Protein 6YA4 (pdb70)

InterPro domains:
  IPR003760 ABC transporter substrate-binding protein PnrA-like [PF02608] (41-349)
  IPR028082 Periplasmic binding protein-like I [SSF53822] (53-310)
  IPR050957 BMP Lipoprotein [PTHR34296] (1-349)

Radius of gyration: 41.45 Å; Cα contacts (8 Å, |Δi|>4): 3138; chains: 4; bounding box: 77×116×108 Å

CATH classification: 3.40.50.2300

Secondary structure (DSSP, 8-state):
-----S-----TTT--PPP--EEEEESSS-S-SSSHHHHHHHHHHHHHHHTT-EETBEEEEE--SSTHHHHHHHHHHHTT-SEEEEESGGGHHHHHHHHHH-TTSEEEEESB---S-TTEEEEEE-HHHHHHHHHHHHHTT-SSSEEEEEESS-SHHHHHHHHHHHHHHHHH-TTSEEEEEE-S-SS-HHHHHHHHHHHHHTT-SEEEEESGGGGHHHHHHHHHHHHTS-GGG--EEEE-SS--GGGGEEE-TTS-EEE-EEEEEEE-HHHHHHHHHHHHHTT---TT-EEEE-TTTTSEEEE-TT--HHHHHHHHHHHHHHHHTSS-----/---------------PPP-EEEEESSS-TTSSSHHHHHHHHHHHHHHHTT-EETBEEEEE--SSTHHHHHHHHHHTTT-SEEEEESGGGHHHHHHHHHH-TTSEEEEESB---S-TTEEEEEE-HHHHHHHHHHHHHTT-SSSEEEEEESS-SHHHHHHHHHHHHHHHTT-TTSEEEEEE-S-SS-HHHHHHHHHHHHHTT-SEEEEESGGGGHHHHHHHHHHHHTS-GGG--EEEE-SS--GGGGEEE-TTS-EEE-EEEEEEE-HHHHHHHHHHHHHTT---TT-EEEE-TTTTSEEEE-SS--HHHHHHHHHHHHHHHHTSS-----/-----S-----TTS--PPP--EEEEESSS-S-SSSHHHHHHHHHHHHHHHTT-EETBEEEEE--SSHHHHHHHHHHHTTT-SEEEEESGGGHHHHHHHHHH-TTSEEEEESB---S-TTEEEEEE-HHHHHHHHHHHHHTT-SSSEEEEEESS-SHHHHHHHHHHHHHHHHH-TTSEEEEEE-S-SS-HHHHHHHHHHHHHTT-SEEEEESGGGGHHHHHHHHHHHHTS-GGGPPEEEE-SS--GGGGEEE-TTS-EEE-EEEEEEE-HHHHHHHHHHHHHTT---TT-EEEE-TTTTSEEEE-TT--HHHHHHHHHHHHHHHHTSS-----/----------S--------EEEEESSS-S-SSSHHHHHHHHHHHHHHHTT-EETBEEEEE--SSGGGHHHHHHHHHHH-SEEEEESGGGHHHHHHHHHH-TTSEEEEESS---S-TTEEEEEE-HHHHHHHHHHHHHTT-SSSEEEEEESS-SHHHHHHHHHHHHHHHHH-TTSEEEEEE-S-SS-HHHHHHHHHHHHHTT-SEEEEESGGGHHHHHHHHHHHHHTS-GGGPPEEEE-SS--GGGGEEE-TTS-EEE-EEEEEEE-HHHHHHHHHHHHHTT---TT-EEEE-TTTTSEEEE-TT--HHHHHHHHHHHHHHHHSSS-----

Sequence (1324 aa):
GSSHHHHHHMSGENLYFQGASAAIVTDTGGVDDKSFNQSAWEGLQAWGKEHNLSKDNGFTYFQSTSEADYANNLQQAAGSYNLIFGVGFALNNAVKDAAKEHTDLNYVLIDDVIKDQKNVASVTFADNESGYLAGVAAAKTTKTKQVGFVGGIESEVISRFEAGFKAGVASVDPSIKVQVDYAGSFGDAAKGKTIAAAQYAAGADIVYQVAGGTGAGVFAEAKSLNESRPENEKVWVIGVDRDQEAEGKYTSKDGKESNFVLVSTLKQVGTTVKDISNKAERGEFPGGQVIVYSLKDKGVDLAVTNLSEEGKKAVEDAKAKILDGSVKVPEKGSSHHHHHHMSGENLYFQGASAAIVTDTGGVDDKSFNQSAWEGLQAWGKEHNLSKDNGFTYFQSTSEADYANNLQQAAGSYNLIFGVGFALNNAVKDAAKEHTDLNYVLIDDVIKDQKNVASVTFADNESGYLAGVAAAKTTKTKQVGFVGGIESEVISRFEAGFKAGVASVDPSIKVQVDYAGSFGDAAKGKTIAAAQYAAGADIVYQVAGGTGAGVFAEAKSLNESRPENEKVWVIGVDRDQEAEGKYTSKDGKESNFVLVSTLKQVGTTTVKDISNKAERGEFPGGQVIVYSLKDKGVDLAVTNLSEEGKKAVEDAKAKILDGSVKVPEKSHHHHHHMSGENLYFQGASAAIVTDTGGVDDKSFNQSAWEGLQAWGKEHNLSKDNGFTYFQSTSEADYANNLQQAAGSYNLIFGVGFALNNAVKDAAKEHTDLNYVLIDDVIKDQKNVASVTFADNESGYLAGVAAAKTTKTKQVGFVGGIESEVISRFEAGFKAGVASVDPSIKVQVDYAGSFGDAAKGKTIAAAQYAAGADIVYQVAGGTGAGVFAEAKSLNESRPENEKVWVVIGVDRDQEAEGKYTSKDGKESNFVLVSTLKQVGTTVKDISNKAERRGEFPGGQVIVYSLKDKGVDLAVTNLSEEGKKAVEDAKAKILDGSVKVPEKSHHHHHHMSGENLYFQGASAAIVTDTGGVDDKSFNQSAWEGLQAWGKEHNLSKDNGFTYFQSTSEADYANNLQQAAGSYNLIFGVGFALNNAVKDAAKEHTDLNYVLIDDVIKDQKNVASVTFADNESGYLAGVAAAKTTKTKQVGFVGGIESEVISRFEAGFKAGVASVDPSIKVQVDYAGSFGDAAKGKTIAAAQYAAGADIVYQVAGGTGAGVFAEAKSLNESRPENEKVWVIGVDRDQEAEGKYTSKDGKESNFVLVSTLKQVGTTVKDISNKAERGEFPGGQVIVYSLKDKGVDLAVTNLSEEGKKAVEDAKAKILDGSVKVPEK

Nearest PDB structures (foldseek):
  6yab-assembly3_BBB  TM=9.952E-01  e=3.087E-65  Streptococcus pneumoniae TIGR4
  2fqy-assembly1_A  TM=9.281E-01  e=1.260E-32  Treponema pallidum
  7x0r-assembly1_A  TM=9.463E-01  e=1.341E-30  Acetivibrio thermocellus
  6shu-assembly1_A  TM=9.189E-01  e=4.139E-27  Borreliella burgdorferi JD1
  6pi6-assembly1_A  TM=8.857E-01  e=1.075E-20  Pseudomonas sp. ADP

Structure (mmCIF, N/CA/C/O backbone):
data_6YA4
#
_entry.id   6YA4
#
_cell.length_a   78.612
_cell.length_b   304.386
_cell.length_c   128.383
_cell.angle_alpha   90.000
_cell.angle_beta   90.000
_cell.angle_gamma   90.000
#
_symmetry.space_group_name_H-M   'C 2 2 21'
#
loop_
_entity.id
_entity.type
_entity.pdbx_description
1 polymer Lipoprotein
2 non-polymer 4-AMINO-1-BETA-D-RIBOFURANOSYL-2(1H)-PYRIMIDINONE
3 non-polymer 'NICKEL (II) ION'
4 non-polymer 'ACETATE ION'
5 non-polymer DI(HYDROXYETHYL)ETHER
6 water water
#
loop_
_atom_site.group_PDB
_atom_site.id
_atom_site.type_symbol
_atom_site.label_atom_id
_atom_site.label_alt_id
_atom_site.label_comp_id
_atom_site.label_asym_id
_atom_site.label_entity_id
_atom_site.label_seq_id
_atom_site.pdbx_PDB_ins_code
_atom_site.Cartn_x
_atom_site.Cartn_y
_atom_site.Cartn_z
_atom_site.occupancy
_atom_site.B_iso_or_equiv
_atom_site.auth_seq_id
_atom_site.auth_comp_id
_atom_site.auth_asym_id
_atom_site.auth_atom_id
_atom_site.pdbx_PDB_model_num
ATOM 1 N N . GLY A 1 1 ? -50.790 -74.448 22.002 1.00 25.48 2 GLY C N 1
ATOM 2 C CA . GLY A 1 1 ? -51.913 -75.299 21.564 1.00 24.33 2 GLY C CA 1
ATOM 3 C C . GLY A 1 1 ? -53.170 -74.957 22.351 1.00 24.34 2 GLY C C 1
ATOM 4 O O . GLY A 1 1 ? -53.059 -74.479 23.522 1.00 24.02 2 GLY C O 1
ATOM 5 N N . SER A 1 2 ? -54.306 -75.322 21.788 1.00 24.35 3 SER C N 1
ATOM 6 C CA . SER A 1 2 ? -55.677 -75.117 22.325 1.00 24.47 3 SER C CA 1
ATOM 7 C C . SER A 1 2 ? -55.802 -75.818 23.658 1.00 23.60 3 SER C C 1
ATOM 8 O O . SER A 1 2 ? -56.483 -75.275 24.540 1.00 21.82 3 SER C O 1
ATOM 11 N N . SER A 1 3 ? -55.256 -77.034 23.759 1.00 24.57 4 SER C N 1
ATOM 12 C CA . SER A 1 3 ? -55.211 -77.740 25.066 1.00 28.30 4 SER C CA 1
ATOM 13 C C . SER A 1 3 ? -53.920 -78.544 25.196 1.00 27.04 4 SER C C 1
ATOM 14 O O . SER A 1 3 ? -53.267 -78.798 24.176 1.00 25.48 4 SER C O 1
ATOM 17 N N . HIS A 1 4 ? -53.611 -78.943 26.423 1.00 28.31 5 HIS C N 1
ATOM 18 C CA . HIS A 1 4 ? -52.335 -79.617 26.775 1.00 29.25 5 HIS C CA 1
ATOM 19 C C . HIS A 1 4 ? -52.595 -80.653 27.869 1.00 31.67 5 HIS C C 1
ATOM 20 O O . HIS A 1 4 ? -52.012 -80.524 28.969 1.00 32.09 5 HIS C O 1
ATOM 27 N N . HIS A 1 5 ? -53.430 -81.647 27.567 1.00 32.01 6 HIS C N 1
ATOM 28 C CA . HIS A 1 5 ? -53.937 -82.611 28.576 1.00 37.08 6 HIS C CA 1
ATOM 29 C C . HIS A 1 5 ? -52.782 -83.481 29.106 1.00 28.07 6 HIS C C 1
ATOM 30 O O . HIS A 1 5 ? -52.750 -83.708 30.280 1.00 25.09 6 HIS C O 1
ATOM 37 N N . HIS A 1 6 ? -51.863 -83.932 28.251 1.00 25.80 7 HIS C N 1
ATOM 38 C CA . HIS A 1 6 ? -50.665 -84.726 28.641 1.00 24.17 7 HIS C CA 1
ATOM 39 C C . HIS A 1 6 ? -49.566 -83.764 29.071 1.00 22.57 7 HIS C C 1
ATOM 40 O O . HIS A 1 6 ? -48.836 -83.295 28.205 1.00 22.82 7 HIS C O 1
ATOM 47 N N . HIS A 1 7 ? -49.531 -83.411 30.346 1.00 20.27 8 HIS C N 1
ATOM 48 C CA . HIS A 1 7 ? -48.625 -82.367 30.880 1.00 24.37 8 HIS C CA 1
ATOM 49 C C . HIS A 1 7 ? -47.998 -82.860 32.183 1.00 22.34 8 HIS C C 1
ATOM 50 O O . HIS A 1 7 ? -48.581 -83.701 32.845 1.00 21.04 8 HIS C O 1
ATOM 57 N N . HIS A 1 8 ? -46.844 -82.318 32.529 1.00 22.62 9 HIS C N 1
ATOM 58 C CA . HIS A 1 8 ? -46.170 -82.590 33.822 1.00 22.50 9 HIS C CA 1
ATOM 59 C C . HIS A 1 8 ? -45.645 -81.292 34.406 1.00 22.12 9 HIS C C 1
ATOM 60 O O . HIS A 1 8 ? -45.122 -80.430 33.660 1.00 23.34 9 HIS C O 1
ATOM 67 N N . HIS A 1 9 ? -45.786 -81.164 35.708 1.00 26.62 10 HIS C N 1
ATOM 68 C CA . HIS A 1 9 ? -45.325 -79.992 36.478 1.00 30.99 10 HIS C CA 1
ATOM 69 C C . HIS A 1 9 ? -43.803 -80.041 36.624 1.00 32.71 10 HIS C C 1
ATOM 70 O O . HIS A 1 9 ? -43.235 -81.117 36.919 1.00 34.94 10 HIS C O 1
ATOM 77 N N . MET A 1 10 ? -43.154 -78.914 36.394 1.00 34.16 11 MET C N 1
ATOM 78 C CA . MET A 1 10 ? -41.726 -78.729 36.730 1.00 41.12 11 MET C CA 1
ATOM 79 C C . MET A 1 10 ? -41.591 -77.697 37.842 1.00 38.05 11 MET C C 1
ATOM 80 O O . MET A 1 10 ? -41.902 -76.491 37.612 1.00 40.20 11 MET C O 1
ATOM 85 N N . SER A 1 11 ? -41.104 -78.156 38.980 1.00 39.42 12 SER C N 1
ATOM 86 C CA . SER A 1 11 ? -40.797 -77.312 40.158 1.00 40.62 12 SER C CA 1
ATOM 87 C C . SER A 1 11 ? -39.708 -76.305 39.779 1.00 35.52 12 SER C C 1
ATOM 88 O O . SER A 1 11 ? -38.757 -76.707 39.073 1.00 32.54 12 SER C O 1
ATOM 91 N N . GLY A 1 12 ? -39.868 -75.052 40.202 1.00 30.96 13 GLY C N 1
ATOM 92 C CA . GLY A 1 12 ? -38.893 -73.956 40.053 1.00 33.69 13 GLY C CA 1
ATOM 93 C C . GLY A 1 12 ? -37.524 -74.304 40.604 1.00 31.03 13 GLY C C 1
ATOM 94 O O . GLY A 1 12 ? -36.570 -73.772 40.099 1.00 35.14 13 GLY C O 1
ATOM 95 N N . GLU A 1 13 ? -37.438 -75.167 41.608 1.00 33.86 14 GLU C N 1
ATOM 96 C CA . GLU A 1 13 ? -36.145 -75.559 42.223 1.00 35.82 14 GLU C CA 1
ATOM 97 C C . GLU A 1 13 ? -35.339 -76.428 41.245 1.00 33.76 14 GLU C C 1
ATOM 98 O O . GLU A 1 13 ? -34.146 -76.503 41.414 1.00 30.38 14 GLU C O 1
ATOM 104 N N . ASN A 1 14 ? -35.977 -77.112 40.291 1.00 26.72 15 ASN C N 1
ATOM 105 C CA . ASN A 1 14 ? -35.274 -78.018 39.348 1.00 27.48 15 ASN C CA 1
ATOM 106 C C . ASN A 1 14 ? -34.928 -77.317 38.026 1.00 22.22 15 ASN C C 1
ATOM 107 O O . ASN A 1 14 ? -34.202 -77.885 37.231 1.00 26.15 15 ASN C O 1
ATOM 112 N N . LEU A 1 15 ? -35.448 -76.135 37.782 1.00 22.58 16 LEU C N 1
ATOM 113 C CA . LEU A 1 15 ? -35.370 -75.467 36.468 1.00 25.71 16 LEU C CA 1
ATOM 114 C C . LEU A 1 15 ? -34.127 -74.600 36.442 1.00 23.52 16 LEU C C 1
ATOM 115 O O . LEU A 1 15 ? -33.860 -73.952 37.446 1.00 24.20 16 LEU C O 1
ATOM 120 N N . TYR A 1 16 ? -33.466 -74.526 35.299 1.00 21.51 17 TYR C N 1
ATOM 121 C CA . TYR A 1 16 ? -32.429 -73.489 35.117 1.00 24.41 17 TYR C CA 1
ATOM 122 C C . TYR A 1 16 ? -32.371 -73.069 33.650 1.00 22.45 17 TYR C C 1
ATOM 123 O O . TYR A 1 16 ? -32.660 -73.879 32.757 1.00 26.77 17 TYR C O 1
ATOM 132 N N . PHE A 1 17 ? -31.951 -71.835 33.439 1.00 22.18 18 PHE C N 1
ATOM 133 C CA . PHE A 1 17 ? -31.584 -71.290 32.110 1.00 22.73 18 PHE C CA 1
ATOM 134 C C . PHE A 1 17 ? -30.081 -71.428 31.881 1.00 22.70 18 PHE C C 1
ATOM 135 O O . PHE A 1 17 ? -29.320 -70.893 32.687 1.00 23.17 18 PHE C O 1
ATOM 143 N N . GLN A 1 18 ? -29.674 -72.080 30.792 1.00 22.31 19 GLN C N 1
ATOM 144 C CA . GLN A 1 18 ? -28.246 -72.222 30.405 1.00 22.19 19 GLN C CA 1
ATOM 145 C C . GLN A 1 18 ? -27.769 -70.881 29.844 1.00 20.56 19 GLN C C 1
ATOM 146 O O . GLN A 1 18 ? -28.374 -70.378 28.909 1.00 18.80 19 GLN C O 1
ATOM 152 N N . GLY A 1 19 ? -26.721 -70.317 30.441 1.00 18.01 20 GLY C N 1
ATOM 153 C CA . GLY A 1 19 ? -26.120 -69.068 29.967 1.00 18.19 20 GLY C CA 1
ATOM 154 C C . GLY A 1 19 ? -25.137 -69.334 28.840 1.00 18.58 20 GLY C C 1
ATOM 155 O O . GLY A 1 19 ? -24.751 -70.484 28.657 1.00 19.73 20 GLY C O 1
ATOM 156 N N . ALA A 1 20 ? -24.697 -68.257 28.197 1.00 20.76 21 ALA C N 1
ATOM 157 C CA . ALA A 1 20 ? -23.660 -68.200 27.145 1.00 19.96 21 ALA C CA 1
ATOM 158 C C . ALA A 1 20 ? -22.525 -67.313 27.682 1.00 18.68 21 ALA C C 1
ATOM 159 O O . ALA A 1 20 ? -22.734 -66.611 28.666 1.00 17.50 21 ALA C O 1
ATOM 161 N N . SER A 1 21 ? -21.388 -67.329 27.024 1.00 18.90 22 SER C N 1
ATOM 162 C CA . SER A 1 21 ? -20.243 -66.422 27.276 1.00 20.84 22 SER C CA 1
ATOM 163 C C . SER A 1 21 ? -19.929 -65.695 25.976 1.00 19.62 22 SER C C 1
ATOM 164 O O . SER A 1 21 ? -19.753 -66.387 24.959 1.00 22.48 22 SER C O 1
ATOM 167 N N . ALA A 1 22 ? -19.856 -64.370 26.026 1.00 19.13 23 ALA C N 1
ATOM 168 C CA . ALA A 1 22 ? -19.692 -63.501 24.843 1.00 18.97 23 ALA C CA 1
ATOM 169 C C . ALA A 1 22 ? -18.400 -62.693 24.915 1.00 18.59 23 ALA C C 1
ATOM 170 O O . ALA A 1 22 ? -18.089 -62.139 25.967 1.00 18.04 23 ALA C O 1
ATOM 172 N N . ALA A 1 23 ? -17.725 -62.563 23.779 1.00 17.36 24 ALA C N 1
ATOM 173 C CA . ALA A 1 23 ? -16.480 -61.783 23.654 1.00 20.19 24 ALA C CA 1
ATOM 174 C C . ALA A 1 23 ? -16.574 -60.914 22.413 1.00 21.12 24 ALA C C 1
ATOM 175 O O . ALA A 1 23 ? -17.119 -61.396 21.387 1.00 24.41 24 ALA C O 1
ATOM 177 N N . ILE A 1 24 ? -15.999 -59.723 22.489 1.00 21.01 25 ILE C N 1
ATOM 178 C CA . ILE A 1 24 ? -15.714 -58.890 21.305 1.00 22.47 25 ILE C CA 1
ATOM 179 C C . ILE A 1 24 ? -14.219 -59.014 20.937 1.00 25.39 25 ILE C C 1
ATOM 180 O O . ILE A 1 24 ? -13.344 -59.059 21.824 1.00 23.07 25 ILE C O 1
ATOM 185 N N . VAL A 1 25 ? -13.953 -59.113 19.639 1.00 24.57 26 VAL C N 1
ATOM 186 C CA . VAL A 1 25 ? -12.611 -58.967 19.012 1.00 23.07 26 VAL C CA 1
ATOM 187 C C . VAL A 1 25 ? -12.610 -57.648 18.245 1.00 25.28 26 VAL C C 1
ATOM 188 O O . VAL A 1 25 ? -13.469 -57.407 17.380 1.00 27.06 26 VAL C O 1
ATOM 192 N N . THR A 1 26 ? -11.676 -56.799 18.606 1.00 24.33 27 THR C N 1
ATOM 193 C CA . THR A 1 26 ? -11.468 -55.451 18.051 1.00 26.02 27 THR C CA 1
ATOM 194 C C . THR A 1 26 ? -10.765 -55.579 16.681 1.00 26.13 27 THR C C 1
ATOM 195 O O . THR A 1 26 ? -10.040 -56.554 16.489 1.00 24.47 27 THR C O 1
ATOM 199 N N . ASP A 1 27 ? -10.953 -54.634 15.763 1.00 27.75 28 ASP C N 1
ATOM 200 C CA . ASP A 1 27 ? -10.217 -54.586 14.470 1.00 31.59 28 ASP C CA 1
ATOM 201 C C . ASP A 1 27 ? -8.903 -53.806 14.646 1.00 33.41 28 ASP C C 1
ATOM 202 O O . ASP A 1 27 ? -7.998 -53.974 13.811 1.00 33.58 28 ASP C O 1
ATOM 207 N N . THR A 1 28 ? -8.837 -52.970 15.672 1.00 34.16 29 THR C N 1
ATOM 208 C CA . THR A 1 28 ? -7.671 -52.129 16.039 1.00 41.99 29 THR C CA 1
ATOM 209 C C . THR A 1 28 ? -8.004 -51.328 17.286 1.00 36.50 29 THR C C 1
ATOM 210 O O . THR A 1 28 ? -9.148 -50.884 17.413 1.00 44.25 29 THR C O 1
ATOM 214 N N . GLY A 1 29 ? -7.014 -51.155 18.146 1.00 41.36 30 GLY C N 1
ATOM 215 C CA . GLY A 1 29 ? -7.113 -50.302 19.337 1.00 43.07 30 GLY C CA 1
ATOM 216 C C . GLY A 1 29 ? -7.926 -50.947 20.442 1.00 48.54 30 GLY C C 1
ATOM 217 O O . GLY A 1 29 ? -8.324 -52.143 20.339 1.00 42.96 30 GLY C O 1
ATOM 218 N N . GLY A 1 30 ? -8.125 -50.193 21.514 1.00 42.59 31 GLY C N 1
ATOM 219 C CA . GLY A 1 30 ? -8.805 -50.712 22.696 1.00 38.29 31 GLY C CA 1
ATOM 220 C C . GLY A 1 30 ? -10.257 -50.311 22.701 1.00 34.84 31 GLY C C 1
ATOM 221 O O . GLY A 1 30 ? -10.804 -49.850 21.692 1.00 38.53 31 GLY C O 1
ATOM 222 N N . VAL A 1 31 ? -10.778 -50.336 23.897 1.00 32.45 32 VAL C N 1
ATOM 223 C CA . VAL A 1 31 ? -12.197 -50.204 24.240 1.00 36.72 32 VAL C CA 1
ATOM 224 C C . VAL A 1 31 ? -12.425 -48.809 24.850 1.00 34.72 32 VAL C C 1
ATOM 225 O O . VAL A 1 31 ? -13.537 -48.553 25.367 1.00 36.07 32 VAL C O 1
ATOM 229 N N . ASP A 1 32 ? -11.457 -47.904 24.649 1.00 37.64 33 ASP C N 1
ATOM 230 C CA . ASP A 1 32 ? -11.467 -46.483 25.113 1.00 41.87 33 ASP C CA 1
ATOM 231 C C . ASP A 1 32 ? -11.361 -45.482 23.938 1.00 40.00 33 ASP C C 1
ATOM 232 O O . ASP A 1 32 ? -10.896 -44.368 24.174 1.00 48.76 33 ASP C O 1
ATOM 237 N N . ASP A 1 33 ? -11.831 -45.820 22.729 1.00 37.67 34 ASP C N 1
ATOM 238 C CA . ASP A 1 33 ? -11.768 -44.970 21.508 1.00 31.38 34 ASP C CA 1
ATOM 239 C C . ASP A 1 33 ? -12.856 -43.885 21.531 1.00 34.03 34 ASP C C 1
ATOM 240 O O . ASP A 1 33 ? -12.965 -43.165 20.522 1.00 31.04 34 ASP C O 1
ATOM 245 N N . LYS A 1 34 ? -13.668 -43.832 22.589 1.00 35.79 35 LYS C N 1
ATOM 246 C CA . LYS A 1 34 ? -14.795 -42.872 22.751 1.00 37.64 35 LYS C CA 1
ATOM 247 C C . LYS A 1 34 ? -15.820 -43.001 21.618 1.00 31.99 35 LYS C C 1
ATOM 248 O O . LYS A 1 34 ? -16.632 -42.109 21.462 1.00 29.38 35 LYS C O 1
ATOM 254 N N . SER A 1 35 ? -15.759 -44.079 20.852 1.00 29.53 36 SER C N 1
ATOM 255 C CA . SER A 1 35 ? -16.693 -44.236 19.714 1.00 30.43 36 SER C CA 1
ATOM 256 C C . SER A 1 35 ? -17.128 -45.691 19.502 1.00 29.10 36 SER C C 1
ATOM 257 O O . SER A 1 35 ? -17.783 -46.231 20.335 1.00 27.27 36 SER C O 1
ATOM 260 N N . PHE A 1 36 ? -16.728 -46.255 18.375 1.00 27.61 37 PHE C N 1
ATOM 261 C CA . PHE A 1 36 ? -17.130 -47.593 17.889 1.00 27.55 37 PHE C CA 1
ATOM 262 C C . PHE A 1 36 ? -16.856 -48.716 18.894 1.00 25.85 37 PHE C C 1
ATOM 263 O O . PHE A 1 36 ? -17.789 -49.364 19.302 1.00 20.45 37 PHE C O 1
ATOM 271 N N . ASN A 1 37 ? -15.588 -48.941 19.201 1.00 23.46 38 ASN C N 1
ATOM 272 C CA . ASN A 1 37 ? -15.145 -50.004 20.123 1.00 26.36 38 ASN C CA 1
ATOM 273 C C . ASN A 1 37 ? -15.751 -49.800 21.511 1.00 25.51 38 ASN C C 1
ATOM 274 O O . ASN A 1 37 ? -16.170 -50.773 22.076 1.00 22.84 38 ASN C O 1
ATOM 279 N N . GLN A 1 38 ? -15.799 -48.561 21.991 1.00 24.69 39 GLN C N 1
ATOM 280 C CA . GLN A 1 38 ? -16.297 -48.255 23.353 1.00 26.14 39 GLN C CA 1
ATOM 281 C C . GLN A 1 38 ? -17.791 -48.582 23.395 1.00 25.23 39 GLN C C 1
ATOM 282 O O . GLN A 1 38 ? -18.208 -49.166 24.391 1.00 24.45 39 GLN C O 1
ATOM 288 N N . SER A 1 39 ? -18.552 -48.221 22.357 1.00 21.65 40 SER C N 1
ATOM 289 C CA . SER A 1 39 ? -20.019 -48.461 22.309 1.00 23.25 40 SER C CA 1
ATOM 290 C C . SER A 1 39 ? -20.257 -49.975 22.422 1.00 23.96 40 SER C C 1
ATOM 291 O O . SER A 1 39 ? -21.073 -50.369 23.274 1.00 22.35 40 SER C O 1
ATOM 294 N N . ALA A 1 40 ? -19.496 -50.774 21.660 1.00 23.62 41 ALA C N 1
ATOM 295 C CA . ALA A 1 40 ? -19.576 -52.253 21.630 1.00 24.69 41 ALA C CA 1
ATOM 296 C C . ALA A 1 40 ? -19.324 -52.797 23.039 1.00 24.79 41 ALA C C 1
ATOM 297 O O . ALA A 1 40 ? -20.088 -53.655 23.526 1.00 22.37 41 ALA C O 1
ATOM 299 N N . TRP A 1 41 ? -18.249 -52.333 23.649 1.00 24.14 42 TRP C N 1
ATOM 300 C CA . TRP A 1 41 ? -17.786 -52.783 24.979 1.00 24.92 42 TRP C CA 1
ATOM 301 C C . TRP A 1 41 ? -18.790 -52.399 26.074 1.00 24.67 42 TRP C C 1
ATOM 302 O O . TRP A 1 41 ? -19.078 -53.251 26.905 1.00 25.08 42 TRP C O 1
ATOM 313 N N . GLU A 1 42 ? -19.328 -51.184 26.080 1.00 23.18 43 GLU C N 1
ATOM 314 C CA . GLU A 1 42 ? -20.297 -50.775 27.122 1.00 26.21 43 GLU C CA 1
ATOM 315 C C . GLU A 1 42 ? -21.535 -51.657 26.989 1.00 25.05 43 GLU C C 1
ATOM 316 O O . GLU A 1 42 ? -22.135 -51.997 27.997 1.00 25.01 43 GLU C O 1
ATOM 322 N N . GLY A 1 43 ? -21.862 -52.030 25.759 1.00 22.98 44 GLY C N 1
ATOM 323 C CA . GLY A 1 43 ? -22.937 -52.983 25.465 1.00 22.39 44 GLY C CA 1
ATOM 324 C C . GLY A 1 43 ? -22.689 -54.305 26.136 1.00 19.46 44 GLY C C 1
ATOM 325 O O . GLY A 1 43 ? -23.632 -54.861 26.715 1.00 21.89 44 GLY C O 1
ATOM 326 N N . LEU A 1 44 ? -21.489 -54.826 25.952 1.00 18.12 45 LEU C N 1
ATOM 327 C CA . LEU A 1 44 ? -21.138 -56.168 26.422 1.00 18.94 45 LEU C CA 1
ATOM 328 C C . LEU A 1 44 ? -21.096 -56.151 27.950 1.00 20.30 45 LEU C C 1
ATOM 329 O O . LEU A 1 44 ? -21.514 -57.176 28.552 1.00 19.94 45 LEU C O 1
ATOM 334 N N . GLN A 1 45 ? -20.620 -55.044 28.535 1.00 21.50 46 GLN C N 1
ATOM 335 C CA . GLN A 1 45 ? -20.558 -54.843 30.006 1.00 23.93 46 GLN C CA 1
ATOM 336 C C . GLN A 1 45 ? -21.972 -54.805 30.576 1.00 23.05 46 GLN C C 1
ATOM 337 O O . GLN A 1 45 ? -22.184 -55.387 31.652 1.00 22.06 46 GLN C O 1
ATOM 343 N N . ALA A 1 46 ? -22.901 -54.133 29.889 1.00 22.62 47 ALA C N 1
ATOM 344 C CA . ALA A 1 46 ? -24.300 -54.027 30.342 1.00 22.84 47 ALA C CA 1
ATOM 345 C C . ALA A 1 46 ? -24.914 -55.424 30.317 1.00 20.53 47 ALA C C 1
ATOM 346 O O . ALA A 1 46 ? -25.705 -55.763 31.240 1.00 21.12 47 ALA C O 1
ATOM 348 N N . TRP A 1 47 ? -24.623 -56.181 29.264 1.00 17.41 48 TRP C N 1
ATOM 349 C CA . TRP A 1 47 ? -25.111 -57.566 29.138 1.00 18.85 48 TRP C CA 1
ATOM 350 C C . TRP A 1 47 ? -24.575 -58.388 30.321 1.00 20.05 48 TRP C C 1
ATOM 351 O O . TRP A 1 47 ? -25.369 -59.094 30.968 1.00 22.39 48 TRP C O 1
ATOM 362 N N . GLY A 1 48 ? -23.275 -58.303 30.580 1.00 22.15 49 GLY C N 1
ATOM 363 C CA . GLY A 1 48 ? -22.620 -58.994 31.700 1.00 23.35 49 GLY C CA 1
ATOM 364 C C . GLY A 1 48 ? -23.296 -58.662 33.031 1.00 23.55 49 GLY C C 1
ATOM 365 O O . GLY A 1 48 ? -23.515 -59.595 33.830 1.00 20.74 49 GLY C O 1
ATOM 366 N N . LYS A 1 49 ? -23.589 -57.385 33.289 1.00 23.87 50 LYS C N 1
ATOM 367 C CA . LYS A 1 49 ? -24.256 -56.950 34.550 1.00 27.20 50 LYS C CA 1
ATOM 368 C C . LYS A 1 49 ? -25.637 -57.593 34.659 1.00 26.55 50 LYS C C 1
ATOM 369 O O . LYS A 1 49 ? -25.989 -58.084 35.735 1.00 26.97 50 LYS C O 1
ATOM 375 N N . GLU A 1 50 ? -26.392 -57.601 33.568 1.00 25.64 51 GLU C N 1
ATOM 376 C CA . GLU A 1 50 ? -27.739 -58.220 33.557 1.00 25.88 51 GLU C CA 1
ATOM 377 C C . GLU A 1 50 ? -27.609 -59.714 33.901 1.00 21.56 51 GLU C C 1
ATOM 378 O O . GLU A 1 50 ? -28.567 -60.281 34.442 1.00 21.23 51 GLU C O 1
ATOM 384 N N . HIS A 1 51 ? -26.509 -60.368 33.540 1.00 17.93 52 HIS C N 1
ATOM 385 C CA . HIS A 1 51 ? -26.372 -61.846 33.672 1.00 18.72 52 HIS C CA 1
ATOM 386 C C . HIS A 1 51 ? -25.508 -62.217 34.888 1.00 18.15 52 HIS C C 1
ATOM 387 O O . HIS A 1 51 ? -25.140 -63.400 34.981 1.00 21.31 52 HIS C O 1
ATOM 394 N N . ASN A 1 52 ? -25.170 -61.255 35.738 1.00 19.76 53 ASN C N 1
ATOM 395 C CA . ASN A 1 52 ? -24.394 -61.459 36.992 1.00 20.85 53 ASN C CA 1
ATOM 396 C C . ASN A 1 52 ? -22.963 -61.909 36.693 1.00 18.90 53 ASN C C 1
ATOM 397 O O . ASN A 1 52 ? -22.431 -62.686 37.480 1.00 21.93 53 ASN C O 1
ATOM 402 N N . LEU A 1 53 ? -22.362 -61.437 35.603 1.00 19.84 54 LEU C N 1
ATOM 403 C CA . LEU A 1 53 ? -21.028 -61.877 35.116 1.00 19.98 54 LEU C CA 1
ATOM 404 C C . LEU A 1 53 ? -19.982 -60.803 35.440 1.00 22.79 54 LEU C C 1
ATOM 405 O O . LEU A 1 53 ? -20.368 -59.700 35.813 1.00 24.07 54 LEU C O 1
ATOM 410 N N . SER A 1 54 ? -18.707 -61.080 35.168 1.00 23.17 55 SER C N 1
ATOM 411 C CA . SER A 1 54 ? -17.635 -60.058 35.259 1.00 25.27 55 SER C CA 1
ATOM 412 C C . SER A 1 54 ? -16.585 -60.321 34.187 1.00 24.78 55 SER C C 1
ATOM 413 O O . SER A 1 54 ? -16.585 -61.443 33.574 1.00 22.88 55 SER C O 1
ATOM 416 N N . LYS A 1 55 ? -15.724 -59.330 33.960 1.00 24.48 56 LYS C N 1
ATOM 417 C CA . LYS A 1 55 ? -14.674 -59.404 32.919 1.00 25.23 56 LYS C CA 1
ATOM 418 C C . LYS A 1 55 ? -13.860 -60.674 33.151 1.00 24.41 56 LYS C C 1
ATOM 419 O O . LYS A 1 55 ? -13.468 -60.948 34.278 1.00 24.91 56 LYS C O 1
ATOM 425 N N . ASP A 1 56 ? -13.670 -61.454 32.096 1.00 25.98 57 ASP C N 1
ATOM 426 C CA . ASP A 1 56 ? -12.939 -62.741 32.078 1.00 27.00 57 ASP C CA 1
ATOM 427 C C . ASP A 1 56 ? -13.683 -63.811 32.872 1.00 26.83 57 ASP C C 1
ATOM 428 O O . ASP A 1 56 ? -13.136 -64.923 32.955 1.00 22.45 57 ASP C O 1
ATOM 433 N N . ASN A 1 57 ? -14.905 -63.522 33.365 1.00 29.02 58 ASN C N 1
ATOM 434 C CA . ASN A 1 57 ? -15.842 -64.529 33.944 1.00 26.44 58 ASN C CA 1
ATOM 435 C C . ASN A 1 57 ? -17.234 -64.381 33.293 1.00 25.19 58 ASN C C 1
ATOM 436 O O . ASN A 1 57 ? -18.222 -64.128 34.021 1.00 19.50 58 ASN C O 1
ATOM 441 N N . GLY A 1 58 ? -17.293 -64.539 31.969 1.00 23.28 59 GLY C N 1
ATOM 442 C CA . GLY A 1 58 ? -18.549 -64.559 31.202 1.00 23.03 59 GLY C CA 1
ATOM 443 C C . GLY A 1 58 ? -18.512 -63.634 29.999 1.00 22.06 59 GLY C C 1
ATOM 444 O O . GLY A 1 58 ? -19.256 -63.905 29.061 1.00 18.35 59 GLY C O 1
ATOM 445 N N . PHE A 1 59 ? -17.699 -62.575 30.035 1.00 19.38 60 PHE C N 1
ATOM 446 C CA . PHE A 1 59 ? -17.468 -61.681 28.875 1.00 19.49 60 PHE C CA 1
ATOM 447 C C . PHE A 1 59 ? -16.053 -61.066 28.929 1.00 20.26 60 PHE C C 1
ATOM 448 O O . PHE A 1 59 ? -15.473 -60.908 30.013 1.00 19.06 60 PHE C O 1
ATOM 456 N N . THR A 1 60 ? -15.528 -60.690 27.771 1.00 30.00 61 THR C N 1
ATOM 457 C CA . THR A 1 60 ? -14.207 -60.029 27.650 1.00 30.00 61 THR C CA 1
ATOM 458 C C . THR A 1 60 ? -14.033 -59.419 26.261 1.00 30.00 61 THR C C 1
ATOM 459 O O . THR A 1 60 ? -14.884 -59.610 25.446 1.00 30.00 61 THR C O 1
ATOM 463 N N . TYR A 1 61 ? -12.958 -58.660 26.078 1.00 24.61 62 TYR C N 1
ATOM 464 C CA . TYR A 1 61 ? -12.554 -58.143 24.756 1.00 25.07 62 TYR C CA 1
ATOM 465 C C . TYR A 1 61 ? -11.139 -58.646 24.471 1.00 26.16 62 TYR C C 1
ATOM 466 O O . TYR A 1 61 ? -10.407 -58.869 25.430 1.00 29.74 62 TYR C O 1
ATOM 475 N N . PHE A 1 62 ? -10.840 -58.925 23.199 1.00 26.21 63 PHE C N 1
ATOM 476 C CA . PHE A 1 62 ? -9.487 -59.244 22.678 1.00 27.19 63 PHE C CA 1
ATOM 477 C C . PHE A 1 62 ? -9.092 -58.091 21.761 1.00 27.62 63 PHE C C 1
ATOM 478 O O . PHE A 1 62 ? -9.755 -57.837 20.733 1.00 27.45 63 PHE C O 1
ATOM 486 N N . GLN A 1 63 ? -8.107 -57.327 22.183 1.00 28.01 64 GLN C N 1
ATOM 487 C CA . GLN A 1 63 ? -7.574 -56.222 21.357 1.00 29.33 64 GLN C CA 1
ATOM 488 C C . GLN A 1 63 ? -6.690 -56.857 20.280 1.00 30.11 64 GLN C C 1
ATOM 489 O O . GLN A 1 63 ? -5.826 -57.672 20.631 1.00 26.74 64 GLN C O 1
ATOM 495 N N . SER A 1 64 ? -6.960 -56.564 19.010 1.00 32.87 65 SER C N 1
ATOM 496 C CA . SER A 1 64 ? -6.130 -56.972 17.851 1.00 30.94 65 SER C CA 1
ATOM 497 C C . SER A 1 64 ? -4.983 -55.956 17.649 1.00 30.46 65 SER C C 1
ATOM 498 O O . SER A 1 64 ? -5.272 -54.745 17.596 1.00 32.19 65 SER C O 1
ATOM 501 N N . THR A 1 65 ? -3.748 -56.454 17.497 1.00 31.75 66 THR C N 1
ATOM 502 C CA . THR A 1 65 ? -2.497 -55.660 17.287 1.00 38.23 66 THR C CA 1
ATOM 503 C C . THR A 1 65 ? -2.341 -55.295 15.807 1.00 36.29 66 THR C C 1
ATOM 504 O O . THR A 1 65 ? -1.837 -54.217 15.535 1.00 39.17 66 THR C O 1
ATOM 508 N N . SER A 1 66 ? -2.840 -56.136 14.901 1.00 32.94 67 SER C N 1
ATOM 509 C CA . SER A 1 66 ? -2.803 -55.947 13.423 1.00 31.90 67 SER C CA 1
ATOM 510 C C . SER A 1 66 ? -3.797 -56.911 12.779 1.00 26.82 67 SER C C 1
ATOM 511 O O . SER A 1 66 ? -4.318 -57.756 13.495 1.00 29.69 67 SER C O 1
ATOM 514 N N . GLU A 1 67 ? -3.939 -56.882 11.463 1.00 33.00 68 GLU C N 1
ATOM 515 C CA . GLU A 1 67 ? -4.811 -57.811 10.688 1.00 34.90 68 GLU C CA 1
ATOM 516 C C . GLU A 1 67 ? -4.361 -59.251 10.950 1.00 37.45 68 GLU C C 1
ATOM 517 O O . GLU A 1 67 ? -5.239 -60.143 11.133 1.00 28.31 68 GLU C O 1
ATOM 523 N N . ALA A 1 68 ? -3.045 -59.465 11.060 1.00 30.76 69 ALA C N 1
ATOM 524 C CA . ALA A 1 68 ? -2.449 -60.792 11.298 1.00 29.31 69 ALA C CA 1
ATOM 525 C C . ALA A 1 68 ? -2.927 -61.337 12.636 1.00 23.84 69 ALA C C 1
ATOM 526 O O . ALA A 1 68 ? -2.983 -62.542 12.741 1.00 31.95 69 ALA C O 1
ATOM 528 N N . ASP A 1 69 ? -3.268 -60.500 13.606 1.00 23.13 70 ASP C N 1
ATOM 529 C CA . ASP A 1 69 ? -3.695 -60.960 14.972 1.00 27.95 70 ASP C CA 1
ATOM 530 C C . ASP A 1 69 ? -5.197 -61.402 15.008 1.00 25.34 70 ASP C C 1
ATOM 531 O O . ASP A 1 69 ? -5.604 -62.063 15.967 1.00 24.56 70 ASP C O 1
ATOM 536 N N . TYR A 1 70 ? -6.009 -61.061 14.015 1.00 27.34 71 TYR C N 1
ATOM 537 C CA . TYR A 1 70 ? -7.474 -61.355 13.990 1.00 24.59 71 TYR C CA 1
ATOM 538 C C . TYR A 1 70 ? -7.694 -62.853 14.199 1.00 23.24 71 TYR C C 1
ATOM 539 O O . TYR A 1 70 ? -8.391 -63.257 15.147 1.00 25.17 71 TYR C O 1
ATOM 548 N N . ALA A 1 71 ? -7.081 -63.680 13.369 1.00 25.01 72 ALA C N 1
ATOM 549 C CA . ALA A 1 71 ? -7.245 -65.149 13.421 1.00 27.73 72 ALA C CA 1
ATOM 550 C C . ALA A 1 71 ? -6.885 -65.671 14.808 1.00 30.85 72 ALA C C 1
ATOM 551 O O . ALA A 1 71 ? -7.583 -66.607 15.309 1.00 32.51 72 ALA C O 1
ATOM 553 N N . ASN A 1 72 ? -5.807 -65.151 15.388 1.00 33.28 73 ASN C N 1
ATOM 554 C CA . ASN A 1 72 ? -5.273 -65.661 16.669 1.00 32.97 73 ASN C CA 1
ATOM 555 C C . ASN A 1 72 ? -6.243 -65.246 17.777 1.00 29.30 73 ASN C C 1
ATOM 556 O O . ASN A 1 72 ? -6.509 -66.065 18.644 1.00 29.07 73 ASN C O 1
ATOM 561 N N . ASN A 1 73 ? -6.720 -63.998 17.764 1.00 27.29 74 ASN C N 1
ATOM 562 C CA . ASN A 1 73 ? -7.721 -63.518 18.745 1.00 26.31 74 ASN C CA 1
ATOM 563 C C . ASN A 1 73 ? -8.990 -64.375 18.634 1.00 24.82 74 ASN C C 1
ATOM 564 O O . ASN A 1 73 ? -9.471 -64.782 19.671 1.00 25.35 74 ASN C O 1
ATOM 569 N N . LEU A 1 74 ? -9.493 -64.665 17.431 1.00 21.98 75 LEU C N 1
ATOM 570 C CA . LEU A 1 74 ? -10.753 -65.452 17.276 1.00 24.15 75 LEU C CA 1
ATOM 571 C C . LEU A 1 74 ? -10.544 -66.884 17.816 1.00 24.99 75 LEU C C 1
ATOM 572 O O . LEU A 1 74 ? -11.389 -67.349 18.571 1.00 22.71 75 LEU C O 1
ATOM 577 N N . GLN A 1 75 ? -9.406 -67.514 17.523 1.00 23.73 76 GLN C N 1
ATOM 578 C CA . GLN A 1 75 ? -9.072 -68.875 17.996 1.00 25.44 76 GLN C CA 1
ATOM 579 C C . GLN A 1 75 ? -8.962 -68.869 19.522 1.00 27.62 76 GLN C C 1
ATOM 580 O O . GLN A 1 75 ? -9.496 -69.803 20.145 1.00 28.46 76 GLN C O 1
ATOM 586 N N . GLN A 1 76 ? -8.331 -67.857 20.113 1.00 26.31 77 GLN C N 1
ATOM 587 C CA . GLN A 1 76 ? -8.253 -67.724 21.594 1.00 30.06 77 GLN C CA 1
ATOM 588 C C . GLN A 1 76 ? -9.671 -67.613 22.177 1.00 26.70 77 GLN C C 1
ATOM 589 O O . GLN A 1 76 ? -9.965 -68.294 23.158 1.00 25.41 77 GLN C O 1
ATOM 595 N N . ALA A 1 77 ? -10.519 -66.786 21.577 1.00 23.07 78 ALA C N 1
ATOM 596 C CA . ALA A 1 77 ? -11.897 -66.536 22.044 1.00 24.23 78 ALA C CA 1
ATOM 597 C C . ALA A 1 77 ? -12.668 -67.855 22.081 1.00 24.15 78 ALA C C 1
ATOM 598 O O . ALA A 1 77 ? -13.385 -68.028 23.045 1.00 22.79 78 ALA C O 1
ATOM 600 N N . ALA A 1 78 ? -12.441 -68.758 21.116 1.00 22.83 79 ALA C N 1
ATOM 601 C CA . ALA A 1 78 ? -13.139 -70.048 20.929 1.00 24.40 79 ALA C CA 1
ATOM 602 C C . ALA A 1 78 ? -12.796 -71.021 22.059 1.00 29.58 79 ALA C C 1
ATOM 603 O O . ALA A 1 78 ? -13.554 -71.982 22.220 1.00 29.81 79 ALA C O 1
ATOM 605 N N . GLY A 1 79 ? -11.770 -70.725 22.860 1.00 29.72 80 GLY C N 1
ATOM 606 C CA . GLY A 1 79 ? -11.440 -71.500 24.064 1.00 30.66 80 GLY C CA 1
ATOM 607 C C . GLY A 1 79 ? -12.515 -71.398 25.139 1.00 31.56 80 GLY C C 1
ATOM 608 O O . GLY A 1 79 ? -12.729 -72.404 25.806 1.00 33.32 80 GLY C O 1
ATOM 609 N N . SER A 1 80 ? -13.123 -70.224 25.357 1.00 28.91 81 SER C N 1
ATOM 610 C CA . SER A 1 80 ? -14.007 -69.967 26.529 1.00 29.46 81 SER C CA 1
ATOM 611 C C . SER A 1 80 ? -15.358 -69.352 26.121 1.00 28.23 81 SER C C 1
ATOM 612 O O . SER A 1 80 ? -16.241 -69.322 26.980 1.00 30.94 81 SER C O 1
ATOM 615 N N . TYR A 1 81 ? -15.494 -68.785 24.916 1.00 24.03 82 TYR C N 1
ATOM 616 C CA . TYR A 1 81 ? -16.663 -67.973 24.509 1.00 22.35 82 TYR C CA 1
ATOM 617 C C . TYR A 1 81 ? -17.403 -68.731 23.407 1.00 24.63 82 TYR C C 1
ATOM 618 O O . TYR A 1 81 ? -16.740 -69.377 22.570 1.00 25.59 82 TYR C O 1
ATOM 627 N N . ASN A 1 82 ? -18.735 -68.748 23.467 1.00 22.87 83 ASN C N 1
ATOM 628 C CA . ASN A 1 82 ? -19.556 -69.441 22.448 1.00 21.16 83 ASN C CA 1
ATOM 629 C C . ASN A 1 82 ? -20.365 -68.412 21.671 1.00 19.05 83 ASN C C 1
ATOM 630 O O . ASN A 1 82 ? -21.037 -68.807 20.751 1.00 18.96 83 ASN C O 1
ATOM 635 N N . LEU A 1 83 ? -20.191 -67.123 21.961 1.00 18.15 84 LEU C N 1
ATOM 636 C CA . LEU A 1 83 ? -20.665 -66.049 21.077 1.00 18.10 84 LEU C CA 1
ATOM 637 C C . LEU A 1 83 ? -19.498 -65.079 20.871 1.00 18.70 84 LEU C C 1
ATOM 638 O O . LEU A 1 83 ? -18.983 -64.550 21.843 1.00 17.10 84 LEU C O 1
ATOM 643 N N . ILE A 1 84 ? -19.072 -64.872 19.644 1.00 19.01 85 ILE C N 1
ATOM 644 C CA . ILE A 1 84 ? -17.861 -64.052 19.369 1.00 20.33 85 ILE C CA 1
ATOM 645 C C . ILE A 1 84 ? -18.223 -63.004 18.332 1.00 18.06 85 ILE C C 1
ATOM 646 O O . ILE A 1 84 ? -18.674 -63.401 17.250 1.00 18.83 85 ILE C O 1
ATOM 651 N N . PHE A 1 85 ? -18.064 -61.734 18.693 1.00 18.35 86 PHE C N 1
ATOM 652 C CA . PHE A 1 85 ? -18.315 -60.549 17.850 1.00 19.20 86 PHE C CA 1
ATOM 653 C C . PHE A 1 85 ? -16.987 -60.076 17.236 1.00 23.82 86 PHE C C 1
ATOM 654 O O . PHE A 1 85 ? -16.043 -59.730 17.982 1.00 24.34 86 PHE C O 1
ATOM 662 N N . GLY A 1 86 ? -16.932 -60.038 15.912 1.00 22.30 87 GLY C N 1
ATOM 663 C CA . GLY A 1 86 ? -15.917 -59.292 15.167 1.00 22.00 87 GLY C CA 1
ATOM 664 C C . GLY A 1 86 ? -16.422 -57.891 14.932 1.00 20.92 87 GLY C C 1
ATOM 665 O O . GLY A 1 86 ? -17.308 -57.697 14.097 1.00 21.53 87 GLY C O 1
ATOM 666 N N . VAL A 1 87 ? -15.859 -56.925 15.623 1.00 19.48 88 VAL C N 1
ATOM 667 C CA . VAL A 1 87 ? -16.346 -55.536 15.611 1.00 21.03 88 VAL C CA 1
ATOM 668 C C . VAL A 1 87 ? -15.534 -54.769 14.568 1.00 20.36 88 VAL C C 1
ATOM 669 O O . VAL A 1 87 ? -14.432 -54.283 14.888 1.00 24.14 88 VAL C O 1
ATOM 673 N N . GLY A 1 88 ? -16.082 -54.663 13.360 1.00 19.21 89 GLY C N 1
ATOM 674 C CA . GLY A 1 88 ? -15.503 -53.861 12.273 1.00 21.49 89 GLY C CA 1
ATOM 675 C C . GLY A 1 88 ? -15.438 -54.666 11.016 1.00 19.88 89 GLY C C 1
ATOM 676 O O . GLY A 1 88 ? -15.224 -55.878 11.124 1.00 20.19 89 GLY C O 1
ATOM 677 N N . PHE A 1 89 ? -15.638 -54.018 9.875 1.00 21.26 90 PHE C N 1
ATOM 678 C CA . PHE A 1 89 ? -15.693 -54.700 8.562 1.00 23.47 90 PHE C CA 1
ATOM 679 C C . PHE A 1 89 ? -14.373 -55.451 8.311 1.00 25.77 90 PHE C C 1
ATOM 680 O O . PHE A 1 89 ? -14.413 -56.500 7.641 1.00 28.29 90 PHE C O 1
ATOM 688 N N . ALA A 1 90 ? -13.238 -54.943 8.815 1.00 24.20 91 ALA C N 1
ATOM 689 C CA . ALA A 1 90 ? -11.902 -55.528 8.535 1.00 26.40 91 ALA C CA 1
ATOM 690 C C . ALA A 1 90 ? -11.846 -56.990 9.005 1.00 23.57 91 ALA C C 1
ATOM 691 O O . ALA A 1 90 ? -11.071 -57.759 8.416 1.00 27.29 91 ALA C O 1
ATOM 693 N N . LEU A 1 91 ? -12.678 -57.392 9.968 1.00 23.82 92 LEU C N 1
ATOM 694 C CA . LEU A 1 91 ? -12.685 -58.789 10.509 1.00 24.45 92 LEU C CA 1
ATOM 695 C C . LEU A 1 91 ? -13.440 -59.777 9.611 1.00 22.87 92 LEU C C 1
ATOM 696 O O . LEU A 1 91 ? -13.432 -60.984 9.911 1.00 24.38 92 LEU C O 1
ATOM 701 N N . ASN A 1 92 ? -13.995 -59.332 8.492 1.00 25.70 93 ASN C N 1
ATOM 702 C CA . ASN A 1 92 ? -14.834 -60.181 7.609 1.00 27.55 93 ASN C CA 1
ATOM 703 C C . ASN A 1 92 ? -14.189 -61.567 7.358 1.00 27.24 93 ASN C C 1
ATOM 704 O O . ASN A 1 92 ? -14.819 -62.620 7.678 1.00 26.25 93 ASN C O 1
ATOM 709 N N . ASN A 1 93 ? -13.051 -61.605 6.684 1.00 28.19 94 ASN C N 1
ATOM 710 C CA . ASN A 1 93 ? -12.425 -62.874 6.216 1.00 30.67 94 ASN C CA 1
ATOM 711 C C . ASN A 1 93 ? -12.065 -63.740 7.417 1.00 24.63 94 ASN C C 1
ATOM 712 O O . ASN A 1 93 ? -12.338 -64.947 7.374 1.00 23.96 94 ASN C O 1
ATOM 717 N N . ALA A 1 94 ? -11.478 -63.157 8.453 1.00 23.31 95 ALA C N 1
ATOM 718 C CA . ALA A 1 94 ? -11.066 -63.932 9.640 1.00 24.56 95 ALA C CA 1
ATOM 719 C C . ALA A 1 94 ? -12.317 -64.520 10.327 1.00 22.26 95 ALA C C 1
ATOM 720 O O . ALA A 1 94 ? -12.273 -65.670 10.779 1.00 21.96 95 ALA C O 1
ATOM 722 N N . VAL A 1 95 ? -13.422 -63.785 10.411 1.00 24.20 96 VAL C N 1
ATOM 723 C CA . VAL A 1 95 ? -14.653 -64.325 11.086 1.00 22.68 96 VAL C CA 1
ATOM 724 C C . VAL A 1 95 ? -15.199 -65.493 10.258 1.00 24.02 96 VAL C C 1
ATOM 725 O O . VAL A 1 95 ? -15.612 -66.513 10.838 1.00 22.38 96 VAL C O 1
ATOM 729 N N . LYS A 1 96 ? -15.175 -65.360 8.937 1.00 26.79 97 LYS C N 1
ATOM 730 C CA . LYS A 1 96 ? -15.644 -66.396 7.977 1.00 28.84 97 LYS C CA 1
ATOM 731 C C . LYS A 1 96 ? -14.859 -67.686 8.220 1.00 30.14 97 LYS C C 1
ATOM 732 O O . LYS A 1 96 ? -15.490 -68.750 8.336 1.00 27.86 97 LYS C O 1
ATOM 738 N N . ASP A 1 97 ? -13.519 -67.600 8.290 1.00 29.12 98 ASP C N 1
ATOM 739 C CA . ASP A 1 97 ? -12.661 -68.802 8.502 1.00 31.62 98 ASP C CA 1
ATOM 740 C C . ASP A 1 97 ? -12.904 -69.388 9.903 1.00 27.41 98 ASP C C 1
ATOM 741 O O . ASP A 1 97 ? -12.951 -70.604 10.026 1.00 31.95 98 ASP C O 1
ATOM 746 N N . ALA A 1 98 ? -13.020 -68.557 10.932 1.00 23.95 99 ALA C N 1
ATOM 747 C CA . ALA A 1 98 ? -13.271 -69.012 12.313 1.00 25.99 99 ALA C CA 1
ATOM 748 C C . ALA A 1 98 ? -14.627 -69.745 12.381 1.00 24.86 99 ALA C C 1
ATOM 749 O O . ALA A 1 98 ? -14.671 -70.865 12.918 1.00 23.28 99 ALA C O 1
ATOM 751 N N . ALA A 1 99 ? -15.690 -69.180 11.802 1.00 23.33 100 ALA C N 1
ATOM 752 C CA . ALA A 1 99 ? -17.037 -69.814 11.833 1.00 24.58 100 ALA C CA 1
ATOM 753 C C . ALA A 1 99 ? -16.977 -71.207 11.185 1.00 26.97 100 ALA C C 1
ATOM 754 O O . ALA A 1 99 ? -17.653 -72.106 11.702 1.00 29.98 100 ALA C O 1
ATOM 756 N N . LYS A 1 100 ? -16.200 -71.381 10.105 1.00 29.47 101 LYS C N 1
ATOM 757 C CA . LYS A 1 100 ? -16.040 -72.694 9.391 1.00 30.94 101 LYS C CA 1
ATOM 758 C C . LYS A 1 100 ? -15.275 -73.711 10.240 1.00 30.29 101 LYS C C 1
ATOM 759 O O . LYS A 1 100 ? -15.677 -74.882 10.211 1.00 31.39 101 LYS C O 1
ATOM 765 N N . GLU A 1 101 ? -14.246 -73.287 10.980 1.00 35.56 102 GLU C N 1
ATOM 766 C CA . GLU A 1 101 ? -13.488 -74.145 11.942 1.00 38.93 102 GLU C CA 1
ATOM 767 C C . GLU A 1 101 ? -14.405 -74.564 13.103 1.00 34.06 102 GLU C C 1
ATOM 768 O O . GLU A 1 101 ? -14.298 -75.733 13.549 1.00 36.76 102 GLU C O 1
ATOM 774 N N . HIS A 1 102 ? -15.230 -73.648 13.633 1.00 28.32 103 HIS C N 1
ATOM 775 C CA . HIS A 1 102 ? -16.022 -73.865 14.879 1.00 27.86 103 HIS C CA 1
ATOM 776 C C . HIS A 1 102 ? -17.531 -73.727 14.632 1.00 27.29 103 HIS C C 1
ATOM 777 O O . HIS A 1 102 ? -18.130 -72.708 15.086 1.00 25.80 103 HIS C O 1
ATOM 784 N N . THR A 1 103 ? -18.148 -74.749 14.037 1.00 27.72 104 THR C N 1
ATOM 785 C CA . THR A 1 103 ? -19.575 -74.739 13.573 1.00 29.11 104 THR C CA 1
ATOM 786 C C . THR A 1 103 ? -20.500 -74.821 14.793 1.00 28.26 104 THR C C 1
ATOM 787 O O . THR A 1 103 ? -21.668 -74.517 14.670 1.00 34.51 104 THR C O 1
ATOM 791 N N . ASP A 1 104 ? -19.961 -75.186 15.949 1.00 28.55 105 ASP C N 1
ATOM 792 C CA . ASP A 1 104 ? -20.717 -75.287 17.218 1.00 28.66 105 ASP C CA 1
ATOM 793 C C . ASP A 1 104 ? -20.729 -73.927 17.947 1.00 27.94 105 ASP C C 1
ATOM 794 O O . ASP A 1 104 ? -21.452 -73.806 18.944 1.00 26.96 105 ASP C O 1
ATOM 799 N N . LEU A 1 105 ? -20.010 -72.911 17.470 1.00 26.13 106 LEU C N 1
ATOM 800 C CA . LEU A 1 105 ? -20.001 -71.579 18.130 1.00 21.94 106 LEU C CA 1
ATOM 801 C C . LEU A 1 105 ? -20.736 -70.603 17.230 1.00 20.62 106 LEU C C 1
ATOM 802 O O . LEU A 1 105 ? -20.827 -70.882 16.052 1.00 21.27 106 LEU C O 1
ATOM 807 N N . ASN A 1 106 ? -21.198 -69.484 17.780 1.00 21.02 107 ASN C N 1
ATOM 808 C CA . ASN A 1 106 ? -21.893 -68.419 17.017 1.00 20.30 107 ASN C CA 1
ATOM 809 C C . ASN A 1 106 ? -20.989 -67.192 16.887 1.00 18.19 107 ASN C C 1
ATOM 810 O O . ASN A 1 106 ? -20.384 -66.801 17.862 1.00 16.61 107 ASN C O 1
ATOM 815 N N . TYR A 1 107 ? -20.956 -66.612 15.693 1.00 16.76 108 TYR C N 1
ATOM 816 C CA . TYR A 1 107 ? -20.182 -65.407 15.362 1.00 16.23 108 TYR C CA 1
ATOM 817 C C . TYR A 1 107 ? -21.083 -64.292 14.860 1.00 15.98 108 TYR C C 1
ATOM 818 O O . TYR A 1 107 ? -22.054 -64.559 14.162 1.00 15.36 108 TYR C O 1
ATOM 827 N N . VAL A 1 108 ? -20.716 -63.056 15.175 1.00 15.89 109 VAL C N 1
ATOM 828 C CA . VAL A 1 108 ? -21.397 -61.858 14.651 1.00 18.16 109 VAL C CA 1
ATOM 829 C C . VAL A 1 108 ? -20.352 -60.977 13.999 1.00 20.45 109 VAL C C 1
ATOM 830 O O . VAL A 1 108 ? -19.301 -60.752 14.632 1.00 22.16 109 VAL C O 1
ATOM 834 N N . LEU A 1 109 ? -20.614 -60.534 12.774 1.00 19.55 110 LEU C N 1
ATOM 835 C CA . LEU A 1 109 ? -19.777 -59.508 12.104 1.00 21.62 110 LEU C CA 1
ATOM 836 C C . LEU A 1 109 ? -20.548 -58.193 12.171 1.00 21.83 110 LEU C C 1
ATOM 837 O O . LEU A 1 109 ? -21.692 -58.124 11.647 1.00 19.07 110 LEU C O 1
ATOM 842 N N . ILE A 1 110 ? -19.940 -57.208 12.806 1.00 22.91 111 ILE C N 1
ATOM 843 C CA . ILE A 1 110 ? -20.503 -55.842 12.890 1.00 26.42 111 ILE C CA 1
ATOM 844 C C . ILE A 1 110 ? -19.921 -55.033 11.737 1.00 29.16 111 ILE C C 1
ATOM 845 O O . ILE A 1 110 ? -18.700 -55.090 11.558 1.00 29.66 111 ILE C O 1
ATOM 850 N N . ASP A 1 111 ? -20.809 -54.364 10.998 1.00 31.57 112 ASP C N 1
ATOM 851 C CA . ASP A 1 111 ? -20.577 -53.453 9.840 1.00 29.78 112 ASP C CA 1
ATOM 852 C C . ASP A 1 111 ? -20.296 -54.183 8.525 1.00 30.56 112 ASP C C 1
ATOM 853 O O . ASP A 1 111 ? -19.852 -53.514 7.634 1.00 36.90 112 ASP C O 1
ATOM 858 N N . ASP A 1 112 ? -20.531 -55.481 8.408 1.00 29.49 113 ASP C N 1
ATOM 859 C CA . ASP A 1 112 ? -20.278 -56.147 7.107 1.00 31.99 113 ASP C CA 1
ATOM 860 C C . ASP A 1 112 ? -21.154 -57.392 6.979 1.00 30.13 113 ASP C C 1
ATOM 861 O O . ASP A 1 112 ? -21.698 -57.807 7.974 1.00 27.81 113 ASP C O 1
ATOM 866 N N . VAL A 1 113 ? -21.221 -57.968 5.783 1.00 26.80 114 VAL C N 1
ATOM 867 C CA . VAL A 1 113 ? -22.070 -59.155 5.511 1.00 26.84 114 VAL C CA 1
ATOM 868 C C . VAL A 1 113 ? -21.213 -60.381 5.185 1.00 28.15 114 VAL C C 1
ATOM 869 O O . VAL A 1 113 ? -20.333 -60.305 4.319 1.00 33.45 114 VAL C O 1
ATOM 873 N N . ILE A 1 114 ? -21.493 -61.490 5.858 1.00 28.90 115 ILE C N 1
ATOM 874 C CA . ILE A 1 114 ? -21.040 -62.848 5.462 1.00 31.41 115 ILE C CA 1
ATOM 875 C C . ILE A 1 114 ? -22.291 -63.613 5.035 1.00 34.74 115 ILE C C 1
ATOM 876 O O . ILE A 1 114 ? -23.223 -63.698 5.840 1.00 37.88 115 ILE C O 1
ATOM 881 N N . LYS A 1 115 ? -22.286 -64.184 3.835 1.00 42.94 116 LYS C N 1
ATOM 882 C CA . LYS A 1 115 ? -23.421 -64.979 3.296 1.00 51.10 116 LYS C CA 1
ATOM 883 C C . LYS A 1 115 ? -23.190 -66.484 3.476 1.00 47.79 116 LYS C C 1
ATOM 884 O O . LYS A 1 115 ? -22.025 -66.926 3.438 1.00 47.65 116 LYS C O 1
ATOM 890 N N . ASP A 1 116 ? -24.279 -67.232 3.666 1.00 55.05 117 ASP C N 1
ATOM 891 C CA . ASP A 1 116 ? -24.349 -68.716 3.514 1.00 60.18 117 ASP C CA 1
ATOM 892 C C . ASP A 1 116 ? -23.581 -69.389 4.653 1.00 51.23 117 ASP C C 1
ATOM 893 O O . ASP A 1 116 ? -22.972 -70.433 4.403 1.00 49.87 117 ASP C O 1
ATOM 898 N N . GLN A 1 117 ? -23.540 -68.782 5.837 1.00 45.17 118 GLN C N 1
ATOM 899 C CA . GLN A 1 117 ? -22.866 -69.380 7.019 1.00 41.86 118 GLN C CA 1
ATOM 900 C C . GLN A 1 117 ? -23.857 -69.355 8.171 1.00 35.59 118 GLN C C 1
ATOM 901 O O . GLN A 1 117 ? -24.126 -68.264 8.677 1.00 36.15 118 GLN C O 1
ATOM 907 N N . LYS A 1 118 ? -24.354 -70.530 8.550 1.00 36.51 119 LYS C N 1
ATOM 908 C CA . LYS A 1 118 ? -25.501 -70.706 9.474 1.00 39.99 119 LYS C CA 1
ATOM 909 C C . LYS A 1 118 ? -25.158 -70.186 10.872 1.00 32.66 119 LYS C C 1
ATOM 910 O O . LYS A 1 118 ? -26.098 -69.842 11.561 1.00 30.64 119 LYS C O 1
ATOM 916 N N . ASN A 1 119 ? -23.878 -70.179 11.263 1.00 25.80 120 ASN C N 1
ATOM 917 C CA . ASN A 1 119 ? -23.427 -69.792 12.626 1.00 22.53 120 ASN C CA 1
ATOM 918 C C . ASN A 1 119 ? -22.863 -68.363 12.580 1.00 21.26 120 ASN C C 1
ATOM 919 O O . ASN A 1 119 ? -22.172 -67.942 13.509 1.00 20.88 120 ASN C O 1
ATOM 924 N N . VAL A 1 120 ? -23.151 -67.605 11.532 1.00 20.80 121 VAL C N 1
ATOM 925 C CA . VAL A 1 120 ? -22.719 -66.184 11.438 1.00 19.56 121 VAL C CA 1
ATOM 926 C C . VAL A 1 120 ? -23.908 -65.267 11.215 1.00 18.06 121 VAL C C 1
ATOM 927 O O . VAL A 1 120 ? -24.657 -65.469 10.256 1.00 21.28 121 VAL C O 1
ATOM 931 N N . ALA A 1 121 ? -24.019 -64.229 12.023 1.00 18.39 122 ALA C N 1
ATOM 932 C CA . ALA A 1 121 ? -25.037 -63.161 11.823 1.00 20.44 122 ALA C CA 1
ATOM 933 C C . ALA A 1 121 ? -24.260 -61.921 11.451 1.00 21.11 122 ALA C C 1
ATOM 934 O O . ALA A 1 121 ? -23.179 -61.759 12.000 1.00 23.01 122 ALA C O 1
ATOM 936 N N . SER A 1 122 ? -24.821 -61.104 10.588 1.00 22.27 123 SER C N 1
ATOM 937 C CA . SER A 1 122 ? -24.202 -59.880 10.056 1.00 24.56 123 SER C CA 1
ATOM 938 C C . SER A 1 122 ? -25.067 -58.717 10.502 1.00 24.69 123 SER C C 1
ATOM 939 O O . SER A 1 122 ? -26.327 -58.843 10.484 1.00 24.89 123 SER C O 1
ATOM 942 N N . VAL A 1 123 ? -24.431 -57.622 10.856 1.00 23.89 124 VAL C N 1
ATOM 943 C CA . VAL A 1 123 ? -25.149 -56.413 11.327 1.00 23.85 124 VAL C CA 1
ATOM 944 C C . VAL A 1 123 ? -24.617 -55.231 10.538 1.00 23.17 124 VAL C C 1
ATOM 945 O O . VAL A 1 123 ? -23.386 -55.027 10.533 1.00 23.80 124 VAL C O 1
ATOM 949 N N . THR A 1 124 ? -25.505 -54.486 9.906 1.00 21.04 125 THR C N 1
ATOM 950 C CA . THR A 1 124 ? -25.169 -53.248 9.186 1.00 24.57 125 THR C CA 1
ATOM 951 C C . THR A 1 124 ? -25.996 -52.123 9.766 1.00 24.48 125 THR C C 1
ATOM 952 O O . THR A 1 124 ? -27.100 -52.381 10.349 1.00 25.15 125 THR C O 1
ATOM 956 N N . PHE A 1 125 ? -25.467 -50.917 9.617 1.00 24.14 126 PHE C N 1
ATOM 957 C CA . PHE A 1 125 ? -26.132 -49.665 10.028 1.00 24.37 126 PHE C CA 1
ATOM 958 C C . PHE A 1 125 ? -26.243 -48.748 8.812 1.00 25.81 126 PHE C C 1
ATOM 959 O O . PHE A 1 125 ? -25.265 -48.639 8.047 1.00 26.32 126 PHE C O 1
ATOM 967 N N . ALA A 1 126 ? -27.398 -48.105 8.642 1.00 28.24 127 ALA C N 1
ATOM 968 C CA . ALA A 1 126 ? -27.617 -47.043 7.630 1.00 29.88 127 ALA C CA 1
ATOM 969 C C . ALA A 1 126 ? -26.957 -45.734 8.109 1.00 29.33 127 ALA C C 1
ATOM 970 O O . ALA A 1 126 ? -27.662 -44.752 8.377 1.00 32.44 127 ALA C O 1
ATOM 972 N N . ASP A 1 127 ? -25.627 -45.720 8.187 1.00 28.83 128 ASP C N 1
ATOM 973 C CA . ASP A 1 127 ? -24.823 -44.539 8.588 1.00 29.00 128 ASP C CA 1
ATOM 974 C C . ASP A 1 127 ? -24.969 -43.420 7.549 1.00 28.73 128 ASP C C 1
ATOM 975 O O . ASP A 1 127 ? -24.625 -42.276 7.885 1.00 27.77 128 ASP C O 1
ATOM 980 N N . ASN A 1 128 ? -25.408 -43.729 6.321 1.00 27.23 129 ASN C N 1
ATOM 981 C CA . ASN A 1 128 ? -25.764 -42.689 5.312 1.00 29.22 129 ASN C CA 1
ATOM 982 C C . ASN A 1 128 ? -26.911 -41.815 5.829 1.00 29.19 129 ASN C C 1
ATOM 983 O O . ASN A 1 128 ? -26.843 -40.567 5.618 1.00 29.89 129 ASN C O 1
ATOM 988 N N . GLU A 1 129 ? -27.880 -42.409 6.539 1.00 28.41 130 GLU C N 1
ATOM 989 C CA . GLU A 1 129 ? -29.092 -41.709 7.043 1.00 30.76 130 GLU C CA 1
ATOM 990 C C . GLU A 1 129 ? -28.696 -40.785 8.193 1.00 31.76 130 GLU C C 1
ATOM 991 O O . GLU A 1 129 ? -29.122 -39.628 8.193 1.00 29.57 130 GLU C O 1
ATOM 997 N N . SER A 1 130 ? -27.890 -41.275 9.126 1.00 31.06 131 SER C N 1
ATOM 998 C CA . SER A 1 130 ? -27.383 -40.466 10.252 1.00 29.29 131 SER C CA 1
ATOM 999 C C . SER A 1 130 ? -26.424 -39.407 9.703 1.00 29.65 131 SER C C 1
ATOM 1000 O O . SER A 1 130 ? -26.498 -38.261 10.214 1.00 30.90 131 SER C O 1
ATOM 1003 N N . GLY A 1 131 ? -25.587 -39.765 8.720 1.00 27.46 132 GLY C N 1
ATOM 1004 C CA . GLY A 1 131 ? -24.660 -38.823 8.056 1.00 28.94 132 GLY C CA 1
ATOM 1005 C C . GLY A 1 131 ? -25.423 -37.668 7.424 1.00 29.00 132 GLY C C 1
ATOM 1006 O O . GLY A 1 131 ? -24.997 -36.526 7.550 1.00 30.22 132 GLY C O 1
ATOM 1007 N N . TYR A 1 132 ? -26.529 -37.968 6.748 1.00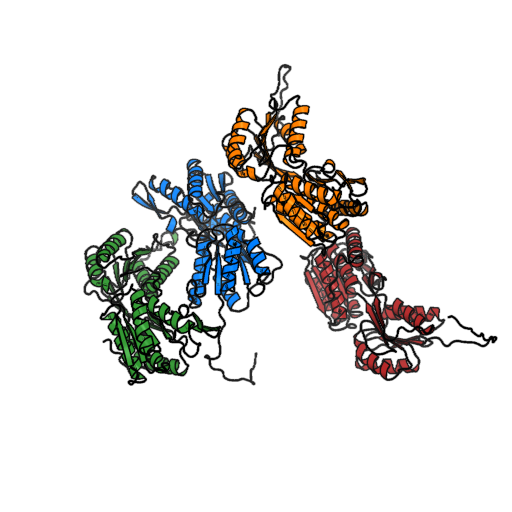 32.53 133 TYR C N 1
ATOM 1008 C CA . TYR A 1 132 ? -27.399 -36.974 6.080 1.00 33.54 133 TYR C CA 1
ATOM 1009 C C . TYR A 1 132 ? -27.850 -35.961 7.124 1.00 32.19 133 TYR C C 1
ATOM 1010 O O . TYR A 1 132 ? -27.682 -34.766 6.919 1.00 33.46 133 TYR C O 1
ATOM 1019 N N . LEU A 1 133 ? -28.361 -36.434 8.250 1.00 31.20 134 LEU C N 1
ATOM 1020 C CA . LEU A 1 133 ? -28.837 -35.521 9.312 1.00 32.35 134 LEU C CA 1
ATOM 1021 C C . LEU A 1 133 ? -27.663 -34.664 9.814 1.00 33.13 134 LEU C C 1
ATOM 1022 O O . LEU A 1 133 ? -27.866 -33.430 10.002 1.00 36.01 134 LEU C O 1
ATOM 1027 N N . ALA A 1 134 ? -26.466 -35.244 10.000 1.00 30.80 135 ALA C N 1
ATOM 1028 C CA . ALA A 1 134 ? -25.260 -34.483 10.401 1.00 27.90 135 ALA C CA 1
ATOM 1029 C C . ALA A 1 134 ? -24.923 -33.412 9.347 1.00 28.32 135 ALA C C 1
ATOM 1030 O O . ALA A 1 134 ? -24.555 -32.294 9.735 1.00 28.89 135 ALA C O 1
ATOM 1032 N N . GLY A 1 135 ? -25.085 -33.724 8.065 1.00 29.87 136 GLY C N 1
ATOM 1033 C CA . GLY A 1 135 ? -24.902 -32.757 6.971 1.00 32.89 136 GLY C CA 1
ATOM 1034 C C . GLY A 1 135 ? -25.904 -31.607 7.026 1.00 35.40 136 GLY C C 1
ATOM 1035 O O . GLY A 1 135 ? -25.502 -30.465 6.758 1.00 36.14 136 GLY C O 1
ATOM 1036 N N . VAL A 1 136 ? -27.185 -31.892 7.280 1.00 37.50 137 VAL C N 1
ATOM 1037 C CA . VAL A 1 136 ? -28.253 -30.848 7.397 1.00 35.72 137 VAL C CA 1
ATOM 1038 C C . VAL A 1 136 ? -27.871 -29.909 8.548 1.00 33.33 137 VAL C C 1
ATOM 1039 O O . VAL A 1 136 ? -27.904 -28.688 8.387 1.00 34.32 137 VAL C O 1
ATOM 1043 N N . ALA A 1 137 ? -27.457 -30.478 9.662 1.00 34.06 138 ALA C N 1
ATOM 1044 C CA . ALA A 1 137 ? -27.013 -29.718 10.848 1.00 33.51 138 ALA C CA 1
ATOM 1045 C C . ALA A 1 137 ? -25.817 -28.854 10.458 1.00 37.29 138 ALA C C 1
ATOM 1046 O O . ALA A 1 137 ? -25.851 -27.673 10.784 1.00 35.27 138 ALA C O 1
ATOM 1048 N N . ALA A 1 138 ? -24.805 -29.425 9.794 1.00 36.69 139 ALA C N 1
ATOM 1049 C CA . ALA A 1 138 ? -23.549 -28.711 9.469 1.00 37.04 139 ALA C CA 1
ATOM 1050 C C . ALA A 1 138 ? -23.881 -27.511 8.570 1.00 35.45 139 ALA C C 1
ATOM 1051 O O . ALA A 1 138 ? -23.344 -26.414 8.809 1.00 33.01 139 ALA C O 1
ATOM 1053 N N . ALA A 1 139 ? -24.725 -27.735 7.555 1.00 38.91 140 ALA C N 1
ATOM 1054 C CA . ALA A 1 139 ? -25.113 -26.741 6.523 1.00 41.87 140 ALA C CA 1
ATOM 1055 C C . ALA A 1 139 ? -25.874 -25.585 7.180 1.00 42.27 140 ALA C C 1
ATOM 1056 O O . ALA A 1 139 ? -25.702 -24.460 6.719 1.00 41.96 140 ALA C O 1
ATOM 1058 N N . LYS A 1 140 ? -26.637 -25.852 8.242 1.00 43.42 141 LYS C N 1
ATOM 1059 C CA . LYS A 1 140 ? -27.459 -24.831 8.948 1.00 46.31 141 LYS C CA 1
ATOM 1060 C C . LYS A 1 140 ? -26.610 -24.082 9.983 1.00 49.13 141 LYS C C 1
ATOM 1061 O O . LYS A 1 140 ? -27.145 -23.141 10.598 1.00 50.77 141 LYS C O 1
ATOM 1067 N N . THR A 1 141 ? -25.350 -24.454 10.223 1.00 47.95 142 THR C N 1
ATOM 1068 C CA . THR A 1 141 ? -24.550 -23.706 11.231 1.00 44.75 142 THR C CA 1
ATOM 1069 C C . THR A 1 141 ? -23.290 -23.077 10.619 1.00 44.77 142 THR C C 1
ATOM 1070 O O . THR A 1 141 ? -22.844 -22.085 11.206 1.00 46.67 142 THR C O 1
ATOM 1074 N N . THR A 1 142 ? -22.749 -23.566 9.498 1.00 41.80 143 THR C N 1
ATOM 1075 C CA . THR A 1 142 ? -21.446 -23.072 8.964 1.00 41.01 143 THR C CA 1
ATOM 1076 C C . THR A 1 142 ? -21.552 -21.581 8.580 1.00 42.53 143 THR C C 1
ATOM 1077 O O . THR A 1 142 ? -22.497 -21.219 7.863 1.00 41.34 143 THR C O 1
ATOM 1081 N N . LYS A 1 143 ? -20.612 -20.745 9.037 1.00 46.40 144 LYS C N 1
ATOM 1082 C CA . LYS A 1 143 ? -20.524 -19.309 8.635 1.00 46.50 144 LYS C CA 1
ATOM 1083 C C . LYS A 1 143 ? -19.534 -19.166 7.473 1.00 44.13 144 LYS C C 1
ATOM 1084 O O . LYS A 1 143 ? -19.785 -18.330 6.616 1.00 48.37 144 LYS C O 1
ATOM 1090 N N . THR A 1 144 ? -18.472 -19.980 7.418 1.00 39.91 145 THR C N 1
ATOM 1091 C CA . THR A 1 144 ? -17.463 -19.959 6.327 1.00 40.13 145 THR C CA 1
ATOM 1092 C C . THR A 1 144 ? -17.998 -20.636 5.060 1.00 41.78 145 THR C C 1
ATOM 1093 O O . THR A 1 144 ? -17.320 -20.533 4.041 1.00 46.27 145 THR C O 1
ATOM 1097 N N . LYS A 1 145 ? -19.135 -21.334 5.131 1.00 44.14 146 LYS C N 1
ATOM 1098 C CA . LYS A 1 145 ? -19.713 -22.149 4.024 1.00 46.94 146 LYS C CA 1
ATOM 1099 C C . LYS A 1 145 ? -18.691 -23.216 3.594 1.00 43.75 146 LYS C C 1
ATOM 1100 O O . LYS A 1 145 ? -18.704 -23.652 2.418 1.00 41.43 146 LYS C O 1
ATOM 1106 N N . GLN A 1 146 ? -17.849 -23.652 4.528 1.00 41.25 147 GLN C N 1
ATOM 1107 C CA . GLN A 1 146 ? -16.842 -24.715 4.282 1.00 42.62 147 GLN C CA 1
ATOM 1108 C C . GLN A 1 146 ? -16.820 -25.668 5.472 1.00 34.89 147 GLN C C 1
ATOM 1109 O O . GLN A 1 146 ? -16.681 -25.188 6.595 1.00 32.43 147 GLN C O 1
ATOM 1115 N N . VAL A 1 147 ? -16.974 -26.967 5.216 1.00 33.54 148 VAL C N 1
ATOM 1116 C CA . VAL A 1 147 ? -16.993 -28.014 6.270 1.00 33.99 148 VAL C CA 1
ATOM 1117 C C . VAL A 1 147 ? -15.999 -29.105 5.868 1.00 34.98 148 VAL C C 1
ATOM 1118 O O . VAL A 1 147 ? -15.661 -29.188 4.668 1.00 34.41 148 VAL C O 1
ATOM 1122 N N . GLY A 1 148 ? -15.537 -29.876 6.855 1.00 30.57 149 GLY C N 1
ATOM 1123 C CA . GLY A 1 148 ? -14.599 -30.997 6.677 1.00 30.81 149 GLY C CA 1
ATOM 1124 C C . GLY A 1 148 ? -15.228 -32.335 7.041 1.00 30.18 149 GLY C C 1
ATOM 1125 O O . GLY A 1 148 ? -16.130 -32.379 7.886 1.00 27.12 149 GLY C O 1
ATOM 1126 N N . PHE A 1 149 ? -14.736 -33.394 6.405 1.00 29.27 150 PHE C N 1
ATOM 1127 C CA . PHE A 1 149 ? -15.001 -34.813 6.702 1.00 25.09 150 PHE C CA 1
ATOM 1128 C C . PHE A 1 149 ? -13.654 -35.526 6.764 1.00 29.15 150 PHE C C 1
ATOM 1129 O O . PHE A 1 149 ? -12.907 -35.425 5.776 1.00 28.64 150 PHE C O 1
ATOM 1137 N N . VAL A 1 150 ? -13.339 -36.137 7.911 1.00 24.58 151 VAL C N 1
ATOM 1138 C CA . VAL A 1 150 ? -12.100 -36.903 8.176 1.00 24.21 151 VAL C CA 1
ATOM 1139 C C . VAL A 1 150 ? -12.484 -38.374 8.316 1.00 27.09 151 VAL C C 1
ATOM 1140 O O . VAL A 1 150 ? -13.065 -38.723 9.353 1.00 28.64 151 VAL C O 1
ATOM 1144 N N . GLY A 1 151 ? -12.222 -39.172 7.281 1.00 24.37 152 GLY C N 1
ATOM 1145 C CA . GLY A 1 151 ? -12.560 -40.601 7.252 1.00 23.80 152 GLY C CA 1
ATOM 1146 C C . GLY A 1 151 ? -11.432 -41.394 7.847 1.00 25.01 152 GLY C C 1
ATOM 1147 O O . GLY A 1 151 ? -10.278 -40.903 7.847 1.00 24.21 152 GLY C O 1
ATOM 1148 N N . GLY A 1 152 ? -11.717 -42.576 8.366 1.00 24.96 153 GLY C N 1
ATOM 1149 C CA . GLY A 1 152 ? -10.644 -43.472 8.808 1.00 28.12 153 GLY C CA 1
ATOM 1150 C C . GLY A 1 152 ? -10.044 -44.171 7.602 1.00 29.56 153 GLY C C 1
ATOM 1151 O O . GLY A 1 152 ? -9.045 -43.715 7.058 1.00 29.87 153 GLY C O 1
ATOM 1152 N N . ILE A 1 153 ? -10.673 -45.250 7.178 1.00 32.52 154 ILE C N 1
ATOM 1153 C CA . ILE A 1 153 ? -10.199 -46.110 6.063 1.00 32.17 154 ILE C CA 1
ATOM 1154 C C . ILE A 1 153 ? -11.224 -46.068 4.946 1.00 31.92 154 ILE C C 1
ATOM 1155 O O . ILE A 1 153 ? -12.413 -46.301 5.220 1.00 28.15 154 ILE C O 1
ATOM 1160 N N . GLU A 1 154 ? -10.756 -45.757 3.742 1.00 33.69 155 GLU C N 1
ATOM 1161 C CA . GLU A 1 154 ? -11.574 -45.784 2.512 1.00 35.83 155 GLU C CA 1
ATOM 1162 C C . GLU A 1 154 ? -12.237 -47.153 2.449 1.00 30.17 155 GLU C C 1
ATOM 1163 O O . GLU A 1 154 ? -11.500 -48.127 2.530 1.00 31.69 155 GLU C O 1
ATOM 1169 N N . SER A 1 155 ? -13.566 -47.202 2.293 1.00 26.91 156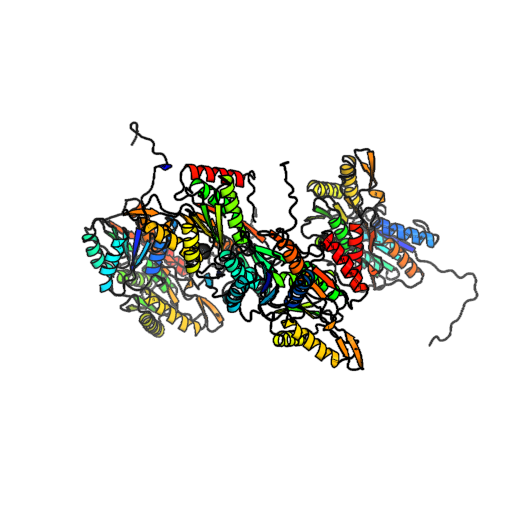 SER C N 1
ATOM 1170 C CA . SER A 1 155 ? -14.372 -48.434 2.432 1.00 27.50 156 SER C CA 1
ATOM 1171 C C . SER A 1 155 ? -15.834 -48.141 2.131 1.00 26.74 156 SER C C 1
ATOM 1172 O O . SER A 1 155 ? -16.228 -46.962 2.190 1.00 26.65 156 SER C O 1
ATOM 1175 N N . GLU A 1 156 ? -16.595 -49.204 1.872 1.00 26.24 157 GLU C N 1
ATOM 1176 C CA . GLU A 1 156 ? -18.055 -49.173 1.651 1.00 31.26 157 GLU C CA 1
ATOM 1177 C C . GLU A 1 156 ? -18.690 -48.482 2.872 1.00 29.99 157 GLU C C 1
ATOM 1178 O O . GLU A 1 156 ? -19.577 -47.610 2.697 1.00 26.38 157 GLU C O 1
ATOM 1184 N N . VAL A 1 157 ? -18.213 -48.827 4.073 1.00 29.08 158 VAL C N 1
ATOM 1185 C CA . VAL A 1 157 ? -18.793 -48.376 5.373 1.00 29.68 158 VAL C CA 1
ATOM 1186 C C . VAL A 1 157 ? -18.602 -46.866 5.512 1.00 25.66 158 VAL C C 1
ATOM 1187 O O . VAL A 1 157 ? -19.602 -46.151 5.736 1.00 25.63 158 VAL C O 1
ATOM 1191 N N . ILE A 1 158 ? -17.389 -46.369 5.356 1.00 22.19 159 ILE C N 1
ATOM 1192 C CA . ILE A 1 158 ? -17.119 -44.916 5.554 1.00 23.04 159 ILE C CA 1
ATOM 1193 C C . ILE A 1 158 ? -17.694 -44.120 4.379 1.00 25.21 159 ILE C C 1
ATOM 1194 O O . ILE A 1 158 ? -18.086 -42.968 4.598 1.00 28.41 159 ILE C O 1
ATOM 1199 N N . SER A 1 159 ? -17.801 -44.723 3.195 1.00 27.19 160 SER C N 1
ATOM 1200 C CA . SER A 1 159 ? -18.441 -44.121 1.999 1.00 25.34 160 SER C CA 1
ATOM 1201 C C . SER A 1 159 ? -19.926 -43.884 2.254 1.00 27.51 160 SER C C 1
ATOM 1202 O O . SER A 1 159 ? -20.459 -42.879 1.742 1.00 26.58 160 SER C O 1
ATOM 1205 N N . ARG A 1 160 ? -20.597 -44.771 2.989 1.00 28.27 161 ARG C N 1
ATOM 1206 C CA . ARG A 1 160 ? -21.998 -44.513 3.401 1.00 26.25 161 ARG C CA 1
ATOM 1207 C C . ARG A 1 160 ? -22.059 -43.207 4.193 1.00 26.79 161 ARG C C 1
ATOM 1208 O O . ARG A 1 160 ? -22.871 -42.351 3.850 1.00 26.66 161 ARG C O 1
ATOM 1216 N N . PHE A 1 161 ? -21.239 -43.055 5.230 1.00 26.26 162 PHE C N 1
ATOM 1217 C CA . PHE A 1 161 ? -21.233 -41.834 6.057 1.00 23.68 162 PHE C CA 1
ATOM 1218 C C . PHE A 1 161 ? -20.984 -40.631 5.152 1.00 27.51 162 PHE C C 1
ATOM 1219 O O . PHE A 1 161 ? -21.646 -39.593 5.315 1.00 25.95 162 PHE C O 1
ATOM 1227 N N . GLU A 1 162 ? -19.968 -40.733 4.281 1.00 31.09 163 GLU C N 1
ATOM 1228 C CA . GLU A 1 162 ? -19.477 -39.604 3.432 1.00 31.11 163 GLU C CA 1
ATOM 1229 C C . GLU A 1 162 ? -20.567 -39.209 2.419 1.00 28.72 163 GLU C C 1
ATOM 1230 O O . GLU A 1 162 ? -20.845 -38.006 2.263 1.00 28.30 163 GLU C O 1
ATOM 1236 N N . ALA A 1 163 ? -21.162 -40.186 1.744 1.00 28.83 164 ALA C N 1
ATOM 1237 C CA . ALA A 1 163 ? -22.225 -39.959 0.733 1.00 31.95 164 ALA C CA 1
ATOM 1238 C C . ALA A 1 163 ? -23.441 -39.329 1.417 1.00 29.40 164 ALA C C 1
ATOM 1239 O O . ALA A 1 163 ? -23.951 -38.317 0.911 1.00 35.60 164 ALA C O 1
ATOM 1241 N N . GLY A 1 164 ? -23.894 -39.912 2.527 1.00 29.32 165 GLY C N 1
ATOM 1242 C CA . GLY A 1 164 ? -24.954 -39.329 3.380 1.00 29.66 165 GLY C CA 1
ATOM 1243 C C . GLY A 1 164 ? -24.633 -37.895 3.803 1.00 30.17 165 GLY C C 1
ATOM 1244 O O . GLY A 1 164 ? -25.461 -37.024 3.604 1.00 30.09 165 GLY C O 1
ATOM 1245 N N . PHE A 1 165 ? -23.438 -37.638 4.340 1.00 28.42 166 PHE C N 1
ATOM 1246 C CA . PHE A 1 165 ? -23.020 -36.298 4.801 1.00 28.52 166 PHE C CA 1
ATOM 1247 C C . PHE A 1 165 ? -23.079 -35.273 3.649 1.00 31.48 166 PHE C C 1
ATOM 1248 O O . PHE A 1 165 ? -23.577 -34.164 3.854 1.00 32.40 166 PHE C O 1
ATOM 1256 N N . LYS A 1 166 ? -22.527 -35.600 2.485 1.00 30.04 167 LYS C N 1
ATOM 1257 C CA . LYS A 1 166 ? -22.513 -34.677 1.321 1.00 36.31 167 LYS C CA 1
ATOM 1258 C C . LYS A 1 166 ? -23.955 -34.381 0.889 1.00 34.53 167 LYS C C 1
ATOM 1259 O O . LYS A 1 166 ? -24.258 -33.201 0.688 1.00 37.57 167 LYS C O 1
ATOM 1265 N N . ALA A 1 167 ? -24.813 -35.399 0.808 1.00 33.44 168 ALA C N 1
ATOM 1266 C CA . ALA A 1 167 ? -26.206 -35.273 0.333 1.00 35.86 168 ALA C CA 1
ATOM 1267 C C . ALA A 1 167 ? -26.974 -34.373 1.294 1.00 37.70 168 ALA C C 1
ATOM 1268 O O . ALA A 1 167 ? -27.747 -33.546 0.823 1.00 43.56 168 ALA C O 1
ATOM 1270 N N . GLY A 1 168 ? -26.761 -34.540 2.593 1.00 38.53 169 GLY C N 1
ATOM 1271 C CA . GLY A 1 168 ? -27.384 -33.710 3.642 1.00 35.48 169 GLY C CA 1
ATOM 1272 C C . GLY A 1 168 ? -26.949 -32.263 3.551 1.00 34.73 169 GLY C C 1
ATOM 1273 O O . GLY A 1 168 ? -27.818 -31.367 3.682 1.00 37.97 169 GLY C O 1
ATOM 1274 N N . VAL A 1 169 ? -25.661 -32.014 3.327 1.00 37.30 170 VAL C N 1
ATOM 1275 C CA . VAL A 1 169 ? -25.135 -30.625 3.183 1.00 36.52 170 VAL C CA 1
ATOM 1276 C C . VAL A 1 169 ? -25.784 -29.992 1.943 1.00 37.34 170 VAL C C 1
ATOM 1277 O O . VAL A 1 169 ? -26.265 -28.877 2.064 1.00 40.47 170 VAL C O 1
ATOM 1281 N N . ALA A 1 170 ? -25.826 -30.698 0.811 1.00 43.63 171 ALA C N 1
ATOM 1282 C CA . ALA A 1 170 ? -26.342 -30.209 -0.489 1.00 44.53 171 ALA C CA 1
ATOM 1283 C C . ALA A 1 170 ? -27.866 -30.011 -0.429 1.00 48.65 171 ALA C C 1
ATOM 1284 O O . ALA A 1 170 ? -28.378 -29.127 -1.145 1.00 53.75 171 ALA C O 1
ATOM 1286 N N . SER A 1 171 ? -28.577 -30.792 0.385 1.00 48.01 172 SER C N 1
ATOM 1287 C CA . SER A 1 171 ? -30.052 -30.682 0.577 1.00 50.14 172 SER C CA 1
ATOM 1288 C C . SER A 1 171 ? -30.409 -29.286 1.118 1.00 50.07 172 SER C C 1
ATOM 1289 O O . SER A 1 171 ? -31.515 -28.808 0.828 1.00 52.10 172 SER C O 1
ATOM 1292 N N . VAL A 1 172 ? -29.496 -28.653 1.861 1.00 49.14 173 VAL C N 1
ATOM 1293 C CA . VAL A 1 172 ? -29.698 -27.318 2.496 1.00 50.89 173 VAL C CA 1
ATOM 1294 C C . VAL A 1 172 ? -29.103 -26.207 1.622 1.00 57.05 173 VAL C C 1
ATOM 1295 O O . VAL A 1 172 ? -29.750 -25.150 1.529 1.00 60.46 173 VAL C O 1
ATOM 1299 N N . ASP A 1 173 ? -27.912 -26.425 1.048 1.00 55.78 174 ASP C N 1
ATOM 1300 C CA . ASP A 1 173 ? -27.106 -25.396 0.338 1.00 55.44 174 ASP C CA 1
ATOM 1301 C C . ASP A 1 173 ? -25.984 -26.070 -0.438 1.00 52.32 174 ASP C C 1
ATOM 1302 O O . ASP A 1 173 ? -24.925 -26.346 0.125 1.00 50.38 174 ASP C O 1
ATOM 1307 N N . PRO A 1 174 ? -26.165 -26.331 -1.754 1.00 50.92 175 PRO C N 1
ATOM 1308 C CA . PRO A 1 174 ? -25.126 -26.981 -2.556 1.00 48.26 175 PRO C CA 1
ATOM 1309 C C . PRO A 1 174 ? -23.834 -26.179 -2.733 1.00 50.56 175 PRO C C 1
ATOM 1310 O O . PRO A 1 174 ? -22.872 -26.781 -3.178 1.00 53.66 175 PRO C O 1
ATOM 1314 N N . SER A 1 175 ? -23.853 -24.879 -2.404 1.00 51.13 176 SER C N 1
ATOM 1315 C CA . SER A 1 175 ? -22.696 -23.948 -2.510 1.00 56.87 176 SER C CA 1
ATOM 1316 C C . SER A 1 175 ? -21.612 -24.363 -1.520 1.00 47.60 176 SER C C 1
ATOM 1317 O O . SER A 1 175 ? -20.433 -24.119 -1.804 1.00 48.98 176 SER C O 1
ATOM 1320 N N . ILE A 1 176 ? -22.020 -24.959 -0.398 1.00 51.15 177 ILE C N 1
ATOM 1321 C CA . ILE A 1 176 ? -21.110 -25.331 0.732 1.00 46.53 177 ILE C CA 1
ATOM 1322 C C . ILE A 1 176 ? -20.093 -26.365 0.244 1.00 43.73 177 ILE C C 1
ATOM 1323 O O . ILE A 1 176 ? -20.501 -27.373 -0.373 1.00 40.73 177 ILE C O 1
ATOM 1328 N N . LYS A 1 177 ? -18.814 -26.076 0.455 1.00 44.39 178 LYS C N 1
ATOM 1329 C CA . LYS A 1 177 ? -17.712 -26.983 0.066 1.00 52.93 178 LYS C CA 1
ATOM 1330 C C . LYS A 1 177 ? -17.494 -27.954 1.226 1.00 48.90 178 LYS C C 1
ATOM 1331 O O . LYS A 1 177 ? -17.335 -27.512 2.376 1.00 42.52 178 LYS C O 1
ATOM 1337 N N . VAL A 1 178 ? -17.476 -29.237 0.906 1.00 50.29 179 VAL C N 1
ATOM 1338 C CA . VAL A 1 178 ? -17.064 -30.321 1.830 1.00 43.75 179 VAL C CA 1
ATOM 1339 C C . VAL A 1 178 ? -15.643 -30.743 1.451 1.00 36.59 179 VAL C C 1
ATOM 1340 O O . VAL A 1 178 ? -15.470 -31.323 0.399 1.00 38.05 179 VAL C O 1
ATOM 1344 N N . GLN A 1 179 ? -14.667 -30.474 2.305 1.00 38.90 180 GLN C N 1
ATOM 1345 C CA . GLN A 1 179 ? -13.296 -31.011 2.149 1.00 41.59 180 GLN C CA 1
ATOM 1346 C C . GLN A 1 179 ? -13.253 -32.424 2.754 1.00 40.17 180 GLN C C 1
ATOM 1347 O O . GLN A 1 179 ? -13.524 -32.559 3.953 1.00 38.89 180 GLN C O 1
ATOM 1353 N N . VAL A 1 180 ? -12.918 -33.430 1.944 1.00 35.63 181 VAL C N 1
ATOM 1354 C CA . VAL A 1 180 ? -12.826 -34.856 2.359 1.00 35.05 181 VAL C CA 1
ATOM 1355 C C . VAL A 1 180 ? -11.357 -35.267 2.393 1.00 37.71 181 VAL C C 1
ATOM 1356 O O . VAL A 1 180 ? -10.686 -35.095 1.362 1.00 35.39 181 VAL C O 1
ATOM 1360 N N . ASP A 1 181 ? -10.915 -35.807 3.539 1.00 36.10 182 ASP C N 1
ATOM 1361 C CA . ASP A 1 181 ? -9.579 -36.421 3.751 1.00 35.73 182 ASP C CA 1
ATOM 1362 C C . ASP A 1 181 ? -9.743 -37.689 4.587 1.00 34.28 182 ASP C C 1
ATOM 1363 O O . ASP A 1 181 ? -10.534 -37.687 5.519 1.00 30.56 182 ASP C O 1
ATOM 1368 N N . TYR A 1 182 ? -8.986 -38.722 4.244 1.00 32.41 183 TYR C N 1
ATOM 1369 C CA . TYR A 1 182 ? -8.922 -40.025 4.931 1.00 32.52 183 TYR C CA 1
ATOM 1370 C C . TYR A 1 182 ? -7.553 -40.163 5.603 1.00 33.43 183 TYR C C 1
ATOM 1371 O O . TYR A 1 182 ? -6.542 -39.802 5.020 1.00 32.93 183 TYR C O 1
ATOM 1380 N N . ALA A 1 183 ? -7.542 -40.719 6.812 1.00 31.79 184 ALA C N 1
ATOM 1381 C CA . ALA A 1 183 ? -6.334 -40.942 7.621 1.00 32.47 184 ALA C CA 1
ATOM 1382 C C . ALA A 1 183 ? -5.661 -42.248 7.175 1.00 33.45 184 ALA C C 1
ATOM 1383 O O . ALA A 1 183 ? -4.457 -42.399 7.376 1.00 33.67 184 ALA C O 1
ATOM 1385 N N . GLY A 1 184 ? -6.403 -43.161 6.557 1.00 33.84 185 GLY C N 1
ATOM 1386 C CA . GLY A 1 184 ? -5.881 -44.504 6.248 1.00 34.41 185 GLY C CA 1
ATOM 1387 C C . GLY A 1 184 ? -5.760 -45.371 7.492 1.00 35.03 185 GLY C C 1
ATOM 1388 O O . GLY A 1 184 ? -5.136 -46.425 7.377 1.00 36.57 185 GLY C O 1
ATOM 1389 N N . SER A 1 185 ? -6.423 -45.006 8.603 1.00 35.36 186 SER C N 1
ATOM 1390 C CA . SER A 1 185 ? -6.427 -45.788 9.871 1.00 32.01 186 SER C CA 1
ATOM 1391 C C . SER A 1 185 ? -7.527 -45.288 10.836 1.00 29.78 186 SER C C 1
ATOM 1392 O O . SER A 1 185 ? -7.823 -44.063 10.833 1.00 26.35 186 SER C O 1
ATOM 1395 N N . PHE A 1 186 ? -8.030 -46.203 11.669 1.00 26.43 187 PHE C N 1
ATOM 1396 C CA . PHE A 1 186 ? -8.959 -45.975 12.801 1.00 27.42 187 PHE C CA 1
ATOM 1397 C C . PHE A 1 186 ? -8.174 -45.833 14.108 1.00 30.14 187 PHE C C 1
ATOM 1398 O O . PHE A 1 186 ? -8.807 -45.558 15.149 1.00 31.96 187 PHE C O 1
ATOM 1406 N N . GLY A 1 187 ? -6.846 -46.011 14.109 1.00 36.76 188 GLY C N 1
ATOM 1407 C CA . GLY A 1 187 ? -6.047 -45.846 15.349 1.00 40.82 188 GLY C CA 1
ATOM 1408 C C . GLY A 1 187 ? -4.806 -44.992 15.134 1.00 49.44 188 GLY C C 1
ATOM 1409 O O . GLY A 1 187 ? -3.695 -45.457 15.505 1.00 58.80 188 GLY C O 1
ATOM 1410 N N . ASP A 1 188 ? -4.965 -43.794 14.548 1.00 45.36 189 ASP C N 1
ATOM 1411 C CA . ASP A 1 188 ? -3.847 -42.857 14.212 1.00 37.33 189 ASP C CA 1
ATOM 1412 C C . ASP A 1 188 ? -4.226 -41.411 14.574 1.00 32.76 189 ASP C C 1
ATOM 1413 O O . ASP A 1 188 ? -4.506 -40.610 13.655 1.00 33.72 189 ASP C O 1
ATOM 1418 N N . ALA A 1 189 ? -4.298 -41.085 15.863 1.00 33.27 190 ALA C N 1
ATOM 1419 C CA . ALA A 1 189 ? -4.732 -39.754 16.359 1.00 36.53 190 ALA C CA 1
ATOM 1420 C C . ALA A 1 189 ? -3.846 -38.644 15.768 1.00 38.73 190 ALA C C 1
ATOM 1421 O O . ALA A 1 189 ? -4.367 -37.544 15.508 1.00 39.73 190 ALA C O 1
ATOM 1423 N N . ALA A 1 190 ? -2.553 -38.908 15.596 1.00 37.33 191 ALA C N 1
ATOM 1424 C CA . ALA A 1 190 ? -1.559 -37.917 15.126 1.00 37.23 191 ALA C CA 1
ATOM 1425 C C . ALA A 1 190 ? -1.978 -37.467 13.728 1.00 34.56 191 ALA C C 1
ATOM 1426 O O . ALA A 1 190 ? -2.012 -36.273 13.467 1.00 38.66 191 ALA C O 1
ATOM 1428 N N . LYS A 1 191 ? -2.391 -38.407 12.895 1.00 34.07 192 LYS C N 1
ATOM 1429 C CA . LYS A 1 191 ? -2.874 -38.129 11.515 1.00 32.10 192 LYS C CA 1
ATOM 1430 C C . LYS A 1 191 ? -4.217 -37.386 11.544 1.00 33.84 192 LYS C C 1
ATOM 1431 O O . LYS A 1 191 ? -4.416 -36.479 10.698 1.00 34.24 192 LYS C O 1
ATOM 1437 N N . GLY A 1 192 ? -5.112 -37.738 12.473 1.00 35.99 193 GLY C N 1
ATOM 1438 C CA . GLY A 1 192 ? -6.383 -37.003 12.683 1.00 36.91 193 GLY C CA 1
ATOM 1439 C C . GLY A 1 192 ? -6.122 -35.534 12.987 1.00 37.46 193 GLY C C 1
ATOM 1440 O O . GLY A 1 192 ? -6.844 -34.667 12.457 1.00 33.18 193 GLY C O 1
ATOM 1441 N N . LYS A 1 193 ? -5.118 -35.262 13.818 1.00 37.80 194 LYS C N 1
ATOM 1442 C CA . LYS A 1 193 ? -4.725 -33.892 14.232 1.00 43.73 194 LYS C CA 1
ATOM 1443 C C . LYS A 1 193 ? -4.205 -33.117 13.005 1.00 40.22 194 LYS C C 1
ATOM 1444 O O . LYS A 1 193 ? -4.677 -31.976 12.774 1.00 38.29 194 LYS C O 1
ATOM 1450 N N . THR A 1 194 ? -3.285 -33.683 12.217 1.00 37.32 195 THR C N 1
ATOM 1451 C CA . THR A 1 194 ? -2.693 -32.948 11.064 1.00 39.38 195 THR C CA 1
ATOM 1452 C C . THR A 1 194 ? -3.785 -32.716 10.012 1.00 37.50 195 THR C C 1
ATOM 1453 O O . THR A 1 194 ? -3.842 -31.588 9.499 1.00 36.33 195 THR C O 1
ATOM 1457 N N . ILE A 1 195 ? -4.672 -33.688 9.753 1.00 33.54 196 ILE C N 1
ATOM 1458 C CA . ILE A 1 195 ? -5.749 -33.499 8.734 1.00 31.10 196 ILE C CA 1
ATOM 1459 C C . ILE A 1 195 ? -6.666 -32.369 9.189 1.00 32.48 196 ILE C C 1
ATOM 1460 O O . ILE A 1 195 ? -7.033 -31.532 8.359 1.00 32.90 196 ILE C O 1
ATOM 1465 N N . ALA A 1 196 ? -7.052 -32.368 10.458 1.00 36.11 197 ALA C N 1
ATOM 1466 C CA . ALA A 1 196 ? -8.007 -31.398 11.040 1.00 37.56 197 ALA C CA 1
ATOM 1467 C C . ALA A 1 196 ? -7.370 -30.005 11.018 1.00 35.77 197 ALA C C 1
ATOM 1468 O O . ALA A 1 196 ? -8.091 -29.032 10.731 1.00 34.44 197 ALA C O 1
ATOM 1470 N N . ALA A 1 197 ? -6.078 -29.923 11.348 1.00 35.71 198 ALA C N 1
ATOM 1471 C CA . ALA A 1 197 ? -5.294 -28.666 11.347 1.00 39.73 198 ALA C CA 1
ATOM 1472 C C . ALA A 1 197 ? -5.368 -28.038 9.953 1.00 35.87 198 ALA C C 1
ATOM 1473 O O . ALA A 1 197 ? -5.634 -26.844 9.855 1.00 43.86 198 ALA C O 1
ATOM 1475 N N . ALA A 1 198 ? -5.201 -28.845 8.913 1.00 38.98 199 ALA C N 1
ATOM 1476 C CA . ALA A 1 198 ? -5.196 -28.400 7.497 1.00 37.55 199 ALA C CA 1
ATOM 1477 C C . ALA A 1 198 ? -6.620 -28.053 7.056 1.00 36.77 199 ALA C C 1
ATOM 1478 O O . ALA A 1 198 ? -6.771 -27.060 6.338 1.00 36.74 199 ALA C O 1
ATOM 1480 N N . GLN A 1 199 ? -7.627 -28.848 7.458 1.00 32.36 200 GLN C N 1
ATOM 1481 C CA . GLN A 1 199 ? -9.031 -28.601 7.074 1.00 30.68 200 GLN C CA 1
ATOM 1482 C C . GLN A 1 199 ? -9.461 -27.257 7.665 1.00 31.65 200 GLN C C 1
ATOM 1483 O O . GLN A 1 199 ? -10.130 -26.465 6.931 1.00 31.83 200 GLN C O 1
ATOM 1489 N N . TYR A 1 200 ? -9.114 -27.005 8.930 1.00 33.40 201 TYR C N 1
ATOM 1490 C CA . TYR A 1 200 ? -9.504 -25.766 9.655 1.00 39.16 201 TYR C CA 1
ATOM 1491 C C . TYR A 1 200 ? -8.719 -24.592 9.039 1.00 39.57 201 TYR C C 1
ATOM 1492 O O . TYR A 1 200 ? -9.354 -23.574 8.756 1.00 35.80 201 TYR C O 1
ATOM 1501 N N . ALA A 1 201 ? -7.398 -24.734 8.837 1.00 41.89 202 ALA C N 1
ATOM 1502 C CA . ALA A 1 201 ? -6.521 -23.710 8.200 1.00 41.26 202 ALA C CA 1
ATOM 1503 C C . ALA A 1 201 ? -7.074 -23.337 6.809 1.00 38.88 202 ALA C C 1
ATOM 1504 O O . ALA A 1 201 ? -7.140 -22.152 6.482 1.00 39.28 202 ALA C O 1
ATOM 1506 N N . ALA A 1 202 ? -7.603 -24.300 6.061 1.00 38.86 203 ALA C N 1
ATOM 1507 C CA . ALA A 1 202 ? -8.193 -24.051 4.726 1.00 41.69 203 ALA C CA 1
ATOM 1508 C C . ALA A 1 202 ? -9.607 -23.449 4.841 1.00 42.60 203 ALA C C 1
ATOM 1509 O O . ALA A 1 202 ? -10.255 -23.269 3.788 1.00 49.10 203 ALA C O 1
ATOM 1511 N N . GLY A 1 203 ? -10.099 -23.202 6.059 1.00 44.52 204 GLY C N 1
ATOM 1512 C CA . GLY A 1 203 ? -11.309 -22.396 6.332 1.00 45.73 204 GLY C CA 1
ATOM 1513 C C . GLY A 1 203 ? -12.568 -23.208 6.656 1.00 47.54 204 GLY C C 1
ATOM 1514 O O . GLY A 1 203 ? -13.688 -22.610 6.630 1.00 41.95 204 GLY C O 1
ATOM 1515 N N . ALA A 1 204 ? -12.458 -24.511 6.958 1.00 41.10 205 ALA C N 1
ATOM 1516 C CA . ALA A 1 204 ? -13.605 -25.279 7.494 1.00 37.85 205 ALA C CA 1
ATOM 1517 C C . ALA A 1 204 ? -13.931 -24.706 8.880 1.00 33.91 205 ALA C C 1
ATOM 1518 O O . ALA A 1 204 ? -12.990 -24.426 9.637 1.00 32.57 205 ALA C O 1
ATOM 1520 N N . ASP A 1 205 ? -15.198 -24.477 9.206 1.00 31.74 206 ASP C N 1
ATOM 1521 C CA . ASP A 1 205 ? -15.552 -24.139 10.616 1.00 38.67 206 ASP C CA 1
ATOM 1522 C C . ASP A 1 205 ? -16.151 -25.374 11.322 1.00 35.86 206 ASP C C 1
ATOM 1523 O O . ASP A 1 205 ? -16.302 -25.320 12.518 1.00 34.92 206 ASP C O 1
ATOM 1528 N N . ILE A 1 206 ? -16.411 -26.477 10.617 1.00 34.89 207 ILE C N 1
ATOM 1529 C CA . ILE A 1 206 ? -16.968 -27.722 11.214 1.00 34.13 207 ILE C CA 1
ATOM 1530 C C . ILE A 1 206 ? -16.231 -28.906 10.597 1.00 30.93 207 ILE C C 1
ATOM 1531 O O . ILE A 1 206 ? -16.184 -28.976 9.348 1.00 31.96 207 ILE C O 1
ATOM 1536 N N . VAL A 1 207 ? -15.741 -29.827 11.427 1.00 27.30 208 VAL C N 1
ATOM 1537 C CA . VAL A 1 207 ? -15.237 -31.140 10.941 1.00 28.31 208 VAL C CA 1
ATOM 1538 C C . VAL A 1 207 ? -16.029 -32.295 11.560 1.00 28.83 208 VAL C C 1
ATOM 1539 O O . VAL A 1 207 ? -16.045 -32.415 12.789 1.00 29.41 208 VAL C O 1
ATOM 1543 N N . TYR A 1 208 ? -16.608 -33.138 10.706 1.00 27.11 209 TYR C N 1
ATOM 1544 C CA . TYR A 1 208 ? -17.189 -34.459 11.048 1.00 24.16 209 TYR C CA 1
ATOM 1545 C C . TYR A 1 208 ? -16.072 -35.504 10.978 1.00 27.01 209 TYR C C 1
ATOM 1546 O O . TYR A 1 208 ? -15.514 -35.708 9.878 1.00 27.76 209 TYR C O 1
ATOM 1555 N N . GLN A 1 209 ? -15.731 -36.068 12.131 1.00 24.79 210 GLN C N 1
ATOM 1556 C CA . GLN A 1 209 ? -14.672 -37.098 12.226 1.00 26.10 210 GLN C CA 1
ATOM 1557 C C . GLN A 1 209 ? -15.335 -38.469 12.255 1.00 25.26 210 GLN C C 1
ATOM 1558 O O . GLN A 1 209 ? -16.052 -38.747 13.169 1.00 25.83 210 GLN C O 1
ATOM 1564 N N . VAL A 1 210 ? -15.078 -39.266 11.235 1.00 22.05 211 VAL C N 1
ATOM 1565 C CA . VAL A 1 210 ? -15.636 -40.634 11.115 1.00 22.00 211 VAL C CA 1
ATOM 1566 C C . VAL A 1 210 ? -14.432 -41.549 10.930 1.00 21.51 211 VAL C C 1
ATOM 1567 O O . VAL A 1 210 ? -14.261 -42.073 9.862 1.00 21.07 211 VAL C O 1
ATOM 1571 N N . ALA A 1 211 ? -13.667 -41.726 12.000 1.00 23.73 212 ALA C N 1
ATOM 1572 C CA . ALA A 1 211 ? -12.385 -42.452 11.949 1.00 25.18 212 ALA C CA 1
ATOM 1573 C C . ALA A 1 211 ? -12.049 -43.115 13.284 1.00 27.00 212 ALA C C 1
ATOM 1574 O O . ALA A 1 211 ? -10.891 -43.323 13.542 1.00 24.87 212 ALA C O 1
ATOM 1576 N N . GLY A 1 212 ? -13.052 -43.427 14.090 1.00 28.68 213 GLY C N 1
ATOM 1577 C CA . GLY A 1 212 ? -12.837 -44.111 15.373 1.00 30.31 213 GLY C CA 1
ATOM 1578 C C . GLY A 1 212 ? -11.873 -43.323 16.225 1.00 31.48 213 GLY C C 1
ATOM 1579 O O . GLY A 1 212 ? -12.128 -42.127 16.426 1.00 28.67 213 GLY C O 1
ATOM 1580 N N . GLY A 1 213 ? -10.835 -43.993 16.731 1.00 31.99 214 GLY C N 1
ATOM 1581 C CA . GLY A 1 213 ? -9.850 -43.419 17.667 1.00 34.54 214 GLY C CA 1
ATOM 1582 C C . GLY A 1 213 ? -8.961 -42.373 17.005 1.00 37.19 214 GLY C C 1
ATOM 1583 O O . GLY A 1 213 ? -8.428 -41.509 17.730 1.00 37.50 214 GLY C O 1
ATOM 1584 N N . THR A 1 214 ? -8.796 -42.434 15.676 1.00 33.62 215 THR C N 1
ATOM 1585 C CA . THR A 1 214 ? -8.127 -41.371 14.882 1.00 33.15 215 THR C CA 1
ATOM 1586 C C . THR A 1 214 ? -8.782 -40.027 15.204 1.00 30.10 215 THR C C 1
ATOM 1587 O O . THR A 1 214 ? -8.059 -39.027 15.218 1.00 31.90 215 THR C O 1
ATOM 1591 N N . GLY A 1 215 ? -10.086 -40.030 15.478 1.00 29.29 216 GLY C N 1
ATOM 1592 C CA . GLY A 1 215 ? -10.879 -38.833 15.807 1.00 30.73 216 GLY C CA 1
ATOM 1593 C C . GLY A 1 215 ? -10.411 -38.113 17.060 1.00 31.03 216 GLY C C 1
ATOM 1594 O O . GLY A 1 215 ? -10.739 -36.932 17.193 1.00 33.62 216 GLY C O 1
ATOM 1595 N N . ALA A 1 216 ? -9.750 -38.789 18.000 1.00 33.54 217 ALA C N 1
ATOM 1596 C CA . ALA A 1 216 ? -9.178 -38.137 19.208 1.00 34.33 217 ALA C CA 1
ATOM 1597 C C . ALA A 1 216 ? -8.292 -36.951 18.769 1.00 37.12 217 ALA C C 1
ATOM 1598 O O . ALA A 1 216 ? -8.387 -35.892 19.406 1.00 35.86 217 ALA C O 1
ATOM 1600 N N . GLY A 1 217 ? -7.539 -37.100 17.665 1.00 35.41 218 GLY C N 1
ATOM 1601 C CA . GLY A 1 217 ? -6.699 -36.033 17.080 1.00 36.04 218 GLY C CA 1
ATOM 1602 C C . GLY A 1 217 ? -7.523 -34.840 16.632 1.00 36.24 218 GLY C C 1
ATOM 1603 O O . GLY A 1 217 ? -7.086 -33.702 16.856 1.00 40.17 218 GLY C O 1
ATOM 1604 N N . VAL A 1 218 ? -8.690 -35.069 16.026 1.00 33.88 219 VAL C N 1
ATOM 1605 C CA . VAL A 1 218 ? -9.570 -33.968 15.548 1.00 30.65 219 VAL C CA 1
ATOM 1606 C C . VAL A 1 218 ? -10.070 -33.180 16.769 1.00 35.03 219 VAL C C 1
ATOM 1607 O O . VAL A 1 218 ? -10.101 -31.934 16.722 1.00 35.92 219 VAL C O 1
ATOM 1611 N N . PHE A 1 219 ? -10.449 -33.860 17.852 1.00 37.60 220 PHE C N 1
ATOM 1612 C CA . PHE A 1 219 ? -10.888 -33.201 19.115 1.00 38.19 220 PHE C CA 1
ATOM 1613 C C . PHE A 1 219 ? -9.718 -32.385 19.684 1.00 38.50 220 PHE C C 1
ATOM 1614 O O . PHE A 1 219 ? -9.939 -31.239 20.062 1.00 40.31 220 PHE C O 1
ATOM 1622 N N . ALA A 1 220 ? -8.522 -32.961 19.721 1.00 35.37 221 ALA C N 1
ATOM 1623 C CA . ALA A 1 220 ? -7.294 -32.296 20.199 1.00 41.16 221 ALA C CA 1
ATOM 1624 C C . ALA A 1 220 ? -7.054 -30.987 19.423 1.00 47.30 221 ALA C C 1
ATOM 1625 O O . ALA A 1 220 ? -6.844 -29.953 20.085 1.00 49.00 221 ALA C O 1
ATOM 1627 N N . GLU A 1 221 ? -7.089 -31.026 18.082 1.00 47.02 222 GLU C N 1
ATOM 1628 C CA . GLU A 1 221 ? -6.838 -29.841 17.222 1.00 45.34 222 GLU C CA 1
ATOM 1629 C C . GLU A 1 221 ? -7.905 -28.764 17.469 1.00 42.34 222 GLU C C 1
ATOM 1630 O O . GLU A 1 221 ? -7.519 -27.626 17.724 1.00 42.67 222 GLU C O 1
ATOM 1636 N N . ALA A 1 222 ? -9.194 -29.106 17.430 1.00 38.60 223 ALA C N 1
ATOM 1637 C CA . ALA A 1 222 ? -10.307 -28.148 17.634 1.00 41.73 223 ALA C CA 1
ATOM 1638 C C . ALA A 1 222 ? -10.222 -27.507 19.026 1.00 44.25 223 ALA C C 1
ATOM 1639 O O . ALA A 1 222 ? -10.586 -26.313 19.143 1.00 42.75 223 ALA C O 1
ATOM 1641 N N . LYS A 1 223 ? -9.815 -28.275 20.040 1.00 45.12 224 LYS C N 1
ATOM 1642 C CA . LYS A 1 223 ? -9.672 -27.780 21.433 1.00 52.83 224 LYS C CA 1
ATOM 1643 C C . LYS A 1 223 ? -8.573 -26.705 21.450 1.00 52.44 224 LYS C C 1
ATOM 1644 O O . LYS A 1 223 ? -8.877 -25.586 21.909 1.00 48.15 224 LYS C O 1
ATOM 1650 N N . SER A 1 224 ? -7.370 -27.032 20.969 1.00 50.13 225 SER C N 1
ATOM 1651 C CA . SER A 1 224 ? -6.197 -26.109 20.858 1.00 53.71 225 SER C CA 1
ATOM 1652 C C . SER A 1 224 ? -6.555 -24.804 20.126 1.00 52.59 225 SER C C 1
ATOM 1653 O O . SER A 1 224 ? -6.237 -23.726 20.661 1.00 55.67 225 SER C O 1
ATOM 1656 N N . LEU A 1 225 ? -7.170 -24.877 18.940 1.00 51.07 226 LEU C N 1
ATOM 1657 C CA . LEU A 1 225 ? -7.618 -23.671 18.185 1.00 53.85 226 LEU C CA 1
ATOM 1658 C C . LEU A 1 225 ? -8.613 -22.859 19.027 1.00 54.11 226 LEU C C 1
ATOM 1659 O O . LEU A 1 225 ? -8.523 -21.601 19.027 1.00 46.75 226 LEU C O 1
ATOM 1664 N N . ASN A 1 226 ? -9.574 -23.530 19.667 1.00 49.39 227 ASN C N 1
ATOM 1665 C CA . ASN A 1 226 ? -10.735 -22.852 20.291 1.00 46.02 227 ASN C CA 1
ATOM 1666 C C . ASN A 1 226 ? -10.306 -22.147 21.589 1.00 45.43 227 ASN C C 1
ATOM 1667 O O . ASN A 1 226 ? -10.969 -21.115 21.935 1.00 39.59 227 ASN C O 1
ATOM 1672 N N . GLU A 1 227 ? -9.293 -22.696 22.273 1.00 45.62 228 GLU C N 1
ATOM 1673 C CA . GLU A 1 227 ? -8.729 -22.210 23.567 1.00 51.38 228 GLU C CA 1
ATOM 1674 C C . GLU A 1 227 ? -7.932 -20.923 23.343 1.00 54.90 228 GLU C C 1
ATOM 1675 O O . GLU A 1 227 ? -7.770 -20.165 24.322 1.00 63.58 228 GLU C O 1
ATOM 1681 N N . SER A 1 228 ? -7.467 -20.706 22.109 1.00 58.01 229 SER C N 1
ATOM 1682 C CA . SER A 1 228 ? -6.611 -19.569 21.686 1.00 61.17 229 SER C CA 1
ATOM 1683 C C . SER A 1 228 ? -7.422 -18.568 20.866 1.00 58.18 229 SER C C 1
ATOM 1684 O O . SER A 1 228 ? -6.795 -17.793 20.125 1.00 60.58 229 SER C O 1
ATOM 1687 N N . ARG A 1 229 ? -8.751 -18.594 21.005 1.00 54.06 230 ARG C N 1
ATOM 1688 C CA . ARG A 1 229 ? -9.697 -17.682 20.321 1.00 58.64 230 ARG C CA 1
ATOM 1689 C C . ARG A 1 229 ? -10.857 -17.322 21.245 1.00 60.34 230 ARG C C 1
ATOM 1690 O O . ARG A 1 229 ? -11.115 -18.013 22.233 1.00 53.67 230 ARG C O 1
ATOM 1698 N N . PRO A 1 230 ? -11.595 -16.233 20.928 1.00 65.41 231 PRO C N 1
ATOM 1699 C CA . PRO A 1 230 ? -12.891 -15.967 21.556 1.00 70.39 231 PRO C CA 1
ATOM 1700 C C . PRO A 1 230 ? -13.983 -16.998 21.202 1.00 68.31 231 PRO C C 1
ATOM 1701 O O . PRO A 1 230 ? -13.975 -17.549 20.088 1.00 58.00 231 PRO C O 1
ATOM 1705 N N . GLU A 1 231 ? -14.917 -17.186 22.145 1.00 60.99 232 GLU C N 1
ATOM 1706 C CA . GLU A 1 231 ? -15.999 -18.200 22.106 1.00 65.73 232 GLU C CA 1
ATOM 1707 C C . GLU A 1 231 ? -16.728 -18.083 20.761 1.00 70.68 232 GLU C C 1
ATOM 1708 O O . GLU A 1 231 ? -16.991 -19.137 20.144 1.00 65.55 232 GLU C O 1
ATOM 1714 N N . ASN A 1 232 ? -17.006 -16.859 20.299 1.00 60.63 233 ASN C N 1
ATOM 1715 C CA . ASN A 1 232 ? -17.874 -16.612 19.111 1.00 64.09 233 ASN C CA 1
ATOM 1716 C C . ASN A 1 232 ? -17.125 -16.941 17.808 1.00 53.41 233 ASN C C 1
ATOM 1717 O O . ASN A 1 232 ? -17.778 -16.919 16.756 1.00 55.61 233 ASN C O 1
ATOM 1722 N N . GLU A 1 233 ? -15.820 -17.216 17.861 1.00 47.28 234 GLU C N 1
ATOM 1723 C CA . GLU A 1 233 ? -15.016 -17.647 16.683 1.00 53.71 234 GLU C CA 1
ATOM 1724 C C . GLU A 1 233 ? -14.612 -19.132 16.813 1.00 58.82 234 GLU C C 1
ATOM 1725 O O . GLU A 1 233 ? -13.645 -19.554 16.121 1.00 57.27 234 GLU C O 1
ATOM 1731 N N . LYS A 1 234 ? -15.301 -19.927 17.644 1.00 49.73 235 LYS C N 1
ATOM 1732 C CA . LYS A 1 234 ? -14.913 -21.347 17.843 1.00 45.10 235 LYS C CA 1
ATOM 1733 C C . LYS A 1 234 ? -15.145 -22.073 16.519 1.00 39.09 235 LYS C C 1
ATOM 1734 O O . LYS A 1 234 ? -16.008 -21.641 15.741 1.00 37.09 235 LYS C O 1
ATOM 1740 N N . VAL A 1 235 ? -14.381 -23.131 16.281 1.00 36.05 236 VAL C N 1
ATOM 1741 C CA . VAL A 1 235 ? -14.686 -24.131 15.226 1.00 38.25 236 VAL C CA 1
ATOM 1742 C C . VAL A 1 235 ? -15.317 -25.357 15.898 1.00 37.37 236 VAL C C 1
ATOM 1743 O O . VAL A 1 235 ? -14.972 -25.641 17.057 1.00 35.39 236 VAL C O 1
ATOM 1747 N N . TRP A 1 236 ? -16.160 -26.078 15.156 1.00 37.56 237 TRP C N 1
ATOM 1748 C CA . TRP A 1 236 ? -16.996 -27.202 15.645 1.00 33.50 237 TRP C CA 1
ATOM 1749 C C . TRP A 1 236 ? -16.408 -28.543 15.210 1.00 35.66 237 TRP C C 1
ATOM 1750 O O . TRP A 1 236 ? -15.672 -28.613 14.165 1.00 34.08 237 TRP C O 1
ATOM 1761 N N . VAL A 1 237 ? -16.708 -29.563 16.003 1.00 30.73 238 VAL C N 1
ATOM 1762 C CA . VAL A 1 237 ? -16.571 -31.000 15.645 1.00 30.76 238 VAL C CA 1
ATOM 1763 C C . VAL A 1 237 ? -17.969 -31.624 15.686 1.00 29.61 238 VAL C C 1
ATOM 1764 O O . VAL A 1 237 ? -18.786 -31.214 16.543 1.00 35.53 238 VAL C O 1
ATOM 1768 N N . ILE A 1 238 ? -18.256 -32.553 14.780 1.00 26.77 239 ILE C N 1
ATOM 1769 C CA . ILE A 1 238 ? -19.445 -33.446 14.872 1.00 25.40 239 ILE C CA 1
ATOM 1770 C C . ILE A 1 238 ? -18.963 -34.796 15.412 1.00 28.87 239 ILE C C 1
ATOM 1771 O O . ILE A 1 238 ? -17.935 -35.375 14.911 1.00 28.68 239 ILE C O 1
ATOM 1776 N N . GLY A 1 239 ? -19.646 -35.255 16.458 1.00 28.51 240 GLY C N 1
ATOM 1777 C CA . GLY A 1 239 ? -19.363 -36.529 17.124 1.00 26.07 240 GLY C CA 1
ATOM 1778 C C . GLY A 1 239 ? -19.805 -37.714 16.301 1.00 22.72 240 GLY C C 1
ATOM 1779 O O . GLY A 1 239 ? -20.613 -37.551 15.418 1.00 25.42 240 GLY C O 1
ATOM 1780 N N . VAL A 1 240 ? -19.283 -38.883 16.621 1.00 23.35 241 VAL C N 1
ATOM 1781 C CA . VAL A 1 240 ? -19.619 -40.100 15.841 1.00 25.40 241 VAL C CA 1
ATOM 1782 C C . VAL A 1 240 ? -19.760 -41.288 16.785 1.00 23.80 241 VAL C C 1
ATOM 1783 O O . VAL A 1 240 ? -19.042 -41.334 17.774 1.00 24.33 241 VAL C O 1
ATOM 1787 N N . ASP A 1 241 ? -20.676 -42.194 16.454 1.00 25.32 242 ASP C N 1
ATOM 1788 C CA . ASP A 1 241 ? -20.962 -43.487 17.139 1.00 27.09 242 ASP C CA 1
ATOM 1789 C C . ASP A 1 241 ? -21.675 -43.277 18.486 1.00 28.55 242 ASP C C 1
ATOM 1790 O O . ASP A 1 241 ? -22.787 -43.739 18.614 1.00 27.97 242 ASP C O 1
ATOM 1795 N N . ARG A 1 242 ? -21.031 -42.597 19.426 1.00 29.59 243 ARG C N 1
ATOM 1796 C CA . ARG A 1 242 ? -21.565 -42.242 20.754 1.00 34.11 243 ARG C CA 1
ATOM 1797 C C . ARG A 1 242 ? -21.877 -40.741 20.763 1.00 35.71 243 ARG C C 1
ATOM 1798 O O . ARG A 1 242 ? -21.359 -40.032 19.912 1.00 35.09 243 ARG C O 1
ATOM 1806 N N . ASP A 1 243 ? -22.802 -40.312 21.614 1.00 35.63 244 ASP C N 1
ATOM 1807 C CA . ASP A 1 243 ? -23.038 -38.866 21.870 1.00 35.23 244 ASP C CA 1
ATOM 1808 C C . ASP A 1 243 ? -21.770 -38.367 22.556 1.00 31.61 244 ASP C C 1
ATOM 1809 O O . ASP A 1 243 ? -21.534 -38.792 23.678 1.00 32.44 244 ASP C O 1
ATOM 1814 N N . GLN A 1 244 ? -20.934 -37.589 21.855 1.00 34.85 245 GLN C N 1
ATOM 1815 C CA . GLN A 1 244 ? -19.606 -37.139 22.371 1.00 34.17 245 GLN C CA 1
ATOM 1816 C C . GLN A 1 244 ? -19.736 -35.694 22.912 1.00 33.90 245 GLN C C 1
ATOM 1817 O O . GLN A 1 244 ? -18.696 -35.053 23.108 1.00 31.36 245 GLN C O 1
ATOM 1823 N N . GLU A 1 245 ? -20.945 -35.184 23.191 1.00 31.39 246 GLU C N 1
ATOM 1824 C CA . GLU A 1 245 ? -21.127 -33.806 23.767 1.00 36.24 246 GLU C CA 1
ATOM 1825 C C . GLU A 1 245 ? -20.102 -33.521 24.877 1.00 35.10 246 GLU C C 1
ATOM 1826 O O . GLU A 1 245 ? -19.534 -32.425 24.858 1.00 38.24 246 GLU C O 1
ATOM 1832 N N . ALA A 1 246 ? -19.866 -34.446 25.801 1.00 33.79 247 ALA C N 1
ATOM 1833 C CA . ALA A 1 246 ? -18.992 -34.216 26.979 1.00 38.30 247 ALA C CA 1
ATOM 1834 C C . ALA A 1 246 ? -17.513 -34.100 26.547 1.00 37.65 247 ALA C C 1
ATOM 1835 O O . ALA A 1 246 ? -16.730 -33.606 27.335 1.00 44.35 247 ALA C O 1
ATOM 1837 N N . GLU A 1 247 ? -17.144 -34.489 25.333 1.00 37.08 248 GLU C N 1
ATOM 1838 C CA . GLU A 1 247 ? -15.736 -34.421 24.860 1.00 45.80 248 GLU C CA 1
ATOM 1839 C C . GLU A 1 247 ? -15.433 -33.016 24.315 1.00 41.10 248 GLU C C 1
ATOM 1840 O O . GLU A 1 247 ? -14.276 -32.757 24.048 1.00 36.21 248 GLU C O 1
ATOM 1846 N N . GLY A 1 248 ? -16.433 -32.147 24.153 1.00 40.22 249 GLY C N 1
ATOM 1847 C CA . GLY A 1 248 ? -16.251 -30.838 23.491 1.00 41.87 249 GLY C CA 1
ATOM 1848 C C . GLY A 1 248 ? -16.193 -29.670 24.457 1.00 44.80 249 GLY C C 1
ATOM 1849 O O . GLY A 1 248 ? -16.235 -28.512 23.982 1.00 44.32 249 GLY C O 1
ATOM 1850 N N . LYS A 1 249 ? -16.095 -29.941 25.759 1.00 49.78 250 LYS C N 1
ATOM 1851 C CA . LYS A 1 249 ? -15.974 -28.893 26.804 1.00 51.50 250 LYS C CA 1
ATOM 1852 C C . LYS A 1 249 ? -14.590 -28.229 26.720 1.00 46.89 250 LYS C C 1
ATOM 1853 O O . LYS A 1 249 ? -13.560 -28.967 26.623 1.00 45.77 250 LYS C O 1
ATOM 1859 N N . TYR A 1 250 ? -14.567 -26.892 26.782 1.00 40.41 251 TYR C N 1
ATOM 1860 C CA . TYR A 1 250 ? -13.316 -26.083 26.791 1.00 44.62 251 TYR C CA 1
ATOM 1861 C C . TYR A 1 250 ? -13.616 -24.706 27.375 1.00 42.81 251 TYR C C 1
ATOM 1862 O O . TYR A 1 250 ? -14.825 -24.339 27.527 1.00 45.48 251 TYR C O 1
ATOM 1871 N N . THR A 1 251 ? -12.543 -23.955 27.633 1.00 53.84 252 THR C N 1
ATOM 1872 C CA . THR A 1 251 ? -12.569 -22.523 28.054 1.00 53.59 252 THR C CA 1
ATOM 1873 C C . THR A 1 251 ? -11.904 -21.696 26.943 1.00 47.44 252 THR C C 1
ATOM 1874 O O . THR A 1 251 ? -10.729 -21.975 26.629 1.00 44.79 252 THR C O 1
ATOM 1878 N N . SER A 1 252 ? -12.642 -20.741 26.369 1.00 45.46 253 SER C N 1
ATOM 1879 C CA . SER A 1 252 ? -12.192 -19.810 25.304 1.00 53.85 253 SER C CA 1
ATOM 1880 C C . SER A 1 252 ? -11.079 -18.897 25.835 1.00 59.51 253 SER C C 1
ATOM 1881 O O . SER A 1 252 ? -10.760 -18.997 27.034 1.00 53.05 253 SER C O 1
ATOM 1884 N N . LYS A 1 253 ? -10.485 -18.073 24.959 1.00 71.17 254 LYS C N 1
ATOM 1885 C CA . LYS A 1 253 ? -9.404 -17.108 25.308 1.00 66.69 254 LYS C CA 1
ATOM 1886 C C . LYS A 1 253 ? -9.943 -16.071 26.303 1.00 62.95 254 LYS C C 1
ATOM 1887 O O . LYS A 1 253 ? -9.227 -15.788 27.283 1.00 61.92 254 LYS C O 1
ATOM 1893 N N . ASP A 1 254 ? -11.164 -15.579 26.061 1.00 62.21 255 ASP C N 1
ATOM 1894 C CA . ASP A 1 254 ? -11.893 -14.569 26.875 1.00 68.69 255 ASP C CA 1
ATOM 1895 C C . ASP A 1 254 ? -12.692 -15.249 28.009 1.00 80.27 255 ASP C C 1
ATOM 1896 O O . ASP A 1 254 ? -13.817 -14.772 28.309 1.00 82.55 255 ASP C O 1
ATOM 1901 N N . GLY A 1 255 ? -12.159 -16.335 28.592 1.00 83.36 256 GLY C N 1
ATOM 1902 C CA . GLY A 1 255 ? -12.577 -16.917 29.888 1.00 85.06 256 GLY C CA 1
ATOM 1903 C C . GLY A 1 255 ? -13.996 -17.491 29.923 1.00 83.82 256 GLY C C 1
ATOM 1904 O O . GLY A 1 255 ? -14.467 -17.763 31.040 1.00 87.13 256 GLY C O 1
ATOM 1905 N N . LYS A 1 256 ? -14.664 -17.698 28.781 1.00 75.90 257 LYS C N 1
ATOM 1906 C CA . LYS A 1 256 ? -16.043 -18.263 28.726 1.00 74.28 257 LYS C CA 1
ATOM 1907 C C . LYS A 1 256 ? -15.978 -19.791 28.563 1.00 75.06 257 LYS C C 1
ATOM 1908 O O . LYS A 1 256 ? -15.328 -20.259 27.618 1.00 72.89 257 LYS C O 1
ATOM 1914 N N . GLU A 1 257 ? -16.624 -20.545 29.460 1.00 77.01 258 GLU C N 1
ATOM 1915 C CA . GLU A 1 257 ? -16.729 -22.025 29.362 1.00 71.14 258 GLU C CA 1
ATOM 1916 C C . GLU A 1 257 ? -17.814 -22.342 28.329 1.00 65.99 258 GLU C C 1
ATOM 1917 O O . GLU A 1 257 ? -18.922 -21.729 28.379 1.00 57.03 258 GLU C O 1
ATOM 1923 N N . SER A 1 258 ? -17.468 -23.205 27.370 1.00 56.90 259 SER C N 1
ATOM 1924 C CA . SER A 1 258 ? -18.308 -23.505 26.184 1.00 51.64 259 SER C CA 1
ATOM 1925 C C . SER A 1 258 ? -18.099 -24.955 25.725 1.00 46.50 259 SER C C 1
ATOM 1926 O O . SER A 1 258 ? -17.406 -25.750 26.425 1.00 38.21 259 SER C O 1
ATOM 1929 N N . ASN A 1 259 ? -18.646 -25.271 24.556 1.00 40.17 260 ASN C N 1
ATOM 1930 C CA . ASN A 1 259 ? -18.651 -26.650 24.014 1.00 41.00 260 ASN C CA 1
ATOM 1931 C C . ASN A 1 259 ? -18.582 -26.583 22.494 1.00 32.99 260 ASN C C 1
ATOM 1932 O O . ASN A 1 259 ? -19.444 -25.894 21.884 1.00 41.00 260 ASN C O 1
ATOM 1937 N N . PHE A 1 260 ? -17.652 -27.311 21.894 1.00 33.04 261 PHE C N 1
ATOM 1938 C CA . PHE A 1 260 ? -17.414 -27.249 20.428 1.00 35.54 261 PHE C CA 1
ATOM 1939 C C . PHE A 1 260 ? -17.970 -28.498 19.731 1.00 34.09 261 PHE C C 1
ATOM 1940 O O . PHE A 1 260 ? -17.769 -28.626 18.519 1.00 35.74 261 PHE C O 1
ATOM 1948 N N . VAL A 1 261 ? -18.720 -29.357 20.421 1.00 31.66 262 VAL C N 1
ATOM 1949 C CA . VAL A 1 261 ? -19.490 -30.420 19.724 1.00 29.45 262 VAL C CA 1
ATOM 1950 C C . VAL A 1 261 ? -20.823 -29.829 19.249 1.00 32.98 262 VAL C C 1
ATOM 1951 O O . VAL A 1 261 ? -21.626 -29.382 20.080 1.00 34.25 262 VAL C O 1
ATOM 1955 N N . LEU A 1 262 ? -21.062 -29.843 17.940 1.00 32.27 263 LEU C N 1
ATOM 1956 C CA . LEU A 1 262 ? -22.316 -29.312 17.366 1.00 35.16 263 LEU C CA 1
ATOM 1957 C C . LEU A 1 262 ? -23.446 -30.339 17.553 1.00 34.90 263 LEU C C 1
ATOM 1958 O O . LEU A 1 262 ? -24.591 -29.971 17.948 1.00 33.23 263 LEU C O 1
ATOM 1963 N N . VAL A 1 263 ? -23.140 -31.600 17.300 1.00 33.05 264 VAL C N 1
ATOM 1964 C CA . VAL A 1 263 ? -24.157 -32.653 17.020 1.00 30.58 264 VAL C CA 1
ATOM 1965 C C . VAL A 1 263 ? -23.350 -33.955 17.006 1.00 31.16 264 VAL C C 1
ATOM 1966 O O . VAL A 1 263 ? -22.125 -33.845 16.938 1.00 32.43 264 VAL C O 1
ATOM 1970 N N . SER A 1 264 ? -23.966 -35.128 17.161 1.00 32.39 265 SER C N 1
ATOM 1971 C CA . SER A 1 264 ? -23.261 -36.441 17.131 1.00 30.97 265 SER C CA 1
ATOM 1972 C C . SER A 1 264 ? -24.133 -37.431 16.387 1.00 29.01 265 SER C C 1
ATOM 1973 O O . SER A 1 264 ? -25.333 -37.484 16.672 1.00 26.11 265 SER C O 1
ATOM 1976 N N . THR A 1 265 ? -23.562 -38.167 15.442 1.00 29.18 266 THR C N 1
ATOM 1977 C CA . THR A 1 265 ? -24.265 -39.321 14.834 1.00 26.92 266 THR C CA 1
ATOM 1978 C C . THR A 1 265 ? -24.178 -40.450 15.870 1.00 27.62 266 THR C C 1
ATOM 1979 O O . THR A 1 265 ? -23.145 -40.525 16.599 1.00 23.96 266 THR C O 1
ATOM 1983 N N . LEU A 1 266 ? -25.267 -41.198 16.045 1.00 28.15 267 LEU C N 1
ATOM 1984 C CA . LEU A 1 266 ? -25.306 -42.326 17.005 1.00 30.36 267 LEU C CA 1
ATOM 1985 C C . LEU A 1 266 ? -25.352 -43.606 16.192 1.00 26.12 267 LEU C C 1
ATOM 1986 O O . LEU A 1 266 ? -25.994 -43.616 15.124 1.00 26.79 267 LEU C O 1
ATOM 1991 N N . LYS A 1 267 ? -24.655 -44.610 16.684 1.00 23.87 268 LYS C N 1
ATOM 1992 C CA . LYS A 1 267 ? -24.612 -45.960 16.092 1.00 26.88 268 LYS C CA 1
ATOM 1993 C C . LYS A 1 267 ? -24.708 -46.924 17.263 1.00 24.15 268 LYS C C 1
ATOM 1994 O O . LYS A 1 267 ? -23.755 -46.975 18.004 1.00 20.71 268 LYS C O 1
ATOM 2000 N N . GLN A 1 268 ? -25.852 -47.573 17.466 1.00 27.32 269 GLN C N 1
ATOM 2001 C CA . GLN A 1 268 ? -26.146 -48.272 18.752 1.00 27.69 269 GLN C CA 1
ATOM 2002 C C . GLN A 1 268 ? -25.477 -49.646 18.707 1.00 24.92 269 GLN C C 1
ATOM 2003 O O . GLN A 1 268 ? -26.160 -50.669 18.736 1.00 25.93 269 GLN C O 1
ATOM 2009 N N . VAL A 1 269 ? -24.157 -49.666 18.651 1.00 25.04 270 VAL C N 1
ATOM 2010 C CA . VAL A 1 269 ? -23.387 -50.933 18.579 1.00 24.87 270 VAL C CA 1
ATOM 2011 C C . VAL A 1 269 ? -23.576 -51.693 19.896 1.00 23.97 270 VAL C C 1
ATOM 2012 O O . VAL A 1 269 ? -23.843 -52.885 19.835 1.00 26.59 270 VAL C O 1
ATOM 2016 N N . GLY A 1 270 ? -23.399 -51.030 21.038 1.00 24.55 271 GLY C N 1
ATOM 2017 C CA . GLY A 1 270 ? -23.640 -51.605 22.373 1.00 25.34 271 GLY C CA 1
ATOM 2018 C C . GLY A 1 270 ? -24.985 -52.302 22.469 1.00 25.21 271 GLY C C 1
ATOM 2019 O O . GLY A 1 270 ? -25.041 -53.469 22.928 1.00 23.90 271 GLY C O 1
ATOM 2020 N N . THR A 1 271 ? -26.045 -51.597 22.108 1.00 24.95 272 THR C N 1
ATOM 2021 C CA . THR A 1 271 ? -27.420 -52.143 22.152 1.00 27.85 272 THR C CA 1
ATOM 2022 C C . THR A 1 271 ? -27.536 -53.425 21.318 1.00 27.50 272 THR C C 1
ATOM 2023 O O . THR A 1 271 ? -28.201 -54.346 21.792 1.00 24.00 272 THR C O 1
ATOM 2027 N N . THR A 1 272 ? -26.916 -53.476 20.131 1.00 25.24 273 THR C N 1
ATOM 2028 C CA . THR A 1 272 ? -26.927 -54.658 19.241 1.00 27.47 273 THR C CA 1
ATOM 2029 C C . THR A 1 272 ? -26.175 -55.807 19.904 1.00 21.69 273 THR C C 1
ATOM 2030 O O . THR A 1 272 ? -26.574 -56.973 19.741 1.00 23.33 273 THR C O 1
ATOM 2034 N N . VAL A 1 273 ? -25.053 -55.507 20.538 1.00 20.46 274 VAL C N 1
ATOM 2035 C CA . VAL A 1 273 ? -24.233 -56.546 21.203 1.00 20.56 274 VAL C CA 1
ATOM 2036 C C . VAL A 1 273 ? -25.072 -57.186 22.314 1.00 20.11 274 VAL C C 1
ATOM 2037 O O . VAL A 1 273 ? -25.063 -58.420 22.411 1.00 19.85 274 VAL C O 1
ATOM 2041 N N . LYS A 1 274 ? -25.733 -56.371 23.120 1.00 22.36 275 LYS C N 1
ATOM 2042 C CA . LYS A 1 274 ? -26.562 -56.825 24.271 1.00 25.45 275 LYS C CA 1
ATOM 2043 C C . LYS A 1 274 ? -27.744 -57.629 23.720 1.00 23.58 275 LYS C C 1
ATOM 2044 O O . LYS A 1 274 ? -27.917 -58.768 24.165 1.00 20.35 275 LYS C O 1
ATOM 2050 N N . ASP A 1 275 ? -28.440 -57.107 22.710 1.00 24.10 276 ASP C N 1
ATOM 2051 C CA . ASP A 1 275 ? -29.655 -57.763 22.139 1.00 27.54 276 ASP C CA 1
ATOM 2052 C C . ASP A 1 275 ? -29.284 -59.114 21.518 1.00 23.74 276 ASP C C 1
ATOM 2053 O O . ASP A 1 275 ? -29.958 -60.086 21.808 1.00 21.97 276 ASP C O 1
ATOM 2058 N N . ILE A 1 276 ? -28.210 -59.200 20.734 1.00 21.56 277 ILE C N 1
ATOM 2059 C CA . ILE A 1 276 ? -27.831 -60.483 20.075 1.00 21.77 277 ILE C CA 1
ATOM 2060 C C . ILE A 1 276 ? -27.305 -61.472 21.123 1.00 19.70 277 ILE C C 1
ATOM 2061 O O . ILE A 1 276 ? -27.562 -62.694 20.987 1.00 17.42 277 ILE C O 1
ATOM 2066 N N . SER A 1 277 ? -26.573 -60.990 22.128 1.00 18.59 278 SER C N 1
ATOM 2067 C CA . SER A 1 277 ? -26.102 -61.849 23.242 1.00 18.65 278 SER C CA 1
ATOM 2068 C C . SER A 1 277 ? -27.304 -62.476 23.955 1.00 18.04 278 SER C C 1
ATOM 2069 O O . SER A 1 277 ? -27.258 -63.642 24.250 1.00 18.84 278 SER C O 1
ATOM 2072 N N . ASN A 1 278 ? -28.335 -61.705 24.249 1.00 18.55 279 ASN C N 1
ATOM 2073 C CA . ASN A 1 278 ? -29.588 -62.230 24.859 1.00 19.70 279 ASN C CA 1
ATOM 2074 C C . ASN A 1 278 ? -30.220 -63.271 23.931 1.00 20.09 279 ASN C C 1
ATOM 2075 O O . ASN A 1 278 ? -30.590 -64.324 24.442 1.00 21.65 279 ASN C O 1
ATOM 2080 N N . LYS A 1 279 ? -30.238 -63.041 22.616 1.00 21.69 280 LYS C N 1
ATOM 2081 C CA . LYS A 1 279 ? -30.836 -63.994 21.650 1.00 23.75 280 LYS C CA 1
ATOM 2082 C C . LYS A 1 279 ? -29.993 -65.267 21.595 1.00 23.24 280 LYS C C 1
ATOM 2083 O O . LYS A 1 279 ? -30.574 -66.352 21.605 1.00 21.29 280 LYS C O 1
ATOM 2089 N N . ALA A 1 280 ? -28.662 -65.153 21.577 1.00 20.40 281 ALA C N 1
ATOM 2090 C CA . ALA A 1 280 ? -27.750 -66.316 21.604 1.00 20.32 281 ALA C CA 1
ATOM 2091 C C . ALA A 1 280 ? -28.003 -67.113 22.867 1.00 18.40 281 ALA C C 1
ATOM 2092 O O . ALA A 1 280 ? -28.131 -68.366 22.794 1.00 19.21 281 ALA C O 1
ATOM 2094 N N . GLU A 1 281 ? -28.108 -66.452 24.009 1.00 18.28 282 GLU C N 1
ATOM 2095 C CA . GLU A 1 281 ? -28.259 -67.210 25.276 1.00 18.48 282 GLU C CA 1
ATOM 2096 C C . GLU A 1 281 ? -29.613 -67.957 25.272 1.00 19.80 282 GLU C C 1
ATOM 2097 O O . GLU A 1 281 ? -29.637 -69.121 25.732 1.00 20.27 282 GLU C O 1
ATOM 2103 N N . ARG A 1 282 ? -30.679 -67.360 24.714 1.00 21.79 283 ARG C N 1
ATOM 2104 C CA . ARG A 1 282 ? -32.027 -68.004 24.655 1.00 24.42 283 ARG C CA 1
ATOM 2105 C C . ARG A 1 282 ? -32.105 -69.054 23.533 1.00 23.88 283 ARG C C 1
ATOM 2106 O O . ARG A 1 282 ? -33.163 -69.642 23.404 1.00 23.14 283 ARG C O 1
ATOM 2114 N N . GLY A 1 283 ? -31.041 -69.302 22.747 1.00 23.37 284 GLY C N 1
ATOM 2115 C CA . GLY A 1 283 ? -31.041 -70.369 21.726 1.00 23.02 284 GLY C CA 1
ATOM 2116 C C . GLY A 1 283 ? -31.807 -69.913 20.499 1.00 24.06 284 GLY C C 1
ATOM 2117 O O . GLY A 1 283 ? -32.312 -70.753 19.782 1.00 27.93 284 GLY C O 1
ATOM 2118 N N . GLU A 1 284 ? -31.822 -68.609 20.247 1.00 24.73 285 GLU C N 1
ATOM 2119 C CA . GLU A 1 284 ? -32.541 -67.942 19.140 1.00 28.69 285 GLU C CA 1
ATOM 2120 C C . GLU A 1 284 ? -31.544 -67.072 18.369 1.00 27.94 285 GLU C C 1
ATOM 2121 O O . GLU A 1 284 ? -31.908 -65.952 17.931 1.00 26.85 285 GLU C O 1
ATOM 2127 N N . PHE A 1 285 ? -30.310 -67.540 18.246 1.00 27.25 286 PHE C N 1
ATOM 2128 C CA . PHE A 1 285 ? -29.253 -66.790 17.524 1.00 28.24 286 PHE C CA 1
ATOM 2129 C C . PHE A 1 285 ? -29.701 -66.645 16.072 1.00 26.53 286 PHE C C 1
ATOM 2130 O O . PHE A 1 285 ? -29.988 -67.648 15.432 1.00 23.20 286 PHE C O 1
ATOM 2138 N N . PRO A 1 286 ? -29.765 -65.414 15.521 1.00 25.05 287 PRO C N 1
ATOM 2139 C CA . PRO A 1 286 ? -30.153 -65.207 14.118 1.00 27.47 287 PRO C CA 1
ATOM 2140 C C . PRO A 1 286 ? -29.062 -65.556 13.076 1.00 27.89 287 PRO C C 1
ATOM 2141 O O . PRO A 1 286 ? -28.666 -64.732 12.263 1.00 27.76 287 PRO C O 1
ATOM 2145 N N . GLY A 1 287 ? -28.637 -66.818 13.073 1.00 30.50 288 GLY C N 1
ATOM 2146 C CA . GLY A 1 287 ? -27.630 -67.358 12.140 1.00 31.48 288 GLY C CA 1
ATOM 2147 C C . GLY A 1 287 ? -28.049 -67.194 10.700 1.00 31.37 288 GLY C C 1
ATOM 2148 O O . GLY A 1 287 ? -29.216 -67.431 10.396 1.00 30.75 288 GLY C O 1
ATOM 2149 N N . GLY A 1 288 ? -27.133 -66.752 9.844 1.00 29.60 289 GLY C N 1
ATOM 2150 C CA . GLY A 1 288 ? -27.375 -66.615 8.401 1.00 29.43 289 GLY C CA 1
ATOM 2151 C C . GLY A 1 288 ? -28.162 -65.358 8.050 1.00 32.32 289 GLY C C 1
ATOM 2152 O O . GLY A 1 288 ? -28.381 -65.151 6.864 1.00 35.13 289 GLY C O 1
ATOM 2153 N N . GLN A 1 289 ? -28.566 -64.529 9.019 1.00 31.98 290 GLN C N 1
ATOM 2154 C CA . GLN A 1 289 ? -29.388 -63.330 8.726 1.00 33.50 290 GLN C CA 1
ATOM 2155 C C . GLN A 1 289 ? -28.495 -62.090 8.633 1.00 33.34 290 GLN C C 1
ATOM 2156 O O . GLN A 1 289 ? -27.395 -62.069 9.232 1.00 28.65 290 GLN C O 1
ATOM 2162 N N . VAL A 1 290 ? -28.991 -61.083 7.924 1.00 30.91 291 VAL C N 1
ATOM 2163 C CA . VAL A 1 290 ? -28.443 -59.705 7.904 1.00 32.47 291 VAL C CA 1
ATOM 2164 C C . VAL A 1 290 ? -29.423 -58.809 8.647 1.00 33.89 291 VAL C C 1
ATOM 2165 O O . VAL A 1 290 ? -30.539 -58.661 8.206 1.00 35.43 291 VAL C O 1
ATOM 2169 N N . ILE A 1 291 ? -28.990 -58.238 9.756 1.00 36.71 292 ILE C N 1
ATOM 2170 C CA . ILE A 1 291 ? -29.789 -57.307 10.579 1.00 36.98 292 ILE C CA 1
ATOM 2171 C C . ILE A 1 291 ? -29.382 -55.899 10.153 1.00 36.94 292 ILE C C 1
ATOM 2172 O O . ILE A 1 291 ? -28.197 -55.534 10.280 1.00 34.69 292 ILE C O 1
ATOM 2177 N N . VAL A 1 292 ? -30.350 -55.142 9.657 1.00 36.00 293 VAL C N 1
ATOM 2178 C CA . VAL A 1 292 ? -30.173 -53.753 9.171 1.00 38.54 293 VAL C CA 1
ATOM 2179 C C . VAL A 1 292 ? -30.822 -52.811 10.183 1.00 36.93 293 VAL C C 1
ATOM 2180 O O . VAL A 1 292 ? -32.018 -52.900 10.409 1.00 42.41 293 VAL C O 1
ATOM 2184 N N . TYR A 1 293 ? -30.011 -51.998 10.834 1.00 33.84 294 TYR C N 1
ATOM 2185 C CA . TYR A 1 293 ? -30.448 -50.893 11.698 1.00 34.54 294 TYR C CA 1
ATOM 2186 C C . TYR A 1 293 ? -30.449 -49.615 10.860 1.00 35.79 294 TYR C C 1
ATOM 2187 O O . TYR A 1 293 ? -29.540 -49.393 10.041 1.00 37.90 294 TYR C O 1
ATOM 2196 N N . SER A 1 294 ? -31.455 -48.784 11.071 1.00 34.49 295 SER C N 1
ATOM 2197 C CA . SER A 1 294 ? -31.671 -47.536 10.307 1.00 36.67 295 SER C CA 1
ATOM 2198 C C . SER A 1 294 ? -32.273 -46.490 11.237 1.00 34.86 295 SER C C 1
ATOM 2199 O O . SER A 1 294 ? -32.375 -46.748 12.450 1.00 34.78 295 SER C O 1
ATOM 2202 N N . LEU A 1 295 ? -32.528 -45.313 10.693 1.00 34.58 296 LEU C N 1
ATOM 2203 C CA . LEU A 1 295 ? -33.224 -44.221 11.410 1.00 40.65 296 LEU C CA 1
ATOM 2204 C C . LEU A 1 295 ? -34.567 -44.737 11.956 1.00 38.07 296 LEU C C 1
ATOM 2205 O O . LEU A 1 295 ? -34.831 -44.461 13.129 1.00 40.88 296 LEU C O 1
ATOM 2210 N N . LYS A 1 296 ? -35.324 -45.526 11.176 1.00 48.25 297 LYS C N 1
ATOM 2211 C CA . LYS A 1 296 ? -36.703 -46.010 11.522 1.00 55.61 297 LYS C CA 1
ATOM 2212 C C . LYS A 1 296 ? -36.696 -46.699 12.888 1.00 52.24 297 LYS C C 1
ATOM 2213 O O . LYS A 1 296 ? -37.569 -46.376 13.704 1.00 56.05 297 LYS C O 1
ATOM 2219 N N . ASP A 1 297 ? -35.739 -47.600 13.138 1.00 48.84 298 ASP C N 1
ATOM 2220 C CA . ASP A 1 297 ? -35.710 -48.436 14.377 1.00 45.68 298 ASP C CA 1
ATOM 2221 C C . ASP A 1 297 ? -34.751 -47.805 15.397 1.00 41.38 298 ASP C C 1
ATOM 2222 O O . ASP A 1 297 ? -34.537 -48.429 16.450 1.00 46.44 298 ASP C O 1
ATOM 2227 N N . LYS A 1 298 ? -34.205 -46.616 15.106 1.00 38.62 299 LYS C N 1
ATOM 2228 C CA . LYS A 1 298 ? -33.287 -45.850 16.006 1.00 44.17 299 LYS C CA 1
ATOM 2229 C C . LYS A 1 298 ? -31.975 -46.622 16.259 1.00 33.97 299 LYS C C 1
ATOM 2230 O O . LYS A 1 298 ? -31.301 -46.361 17.276 1.00 30.23 299 LYS C O 1
ATOM 2236 N N . GLY A 1 299 ? -31.571 -47.500 15.338 1.00 31.95 300 GLY C N 1
ATOM 2237 C CA . GLY A 1 299 ? -30.218 -48.100 15.356 1.00 32.12 300 GLY C CA 1
ATOM 2238 C C . GLY A 1 299 ? -29.153 -47.050 15.047 1.00 26.37 300 GLY C C 1
ATOM 2239 O O . GLY A 1 299 ? -28.046 -47.141 15.575 1.00 31.56 300 GLY C O 1
ATOM 2240 N N . VAL A 1 300 ? -29.496 -46.058 14.234 1.00 28.24 301 VAL C N 1
ATOM 2241 C CA . VAL A 1 300 ? -28.700 -44.811 14.054 1.00 29.23 301 VAL C CA 1
ATOM 2242 C C . VAL A 1 300 ? -29.609 -43.626 14.371 1.00 32.11 301 VAL C C 1
ATOM 2243 O O . VAL A 1 300 ? -30.846 -43.782 14.296 1.00 29.71 301 VAL C O 1
ATOM 2247 N N . ASP A 1 301 ? -29.015 -42.503 14.763 1.00 34.50 302 ASP C N 1
ATOM 2248 C CA . ASP A 1 301 ? -29.766 -41.258 15.065 1.00 39.74 302 ASP C CA 1
ATOM 2249 C C . ASP A 1 301 ? -28.819 -40.063 14.971 1.00 33.10 302 ASP C C 1
ATOM 2250 O O . ASP A 1 301 ? -27.650 -40.271 14.678 1.00 35.24 302 ASP C O 1
ATOM 2255 N N . LEU A 1 302 ? -29.345 -38.861 15.143 1.00 34.74 303 LEU C N 1
ATOM 2256 C CA . LEU A 1 302 ? -28.551 -37.652 15.460 1.00 37.72 303 LEU C CA 1
ATOM 2257 C C . LEU A 1 302 ? -28.935 -37.088 16.837 1.00 38.15 303 LEU C C 1
ATOM 2258 O O . LEU A 1 302 ? -30.104 -36.738 17.024 1.00 39.53 303 LEU C O 1
ATOM 2263 N N . ALA A 1 303 ? -27.932 -36.919 17.687 1.00 35.75 304 ALA C N 1
ATOM 2264 C CA . ALA A 1 303 ? -28.054 -36.216 18.975 1.00 40.25 304 ALA C CA 1
ATOM 2265 C C . ALA A 1 303 ? -27.925 -34.728 18.633 1.00 43.75 304 ALA C C 1
ATOM 2266 O O . ALA A 1 303 ? -26.835 -34.346 18.247 1.00 41.91 304 ALA C O 1
ATOM 2268 N N . VAL A 1 304 ? -29.010 -33.952 18.740 1.00 43.96 305 VAL C N 1
ATOM 2269 C CA . VAL A 1 304 ? -29.073 -32.517 18.318 1.00 47.44 305 VAL C CA 1
ATOM 2270 C C . VAL A 1 304 ? -28.194 -31.572 19.140 1.00 47.24 305 VAL C C 1
ATOM 2271 O O . VAL A 1 304 ? -27.914 -30.523 18.646 1.00 62.41 305 VAL C O 1
ATOM 2275 N N . THR A 1 305 ? -27.984 -31.841 20.411 1.00 44.33 306 THR C N 1
ATOM 2276 C CA . THR A 1 305 ? -27.036 -31.091 21.273 1.00 44.37 306 THR C CA 1
ATOM 2277 C C . THR A 1 305 ? -27.046 -29.553 21.170 1.00 43.29 306 THR C C 1
ATOM 2278 O O . THR A 1 305 ? -27.886 -28.943 21.821 1.00 44.24 306 THR C O 1
ATOM 2282 N N . ASN A 1 306 ? -26.125 -28.969 20.394 1.00 36.95 307 ASN C N 1
ATOM 2283 C CA . ASN A 1 306 ? -25.856 -27.500 20.424 1.00 36.24 307 ASN C CA 1
ATOM 2284 C C . ASN A 1 306 ? -26.391 -26.848 19.151 1.00 37.12 307 ASN C C 1
ATOM 2285 O O . ASN A 1 306 ? -26.214 -25.659 18.988 1.00 43.47 307 ASN C O 1
ATOM 2290 N N . LEU A 1 307 ? -27.076 -27.612 18.313 1.00 34.31 308 LEU C N 1
ATOM 2291 C CA . LEU A 1 307 ? -27.710 -27.099 17.079 1.00 39.26 308 LEU C CA 1
ATOM 2292 C C . LEU A 1 307 ? -28.720 -25.964 17.382 1.00 46.22 308 LEU C C 1
ATOM 2293 O O . LEU A 1 307 ? -29.483 -26.056 18.378 1.00 47.42 308 LEU C O 1
ATOM 2298 N N . SER A 1 308 ? -28.736 -24.931 16.532 1.00 47.66 309 SER C N 1
ATOM 2299 C CA . SER A 1 308 ? -29.734 -23.829 16.517 1.00 49.39 309 SER C CA 1
ATOM 2300 C C . SER A 1 308 ? -31.148 -24.389 16.270 1.00 55.67 309 SER C C 1
ATOM 2301 O O . SER A 1 308 ? -31.270 -25.468 15.600 1.00 52.54 309 SER C O 1
ATOM 2304 N N . GLU A 1 309 ? -32.175 -23.677 16.749 1.00 52.09 310 GLU C N 1
ATOM 2305 C CA . GLU A 1 309 ? -33.596 -24.094 16.615 1.00 61.00 310 GLU C CA 1
ATOM 2306 C C . GLU A 1 309 ? -33.896 -24.320 15.131 1.00 55.36 310 GLU C C 1
ATOM 2307 O O . GLU A 1 309 ? -34.483 -25.364 14.828 1.00 60.42 310 GLU C O 1
ATOM 2313 N N . GLU A 1 310 ? -33.456 -23.423 14.241 1.00 61.67 311 GLU C N 1
ATOM 2314 C CA . GLU A 1 310 ? -33.701 -23.554 12.775 1.00 64.86 311 GLU C CA 1
ATOM 2315 C C . GLU A 1 310 ? -33.019 -24.852 12.296 1.00 62.23 311 GLU C C 1
ATOM 2316 O O . GLU A 1 310 ? -33.653 -25.580 11.511 1.00 54.83 311 GLU C O 1
ATOM 2322 N N . GLY A 1 311 ? -31.808 -25.149 12.792 1.00 56.11 312 GLY C N 1
ATOM 2323 C CA . GLY A 1 311 ? -31.085 -26.418 12.561 1.00 55.64 312 GLY C CA 1
ATOM 2324 C C . GLY A 1 311 ? -31.928 -27.628 12.932 1.00 51.64 312 GLY C C 1
ATOM 2325 O O . GLY A 1 311 ? -32.186 -28.461 12.032 1.00 45.97 312 GLY C O 1
ATOM 2326 N N . LYS A 1 312 ? -32.407 -27.685 14.179 1.00 53.21 313 LYS C N 1
ATOM 2327 C CA . LYS A 1 312 ? -33.236 -28.805 14.705 1.00 56.39 313 LYS C CA 1
ATOM 2328 C C . LYS A 1 312 ? -34.477 -28.999 13.829 1.00 58.69 313 LYS C C 1
ATOM 2329 O O . LYS A 1 312 ? -34.833 -30.162 13.594 1.00 60.78 313 LYS C O 1
ATOM 2335 N N . LYS A 1 313 ? -35.089 -27.921 13.336 1.00 57.01 314 LYS C N 1
ATOM 2336 C CA . LYS A 1 313 ? -36.321 -28.010 12.501 1.00 62.45 314 LYS C CA 1
ATOM 2337 C C . LYS A 1 313 ? -35.975 -28.640 11.147 1.00 52.17 314 LYS C C 1
ATOM 2338 O O . LYS A 1 313 ? -36.743 -29.531 10.723 1.00 50.62 314 LYS C O 1
ATOM 2344 N N . ALA A 1 314 ? -34.874 -28.222 10.507 1.00 46.07 315 ALA C N 1
ATOM 2345 C CA . ALA A 1 314 ? -34.369 -28.826 9.247 1.00 47.15 315 ALA C CA 1
ATOM 2346 C C . ALA A 1 314 ? -34.001 -30.305 9.473 1.00 44.58 315 ALA C C 1
ATOM 2347 O O . ALA A 1 314 ? -34.183 -31.101 8.528 1.00 41.21 315 ALA C O 1
ATOM 2349 N N . VAL A 1 315 ? -33.532 -30.675 10.672 1.00 40.35 316 VAL C N 1
ATOM 2350 C CA . VAL A 1 315 ? -33.147 -32.084 10.975 1.00 43.39 316 VAL C CA 1
ATOM 2351 C C . VAL A 1 315 ? -34.425 -32.932 11.081 1.00 43.52 316 VAL C C 1
ATOM 2352 O O . VAL A 1 315 ? -34.514 -33.956 10.336 1.00 37.78 316 VAL C O 1
ATOM 2356 N N . GLU A 1 316 ? -35.381 -32.501 11.922 1.00 49.79 317 GLU C N 1
ATOM 2357 C CA . GLU A 1 316 ? -36.724 -33.119 12.095 1.00 46.95 317 GLU C CA 1
ATOM 2358 C C . GLU A 1 316 ? -37.370 -33.317 10.721 1.00 52.32 317 GLU C C 1
ATOM 2359 O O . GLU A 1 316 ? -37.895 -34.421 10.493 1.00 59.21 317 GLU C O 1
ATOM 2365 N N . ASP A 1 317 ? -37.318 -32.302 9.843 1.00 48.58 318 ASP C N 1
ATOM 2366 C CA . ASP A 1 317 ? -37.949 -32.326 8.494 1.00 56.26 318 ASP C CA 1
ATOM 2367 C C . ASP A 1 317 ? -37.252 -33.371 7.611 1.00 53.99 318 ASP C C 1
ATOM 2368 O O . ASP A 1 317 ? -37.964 -34.132 6.911 1.00 49.38 318 ASP C O 1
ATOM 2373 N N . ALA A 1 318 ? -35.912 -33.368 7.590 1.00 50.44 319 ALA C N 1
ATOM 2374 C CA . ALA A 1 318 ? -35.090 -34.331 6.817 1.00 47.57 319 ALA C CA 1
ATOM 2375 C C . ALA A 1 318 ? -35.356 -35.753 7.340 1.00 42.72 319 ALA C C 1
ATOM 2376 O O . ALA A 1 318 ? -35.604 -36.663 6.523 1.00 41.50 319 ALA C O 1
ATOM 2378 N N . LYS A 1 319 ? -35.381 -35.941 8.657 1.00 40.88 320 LYS C N 1
ATOM 2379 C CA . LYS A 1 319 ? -35.666 -37.271 9.243 1.00 40.77 320 LYS C CA 1
ATOM 2380 C C . LYS A 1 319 ? -37.013 -37.791 8.699 1.00 46.98 320 LYS C C 1
ATOM 2381 O O . LYS A 1 319 ? -37.038 -38.932 8.123 1.00 47.19 320 LYS C O 1
ATOM 2387 N N . ALA A 1 320 ? -38.084 -36.986 8.807 1.00 45.02 321 ALA C N 1
ATOM 2388 C CA . ALA A 1 320 ? -39.458 -37.328 8.369 1.00 45.17 321 ALA C CA 1
ATOM 2389 C C . ALA A 1 320 ? -39.434 -37.761 6.897 1.00 48.98 321 ALA C C 1
ATOM 2390 O O . ALA A 1 320 ? -40.048 -38.806 6.554 1.00 50.11 321 ALA C O 1
ATOM 2392 N N . LYS A 1 321 ? -38.696 -37.031 6.058 1.00 50.13 322 LYS C N 1
ATOM 2393 C CA . LYS A 1 321 ? -38.616 -37.310 4.602 1.00 51.50 322 LYS C CA 1
ATOM 2394 C C . LYS A 1 321 ? -37.827 -38.599 4.340 1.00 54.76 322 LYS C C 1
ATOM 2395 O O . LYS A 1 321 ? -38.046 -39.191 3.269 1.00 55.27 322 LYS C O 1
ATOM 2401 N N . ILE A 1 322 ? -36.910 -38.991 5.237 1.00 57.29 323 ILE C N 1
ATOM 2402 C CA . ILE A 1 322 ? -36.105 -40.249 5.109 1.00 53.05 323 ILE C CA 1
ATOM 2403 C C . ILE A 1 322 ? -37.015 -41.419 5.486 1.00 46.75 323 ILE C C 1
ATOM 2404 O O . ILE A 1 322 ? -37.071 -42.378 4.699 1.00 43.09 323 ILE C O 1
ATOM 2409 N N . LEU A 1 323 ? -37.715 -41.308 6.618 1.00 49.96 324 LEU C N 1
ATOM 2410 C CA . LEU A 1 323 ? -38.672 -42.341 7.118 1.00 57.89 324 LEU C CA 1
ATOM 2411 C C . LEU A 1 323 ? -39.808 -42.617 6.110 1.00 60.28 324 LEU C C 1
ATOM 2412 O O . LEU A 1 323 ? -40.173 -43.797 5.974 1.00 66.91 324 LEU C O 1
ATOM 2417 N N . ASP A 1 324 ? -40.355 -41.602 5.430 1.00 61.71 325 ASP C N 1
ATOM 2418 C CA . ASP A 1 324 ? -41.584 -41.761 4.602 1.00 64.60 325 ASP C CA 1
ATOM 2419 C C . ASP A 1 324 ? -41.189 -42.200 3.187 1.00 70.98 325 ASP C C 1
ATOM 2420 O O . ASP A 1 324 ? -42.094 -42.631 2.442 1.00 77.11 325 ASP C O 1
ATOM 2425 N N . GLY A 1 325 ? -39.903 -42.089 2.824 1.00 67.67 326 GLY C N 1
ATOM 2426 C CA . GLY A 1 325 ? -39.386 -42.503 1.505 1.00 63.61 326 GLY C CA 1
ATOM 2427 C C . GLY A 1 325 ? -39.356 -41.355 0.507 1.00 63.38 326 GLY C C 1
ATOM 2428 O O . GLY A 1 325 ? -38.981 -41.594 -0.668 1.00 65.19 326 GLY C O 1
ATOM 2429 N N . SER A 1 326 ? -39.704 -40.146 0.953 1.00 60.00 327 SER C N 1
ATOM 2430 C CA . SER A 1 326 ? -39.694 -38.901 0.138 1.00 67.28 327 SER C CA 1
ATOM 2431 C C . SER A 1 326 ? -38.258 -38.601 -0.313 1.00 63.44 327 SER C C 1
ATOM 2432 O O . SER A 1 326 ? -38.080 -38.292 -1.499 1.00 65.16 327 SER C O 1
ATOM 2435 N N . VAL A 1 327 ? -37.285 -38.698 0.606 1.00 65.80 328 VAL C N 1
ATOM 2436 C CA . VAL A 1 327 ? -35.819 -38.561 0.330 1.00 64.10 328 VAL C CA 1
ATOM 2437 C C . VAL A 1 327 ? -35.165 -39.951 0.402 1.00 58.48 328 VAL C C 1
ATOM 2438 O O . VAL A 1 327 ? -35.334 -40.653 1.411 1.00 50.34 328 VAL C O 1
ATOM 2442 N N . LYS A 1 328 ? -34.454 -40.334 -0.655 1.00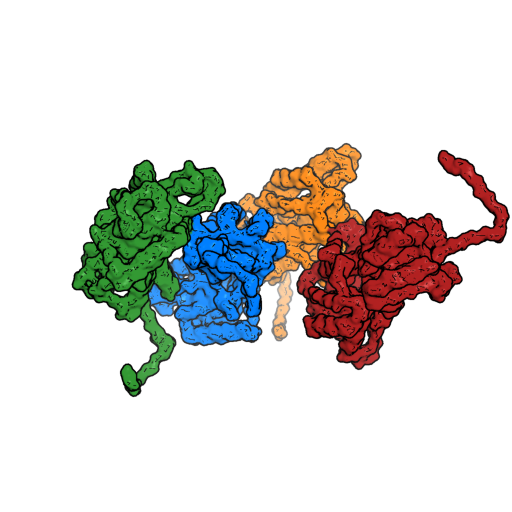 58.92 329 LYS C N 1
ATOM 2443 C CA . LYS A 1 328 ? -33.593 -41.541 -0.682 1.00 66.46 329 LYS C CA 1
ATOM 2444 C C . LYS A 1 328 ? -32.141 -41.065 -0.548 1.00 64.23 329 LYS C C 1
ATOM 2445 O O . LYS A 1 328 ? -31.629 -40.358 -1.451 1.00 61.60 329 LYS C O 1
ATOM 2451 N N . VAL A 1 329 ? -31.512 -41.409 0.574 1.00 54.78 330 VAL C N 1
ATOM 2452 C CA . VAL A 1 329 ? -30.103 -41.024 0.864 1.00 46.73 330 VAL C CA 1
ATOM 2453 C C . VAL A 1 329 ? -29.212 -41.987 0.098 1.00 47.30 330 VAL C C 1
ATOM 2454 O O . VAL A 1 329 ? -29.384 -43.196 0.206 1.00 48.97 330 VAL C O 1
ATOM 2458 N N . PRO A 1 330 ? -28.254 -41.482 -0.709 1.00 46.67 331 PRO C N 1
ATOM 2459 C CA . PRO A 1 330 ? -27.297 -42.353 -1.388 1.00 47.19 331 PRO C CA 1
ATOM 2460 C C . PRO A 1 330 ? -26.361 -43.046 -0.379 1.00 44.06 331 PRO C C 1
ATOM 2461 O O . PRO A 1 330 ? -26.031 -42.435 0.620 1.00 42.80 331 PRO C O 1
ATOM 2465 N N . GLU A 1 331 ? -25.991 -44.280 -0.683 1.00 46.83 332 GLU C N 1
ATOM 2466 C CA . GLU A 1 331 ? -25.060 -45.121 0.108 1.00 53.16 332 GLU C CA 1
ATOM 2467 C C . GLU A 1 331 ? -23.648 -44.948 -0.446 1.00 47.04 332 GLU C C 1
ATOM 2468 O O . GLU A 1 331 ? -22.732 -45.429 0.158 1.00 50.37 332 GLU C O 1
ATOM 2474 N N . LYS A 1 332 ? -23.525 -44.262 -1.588 1.00 30.00 333 LYS C N 1
ATOM 2475 C CA . LYS A 1 332 ? -22.204 -44.026 -2.229 1.00 30.00 333 LYS C CA 1
ATOM 2476 C C . LYS A 1 332 ? -22.282 -42.768 -3.101 1.00 30.00 333 LYS C C 1
ATOM 2477 O O . LYS A 1 332 ? -21.210 -42.323 -3.555 1.00 30.00 333 LYS C O 1
ATOM 2483 N N . GLY B 1 1 ? -50.429 -24.848 40.601 1.00 39.05 2 GLY A N 1
ATOM 2484 C CA . GLY B 1 1 ? -51.663 -24.147 41.031 1.00 36.25 2 GLY A CA 1
ATOM 2485 C C . GLY B 1 1 ? -52.874 -24.504 40.187 1.00 35.90 2 GLY A C 1
ATOM 2486 O O . GLY B 1 1 ? -52.727 -24.963 38.953 1.00 29.67 2 GLY A O 1
ATOM 2487 N N . SER B 1 2 ? -54.035 -24.252 40.788 1.00 32.78 3 SER A N 1
ATOM 2488 C CA . SER B 1 2 ? -55.363 -24.611 40.231 1.00 42.55 3 SER A CA 1
ATOM 2489 C C . SER B 1 2 ? -55.641 -23.806 38.956 1.00 46.09 3 SER A C 1
ATOM 2490 O O . SER B 1 2 ? -56.429 -24.314 38.118 1.00 47.76 3 SER A O 1
ATOM 2493 N N . SER B 1 3 ? -55.043 -22.614 38.820 1.00 46.97 4 SER A N 1
ATOM 2494 C CA . SER B 1 3 ? -55.086 -21.788 37.578 1.00 54.35 4 SER A CA 1
ATOM 2495 C C . SER B 1 3 ? -53.829 -20.915 37.437 1.00 48.92 4 SER A C 1
ATOM 2496 O O . SER B 1 3 ? -53.136 -20.680 38.434 1.00 43.63 4 SER A O 1
ATOM 2499 N N . HIS B 1 4 ? -53.564 -20.463 36.212 1.00 54.93 5 HIS A N 1
ATOM 2500 C CA . HIS B 1 4 ? -52.348 -19.705 35.796 1.00 55.88 5 HIS A CA 1
ATOM 2501 C C . HIS B 1 4 ? -52.705 -18.742 34.647 1.00 65.60 5 HIS A C 1
ATOM 2502 O O . HIS B 1 4 ? -52.205 -18.962 33.492 1.00 57.41 5 HIS A O 1
ATOM 2509 N N . HIS B 1 5 ? -53.549 -17.730 34.919 1.00 71.73 6 HIS A N 1
ATOM 2510 C CA . HIS B 1 5 ? -54.175 -16.872 33.868 1.00 77.85 6 HIS A CA 1
ATOM 2511 C C . HIS B 1 5 ? -53.140 -15.876 33.325 1.00 67.34 6 HIS A C 1
ATOM 2512 O O . HIS B 1 5 ? -53.181 -15.618 32.098 1.00 67.66 6 HIS A O 1
ATOM 2519 N N . HIS B 1 6 ? -52.243 -15.360 34.177 1.00 57.23 7 HIS A N 1
ATOM 2520 C CA . HIS B 1 6 ? -51.071 -14.565 33.735 1.00 49.85 7 HIS A CA 1
ATOM 2521 C C . HIS B 1 6 ? -49.973 -15.556 33.358 1.00 43.10 7 HIS A C 1
ATOM 2522 O O . HIS B 1 6 ? -49.363 -16.161 34.244 1.00 41.99 7 HIS A O 1
ATOM 2529 N N . HIS B 1 7 ? -49.779 -15.770 32.070 1.00 36.21 8 HIS A N 1
ATOM 2530 C CA . HIS B 1 7 ? -48.774 -16.736 31.571 1.00 39.61 8 HIS A CA 1
ATOM 2531 C C . HIS B 1 7 ? -48.119 -16.174 30.320 1.00 34.37 8 HIS A C 1
ATOM 2532 O O . HIS B 1 7 ? -48.765 -15.394 29.622 1.00 35.11 8 HIS A O 1
ATOM 2539 N N . HIS B 1 8 ? -46.904 -16.628 30.046 1.00 36.12 9 HIS A N 1
ATOM 2540 C CA . HIS B 1 8 ? -46.141 -16.379 28.798 1.00 36.87 9 HIS A CA 1
ATOM 2541 C C . HIS B 1 8 ? -45.674 -17.723 28.231 1.00 42.39 9 HIS A C 1
ATOM 2542 O O . HIS B 1 8 ? -45.213 -18.557 29.003 1.00 38.29 9 HIS A O 1
ATOM 2549 N N . HIS B 1 9 ? -45.798 -17.901 26.918 1.00 49.86 10 HIS A N 1
ATOM 2550 C CA . HIS B 1 9 ? -45.219 -19.029 26.151 1.00 51.19 10 HIS A CA 1
ATOM 2551 C C . HIS B 1 9 ? -43.698 -18.899 26.116 1.00 50.72 10 HIS A C 1
ATOM 2552 O O . HIS B 1 9 ? -43.216 -17.785 25.911 1.00 52.31 10 HIS A O 1
ATOM 2559 N N . MET B 1 10 ? -42.972 -19.991 26.365 1.00 51.56 11 MET A N 1
ATOM 2560 C CA . MET B 1 10 ? -41.491 -20.015 26.266 1.00 57.59 11 MET A CA 1
ATOM 2561 C C . MET B 1 10 ? -41.066 -21.143 25.329 1.00 60.20 11 MET A C 1
ATOM 2562 O O . MET B 1 10 ? -41.766 -22.180 25.289 1.00 60.89 11 MET A O 1
ATOM 2567 N N . SER B 1 11 ? -39.952 -20.945 24.623 1.00 54.91 12 SER A N 1
ATOM 2568 C CA . SER B 1 11 ? -39.268 -21.997 23.842 1.00 51.05 12 SER A CA 1
ATOM 2569 C C . SER B 1 11 ? -38.610 -22.987 24.808 1.00 53.05 12 SER A C 1
ATOM 2570 O O . SER B 1 11 ? -37.948 -22.553 25.764 1.00 48.94 12 SER A O 1
ATOM 2573 N N . GLY B 1 12 ? -38.776 -24.283 24.551 1.00 52.92 13 GLY A N 1
ATOM 2574 C CA . GLY B 1 12 ? -37.952 -25.343 25.150 1.00 50.36 13 GLY A CA 1
ATOM 2575 C C . GLY B 1 12 ? -36.471 -25.071 24.975 1.00 52.10 13 GLY A C 1
ATOM 2576 O O . GLY B 1 12 ? -35.678 -25.578 25.795 1.00 61.84 13 GLY A O 1
ATOM 2577 N N . GLU B 1 13 ? -36.074 -24.278 23.985 1.00 53.23 14 GLU A N 1
ATOM 2578 C CA . GLU B 1 13 ? -34.629 -23.998 23.768 1.00 61.07 14 GLU A CA 1
ATOM 2579 C C . GLU B 1 13 ? -34.108 -22.945 24.764 1.00 58.46 14 GLU A C 1
ATOM 2580 O O . GLU B 1 13 ? -32.862 -22.734 24.826 1.00 50.39 14 GLU A O 1
ATOM 2586 N N . ASN B 1 14 ? -34.994 -22.299 25.527 1.00 53.49 15 ASN A N 1
ATOM 2587 C CA . ASN B 1 14 ? -34.573 -21.271 26.518 1.00 54.49 15 ASN A CA 1
ATOM 2588 C C . ASN B 1 14 ? -34.604 -21.888 27.919 1.00 49.60 15 ASN A C 1
ATOM 2589 O O . ASN B 1 14 ? -33.857 -21.408 28.763 1.00 54.41 15 ASN A O 1
ATOM 2594 N N . LEU B 1 15 ? -35.413 -22.922 28.152 1.00 48.44 16 LEU A N 1
ATOM 2595 C CA . LEU B 1 15 ? -35.381 -23.683 29.424 1.00 49.02 16 LEU A CA 1
ATOM 2596 C C . LEU B 1 15 ? -34.162 -24.625 29.442 1.00 44.91 16 LEU A C 1
ATOM 2597 O O . LEU B 1 15 ? -33.947 -25.331 28.448 1.00 41.95 16 LEU A O 1
ATOM 2602 N N . TYR B 1 16 ? -33.375 -24.637 30.522 1.00 39.22 17 TYR A N 1
ATOM 2603 C CA . TYR B 1 16 ? -32.363 -25.694 30.734 1.00 36.05 17 TYR A CA 1
ATOM 2604 C C . TYR B 1 16 ? -32.254 -26.078 32.213 1.00 40.22 17 TYR A C 1
ATOM 2605 O O . TYR B 1 16 ? -32.483 -25.217 33.103 1.00 43.61 17 TYR A O 1
ATOM 2614 N N . PHE B 1 17 ? -31.888 -27.351 32.441 1.00 35.84 18 PHE A N 1
ATOM 2615 C CA . PHE B 1 17 ? -31.549 -27.969 33.746 1.00 33.26 18 PHE A CA 1
ATOM 2616 C C . PHE B 1 17 ? -30.029 -27.922 33.874 1.00 38.35 18 PHE A C 1
ATOM 2617 O O . PHE B 1 17 ? -29.324 -28.473 32.968 1.00 35.19 18 PHE A O 1
ATOM 2625 N N . GLN B 1 18 ? -29.545 -27.242 34.925 1.00 36.78 19 GLN A N 1
ATOM 2626 C CA . GLN B 1 18 ? -28.106 -27.159 35.264 1.00 34.55 19 GLN A CA 1
ATOM 2627 C C . GLN B 1 18 ? -27.719 -28.542 35.803 1.00 32.86 19 GLN A C 1
ATOM 2628 O O . GLN B 1 18 ? -28.414 -29.079 36.708 1.00 32.10 19 GLN A O 1
ATOM 2634 N N . GLY B 1 19 ? -26.739 -29.157 35.161 1.00 32.88 20 GLY A N 1
ATOM 2635 C CA . GLY B 1 19 ? -26.169 -30.438 35.621 1.00 37.46 20 GLY A CA 1
ATOM 2636 C C . GLY B 1 19 ? -25.146 -30.237 36.725 1.00 35.30 20 GLY A C 1
ATOM 2637 O O . GLY B 1 19 ? -24.649 -29.075 36.896 1.00 35.16 20 GLY A O 1
ATOM 2638 N N . ALA B 1 20 ? -24.839 -31.329 37.434 1.00 36.54 21 ALA A N 1
ATOM 2639 C CA . ALA B 1 20 ? -23.786 -31.430 38.466 1.00 36.78 21 ALA A CA 1
ATOM 2640 C C . ALA B 1 20 ? -22.638 -32.283 37.911 1.00 34.32 21 ALA A C 1
ATOM 2641 O O . ALA B 1 20 ? -22.800 -32.896 36.864 1.00 35.81 21 ALA A O 1
ATOM 2643 N N . SER B 1 21 ? -21.480 -32.226 38.543 1.00 29.18 22 SER A N 1
ATOM 2644 C CA . SER B 1 21 ? -20.351 -33.140 38.311 1.00 31.24 22 SER A CA 1
ATOM 2645 C C . SER B 1 21 ? -20.071 -33.903 39.613 1.00 32.67 22 SER A C 1
ATOM 2646 O O . SER B 1 21 ? -19.816 -33.243 40.639 1.00 34.45 22 SER A O 1
ATOM 2649 N N . ALA B 1 22 ? -20.122 -35.243 39.574 1.00 32.58 23 ALA A N 1
ATOM 2650 C CA . ALA B 1 22 ? -19.949 -36.140 40.749 1.00 28.67 23 ALA A CA 1
ATOM 2651 C C . ALA B 1 22 ? -18.670 -36.967 40.625 1.00 30.87 23 ALA A C 1
ATOM 2652 O O . ALA B 1 22 ? -18.360 -37.478 39.518 1.00 29.78 23 ALA A O 1
ATOM 2654 N N . ALA B 1 23 ? -17.918 -37.041 41.715 1.00 28.27 24 ALA A N 1
ATOM 2655 C CA . ALA B 1 23 ? -16.673 -37.813 41.836 1.00 29.80 24 ALA A CA 1
ATOM 2656 C C . ALA B 1 23 ? -16.758 -38.698 43.073 1.00 32.46 24 ALA A C 1
ATOM 2657 O O . ALA B 1 23 ? -17.426 -38.311 44.059 1.00 35.24 24 ALA A O 1
ATOM 2659 N N . ILE B 1 24 ? -16.106 -39.853 43.008 1.00 32.39 25 ILE A N 1
ATOM 2660 C CA . ILE B 1 24 ? -15.885 -40.706 44.194 1.00 32.84 25 ILE A CA 1
ATOM 2661 C C . ILE B 1 24 ? -14.397 -40.635 44.505 1.00 32.82 25 ILE A C 1
ATOM 2662 O O . ILE B 1 24 ? -13.546 -40.652 43.573 1.00 34.39 25 ILE A O 1
ATOM 2667 N N . VAL B 1 25 ? -14.105 -40.535 45.788 1.00 31.92 26 VAL A N 1
ATOM 2668 C CA . VAL B 1 25 ? -12.748 -40.730 46.348 1.00 28.62 26 VAL A CA 1
ATOM 2669 C C . VAL B 1 25 ? -12.742 -42.045 47.114 1.00 29.63 26 VAL A C 1
ATOM 2670 O O . VAL B 1 25 ? -13.550 -42.274 48.013 1.00 29.84 26 VAL A O 1
ATOM 2674 N N . THR B 1 26 ? -11.812 -42.885 46.727 1.00 27.45 27 THR A N 1
ATOM 2675 C CA . THR B 1 26 ? -11.596 -44.232 47.258 1.00 30.18 27 THR A CA 1
ATOM 2676 C C . THR B 1 26 ? -10.794 -44.097 48.563 1.00 32.48 27 THR A C 1
ATOM 2677 O O . THR B 1 26 ? -10.031 -43.111 48.673 1.00 33.68 27 THR A O 1
ATOM 2681 N N . ASP B 1 27 ? -10.970 -45.005 49.526 1.00 29.33 28 ASP A N 1
ATOM 2682 C CA . ASP B 1 27 ? -10.145 -45.035 50.759 1.00 35.21 28 ASP A CA 1
ATOM 2683 C C . ASP B 1 27 ? -8.870 -45.846 50.474 1.00 37.69 28 ASP A C 1
ATOM 2684 O O . ASP B 1 27 ? -7.903 -45.750 51.235 1.00 39.73 28 ASP A O 1
ATOM 2689 N N . THR B 1 28 ? -8.905 -46.680 49.443 1.00 37.51 29 THR A N 1
ATOM 2690 C CA . THR B 1 28 ? -7.760 -47.498 48.972 1.00 45.53 29 THR A CA 1
ATOM 2691 C C . THR B 1 28 ? -8.211 -48.264 47.735 1.00 46.92 29 THR A C 1
ATOM 2692 O O . THR B 1 28 ? -9.404 -48.620 47.649 1.00 49.29 29 THR A O 1
ATOM 2696 N N . GLY B 1 29 ? -7.284 -48.499 46.816 1.00 47.62 30 GLY A N 1
ATOM 2697 C CA . GLY B 1 29 ? -7.518 -49.424 45.701 1.00 46.76 30 GLY A CA 1
ATOM 2698 C C . GLY B 1 29 ? -8.342 -48.744 44.643 1.00 43.85 30 GLY A C 1
ATOM 2699 O O . GLY B 1 29 ? -8.732 -47.591 44.832 1.00 41.96 30 GLY A O 1
ATOM 2700 N N . GLY B 1 30 ? -8.563 -49.420 43.532 1.00 43.18 31 GLY A N 1
ATOM 2701 C CA . GLY B 1 30 ? -9.288 -48.820 42.409 1.00 43.21 31 GLY A CA 1
ATOM 2702 C C . GLY B 1 30 ? -10.737 -49.224 42.456 1.00 40.80 31 GLY A C 1
ATOM 2703 O O . GLY B 1 30 ? -11.227 -49.651 43.523 1.00 44.96 31 GLY A O 1
ATOM 2704 N N . VAL B 1 31 ? -11.353 -49.205 41.288 1.00 38.93 32 VAL A N 1
ATOM 2705 C CA . VAL B 1 31 ? -12.797 -49.477 41.116 1.00 37.81 32 VAL A CA 1
ATOM 2706 C C . VAL B 1 31 ? -12.995 -50.891 40.530 1.00 37.41 32 VAL A C 1
ATOM 2707 O O . VAL B 1 31 ? -14.053 -51.147 39.933 1.00 37.24 32 VAL A O 1
ATOM 2711 N N . ASP B 1 32 ? -12.039 -51.791 40.772 1.00 43.18 33 ASP A N 1
ATOM 2712 C CA . ASP B 1 32 ? -11.992 -53.185 40.246 1.00 45.94 33 ASP A CA 1
ATOM 2713 C C . ASP B 1 32 ? -11.799 -54.169 41.414 1.00 39.20 33 ASP A C 1
ATOM 2714 O O . ASP B 1 32 ? -11.264 -55.244 41.182 1.00 44.91 33 ASP A O 1
ATOM 2719 N N . ASP B 1 33 ? -12.185 -53.788 42.640 1.00 36.01 34 ASP A N 1
ATOM 2720 C CA . ASP B 1 33 ? -12.118 -54.629 43.869 1.00 30.66 34 ASP A CA 1
ATOM 2721 C C . ASP B 1 33 ? -13.235 -55.698 43.883 1.00 28.78 34 ASP A C 1
ATOM 2722 O O . ASP B 1 33 ? -13.311 -56.435 44.864 1.00 29.24 34 ASP A O 1
ATOM 2727 N N . LYS B 1 34 ? -14.124 -55.737 42.887 1.00 27.57 35 LYS A N 1
ATOM 2728 C CA . LYS B 1 34 ? -15.219 -56.749 42.731 1.00 28.28 35 LYS A CA 1
ATOM 2729 C C . LYS B 1 34 ? -16.254 -56.614 43.858 1.00 25.65 35 LYS A C 1
ATOM 2730 O O . LYS B 1 34 ? -17.069 -57.533 44.020 1.00 24.15 35 LYS A O 1
ATOM 2736 N N . SER B 1 35 ? -16.203 -55.537 44.645 1.00 22.54 36 SER A N 1
ATOM 2737 C CA . SER B 1 35 ? -16.983 -55.419 45.896 1.00 23.27 36 SER A CA 1
ATOM 2738 C C . SER B 1 35 ? -17.357 -53.953 46.095 1.00 23.09 36 SER A C 1
ATOM 2739 O O . SER B 1 35 ? -18.059 -53.429 45.243 1.00 23.17 36 SER A O 1
ATOM 2742 N N . PHE B 1 36 ? -16.839 -53.316 47.125 1.00 23.93 37 PHE A N 1
ATOM 2743 C CA . PHE B 1 36 ? -17.321 -52.021 47.669 1.00 26.22 37 PHE A CA 1
ATOM 2744 C C . PHE B 1 36 ? -17.100 -50.879 46.673 1.00 25.34 37 PHE A C 1
ATOM 2745 O O . PHE B 1 36 ? -18.073 -50.207 46.301 1.00 26.15 37 PHE A O 1
ATOM 2753 N N . ASN B 1 37 ? -15.856 -50.643 46.286 1.00 26.09 38 ASN A N 1
ATOM 2754 C CA . ASN B 1 37 ? -15.507 -49.558 45.335 1.00 25.29 38 ASN A CA 1
ATOM 2755 C C . ASN B 1 37 ? -16.146 -49.815 43.974 1.00 25.11 38 ASN A C 1
ATOM 2756 O O . ASN B 1 37 ? -16.607 -48.874 43.394 1.00 25.16 38 ASN A O 1
ATOM 2761 N N . GLN B 1 38 ? -16.145 -51.065 43.515 1.00 24.77 39 GLN A N 1
ATOM 2762 C CA . GLN B 1 38 ? -16.714 -51.419 42.201 1.00 24.50 39 GLN A CA 1
ATOM 2763 C C . GLN B 1 38 ? -18.202 -51.071 42.220 1.00 22.54 39 GLN A C 1
ATOM 2764 O O . GLN B 1 38 ? -18.625 -50.425 41.268 1.00 22.55 39 GLN A O 1
ATOM 2770 N N . SER B 1 39 ? -18.937 -51.439 43.273 1.00 21.73 40 SER A N 1
ATOM 2771 C CA . SER B 1 39 ? -20.382 -51.131 43.431 1.00 22.59 40 SER A CA 1
ATOM 2772 C C . SER B 1 39 ? -20.607 -49.614 43.314 1.00 24.42 40 SER A C 1
ATOM 2773 O O . SER B 1 39 ? -21.486 -49.208 42.557 1.00 25.70 40 SER A O 1
ATOM 2776 N N . ALA B 1 40 ? -19.854 -48.820 44.076 1.00 22.92 41 ALA A N 1
ATOM 2777 C CA . ALA B 1 40 ? -19.908 -47.340 44.057 1.00 22.89 41 ALA A CA 1
ATOM 2778 C C . ALA B 1 40 ? -19.665 -46.848 42.613 1.00 24.27 41 ALA A C 1
ATOM 2779 O O . ALA B 1 40 ? -20.488 -46.065 42.091 1.00 24.61 41 ALA A O 1
ATOM 2781 N N . TRP B 1 41 ? -18.552 -47.271 42.014 1.00 27.64 42 TRP A N 1
ATOM 2782 C CA . TRP B 1 41 ? -18.098 -46.855 40.662 1.00 30.45 42 TRP A CA 1
ATOM 2783 C C . TRP B 1 41 ? -19.103 -47.235 39.562 1.00 31.17 42 TRP A C 1
ATOM 2784 O O . TRP B 1 41 ? -19.340 -46.365 38.729 1.00 32.28 42 TRP A O 1
ATOM 2795 N N . GLU B 1 42 ? -19.722 -48.421 39.602 1.00 29.09 43 GLU A N 1
ATOM 2796 C CA . GLU B 1 42 ? -20.774 -48.839 38.640 1.00 31.31 43 GLU A CA 1
ATOM 2797 C C . GLU B 1 42 ? -22.000 -47.933 38.776 1.00 31.72 43 GLU A C 1
ATOM 2798 O O . GLU B 1 42 ? -22.661 -47.666 37.743 1.00 33.01 43 GLU A O 1
ATOM 2804 N N . GLY B 1 43 ? -22.342 -47.544 39.997 1.00 30.02 44 GLY A N 1
ATOM 2805 C CA . GLY B 1 43 ? -23.437 -46.599 40.286 1.00 29.45 44 GLY A CA 1
ATOM 2806 C C . GLY B 1 43 ? -23.145 -45.218 39.712 1.00 26.45 44 GLY A C 1
ATOM 2807 O O . GLY B 1 43 ? -24.045 -44.620 39.156 1.00 26.10 44 GLY A O 1
ATOM 2808 N N . LEU B 1 44 ? -21.924 -44.719 39.871 1.00 27.89 45 LEU A N 1
ATOM 2809 C CA . LEU B 1 44 ? -21.511 -43.398 39.335 1.00 27.08 45 LEU A CA 1
ATOM 2810 C C . LEU B 1 44 ? -21.496 -43.464 37.806 1.00 29.96 45 LEU A C 1
ATOM 2811 O O . LEU B 1 44 ? -21.982 -42.524 37.211 1.00 33.96 45 LEU A O 1
ATOM 2816 N N . GLN B 1 45 ? -20.930 -44.525 37.217 1.00 29.27 46 GLN A N 1
ATOM 2817 C CA . GLN B 1 45 ? -20.940 -44.774 35.758 1.00 31.34 46 GLN A CA 1
ATOM 2818 C C . GLN B 1 45 ? -22.379 -44.754 35.231 1.00 29.75 46 GLN A C 1
ATOM 2819 O O . GLN B 1 45 ? -22.581 -44.159 34.133 1.00 26.99 46 GLN A O 1
ATOM 2825 N N . ALA B 1 46 ? -23.311 -45.414 35.926 1.00 25.43 47 ALA A N 1
ATOM 2826 C CA . ALA B 1 46 ? -24.730 -45.483 35.493 1.00 25.37 47 ALA A CA 1
ATOM 2827 C C . ALA B 1 46 ? -25.305 -44.070 35.514 1.00 29.09 47 ALA A C 1
ATOM 2828 O O . ALA B 1 46 ? -26.002 -43.660 34.566 1.00 38.21 47 ALA A O 1
ATOM 2830 N N . TRP B 1 47 ? -25.049 -43.331 36.590 1.00 30.87 48 TRP A N 1
ATOM 2831 C CA . TRP B 1 47 ? -25.497 -41.919 36.690 1.00 27.97 48 TRP A CA 1
ATOM 2832 C C . TRP B 1 47 ? -24.898 -41.103 35.542 1.00 25.09 48 TRP A C 1
ATOM 2833 O O . TRP B 1 47 ? -25.638 -40.357 34.929 1.00 29.45 48 TRP A O 1
ATOM 2844 N N . GLY B 1 48 ? -23.598 -41.263 35.264 1.00 28.09 49 GLY A N 1
ATOM 2845 C CA . GLY B 1 48 ? -22.877 -40.594 34.158 1.00 32.76 49 GLY A CA 1
ATOM 2846 C C . GLY B 1 48 ? -23.563 -40.833 32.815 1.00 34.76 49 GLY A C 1
ATOM 2847 O O . GLY B 1 48 ? -23.753 -39.844 32.036 1.00 33.62 49 GLY A O 1
ATOM 2848 N N . LYS B 1 49 ? -23.926 -42.095 32.554 1.00 36.23 50 LYS A N 1
ATOM 2849 C CA . LYS B 1 49 ? -24.602 -42.570 31.315 1.00 43.32 50 LYS A CA 1
ATOM 2850 C C . LYS B 1 49 ? -25.974 -41.885 31.221 1.00 37.59 50 LYS A C 1
ATOM 2851 O O . LYS B 1 49 ? -26.285 -41.337 30.178 1.00 36.05 50 LYS A O 1
ATOM 2857 N N . GLU B 1 50 ? -26.760 -41.906 32.285 1.00 33.03 51 GLU A N 1
ATOM 2858 C CA . GLU B 1 50 ? -28.102 -41.276 32.309 1.00 38.91 51 GLU A CA 1
ATOM 2859 C C . GLU B 1 50 ? -27.938 -39.772 31.991 1.00 36.73 51 GLU A C 1
ATOM 2860 O O . GLU B 1 50 ? -28.818 -39.206 31.383 1.00 28.84 51 GLU A O 1
ATOM 2866 N N . HIS B 1 51 ? -26.810 -39.143 32.321 1.00 30.62 52 HIS A N 1
ATOM 2867 C CA . HIS B 1 51 ? -26.645 -37.666 32.160 1.00 33.36 52 HIS A CA 1
ATOM 2868 C C . HIS B 1 51 ? -25.793 -37.323 30.936 1.00 32.48 52 HIS A C 1
ATOM 2869 O O . HIS B 1 51 ? -25.429 -36.141 30.814 1.00 35.56 52 HIS A O 1
ATOM 2876 N N . ASN B 1 52 ? -25.537 -38.295 30.060 1.00 27.38 53 ASN A N 1
ATOM 2877 C CA . ASN B 1 52 ? -24.767 -38.095 28.806 1.00 31.14 53 ASN A CA 1
ATOM 2878 C C . ASN B 1 52 ? -23.312 -37.658 29.110 1.00 31.63 53 ASN A C 1
ATOM 2879 O O . ASN B 1 52 ? -22.728 -36.931 28.300 1.00 27.45 53 ASN A O 1
ATOM 2884 N N . LEU B 1 53 ? -22.711 -38.145 30.203 1.00 29.75 54 LEU A N 1
ATOM 2885 C CA . LEU B 1 53 ? -21.339 -37.780 30.631 1.00 31.85 54 LEU A CA 1
ATOM 2886 C C . LEU B 1 53 ? -20.372 -38.931 30.360 1.00 31.23 54 LEU A C 1
ATOM 2887 O O . LEU B 1 53 ? -20.829 -40.022 30.082 1.00 31.00 54 LEU A O 1
ATOM 2892 N N . SER B 1 54 ? -19.077 -38.694 30.555 1.00 34.08 55 SER A N 1
ATOM 2893 C CA . SER B 1 54 ? -18.014 -39.726 30.460 1.00 35.21 55 SER A CA 1
ATOM 2894 C C . SER B 1 54 ? -16.925 -39.441 31.499 1.00 32.27 55 SER A C 1
ATOM 2895 O O . SER B 1 54 ? -16.907 -38.349 32.076 1.00 28.68 55 SER A O 1
ATOM 2898 N N . LYS B 1 55 ? -16.077 -40.433 31.745 1.00 35.52 56 LYS A N 1
ATOM 2899 C CA . LYS B 1 55 ? -14.998 -40.378 32.749 1.00 38.17 56 LYS A CA 1
ATOM 2900 C C . LYS B 1 55 ? -14.115 -39.148 32.446 1.00 33.96 56 LYS A C 1
ATOM 2901 O O . LYS B 1 55 ? -13.780 -38.903 31.284 1.00 35.16 56 LYS A O 1
ATOM 2907 N N . ASP B 1 56 ? -13.867 -38.350 33.477 1.00 32.62 57 ASP A N 1
ATOM 2908 C CA . ASP B 1 56 ? -13.131 -37.067 33.474 1.00 38.67 57 ASP A CA 1
ATOM 2909 C C . ASP B 1 56 ? -13.892 -36.007 32.676 1.00 38.02 57 ASP A C 1
ATOM 2910 O O . ASP B 1 56 ? -13.303 -34.916 32.510 1.00 37.35 57 ASP A O 1
ATOM 2915 N N . ASN B 1 57 ? -15.154 -36.269 32.292 1.00 36.31 58 ASN A N 1
ATOM 2916 C CA . ASN B 1 57 ? -16.035 -35.257 31.654 1.00 34.98 58 ASN A CA 1
ATOM 2917 C C . ASN B 1 57 ? -17.433 -35.339 32.273 1.00 34.99 58 ASN A C 1
ATOM 2918 O O . ASN B 1 57 ? -18.437 -35.580 31.515 1.00 31.37 58 ASN A O 1
ATOM 2923 N N . GLY B 1 58 ? -17.516 -35.132 33.593 1.00 36.42 59 GLY A N 1
ATOM 2924 C CA . GLY B 1 58 ? -18.794 -35.131 34.345 1.00 36.43 59 GLY A CA 1
ATOM 2925 C C . GLY B 1 58 ? -18.792 -36.065 35.552 1.00 34.39 59 GLY A C 1
ATOM 2926 O O . GLY B 1 58 ? -19.588 -35.862 36.523 1.00 35.76 59 GLY A O 1
ATOM 2927 N N . PHE B 1 59 ? -17.947 -37.082 35.523 1.00 35.10 60 PHE A N 1
ATOM 2928 C CA . PHE B 1 59 ? -17.730 -37.996 36.667 1.00 30.65 60 PHE A CA 1
ATOM 2929 C C . PHE B 1 59 ? -16.326 -38.574 36.570 1.00 32.09 60 PHE A C 1
ATOM 2930 O O . PHE B 1 59 ? -15.767 -38.697 35.465 1.00 28.18 60 PHE A O 1
ATOM 2938 N N . THR B 1 60 ? -15.807 -38.998 37.705 1.00 30.00 61 THR A N 1
ATOM 2939 C CA . THR B 1 60 ? -14.506 -39.688 37.779 1.00 30.00 61 THR A CA 1
ATOM 2940 C C . THR B 1 60 ? -14.365 -40.337 39.152 1.00 30.00 61 THR A C 1
ATOM 2941 O O . THR B 1 60 ? -15.261 -40.237 39.950 1.00 30.00 61 THR A O 1
ATOM 2945 N N . TYR B 1 61 ? -13.257 -41.022 39.339 1.00 27.45 62 TYR A N 1
ATOM 2946 C CA . TYR B 1 61 ? -12.850 -41.586 40.628 1.00 30.37 62 TYR A CA 1
ATOM 2947 C C . TYR B 1 61 ? -11.419 -41.121 40.829 1.00 33.24 62 TYR A C 1
ATOM 2948 O O . TYR B 1 61 ? -10.661 -40.973 39.842 1.00 37.67 62 TYR A O 1
ATOM 2957 N N . PHE B 1 62 ? -11.082 -40.893 42.086 1.00 35.91 63 PHE A N 1
ATOM 2958 C CA . PHE B 1 62 ? -9.717 -40.577 42.557 1.00 38.93 63 PHE A CA 1
ATOM 2959 C C . PHE B 1 62 ? -9.311 -41.744 43.435 1.00 37.89 63 PHE A C 1
ATOM 2960 O O . PHE B 1 62 ? -9.911 -41.949 44.517 1.00 40.77 63 PHE A O 1
ATOM 2968 N N . GLN B 1 63 ? -8.380 -42.534 42.937 1.00 33.94 64 GLN A N 1
ATOM 2969 C CA . GLN B 1 63 ? -7.771 -43.615 43.717 1.00 37.57 64 GLN A CA 1
ATOM 2970 C C . GLN B 1 63 ? -6.854 -42.981 44.774 1.00 40.73 64 GLN A C 1
ATOM 2971 O O . GLN B 1 63 ? -5.982 -42.186 44.400 1.00 39.25 64 GLN A O 1
ATOM 2977 N N . SER B 1 64 ? -7.072 -43.297 46.048 1.00 38.47 65 SER A N 1
ATOM 2978 C CA . SER B 1 64 ? -6.217 -42.871 47.182 1.00 39.65 65 SER A CA 1
ATOM 2979 C C . SER B 1 64 ? -5.105 -43.902 47.390 1.00 40.91 65 SER A C 1
ATOM 2980 O O . SER B 1 64 ? -5.409 -45.083 47.445 1.00 41.07 65 SER A O 1
ATOM 2983 N N . THR B 1 65 ? -3.852 -43.438 47.407 1.00 47.16 66 THR A N 1
ATOM 2984 C CA . THR B 1 65 ? -2.613 -44.262 47.518 1.00 51.46 66 THR A CA 1
ATOM 2985 C C . THR B 1 65 ? -2.295 -44.528 48.999 1.00 46.72 66 THR A C 1
ATOM 2986 O O . THR B 1 65 ? -1.650 -45.555 49.294 1.00 54.63 66 THR A O 1
ATOM 2990 N N . SER B 1 66 ? -2.730 -43.626 49.889 1.00 41.89 67 SER A N 1
ATOM 2991 C CA . SER B 1 66 ? -2.589 -43.706 51.366 1.00 40.62 67 SER A CA 1
ATOM 2992 C C . SER B 1 66 ? -3.587 -42.729 51.990 1.00 38.09 67 SER A C 1
ATOM 2993 O O . SER B 1 66 ? -4.192 -41.989 51.236 1.00 37.27 67 SER A O 1
ATOM 2996 N N . GLU B 1 67 ? -3.713 -42.731 53.312 1.00 40.81 68 GLU A N 1
ATOM 2997 C CA . GLU B 1 67 ? -4.506 -41.758 54.097 1.00 45.74 68 GLU A CA 1
ATOM 2998 C C . GLU B 1 67 ? -4.060 -40.339 53.714 1.00 42.96 68 GLU A C 1
ATOM 2999 O O . GLU B 1 67 ? -4.920 -39.493 53.553 1.00 43.04 68 GLU A O 1
ATOM 3005 N N . ALA B 1 68 ? -2.764 -40.090 53.543 1.00 35.86 69 ALA A N 1
ATOM 3006 C CA . ALA B 1 68 ? -2.229 -38.752 53.222 1.00 40.44 69 ALA A CA 1
ATOM 3007 C C . ALA B 1 68 ? -2.779 -38.285 51.865 1.00 41.14 69 ALA A C 1
ATOM 3008 O O . ALA B 1 68 ? -2.806 -37.074 51.640 1.00 41.14 69 ALA A O 1
ATOM 3010 N N . ASP B 1 69 ? -3.171 -39.209 50.976 1.00 39.34 70 ASP A N 1
ATOM 3011 C CA . ASP B 1 69 ? -3.720 -38.862 49.639 1.00 37.27 70 ASP A CA 1
ATOM 3012 C C . ASP B 1 69 ? -5.206 -38.425 49.726 1.00 36.03 70 ASP A C 1
ATOM 3013 O O . ASP B 1 69 ? -5.688 -37.778 48.764 1.00 29.53 70 ASP A O 1
ATOM 3018 N N . TYR B 1 70 ? -5.923 -38.698 50.822 1.00 34.73 71 TYR A N 1
ATOM 3019 C CA . TYR B 1 70 ? -7.374 -38.368 50.940 1.00 33.78 71 TYR A CA 1
ATOM 3020 C C . TYR B 1 70 ? -7.587 -36.870 50.688 1.00 36.40 71 TYR A C 1
ATOM 3021 O O . TYR B 1 70 ? -8.314 -36.503 49.735 1.00 36.52 71 TYR A O 1
ATOM 3030 N N . ALA B 1 71 ? -6.929 -36.017 51.483 1.00 40.44 72 ALA A N 1
ATOM 3031 C CA . ALA B 1 71 ? -7.125 -34.545 51.480 1.00 37.81 72 ALA A CA 1
ATOM 3032 C C . ALA B 1 71 ? -6.690 -34.006 50.126 1.00 36.20 72 ALA A C 1
ATOM 3033 O O . ALA B 1 71 ? -7.316 -33.084 49.626 1.00 37.55 72 ALA A O 1
ATOM 3035 N N . ASN B 1 72 ? -5.637 -34.579 49.550 1.00 39.86 73 ASN A N 1
ATOM 3036 C CA . ASN B 1 72 ? -5.126 -34.149 48.229 1.00 41.65 73 ASN A CA 1
ATOM 3037 C C . ASN B 1 72 ? -6.186 -34.482 47.160 1.00 38.86 73 ASN A C 1
ATOM 3038 O O . ASN B 1 72 ? -6.490 -33.603 46.346 1.00 36.79 73 ASN A O 1
ATOM 3043 N N . ASN B 1 73 ? -6.738 -35.707 47.169 1.00 40.96 74 ASN A N 1
ATOM 3044 C CA . ASN B 1 73 ? -7.778 -36.168 46.199 1.00 37.81 74 ASN A CA 1
ATOM 3045 C C . ASN B 1 73 ? -9.046 -35.330 46.360 1.00 33.76 74 ASN A C 1
ATOM 3046 O O . ASN B 1 73 ? -9.619 -34.924 45.346 1.00 33.61 74 ASN A O 1
ATOM 3051 N N . LEU B 1 74 ? -9.472 -35.054 47.587 1.00 34.95 75 LEU A N 1
ATOM 3052 C CA . LEU B 1 74 ? -10.695 -34.247 47.817 1.00 33.49 75 LEU A CA 1
ATOM 3053 C C . LEU B 1 74 ? -10.462 -32.831 47.286 1.00 35.62 75 LEU A C 1
ATOM 3054 O O . LEU B 1 74 ? -11.366 -32.301 46.621 1.00 33.59 75 LEU A O 1
ATOM 3059 N N . GLN B 1 75 ? -9.296 -32.240 47.550 1.00 41.84 76 GLN A N 1
ATOM 3060 C CA . GLN B 1 75 ? -8.990 -30.860 47.080 1.00 45.62 76 GLN A CA 1
ATOM 3061 C C . GLN B 1 75 ? -8.998 -30.857 45.548 1.00 49.10 76 GLN A C 1
ATOM 3062 O O . GLN B 1 75 ? -9.667 -29.985 44.982 1.00 49.26 76 GLN A O 1
ATOM 3068 N N . GLN B 1 76 ? -8.349 -31.843 44.914 1.00 51.30 77 GLN A N 1
ATOM 3069 C CA . GLN B 1 76 ? -8.326 -31.987 43.433 1.00 50.40 77 GLN A CA 1
ATOM 3070 C C . GLN B 1 76 ? -9.756 -32.062 42.902 1.00 42.47 77 GLN A C 1
ATOM 3071 O O . GLN B 1 76 ? -10.064 -31.363 41.917 1.00 43.64 77 GLN A O 1
ATOM 3077 N N . ALA B 1 77 ? -10.586 -32.901 43.520 1.00 37.22 78 ALA A N 1
ATOM 3078 C CA . ALA B 1 77 ? -11.992 -33.137 43.113 1.00 37.10 78 ALA A CA 1
ATOM 3079 C C . ALA B 1 77 ? -12.780 -31.824 43.182 1.00 35.36 78 ALA A C 1
ATOM 3080 O O . ALA B 1 77 ? -13.603 -31.610 42.310 1.00 34.83 78 ALA A O 1
ATOM 3082 N N . ALA B 1 78 ? -12.526 -30.963 44.174 1.00 40.80 79 ALA A N 1
ATOM 3083 C CA . ALA B 1 78 ? -13.237 -29.661 44.349 1.00 47.44 79 ALA A CA 1
ATOM 3084 C C . ALA B 1 78 ? -12.952 -28.697 43.184 1.00 46.58 79 ALA A C 1
ATOM 3085 O O . ALA B 1 78 ? -13.731 -27.756 42.997 1.00 47.63 79 ALA A O 1
ATOM 3087 N N . GLY B 1 79 ? -11.880 -28.920 42.422 1.00 53.73 80 GLY A N 1
ATOM 3088 C CA . GLY B 1 79 ? -11.576 -28.126 41.218 1.00 52.48 80 GLY A CA 1
ATOM 3089 C C . GLY B 1 79 ? -12.713 -28.198 40.216 1.00 49.24 80 GLY A C 1
ATOM 3090 O O . GLY B 1 79 ? -13.089 -27.150 39.695 1.00 51.57 80 GLY A O 1
ATOM 3091 N N . SER B 1 80 ? -13.255 -29.395 39.970 1.00 49.02 81 SER A N 1
ATOM 3092 C CA . SER B 1 80 ? -14.166 -29.690 38.830 1.00 44.12 81 SER A CA 1
ATOM 3093 C C . SER B 1 80 ? -15.510 -30.266 39.292 1.00 37.20 81 SER A C 1
ATOM 3094 O O . SER B 1 80 ? -16.446 -30.183 38.503 1.00 35.43 81 SER A O 1
ATOM 3097 N N . TYR B 1 81 ? -15.613 -30.835 40.501 1.00 34.27 82 TYR A N 1
ATOM 3098 C CA . TYR B 1 81 ? -16.806 -31.624 40.950 1.00 36.60 82 TYR A CA 1
ATOM 3099 C C . TYR B 1 81 ? -17.527 -30.871 42.076 1.00 34.46 82 TYR A C 1
ATOM 3100 O O . TYR B 1 81 ? -16.841 -30.304 42.936 1.00 41.45 82 TYR A O 1
ATOM 3109 N N . ASN B 1 82 ? -18.859 -30.853 42.074 1.00 32.65 83 ASN A N 1
ATOM 3110 C CA . ASN B 1 82 ? -19.628 -30.158 43.134 1.00 31.80 83 ASN A CA 1
ATOM 3111 C C . ASN B 1 82 ? -20.442 -31.159 43.949 1.00 31.52 83 ASN A C 1
ATOM 3112 O O . ASN B 1 82 ? -21.202 -30.715 44.855 1.00 33.68 83 ASN A O 1
ATOM 3117 N N . LEU B 1 83 ? -20.255 -32.456 43.691 1.00 30.30 84 LEU A N 1
ATOM 3118 C CA . LEU B 1 83 ? -20.722 -33.543 44.586 1.00 28.21 84 LEU A CA 1
ATOM 3119 C C . LEU B 1 83 ? -19.567 -34.528 44.758 1.00 29.84 84 LEU A C 1
ATOM 3120 O O . LEU B 1 83 ? -19.102 -35.092 43.763 1.00 31.28 84 LEU A O 1
ATOM 3125 N N . ILE B 1 84 ? -19.082 -34.690 45.980 1.00 27.29 85 ILE A N 1
ATOM 3126 C CA . ILE B 1 84 ? -17.877 -35.514 46.254 1.00 27.80 85 ILE A CA 1
ATOM 3127 C C . ILE B 1 84 ? -18.219 -36.578 47.300 1.00 27.54 85 ILE A C 1
ATOM 3128 O O . ILE B 1 84 ? -18.656 -36.232 48.410 1.00 25.82 85 ILE A O 1
ATOM 3133 N N . PHE B 1 85 ? -18.093 -37.842 46.902 1.00 29.47 86 PHE A N 1
ATOM 3134 C CA . PHE B 1 85 ? -18.347 -39.030 47.748 1.00 28.06 86 PHE A CA 1
ATOM 3135 C C . PHE B 1 85 ? -17.013 -39.506 48.287 1.00 30.04 86 PHE A C 1
ATOM 3136 O O . PHE B 1 85 ? -16.119 -39.804 47.479 1.00 30.94 86 PHE A O 1
ATOM 3144 N N . GLY B 1 86 ? -16.897 -39.537 49.613 1.00 30.43 87 GLY A N 1
ATOM 3145 C CA . GLY B 1 86 ? -15.867 -40.301 50.330 1.00 29.20 87 GLY A CA 1
ATOM 3146 C C . GLY B 1 86 ? -16.369 -41.698 50.562 1.00 29.71 87 GLY A C 1
ATOM 3147 O O . GLY B 1 86 ? -17.316 -41.863 51.353 1.00 30.13 87 GLY A O 1
ATOM 3148 N N . VAL B 1 87 ? -15.806 -42.670 49.859 1.00 27.43 88 VAL A N 1
ATOM 3149 C CA . VAL B 1 87 ? -16.323 -44.067 49.879 1.00 26.79 88 VAL A CA 1
ATOM 3150 C C . VAL B 1 87 ? -15.497 -44.870 50.890 1.00 26.03 88 VAL A C 1
ATOM 3151 O O . VAL B 1 87 ? -14.451 -45.403 50.541 1.00 29.58 88 VAL A O 1
ATOM 3155 N N . GLY B 1 88 ? -15.972 -44.942 52.121 1.00 23.89 89 GLY A N 1
ATOM 3156 C CA . GLY B 1 88 ? -15.337 -45.703 53.205 1.00 23.69 89 GLY A CA 1
ATOM 3157 C C . GLY B 1 88 ? -15.214 -44.857 54.445 1.00 23.47 89 GLY A C 1
ATOM 3158 O O . GLY B 1 88 ? -15.002 -43.619 54.312 1.00 23.16 89 GLY A O 1
ATOM 3159 N N . PHE B 1 89 ? -15.379 -45.483 55.607 1.00 25.42 90 PHE A N 1
ATOM 3160 C CA . PHE B 1 89 ? -15.349 -44.807 56.924 1.00 27.18 90 PHE A CA 1
ATOM 3161 C C . PHE B 1 89 ? -14.029 -44.023 57.091 1.00 29.07 90 PHE A C 1
ATOM 3162 O O . PHE B 1 89 ? -14.087 -42.914 57.687 1.00 27.17 90 PHE A O 1
ATOM 3170 N N . ALA B 1 90 ? -12.925 -44.509 56.507 1.00 26.27 91 ALA A N 1
ATOM 3171 C CA . ALA B 1 90 ? -11.568 -43.961 56.687 1.00 28.69 91 ALA A CA 1
ATOM 3172 C C . ALA B 1 90 ? -11.525 -42.509 56.192 1.00 31.19 91 ALA A C 1
ATOM 3173 O O . ALA B 1 90 ? -10.684 -41.730 56.676 1.00 32.08 91 ALA A O 1
ATOM 3175 N N . LEU B 1 91 ? -12.429 -42.120 55.295 1.00 29.66 92 LEU A N 1
ATOM 3176 C CA . LEU B 1 91 ? -12.447 -40.749 54.728 1.00 28.44 92 LEU A CA 1
ATOM 3177 C C . LEU B 1 91 ? -13.133 -39.730 55.662 1.00 26.55 92 LEU A C 1
ATOM 3178 O O . LEU B 1 91 ? -13.098 -38.541 55.339 1.00 25.60 92 LEU A O 1
ATOM 3183 N N . ASN B 1 92 ? -13.652 -40.146 56.810 1.00 26.70 93 ASN A N 1
ATOM 3184 C CA . ASN B 1 92 ? -14.418 -39.273 57.739 1.00 29.86 93 ASN A CA 1
ATOM 3185 C C . ASN B 1 92 ? -13.712 -37.921 58.001 1.00 31.93 93 ASN A C 1
ATOM 3186 O O . ASN B 1 92 ? -14.313 -36.861 57.681 1.00 30.06 93 ASN A O 1
ATOM 3191 N N . ASN B 1 93 ? -12.495 -37.924 58.553 1.00 35.92 94 ASN A N 1
ATOM 3192 C CA . ASN B 1 93 ? -11.774 -36.679 58.952 1.00 40.55 94 ASN A CA 1
ATOM 3193 C C . ASN B 1 93 ? -11.522 -35.794 57.729 1.00 36.80 94 ASN A C 1
ATOM 3194 O O . ASN B 1 93 ? -11.757 -34.567 57.797 1.00 34.27 94 ASN A O 1
ATOM 3199 N N . ALA B 1 94 ? -11.047 -36.377 56.642 1.00 34.34 95 ALA A N 1
ATOM 3200 C CA . ALA B 1 94 ? -10.671 -35.611 55.440 1.00 31.09 95 ALA A CA 1
ATOM 3201 C C . ALA B 1 94 ? -11.935 -35.003 54.817 1.00 31.71 95 ALA A C 1
ATOM 3202 O O . ALA B 1 94 ? -11.893 -33.814 54.394 1.00 29.68 95 ALA A O 1
ATOM 3204 N N . VAL B 1 95 ? -13.052 -35.729 54.807 1.00 27.95 96 VAL A N 1
ATOM 3205 C CA . VAL B 1 95 ? -14.317 -35.174 54.246 1.00 28.51 96 VAL A CA 1
ATOM 3206 C C . VAL B 1 95 ? -14.772 -34.009 55.137 1.00 30.82 96 VAL A C 1
ATOM 3207 O O . VAL B 1 95 ? -15.242 -33.016 54.603 1.00 27.88 96 VAL A O 1
ATOM 3211 N N . LYS B 1 96 ? -14.658 -34.144 56.454 1.00 37.23 97 LYS A N 1
ATOM 3212 C CA . LYS B 1 96 ? -15.090 -33.107 57.439 1.00 42.65 97 LYS A CA 1
ATOM 3213 C C . LYS B 1 96 ? -14.333 -31.804 57.145 1.00 42.99 97 LYS A C 1
ATOM 3214 O O . LYS B 1 96 ? -14.974 -30.738 57.070 1.00 44.55 97 LYS A O 1
ATOM 3220 N N . ASP B 1 97 ? -13.017 -31.887 56.955 1.00 39.46 98 ASP A N 1
ATOM 3221 C CA . ASP B 1 97 ? -12.153 -30.704 56.710 1.00 40.64 98 ASP A CA 1
ATOM 3222 C C . ASP B 1 97 ? -12.484 -30.102 55.342 1.00 38.46 98 ASP A C 1
ATOM 3223 O O . ASP B 1 97 ? -12.506 -28.865 55.238 1.00 39.01 98 ASP A O 1
ATOM 3228 N N . ALA B 1 98 ? -12.727 -30.935 54.326 1.00 32.99 99 ALA A N 1
ATOM 3229 C CA . ALA B 1 98 ? -12.990 -30.480 52.940 1.00 33.67 99 ALA A CA 1
ATOM 3230 C C . ALA B 1 98 ? -14.339 -29.761 52.923 1.00 30.61 99 ALA A C 1
ATOM 3231 O O . ALA B 1 98 ? -14.430 -28.669 52.351 1.00 30.65 99 ALA A O 1
ATOM 3233 N N . ALA B 1 99 ? -15.342 -30.312 53.598 1.00 32.10 100 ALA A N 1
ATOM 3234 C CA . ALA B 1 99 ? -16.702 -29.730 53.634 1.00 33.36 100 ALA A CA 1
ATOM 3235 C C . ALA B 1 99 ? -16.666 -28.321 54.265 1.00 39.69 100 ALA A C 1
ATOM 3236 O O . ALA B 1 99 ? -17.422 -27.435 53.807 1.00 38.78 100 ALA A O 1
ATOM 3238 N N . LYS B 1 100 ? -15.795 -28.094 55.248 1.00 44.75 101 LYS A N 1
ATOM 3239 C CA . LYS B 1 100 ? -15.657 -26.778 55.929 1.00 48.52 101 LYS A CA 1
ATOM 3240 C C . LYS B 1 100 ? -14.950 -25.791 54.993 1.00 45.48 101 LYS A C 1
ATOM 3241 O O . LYS B 1 100 ? -15.368 -24.627 54.969 1.00 45.30 101 LYS A O 1
ATOM 3247 N N . GLU B 1 101 ? -13.925 -26.234 54.253 1.00 49.46 102 GLU A N 1
ATOM 3248 C CA . GLU B 1 101 ? -13.167 -25.399 53.276 1.00 49.81 102 GLU A CA 1
ATOM 3249 C C . GLU B 1 101 ? -14.097 -24.980 52.128 1.00 48.05 102 GLU A C 1
ATOM 3250 O O . GLU B 1 101 ? -13.926 -23.869 51.623 1.00 51.70 102 GLU A O 1
ATOM 3256 N N . HIS B 1 102 ? -15.018 -25.849 51.697 1.00 44.30 103 HIS A N 1
ATOM 3257 C CA . HIS B 1 102 ? -15.843 -25.666 50.468 1.00 40.37 103 HIS A CA 1
ATOM 3258 C C . HIS B 1 102 ? -17.330 -25.824 50.794 1.00 40.81 103 HIS A C 1
ATOM 3259 O O . HIS B 1 102 ? -17.929 -26.852 50.381 1.00 37.48 103 HIS A O 1
ATOM 3266 N N . THR B 1 103 ? -17.920 -24.825 51.460 1.00 38.73 104 THR A N 1
ATOM 3267 C CA . THR B 1 103 ? -19.321 -24.838 51.966 1.00 39.72 104 THR A CA 1
ATOM 3268 C C . THR B 1 103 ? -20.294 -24.737 50.786 1.00 35.43 104 THR A C 1
ATOM 3269 O O . THR B 1 103 ? -21.478 -24.997 50.979 1.00 38.29 104 THR A O 1
ATOM 3273 N N . ASP B 1 104 ? -19.800 -24.367 49.611 1.00 39.95 105 ASP A N 1
ATOM 3274 C CA . ASP B 1 104 ? -20.576 -24.279 48.347 1.00 45.40 105 ASP A CA 1
ATOM 3275 C C . ASP B 1 104 ? -20.651 -25.650 47.637 1.00 43.74 105 ASP A C 1
ATOM 3276 O O . ASP B 1 104 ? -21.467 -25.773 46.694 1.00 45.07 105 ASP A O 1
ATOM 3281 N N . LEU B 1 105 ? -19.856 -26.648 48.043 1.00 38.19 106 LEU A N 1
ATOM 3282 C CA . LEU B 1 105 ? -19.910 -28.004 47.430 1.00 35.26 106 LEU A CA 1
ATOM 3283 C C . LEU B 1 105 ? -20.600 -28.963 48.397 1.00 34.69 106 LEU A C 1
ATOM 3284 O O . LEU B 1 105 ? -20.686 -28.668 49.599 1.00 36.12 106 LEU A O 1
ATOM 3289 N N . ASN B 1 106 ? -21.097 -30.076 47.878 1.00 33.40 107 ASN A N 1
ATOM 3290 C CA . ASN B 1 106 ? -21.810 -31.103 48.677 1.00 32.18 107 ASN A CA 1
ATOM 3291 C C . ASN B 1 106 ? -20.945 -32.360 48.762 1.00 30.06 107 ASN A C 1
ATOM 3292 O O . ASN B 1 106 ? -20.294 -32.741 47.754 1.00 29.22 107 ASN A O 1
ATOM 3297 N N . TYR B 1 107 ? -20.931 -32.980 49.930 1.00 24.93 108 TYR A N 1
ATOM 3298 C CA . TYR B 1 107 ? -20.079 -34.151 50.226 1.00 24.74 108 TYR A CA 1
ATOM 3299 C C . TYR B 1 107 ? -20.949 -35.250 50.820 1.00 23.03 108 TYR A C 1
ATOM 3300 O O . TYR B 1 107 ? -21.929 -34.973 51.543 1.00 22.90 108 TYR A O 1
ATOM 3309 N N . VAL B 1 108 ? -20.578 -36.485 50.538 1.00 22.19 109 VAL A N 1
ATOM 3310 C CA . VAL B 1 108 ? -21.288 -37.669 51.083 1.00 22.31 109 VAL A CA 1
ATOM 3311 C C . VAL B 1 108 ? -20.240 -38.576 51.676 1.00 23.33 109 VAL A C 1
ATOM 3312 O O . VAL B 1 108 ? -19.237 -38.803 51.008 1.00 23.02 109 VAL A O 1
ATOM 3316 N N . LEU B 1 109 ? -20.468 -39.032 52.897 1.00 24.53 110 LEU A N 1
ATOM 3317 C CA . LEU B 1 109 ? -19.593 -40.051 53.524 1.00 26.13 110 LEU A CA 1
ATOM 3318 C C . LEU B 1 109 ? -20.348 -41.382 53.527 1.00 25.86 110 LEU A C 1
ATOM 3319 O O . LEU B 1 109 ? -21.414 -41.488 54.170 1.00 24.74 110 LEU A O 1
ATOM 3324 N N . ILE B 1 110 ? -19.797 -42.373 52.851 1.00 26.69 111 ILE A N 1
ATOM 3325 C CA . ILE B 1 110 ? -20.417 -43.719 52.889 1.00 25.56 111 ILE A CA 1
ATOM 3326 C C . ILE B 1 110 ? -19.750 -44.519 53.997 1.00 26.86 111 ILE A C 1
ATOM 3327 O O . ILE B 1 110 ? -18.526 -44.479 54.064 1.00 29.57 111 ILE A O 1
ATOM 3332 N N . ASP B 1 111 ? -20.583 -45.151 54.819 1.00 27.27 112 ASP A N 1
ATOM 3333 C CA . ASP B 1 111 ? -20.278 -46.067 55.953 1.00 32.70 112 ASP A CA 1
ATOM 3334 C C . ASP B 1 111 ? -19.951 -45.350 57.268 1.00 34.93 112 ASP A C 1
ATOM 3335 O O . ASP B 1 111 ? -19.525 -46.027 58.173 1.00 37.82 112 ASP A O 1
ATOM 3340 N N . ASP B 1 112 ? -20.161 -44.045 57.370 1.00 35.07 113 ASP A N 1
ATOM 3341 C CA . ASP B 1 112 ? -19.889 -43.352 58.652 1.00 35.81 113 ASP A CA 1
ATOM 3342 C C . ASP B 1 112 ? -20.724 -42.074 58.747 1.00 32.71 113 ASP A C 1
ATOM 3343 O O . ASP B 1 112 ? -21.205 -41.612 57.733 1.00 30.99 113 ASP A O 1
ATOM 3348 N N . VAL B 1 113 ? -20.859 -41.543 59.956 1.00 31.14 114 VAL A N 1
ATOM 3349 C CA . VAL B 1 113 ? -21.635 -40.291 60.206 1.00 34.50 114 VAL A CA 1
ATOM 3350 C C . VAL B 1 113 ? -20.707 -39.101 60.488 1.00 33.19 114 VAL A C 1
ATOM 3351 O O . VAL B 1 113 ? -19.806 -39.210 61.330 1.00 37.89 114 VAL A O 1
ATOM 3355 N N . ILE B 1 114 ? -20.890 -38.017 59.743 1.00 33.90 115 ILE A N 1
ATOM 3356 C CA . ILE B 1 114 ? -20.414 -36.659 60.111 1.00 33.26 115 ILE A CA 1
ATOM 3357 C C . ILE B 1 114 ? -21.624 -35.859 60.588 1.00 38.83 115 ILE A C 1
ATOM 3358 O O . ILE B 1 114 ? -22.605 -35.810 59.844 1.00 38.74 115 ILE A O 1
ATOM 3363 N N . LYS B 1 115 ? -21.543 -35.248 61.775 1.00 50.67 116 LYS A N 1
ATOM 3364 C CA . LYS B 1 115 ? -22.661 -34.479 62.384 1.00 56.56 116 LYS A CA 1
ATOM 3365 C C . LYS B 1 115 ? -22.425 -32.980 62.197 1.00 53.79 116 LYS A C 1
ATOM 3366 O O . LYS B 1 115 ? -21.249 -32.564 62.158 1.00 53.04 116 LYS A O 1
ATOM 3372 N N . ASP B 1 116 ? -23.512 -32.212 62.082 1.00 63.26 117 ASP A N 1
ATOM 3373 C CA . ASP B 1 116 ? -23.524 -30.730 62.249 1.00 68.98 117 ASP A CA 1
ATOM 3374 C C . ASP B 1 116 ? -22.776 -30.066 61.082 1.00 64.85 117 ASP A C 1
ATOM 3375 O O . ASP B 1 116 ? -22.088 -29.051 61.319 1.00 66.73 117 ASP A O 1
ATOM 3380 N N . GLN B 1 117 ? -22.871 -30.637 59.876 1.00 59.82 118 GLN A N 1
ATOM 3381 C CA . GLN B 1 117 ? -22.343 -30.023 58.633 1.00 53.04 118 GLN A CA 1
ATOM 3382 C C . GLN B 1 117 ? -23.418 -30.152 57.553 1.00 50.22 118 GLN A C 1
ATOM 3383 O O . GLN B 1 117 ? -23.686 -31.272 57.101 1.00 54.71 118 GLN A O 1
ATOM 3389 N N . LYS B 1 118 ? -24.030 -29.026 57.187 1.00 45.76 119 LYS A N 1
ATOM 3390 C CA . LYS B 1 118 ? -25.244 -28.982 56.338 1.00 46.05 119 LYS A CA 1
ATOM 3391 C C . LYS B 1 118 ? -24.883 -29.322 54.891 1.00 36.65 119 LYS A C 1
ATOM 3392 O O . LYS B 1 118 ? -25.812 -29.597 54.142 1.00 36.22 119 LYS A O 1
ATOM 3398 N N . ASN B 1 119 ? -23.604 -29.289 54.500 1.00 31.40 120 ASN A N 1
ATOM 3399 C CA . ASN B 1 119 ? -23.187 -29.691 53.133 1.00 28.82 120 ASN A CA 1
ATOM 3400 C C . ASN B 1 119 ? -22.645 -31.135 53.132 1.00 29.30 120 ASN A C 1
ATOM 3401 O O . ASN B 1 119 ? -21.959 -31.511 52.162 1.00 26.10 120 ASN A O 1
ATOM 3406 N N . VAL B 1 120 ? -22.965 -31.933 54.156 1.00 27.19 121 VAL A N 1
ATOM 3407 C CA . VAL B 1 120 ? -22.490 -33.334 54.271 1.00 24.88 121 VAL A CA 1
ATOM 3408 C C . VAL B 1 120 ? -23.680 -34.222 54.605 1.00 24.36 121 VAL A C 1
ATOM 3409 O O . VAL B 1 120 ? -24.382 -33.977 55.606 1.00 24.00 121 VAL A O 1
ATOM 3413 N N . ALA B 1 121 ? -23.845 -35.272 53.820 1.00 21.99 122 ALA A N 1
ATOM 3414 C CA . ALA B 1 121 ? -24.821 -36.345 54.064 1.00 21.49 122 ALA A CA 1
ATOM 3415 C C . ALA B 1 121 ? -24.003 -37.573 54.424 1.00 21.99 122 ALA A C 1
ATOM 3416 O O . ALA B 1 121 ? -22.933 -37.742 53.873 1.00 26.34 122 ALA A O 1
ATOM 3418 N N . SER B 1 122 ? -24.533 -38.413 55.283 1.00 22.05 123 SER A N 1
ATOM 3419 C CA . SER B 1 122 ? -23.904 -39.651 55.761 1.00 24.41 123 SER A CA 1
ATOM 3420 C C . SER B 1 122 ? -24.808 -40.804 55.361 1.00 24.58 123 SER A C 1
ATOM 3421 O O . SER B 1 122 ? -26.029 -40.636 55.400 1.00 26.56 123 SER A O 1
ATOM 3424 N N . VAL B 1 123 ? -24.219 -41.943 55.040 1.00 25.73 124 VAL A N 1
ATOM 3425 C CA . VAL B 1 123 ? -24.952 -43.158 54.591 1.00 25.43 124 VAL A CA 1
ATOM 3426 C C . VAL B 1 123 ? -24.415 -44.344 55.373 1.00 25.61 124 VAL A C 1
ATOM 3427 O O . VAL B 1 123 ? -23.164 -44.526 55.424 1.00 25.23 124 VAL A O 1
ATOM 3431 N N . THR B 1 124 ? -25.309 -45.114 55.970 1.00 26.19 125 THR A N 1
ATOM 3432 C CA . THR B 1 124 ? -24.948 -46.330 56.730 1.00 28.61 125 THR A CA 1
ATOM 3433 C C . THR B 1 124 ? -25.783 -47.475 56.178 1.00 27.31 125 THR A C 1
ATOM 3434 O O . THR B 1 124 ? -26.871 -47.214 55.652 1.00 24.82 125 THR A O 1
ATOM 3438 N N . PHE B 1 125 ? -25.252 -48.683 56.320 1.00 23.62 126 PHE A N 1
ATOM 3439 C CA . PHE B 1 125 ? -25.879 -49.952 55.915 1.00 24.30 126 PHE A CA 1
ATOM 3440 C C . PHE B 1 125 ? -25.902 -50.862 57.134 1.00 24.99 126 PHE A C 1
ATOM 3441 O O . PHE B 1 125 ? -24.856 -50.941 57.815 1.00 23.64 126 PHE A O 1
ATOM 3449 N N . ALA B 1 126 ? -27.038 -51.524 57.365 1.00 24.59 127 ALA A N 1
ATOM 3450 C CA . ALA B 1 126 ? -27.199 -52.560 58.407 1.00 25.72 127 ALA A CA 1
ATOM 3451 C C . ALA B 1 126 ? -26.539 -53.862 57.939 1.00 25.42 127 ALA A C 1
ATOM 3452 O O . ALA B 1 126 ? -27.238 -54.845 57.711 1.00 23.89 127 ALA A O 1
ATOM 3454 N N . ASP B 1 127 ? -25.204 -53.866 57.853 1.00 26.51 128 ASP A N 1
ATOM 3455 C CA . ASP B 1 127 ? -24.407 -55.027 57.381 1.00 28.47 128 ASP A CA 1
ATOM 3456 C C . ASP B 1 127 ? -24.498 -56.181 58.386 1.00 25.62 128 ASP A C 1
ATOM 3457 O O . ASP B 1 127 ? -24.264 -57.349 58.000 1.00 25.13 128 ASP A O 1
ATOM 3462 N N . ASN B 1 128 ? -24.844 -55.881 59.630 1.00 24.43 129 ASN A N 1
ATOM 3463 C CA . ASN B 1 128 ? -25.128 -56.918 60.652 1.00 25.89 129 ASN A CA 1
ATOM 3464 C C . ASN B 1 128 ? -26.286 -57.805 60.164 1.00 25.86 129 ASN A C 1
ATOM 3465 O O . ASN B 1 128 ? -26.180 -59.041 60.332 1.00 30.59 129 ASN A O 1
ATOM 3470 N N . GLU B 1 129 ? -27.313 -57.225 59.531 1.00 24.46 130 GLU A N 1
ATOM 3471 C CA . GLU B 1 129 ? -28.568 -57.944 59.135 1.00 25.12 130 GLU A CA 1
ATOM 3472 C C . GLU B 1 129 ? -28.231 -58.882 57.981 1.00 24.70 130 GLU A C 1
ATOM 3473 O O . GLU B 1 129 ? -28.681 -60.049 57.991 1.00 26.06 130 GLU A O 1
ATOM 3479 N N . SER B 1 130 ? -27.456 -58.405 57.013 1.00 24.00 131 SER A N 1
ATOM 3480 C CA . SER B 1 130 ? -27.025 -59.248 55.870 1.00 23.81 131 SER A CA 1
ATOM 3481 C C . SER B 1 130 ? -26.011 -60.289 56.379 1.00 22.25 131 SER A C 1
ATOM 3482 O O . SER B 1 130 ? -26.100 -61.448 55.973 1.00 21.19 131 SER A O 1
ATOM 3485 N N . GLY B 1 131 ? -25.114 -59.903 57.278 1.00 20.45 132 GLY A N 1
ATOM 3486 C CA . GLY B 1 131 ? -24.173 -60.843 57.902 1.00 21.25 132 GLY A CA 1
ATOM 3487 C C . GLY B 1 131 ? -24.881 -61.981 58.605 1.00 20.84 132 GLY A C 1
ATOM 3488 O O . GLY B 1 131 ? -24.428 -63.156 58.476 1.00 18.75 132 GLY A O 1
ATOM 3489 N N . TYR B 1 132 ? -25.976 -61.664 59.308 1.00 22.42 133 TYR A N 1
ATOM 3490 C CA . TYR B 1 132 ? -26.812 -62.660 60.026 1.00 24.13 133 TYR A CA 1
ATOM 3491 C C . TYR B 1 132 ? -27.315 -63.698 59.033 1.00 21.78 133 TYR A C 1
ATOM 3492 O O . TYR B 1 132 ? -27.185 -64.907 59.265 1.00 25.00 133 TYR A O 1
ATOM 3501 N N . LEU B 1 133 ? -27.860 -63.232 57.915 1.00 20.42 134 LEU A N 1
ATOM 3502 C CA . LEU B 1 133 ? -28.401 -64.118 56.866 1.00 21.88 134 LEU A CA 1
ATOM 3503 C C . LEU B 1 133 ? -27.276 -64.980 56.311 1.00 23.78 134 LEU A C 1
ATOM 3504 O O . LEU B 1 133 ? -27.544 -66.217 56.108 1.00 22.05 134 LEU A O 1
ATOM 3509 N N . ALA B 1 134 ? -26.084 -64.395 56.085 1.00 21.32 135 ALA A N 1
ATOM 3510 C CA . ALA B 1 134 ? -24.909 -65.180 55.630 1.00 22.44 135 ALA A CA 1
ATOM 3511 C C . ALA B 1 134 ? -24.548 -66.248 56.682 1.00 21.14 135 ALA A C 1
ATOM 3512 O O . ALA B 1 134 ? -24.159 -67.358 56.281 1.00 20.74 135 ALA A O 1
ATOM 3514 N N . GLY B 1 135 ? -24.663 -65.926 57.969 1.00 22.85 136 GLY A N 1
ATOM 3515 C CA . GLY B 1 135 ? -24.403 -66.872 59.084 1.00 23.18 136 GLY A CA 1
ATOM 3516 C C . GLY B 1 135 ? -25.362 -68.043 59.084 1.00 22.86 136 GLY A C 1
ATOM 3517 O O . GLY B 1 135 ? -24.913 -69.176 59.260 1.00 25.33 136 GLY A O 1
ATOM 3518 N N . VAL B 1 136 ? -26.651 -67.778 58.926 1.00 24.90 137 VAL A N 1
ATOM 3519 C CA . VAL B 1 136 ? -27.706 -68.826 58.813 1.00 24.96 137 VAL A CA 1
ATOM 3520 C C . VAL B 1 136 ? -27.349 -69.730 57.651 1.00 26.86 137 VAL A C 1
ATOM 3521 O O . VAL B 1 136 ? -27.422 -70.952 57.788 1.00 30.93 137 VAL A O 1
ATOM 3525 N N . ALA B 1 137 ? -26.968 -69.144 56.517 1.00 27.43 138 ALA A N 1
ATOM 3526 C CA . ALA B 1 137 ? -26.632 -69.918 55.303 1.00 26.11 138 ALA A CA 1
ATOM 3527 C C . ALA B 1 137 ? -25.394 -70.784 55.576 1.00 26.13 138 ALA A C 1
ATOM 3528 O O . ALA B 1 137 ? -25.422 -71.970 55.185 1.00 25.75 138 ALA A O 1
ATOM 3530 N N . ALA B 1 138 ? -24.355 -70.208 56.184 1.00 24.44 139 ALA A N 1
ATOM 3531 C CA . ALA B 1 138 ? -23.097 -70.912 56.521 1.00 27.66 139 ALA A CA 1
ATOM 3532 C C . ALA B 1 138 ? -23.386 -72.113 57.446 1.00 28.11 139 ALA A C 1
ATOM 3533 O O . ALA B 1 138 ? -22.856 -73.199 57.196 1.00 23.86 139 ALA A O 1
ATOM 3535 N N . ALA B 1 139 ? -24.219 -71.893 58.466 1.00 30.38 140 ALA A N 1
ATOM 3536 C CA . ALA B 1 139 ? -24.563 -72.870 59.524 1.00 35.39 140 ALA A CA 1
ATOM 3537 C C . ALA B 1 139 ? -25.366 -74.028 58.925 1.00 35.02 140 ALA A C 1
ATOM 3538 O O . ALA B 1 139 ? -25.236 -75.142 59.405 1.00 40.05 140 ALA A O 1
ATOM 3540 N N . LYS B 1 140 ? -26.129 -73.772 57.868 1.00 37.53 141 LYS A N 1
ATOM 3541 C CA . LYS B 1 140 ? -26.955 -74.799 57.188 1.00 35.95 141 LYS A CA 1
ATOM 3542 C C . LYS B 1 140 ? -26.124 -75.551 56.148 1.00 36.43 141 LYS A C 1
ATOM 3543 O O . LYS B 1 140 ? -26.661 -76.505 55.553 1.00 30.98 141 LYS A O 1
ATOM 3549 N N . THR B 1 141 ? -24.873 -75.166 55.879 1.00 34.68 142 THR A N 1
ATOM 3550 C CA . THR B 1 141 ? -24.100 -75.903 54.845 1.00 34.05 142 THR A CA 1
ATOM 3551 C C . THR B 1 141 ? -22.817 -76.513 55.432 1.00 33.57 142 THR A C 1
ATOM 3552 O O . THR B 1 141 ? -22.442 -77.582 54.921 1.00 34.15 142 THR A O 1
ATOM 3556 N N . THR B 1 142 ? -22.193 -75.937 56.466 1.00 32.00 143 THR A N 1
ATOM 3557 C CA . THR B 1 142 ? -20.898 -76.461 56.989 1.00 32.21 143 THR A CA 1
ATOM 3558 C C . THR B 1 142 ? -21.057 -77.950 57.391 1.00 34.06 143 THR A C 1
ATOM 3559 O O . THR B 1 142 ? -22.043 -78.292 58.075 1.00 34.17 143 THR A O 1
ATOM 3563 N N . LYS B 1 143 ? -20.135 -78.798 56.941 1.00 37.05 144 LYS A N 1
ATOM 3564 C CA . LYS B 1 143 ? -20.024 -80.226 57.347 1.00 47.02 144 LYS A CA 1
ATOM 3565 C C . LYS B 1 143 ? -18.968 -80.384 58.455 1.00 44.00 144 LYS A C 1
ATOM 3566 O O . LYS B 1 143 ? -19.192 -81.222 59.314 1.00 44.02 144 LYS A O 1
ATOM 3572 N N . THR B 1 144 ? -17.897 -79.579 58.459 1.00 42.05 145 THR A N 1
ATOM 3573 C CA . THR B 1 144 ? -16.836 -79.571 59.500 1.00 40.30 145 THR A CA 1
ATOM 3574 C C . THR B 1 144 ? -17.313 -78.872 60.776 1.00 41.41 145 THR A C 1
ATOM 3575 O O . THR B 1 144 ? -16.602 -78.941 61.796 1.00 38.37 145 THR A O 1
ATOM 3579 N N . LYS B 1 145 ? -18.448 -78.183 60.723 1.00 42.29 146 LYS A N 1
ATOM 3580 C CA . LYS B 1 145 ? -18.992 -77.418 61.867 1.00 41.10 146 LYS A CA 1
ATOM 3581 C C . LYS B 1 145 ? -17.985 -76.332 62.242 1.00 39.18 146 LYS A C 1
ATOM 3582 O O . LYS B 1 145 ? -18.017 -75.895 63.380 1.00 43.57 146 LYS A O 1
ATOM 3588 N N . GLN B 1 146 ? -17.169 -75.870 61.297 1.00 42.07 147 GLN A N 1
ATOM 3589 C CA . GLN B 1 146 ? -16.191 -74.767 61.506 1.00 40.18 147 GLN A CA 1
ATOM 3590 C C . GLN B 1 146 ? -16.238 -73.828 60.289 1.00 36.45 147 GLN A C 1
ATOM 3591 O O . GLN B 1 146 ? -16.180 -74.326 59.129 1.00 36.10 147 GLN A O 1
ATOM 3597 N N . VAL B 1 147 ? -16.294 -72.522 60.524 1.00 32.63 148 VAL A N 1
ATOM 3598 C CA . VAL B 1 147 ? -16.379 -71.487 59.451 1.00 31.93 148 VAL A CA 1
ATOM 3599 C C . VAL B 1 147 ? -15.433 -70.353 59.792 1.00 28.95 148 VAL A C 1
ATOM 3600 O O . VAL B 1 147 ? -15.149 -70.156 60.977 1.00 31.95 148 VAL A O 1
ATOM 3604 N N . GLY B 1 148 ? -14.973 -69.644 58.770 1.00 26.88 149 GLY A N 1
ATOM 3605 C CA . GLY B 1 148 ? -14.011 -68.533 58.894 1.00 26.38 149 GLY A CA 1
ATOM 3606 C C . GLY B 1 148 ? -14.639 -67.185 58.569 1.00 25.82 149 GLY A C 1
ATOM 3607 O O . GLY B 1 148 ? -15.569 -67.117 57.737 1.00 23.53 149 GLY A O 1
ATOM 3608 N N . PHE B 1 149 ? -14.130 -66.145 59.209 1.00 24.19 150 PHE A N 1
ATOM 3609 C CA . PHE B 1 149 ? -14.401 -64.734 58.901 1.00 23.98 150 PHE A CA 1
ATOM 3610 C C . PHE B 1 149 ? -13.040 -64.069 58.706 1.00 28.59 150 PHE A C 1
ATOM 3611 O O . PHE B 1 149 ? -12.218 -64.200 59.643 1.00 27.53 150 PHE A O 1
ATOM 3619 N N . VAL B 1 150 ? -12.835 -63.393 57.564 1.00 25.83 151 VAL A N 1
ATOM 3620 C CA . VAL B 1 150 ? -11.640 -62.567 57.241 1.00 22.41 151 VAL A CA 1
ATOM 3621 C C . VAL B 1 150 ? -12.066 -61.107 57.091 1.00 23.67 151 VAL A C 1
ATOM 3622 O O . VAL B 1 150 ? -12.667 -60.750 56.072 1.00 25.33 151 VAL A O 1
ATOM 3626 N N . GLY B 1 151 ? -11.778 -60.308 58.104 1.00 23.43 152 GLY A N 1
ATOM 3627 C CA . GLY B 1 151 ? -12.079 -58.873 58.102 1.00 23.02 152 GLY A CA 1
ATOM 3628 C C . GLY B 1 151 ? -10.953 -58.076 57.481 1.00 25.15 152 GLY A C 1
ATOM 3629 O O . GLY B 1 151 ? -9.841 -58.542 57.497 1.00 21.23 152 GLY A O 1
ATOM 3630 N N . GLY B 1 152 ? -11.251 -56.908 56.938 1.00 23.72 153 GLY A N 1
ATOM 3631 C CA . GLY B 1 152 ? -10.151 -56.104 56.396 1.00 27.52 153 GLY A CA 1
ATOM 3632 C C . GLY B 1 152 ? -9.509 -55.295 57.503 1.00 31.26 153 GLY A C 1
ATOM 3633 O O . GLY B 1 152 ? -8.476 -55.694 57.976 1.00 34.22 153 GLY A O 1
ATOM 3634 N N . ILE B 1 153 ? -10.208 -54.295 58.007 1.00 29.21 154 ILE A N 1
ATOM 3635 C CA . ILE B 1 153 ? -9.653 -53.435 59.081 1.00 30.43 154 ILE A CA 1
ATOM 3636 C C . ILE B 1 153 ? -10.626 -53.426 60.255 1.00 30.04 154 ILE A C 1
ATOM 3637 O O . ILE B 1 153 ? -11.803 -53.229 60.038 1.00 24.94 154 ILE A O 1
ATOM 3642 N N . GLU B 1 154 ? -10.093 -53.651 61.446 1.00 29.79 155 GLU A N 1
ATOM 3643 C CA . GLU B 1 154 ? -10.842 -53.634 62.726 1.00 33.12 155 GLU A CA 1
ATOM 3644 C C . GLU B 1 154 ? -11.532 -52.284 62.872 1.00 30.83 155 GLU A C 1
ATOM 3645 O O . GLU B 1 154 ? -10.874 -51.275 62.710 1.00 31.01 155 GLU A O 1
ATOM 3651 N N . SER B 1 155 ? -12.835 -52.284 63.140 1.00 31.90 156 SER A N 1
ATOM 3652 C CA . SER B 1 155 ? -13.667 -51.057 63.013 1.00 28.05 156 SER A CA 1
ATOM 3653 C C . SER B 1 155 ? -15.094 -51.349 63.450 1.00 26.73 156 SER A C 1
ATOM 3654 O O . SER B 1 155 ? -15.504 -52.501 63.415 1.00 26.55 156 SER A O 1
ATOM 3657 N N . GLU B 1 156 ? -15.832 -50.308 63.794 1.00 25.82 157 GLU A N 1
ATOM 3658 C CA . GLU B 1 156 ? -17.294 -50.366 64.019 1.00 31.12 157 GLU A CA 1
ATOM 3659 C C . GLU B 1 156 ? -17.976 -51.012 62.790 1.00 27.58 157 GLU A C 1
ATOM 3660 O O . GLU B 1 156 ? -18.848 -51.870 62.972 1.00 24.40 157 GLU A O 1
ATOM 3666 N N . VAL B 1 157 ? -17.536 -50.688 61.578 1.00 28.03 158 VAL A N 1
ATOM 3667 C CA . VAL B 1 157 ? -18.178 -51.141 60.308 1.00 29.12 158 VAL A CA 1
ATOM 3668 C C . VAL B 1 157 ? -17.993 -52.653 60.137 1.00 25.90 158 VAL A C 1
ATOM 3669 O O . VAL B 1 157 ? -18.990 -53.377 59.933 1.00 25.89 158 VAL A O 1
ATOM 3673 N N . ILE B 1 158 ? -16.778 -53.145 60.275 1.00 21.99 159 ILE A N 1
ATOM 3674 C CA . ILE B 1 158 ? -16.535 -54.583 60.018 1.00 20.46 159 ILE A CA 1
ATOM 3675 C C . ILE B 1 158 ? -17.061 -55.370 61.212 1.00 20.10 159 ILE A C 1
ATOM 3676 O O . ILE B 1 158 ? -17.479 -56.499 61.012 1.00 20.63 159 ILE A O 1
ATOM 3681 N N . SER B 1 159 ? -17.084 -54.775 62.403 1.00 22.17 160 SER A N 1
ATOM 3682 C CA . SER B 1 159 ? -17.630 -55.411 63.630 1.00 23.40 160 SER A CA 1
ATOM 3683 C C . SER B 1 159 ? -19.128 -55.668 63.458 1.00 24.44 160 SER A C 1
ATOM 3684 O O . SER B 1 159 ? -19.616 -56.666 64.004 1.00 26.03 160 SER A O 1
ATOM 3687 N N . ARG B 1 160 ? -19.836 -54.787 62.751 1.00 25.70 161 ARG A N 1
ATOM 3688 C CA . ARG B 1 160 ? -21.258 -55.040 62.429 1.00 26.94 161 ARG A CA 1
ATOM 3689 C C . ARG B 1 160 ? -21.355 -56.356 61.684 1.00 22.92 161 ARG A C 1
ATOM 3690 O O . ARG B 1 160 ? -22.184 -57.172 62.078 1.00 21.99 161 ARG A O 1
ATOM 3698 N N . PHE B 1 161 ? -20.615 -56.497 60.578 1.00 21.16 162 PHE A N 1
ATOM 3699 C CA . PHE B 1 161 ? -20.655 -57.734 59.759 1.00 21.60 162 PHE A CA 1
ATOM 3700 C C . PHE B 1 161 ? -20.351 -58.927 60.653 1.00 20.63 162 PHE A C 1
ATOM 3701 O O . PHE B 1 161 ? -21.011 -59.942 60.535 1.00 21.60 162 PHE A O 1
ATOM 3709 N N . GLU B 1 162 ? -19.302 -58.812 61.473 1.00 23.29 163 GLU A N 1
ATOM 3710 C CA . GLU B 1 162 ? -18.755 -59.931 62.299 1.00 27.44 163 GLU A CA 1
ATOM 3711 C C . GLU B 1 162 ? -19.790 -60.345 63.354 1.00 25.55 163 GLU A C 1
ATOM 3712 O O . GLU B 1 162 ? -20.058 -61.571 63.496 1.00 26.06 163 GLU A O 1
ATOM 3718 N N . ALA B 1 163 ? -20.355 -59.372 64.060 1.00 23.73 164 ALA A N 1
ATOM 3719 C CA . ALA B 1 163 ? -21.350 -59.625 65.123 1.00 27.65 164 ALA A CA 1
ATOM 3720 C C . ALA B 1 163 ? -22.563 -60.306 64.487 1.00 30.70 164 ALA A C 1
ATOM 3721 O O . ALA B 1 163 ? -23.009 -61.326 65.032 1.00 32.06 164 ALA A O 1
ATOM 3723 N N . GLY B 1 164 ? -23.071 -59.738 63.380 1.00 29.61 165 GLY A N 1
ATOM 3724 C CA . GLY B 1 164 ? -24.221 -60.274 62.627 1.00 26.57 165 GLY A CA 1
ATOM 3725 C C . GLY B 1 164 ? -23.954 -61.711 62.217 1.00 26.76 165 GLY A C 1
ATOM 3726 O O . GLY B 1 164 ? -24.833 -62.604 62.402 1.00 23.33 165 GLY A O 1
ATOM 3727 N N . PHE B 1 165 ? -22.775 -61.948 61.656 1.00 23.60 166 PHE A N 1
ATOM 3728 C CA . PHE B 1 165 ? -22.395 -63.276 61.123 1.00 23.86 166 PHE A CA 1
ATOM 3729 C C . PHE B 1 165 ? -22.438 -64.313 62.251 1.00 26.69 166 PHE A C 1
ATOM 3730 O O . PHE B 1 165 ? -23.024 -65.410 62.038 1.00 28.10 166 PHE A O 1
ATOM 3738 N N . LYS B 1 166 ? -21.827 -63.992 63.390 1.00 27.18 167 LYS A N 1
ATOM 3739 C CA . LYS B 1 166 ? -21.706 -64.900 64.564 1.00 30.15 167 LYS A CA 1
ATOM 3740 C C . LYS B 1 166 ? -23.100 -65.188 65.110 1.00 27.21 167 LYS A C 1
ATOM 3741 O O . LYS B 1 166 ? -23.387 -66.364 65.388 1.00 27.78 167 LYS A O 1
ATOM 3747 N N . ALA B 1 167 ? -23.964 -64.182 65.179 1.00 27.63 168 ALA A N 1
ATOM 3748 C CA . ALA B 1 167 ? -25.329 -64.354 65.735 1.00 30.26 168 ALA A CA 1
ATOM 3749 C C . ALA B 1 167 ? -26.130 -65.289 64.813 1.00 35.13 168 ALA A C 1
ATOM 3750 O O . ALA B 1 167 ? -26.894 -66.154 65.301 1.00 35.19 168 ALA A O 1
ATOM 3752 N N . GLY B 1 168 ? -25.951 -65.142 63.503 1.00 34.31 169 GLY A N 1
ATOM 3753 C CA . GLY B 1 168 ? -26.687 -65.948 62.527 1.00 28.34 169 GLY A CA 1
ATOM 3754 C C . GLY B 1 168 ? -26.232 -67.375 62.611 1.00 29.70 169 GLY A C 1
ATOM 3755 O O . GLY B 1 168 ? -27.093 -68.286 62.529 1.00 27.90 169 GLY A O 1
ATOM 3756 N N . VAL B 1 169 ? -24.923 -67.589 62.740 1.00 27.31 170 VAL A N 1
ATOM 3757 C CA . VAL B 1 169 ? -24.392 -68.973 62.859 1.00 30.00 170 VAL A CA 1
ATOM 3758 C C . VAL B 1 169 ? -24.986 -69.619 64.124 1.00 32.58 170 VAL A C 1
ATOM 3759 O O . VAL B 1 169 ? -25.461 -70.754 64.019 1.00 34.88 170 VAL A O 1
ATOM 3763 N N . ALA B 1 170 ? -24.989 -68.898 65.247 1.00 34.03 171 ALA A N 1
ATOM 3764 C CA . ALA B 1 170 ? -25.447 -69.374 66.575 1.00 38.58 171 ALA A CA 1
ATOM 3765 C C . ALA B 1 170 ? -26.950 -69.664 66.541 1.00 38.93 171 ALA A C 1
ATOM 3766 O O . ALA B 1 170 ? -27.369 -70.586 67.239 1.00 39.11 171 ALA A O 1
ATOM 3768 N N . SER B 1 171 ? -27.719 -68.913 65.754 1.00 36.83 172 SER A N 1
ATOM 3769 C CA . SER B 1 171 ? -29.200 -69.026 65.676 1.00 36.56 172 SER A CA 1
ATOM 3770 C C . SER B 1 171 ? -29.587 -70.417 65.160 1.00 36.66 172 SER A C 1
ATOM 3771 O O . SER B 1 171 ? -30.693 -70.878 65.428 1.00 41.86 172 SER A O 1
ATOM 3774 N N . VAL B 1 172 ? -28.685 -71.065 64.442 1.00 39.51 173 VAL A N 1
ATOM 3775 C CA . VAL B 1 172 ? -28.911 -72.391 63.812 1.00 40.54 173 VAL A CA 1
ATOM 3776 C C . VAL B 1 172 ? -28.267 -73.478 64.678 1.00 43.81 173 VAL A C 1
ATOM 3777 O O . VAL B 1 172 ? -28.898 -74.541 64.806 1.00 42.51 173 VAL A O 1
ATOM 3781 N N . ASP B 1 173 ? -27.053 -73.234 65.185 1.00 42.17 174 ASP A N 1
ATOM 3782 C CA . ASP B 1 173 ? -26.210 -74.216 65.920 1.00 47.96 174 ASP A CA 1
ATOM 3783 C C . ASP B 1 173 ? -25.053 -73.505 66.624 1.00 45.66 174 ASP A C 1
ATOM 3784 O O . ASP B 1 173 ? -24.070 -73.150 65.980 1.00 43.73 174 ASP A O 1
ATOM 3789 N N . PRO B 1 174 ? -25.121 -73.302 67.964 1.00 47.10 175 PRO A N 1
ATOM 3790 C CA . PRO B 1 174 ? -24.026 -72.679 68.715 1.00 45.95 175 PRO A CA 1
ATOM 3791 C C . PRO B 1 174 ? -22.739 -73.508 68.866 1.00 46.57 175 PRO A C 1
ATOM 3792 O O . PRO B 1 174 ? -21.731 -72.940 69.258 1.00 48.01 175 PRO A O 1
ATOM 3796 N N . SER B 1 175 ? -22.784 -74.810 68.550 1.00 47.22 176 SER A N 1
ATOM 3797 C CA . SER B 1 175 ? -21.607 -75.731 68.521 1.00 45.04 176 SER A CA 1
ATOM 3798 C C . SER B 1 175 ? -20.617 -75.335 67.424 1.00 46.22 176 SER A C 1
ATOM 3799 O O . SER B 1 175 ? -19.465 -75.774 67.523 1.00 51.54 176 SER A O 1
ATOM 3802 N N . ILE B 1 176 ? -21.070 -74.636 66.371 1.00 43.88 177 ILE A N 1
ATOM 3803 C CA . ILE B 1 176 ? -20.222 -74.271 65.191 1.00 39.19 177 ILE A CA 1
ATOM 3804 C C . ILE B 1 176 ? -19.190 -73.230 65.638 1.00 36.32 177 ILE A C 1
ATOM 3805 O O . ILE B 1 176 ? -19.596 -72.208 66.220 1.00 32.78 177 ILE A O 1
ATOM 3810 N N . LYS B 1 177 ? -17.908 -73.480 65.376 1.00 36.14 178 LYS A N 1
ATOM 3811 C CA . LYS B 1 177 ? -16.821 -72.537 65.733 1.00 38.93 178 LYS A CA 1
ATOM 3812 C C . LYS B 1 177 ? -16.628 -71.533 64.592 1.00 39.50 178 LYS A C 1
ATOM 3813 O O . LYS B 1 177 ? -16.544 -71.967 63.436 1.00 37.60 178 LYS A O 1
ATOM 3819 N N . VAL B 1 178 ? -16.521 -70.245 64.920 1.00 36.98 179 VAL A N 1
ATOM 3820 C CA . VAL B 1 178 ? -16.239 -69.159 63.954 1.00 35.85 179 VAL A CA 1
ATOM 3821 C C . VAL B 1 178 ? -14.837 -68.635 64.245 1.00 36.77 179 VAL A C 1
ATOM 3822 O O . VAL B 1 178 ? -14.659 -67.963 65.261 1.00 36.78 179 VAL A O 1
ATOM 3826 N N . GLN B 1 179 ? -13.894 -68.894 63.338 1.00 35.74 180 GLN A N 1
ATOM 3827 C CA . GLN B 1 179 ? -12.502 -68.403 63.429 1.00 35.50 180 GLN A CA 1
ATOM 3828 C C . GLN B 1 179 ? -12.479 -67.015 62.777 1.00 33.86 180 GLN A C 1
ATOM 3829 O O . GLN B 1 179 ? -12.881 -66.877 61.623 1.00 31.52 180 GLN A O 1
ATOM 3835 N N . VAL B 1 180 ? -12.049 -66.000 63.518 1.00 34.50 181 VAL A N 1
ATOM 3836 C CA . VAL B 1 180 ? -12.014 -64.588 63.056 1.00 32.03 181 VAL A CA 1
ATOM 3837 C C . VAL B 1 180 ? -10.551 -64.168 62.947 1.00 34.15 181 VAL A C 1
ATOM 3838 O O . VAL B 1 180 ? -9.859 -64.261 63.955 1.00 38.80 181 VAL A O 1
ATOM 3842 N N . ASP B 1 181 ? -10.154 -63.620 61.801 1.00 30.51 182 ASP A N 1
ATOM 3843 C CA . ASP B 1 181 ? -8.846 -62.973 61.576 1.00 31.83 182 ASP A CA 1
ATOM 3844 C C . ASP B 1 181 ? -9.059 -61.696 60.773 1.00 33.73 182 ASP A C 1
ATOM 3845 O O . ASP B 1 181 ? -9.889 -61.729 59.839 1.00 31.84 182 ASP A O 1
ATOM 3850 N N . TYR B 1 182 ? -8.285 -60.657 61.074 1.00 28.15 183 TYR A N 1
ATOM 3851 C CA . TYR B 1 182 ? -8.245 -59.362 60.347 1.00 26.70 183 TYR A CA 1
ATOM 3852 C C . TYR B 1 182 ? -6.924 -59.239 59.580 1.00 28.96 183 TYR A C 1
ATOM 3853 O O . TYR B 1 182 ? -5.869 -59.555 60.113 1.00 32.95 183 TYR A O 1
ATOM 3862 N N . ALA B 1 183 ? -6.998 -58.756 58.344 1.00 27.83 184 ALA A N 1
ATOM 3863 C CA . ALA B 1 183 ? -5.871 -58.586 57.426 1.00 27.48 184 ALA A CA 1
ATOM 3864 C C . ALA B 1 183 ? -5.126 -57.308 57.766 1.00 28.87 184 ALA A C 1
ATOM 3865 O O . ALA B 1 183 ? -3.989 -57.208 57.339 1.00 30.75 184 ALA A O 1
ATOM 3867 N N . GLY B 1 184 ? -5.791 -56.334 58.391 1.00 29.54 185 GLY A N 1
ATOM 3868 C CA . GLY B 1 184 ? -5.259 -54.966 58.576 1.00 28.28 185 GLY A CA 1
ATOM 3869 C C . GLY B 1 184 ? -5.290 -54.119 57.310 1.00 28.57 185 GLY A C 1
ATOM 3870 O O . GLY B 1 184 ? -4.664 -53.037 57.326 1.00 30.71 185 GLY A O 1
ATOM 3871 N N . SER B 1 185 ? -6.004 -54.532 56.255 1.00 27.07 186 SER A N 1
ATOM 3872 C CA . SER B 1 185 ? -6.097 -53.774 54.979 1.00 27.48 186 SER A CA 1
ATOM 3873 C C . SER B 1 185 ? -7.292 -54.229 54.111 1.00 24.78 186 SER A C 1
ATOM 3874 O O . SER B 1 185 ? -7.700 -55.420 54.195 1.00 27.67 186 SER A O 1
ATOM 3877 N N . PHE B 1 186 ? -7.811 -53.304 53.308 1.00 23.93 187 PHE A N 1
ATOM 3878 C CA . PHE B 1 186 ? -8.838 -53.539 52.259 1.00 27.02 187 PHE A CA 1
ATOM 3879 C C . PHE B 1 186 ? -8.175 -53.710 50.885 1.00 28.53 187 PHE A C 1
ATOM 3880 O O . PHE B 1 186 ? -8.920 -53.986 49.938 1.00 30.38 187 PHE A O 1
ATOM 3888 N N . GLY B 1 187 ? -6.856 -53.522 50.735 1.00 30.58 188 GLY A N 1
ATOM 3889 C CA . GLY B 1 187 ? -6.187 -53.750 49.431 1.00 32.05 188 GLY A CA 1
ATOM 3890 C C . GLY B 1 187 ? -4.907 -54.580 49.535 1.00 38.79 188 GLY A C 1
ATOM 3891 O O . GLY B 1 187 ? -3.855 -54.114 49.006 1.00 42.88 188 GLY A O 1
ATOM 3892 N N . ASP B 1 188 ? -4.973 -55.749 50.180 1.00 36.93 189 ASP A N 1
ATOM 3893 C CA . ASP B 1 188 ? -3.805 -56.640 50.444 1.00 32.83 189 ASP A CA 1
ATOM 3894 C C . ASP B 1 188 ? -4.225 -58.088 50.167 1.00 26.73 189 ASP A C 1
ATOM 3895 O O . ASP B 1 188 ? -4.424 -58.852 51.145 1.00 27.06 189 ASP A O 1
ATOM 3900 N N . ALA B 1 189 ? -4.329 -58.467 48.888 1.00 28.10 190 ALA A N 1
ATOM 3901 C CA . ALA B 1 189 ? -4.775 -59.820 48.443 1.00 29.87 190 ALA A CA 1
ATOM 3902 C C . ALA B 1 189 ? -3.883 -60.924 49.005 1.00 29.88 190 ALA A C 1
ATOM 3903 O O . ALA B 1 189 ? -4.415 -62.005 49.354 1.00 34.49 190 ALA A O 1
ATOM 3905 N N . ALA B 1 190 ? -2.568 -60.685 49.072 1.00 28.96 191 ALA A N 1
ATOM 3906 C CA . ALA B 1 190 ? -1.563 -61.686 49.506 1.00 27.88 191 ALA A CA 1
ATOM 3907 C C . ALA B 1 190 ? -1.874 -62.101 50.942 1.00 25.31 191 ALA A C 1
ATOM 3908 O O . ALA B 1 190 ? -1.848 -63.298 51.258 1.00 28.59 191 ALA A O 1
ATOM 3910 N N . LYS B 1 191 ? -2.241 -61.133 51.783 1.00 25.05 192 LYS A N 1
ATOM 3911 C CA . LYS B 1 191 ? -2.607 -61.391 53.197 1.00 25.06 192 LYS A CA 1
ATOM 3912 C C . LYS B 1 191 ? -3.929 -62.161 53.271 1.00 26.01 192 LYS A C 1
ATOM 3913 O O . LYS B 1 191 ? -4.060 -63.066 54.156 1.00 31.11 192 LYS A O 1
ATOM 3919 N N . GLY B 1 192 ? -4.908 -61.803 52.436 1.00 30.37 193 GLY A N 1
ATOM 3920 C CA . GLY B 1 192 ? -6.184 -62.554 52.349 1.00 27.91 193 GLY A CA 1
ATOM 3921 C C . GLY B 1 192 ? -5.942 -64.020 52.043 1.00 25.52 193 GLY A C 1
ATOM 3922 O O . GLY B 1 192 ? -6.550 -64.867 52.686 1.00 26.60 193 GLY A O 1
ATOM 3923 N N . LYS B 1 193 ? -5.045 -64.314 51.099 1.00 29.22 194 LYS A N 1
ATOM 3924 C CA . LYS B 1 193 ? -4.666 -65.706 50.708 1.00 29.18 194 LYS A CA 1
ATOM 3925 C C . LYS B 1 193 ? -4.061 -66.425 51.922 1.00 31.95 194 LYS A C 1
ATOM 3926 O O . LYS B 1 193 ? -4.536 -67.553 52.237 1.00 31.53 194 LYS A O 1
ATOM 3932 N N . THR B 1 194 ? -3.118 -65.799 52.655 1.00 31.58 195 THR A N 1
ATOM 3933 C CA . THR B 1 194 ? -2.413 -66.512 53.769 1.00 33.80 195 THR A CA 1
ATOM 3934 C C . THR B 1 194 ? -3.400 -66.764 54.902 1.00 29.20 195 THR A C 1
ATOM 3935 O O . THR B 1 194 ? -3.454 -67.914 55.410 1.00 29.84 195 THR A O 1
ATOM 3939 N N . ILE B 1 195 ? -4.244 -65.796 55.239 1.00 29.70 196 ILE A N 1
ATOM 3940 C CA . ILE B 1 195 ? -5.252 -66.021 56.326 1.00 25.05 196 ILE A CA 1
ATOM 3941 C C . ILE B 1 195 ? -6.198 -67.149 55.910 1.00 23.95 196 ILE A C 1
ATOM 3942 O O . ILE B 1 195 ? -6.545 -67.983 56.739 1.00 26.14 196 ILE A O 1
ATOM 3947 N N . ALA B 1 196 ? -6.688 -67.127 54.681 1.00 26.53 197 ALA A N 1
ATOM 3948 C CA . ALA B 1 196 ? -7.666 -68.120 54.181 1.00 25.98 197 ALA A CA 1
ATOM 3949 C C . ALA B 1 196 ? -7.018 -69.509 54.171 1.00 23.00 197 ALA A C 1
ATOM 3950 O O . ALA B 1 196 ? -7.671 -70.483 54.545 1.00 25.77 197 ALA A O 1
ATOM 3952 N N . ALA B 1 197 ? -5.771 -69.604 53.727 1.00 28.77 198 ALA A N 1
ATOM 3953 C CA . ALA B 1 197 ? -5.005 -70.878 53.713 1.00 30.03 198 ALA A CA 1
ATOM 3954 C C . ALA B 1 197 ? -5.057 -71.471 55.118 1.00 29.82 198 ALA A C 1
ATOM 3955 O O . ALA B 1 197 ? -5.519 -72.645 55.256 1.00 33.52 198 ALA A O 1
ATOM 3957 N N . ALA B 1 198 ? -4.739 -70.649 56.137 1.00 30.02 199 ALA A N 1
ATOM 3958 C CA . ALA B 1 198 ? -4.686 -71.080 57.558 1.00 31.14 199 ALA A CA 1
ATOM 3959 C C . ALA B 1 198 ? -6.083 -71.441 58.065 1.00 34.37 199 ALA A C 1
ATOM 3960 O O . ALA B 1 198 ? -6.222 -72.461 58.799 1.00 33.74 199 ALA A O 1
ATOM 3962 N N . GLN B 1 199 ? -7.098 -70.616 57.758 1.00 33.50 200 GLN A N 1
ATOM 3963 C CA . GLN B 1 199 ? -8.480 -70.889 58.243 1.00 30.01 200 GLN A CA 1
ATOM 3964 C C . GLN B 1 199 ? -8.950 -72.233 57.678 1.00 27.18 200 GLN A C 1
ATOM 3965 O O . GLN B 1 199 ? -9.574 -72.989 58.440 1.00 30.32 200 GLN A O 1
ATOM 3971 N N . TYR B 1 200 ? -8.721 -72.498 56.381 1.00 29.09 201 TYR A N 1
ATOM 3972 C CA . TYR B 1 200 ? -9.132 -73.757 55.689 1.00 30.46 201 TYR A CA 1
ATOM 3973 C C . TYR B 1 200 ? -8.311 -74.947 56.262 1.00 32.41 201 TYR A C 1
ATOM 3974 O O . TYR B 1 200 ? -8.911 -75.989 56.611 1.00 34.25 201 TYR A O 1
ATOM 3983 N N . ALA B 1 201 ? -6.986 -74.804 56.397 1.00 34.08 202 ALA A N 1
ATOM 3984 C CA . ALA B 1 201 ? -6.078 -75.833 56.981 1.00 35.84 202 ALA A CA 1
ATOM 3985 C C . ALA B 1 201 ? -6.536 -76.199 58.394 1.00 37.88 202 ALA A C 1
ATOM 3986 O O . ALA B 1 201 ? -6.530 -77.401 58.735 1.00 39.13 202 ALA A O 1
ATOM 3988 N N . ALA B 1 202 ? -7.020 -75.227 59.178 1.00 40.38 203 ALA A N 1
ATOM 3989 C CA . ALA B 1 202 ? -7.515 -75.479 60.554 1.00 36.01 203 ALA A CA 1
ATOM 3990 C C . ALA B 1 202 ? -8.897 -76.134 60.512 1.00 39.73 203 ALA A C 1
ATOM 3991 O O . ALA B 1 202 ? -9.412 -76.503 61.591 1.00 39.92 203 ALA A O 1
ATOM 3993 N N . GLY B 1 203 ? -9.502 -76.261 59.325 1.00 40.62 204 GLY A N 1
ATOM 3994 C CA . GLY B 1 203 ? -10.715 -77.080 59.115 1.00 38.48 204 GLY A CA 1
ATOM 3995 C C . GLY B 1 203 ? -11.997 -76.280 58.905 1.00 36.92 204 GLY A C 1
ATOM 3996 O O . GLY B 1 203 ? -13.109 -76.873 58.984 1.00 35.93 204 GLY A O 1
ATOM 3997 N N . ALA B 1 204 ? -11.904 -74.986 58.620 1.00 35.05 205 ALA A N 1
ATOM 3998 C CA . ALA B 1 204 ? -13.078 -74.216 58.146 1.00 33.25 205 ALA A CA 1
ATOM 3999 C C . ALA B 1 204 ? -13.469 -74.773 56.769 1.00 29.78 205 ALA A C 1
ATOM 4000 O O . ALA B 1 204 ? -12.551 -74.977 55.937 1.00 27.38 205 ALA A O 1
ATOM 4002 N N . ASP B 1 205 ? -14.750 -75.031 56.508 1.00 27.17 206 ASP A N 1
ATOM 4003 C CA . ASP B 1 205 ? -15.152 -75.414 55.131 1.00 30.54 206 ASP A CA 1
ATOM 4004 C C . ASP B 1 205 ? -15.843 -74.234 54.420 1.00 28.00 206 ASP A C 1
ATOM 4005 O O . ASP B 1 205 ? -16.192 -74.412 53.254 1.00 29.35 206 ASP A O 1
ATOM 4010 N N . ILE B 1 206 ? -15.988 -73.086 55.081 1.00 26.71 207 ILE A N 1
ATOM 4011 C CA . ILE B 1 206 ? -16.619 -71.852 54.519 1.00 24.69 207 ILE A CA 1
ATOM 4012 C C . ILE B 1 206 ? -15.865 -70.641 55.063 1.00 23.96 207 ILE A C 1
ATOM 4013 O O . ILE B 1 206 ? -15.705 -70.533 56.287 1.00 26.48 207 ILE A O 1
ATOM 4018 N N . VAL B 1 207 ? -15.454 -69.730 54.193 1.00 23.17 208 VAL A N 1
ATOM 4019 C CA . VAL B 1 207 ? -14.898 -68.428 54.647 1.00 23.43 208 VAL A CA 1
ATOM 4020 C C . VAL B 1 207 ? -15.742 -67.291 54.076 1.00 22.39 208 VAL A C 1
ATOM 4021 O O . VAL B 1 207 ? -15.826 -67.189 52.867 1.00 21.68 208 VAL A O 1
ATOM 4025 N N . TYR B 1 208 ? -16.241 -66.427 54.957 1.00 22.65 209 TYR A N 1
ATOM 4026 C CA . TYR B 1 208 ? -16.837 -65.112 54.645 1.00 21.17 209 TYR A CA 1
ATOM 4027 C C . TYR B 1 208 ? -15.724 -64.075 54.646 1.00 23.71 209 TYR A C 1
ATOM 4028 O O . TYR B 1 208 ? -15.107 -63.816 55.714 1.00 25.51 209 TYR A O 1
ATOM 4037 N N . GLN B 1 209 ? -15.504 -63.481 53.481 1.00 21.37 210 GLN A N 1
ATOM 4038 C CA . GLN B 1 209 ? -14.477 -62.432 53.319 1.00 22.30 210 GLN A CA 1
ATOM 4039 C C . GLN B 1 209 ? -15.150 -61.056 53.313 1.00 21.13 210 GLN A C 1
ATOM 4040 O O . GLN B 1 209 ? -15.952 -60.816 52.445 1.00 23.93 210 GLN A O 1
ATOM 4046 N N . VAL B 1 210 ? -14.807 -60.221 54.283 1.00 20.00 211 VAL A N 1
ATOM 4047 C CA . VAL B 1 210 ? -15.358 -58.850 54.466 1.00 20.66 211 VAL A CA 1
ATOM 4048 C C . VAL B 1 210 ? -14.141 -57.932 54.541 1.00 19.15 211 VAL A C 1
ATOM 4049 O O . VAL B 1 210 ? -13.867 -57.370 55.573 1.00 18.95 211 VAL A O 1
ATOM 4053 N N . ALA B 1 211 ? -13.472 -57.791 53.414 1.00 20.22 212 ALA A N 1
ATOM 4054 C CA . ALA B 1 211 ? -12.178 -57.089 53.378 1.00 21.51 212 ALA A CA 1
ATOM 4055 C C . ALA B 1 211 ? -11.923 -56.446 52.017 1.00 23.49 212 ALA A C 1
ATOM 4056 O O . ALA B 1 211 ? -10.780 -56.252 51.704 1.00 22.28 212 ALA A O 1
ATOM 4058 N N . GLY B 1 212 ? -12.978 -56.127 51.267 1.00 23.69 213 GLY A N 1
ATOM 4059 C CA . GLY B 1 212 ? -12.859 -55.484 49.947 1.00 22.17 213 GLY A CA 1
ATOM 4060 C C . GLY B 1 212 ? -11.932 -56.256 49.025 1.00 23.16 213 GLY A C 1
ATOM 4061 O O . GLY B 1 212 ? -12.129 -57.481 48.866 1.00 26.80 213 GLY A O 1
ATOM 4062 N N . GLY B 1 213 ? -10.952 -55.570 48.441 1.00 22.84 214 GLY A N 1
ATOM 4063 C CA . GLY B 1 213 ? -9.976 -56.121 47.482 1.00 22.92 214 GLY A CA 1
ATOM 4064 C C . GLY B 1 213 ? -9.080 -57.181 48.099 1.00 24.71 214 GLY A C 1
ATOM 4065 O O . GLY B 1 213 ? -8.610 -58.046 47.344 1.00 28.88 214 GLY A O 1
ATOM 4066 N N . THR B 1 214 ? -8.848 -57.138 49.416 1.00 24.31 215 THR A N 1
ATOM 4067 C CA . THR B 1 214 ? -8.111 -58.193 50.153 1.00 25.49 215 THR A CA 1
ATOM 4068 C C . THR B 1 214 ? -8.775 -59.544 49.871 1.00 26.19 215 THR A C 1
ATOM 4069 O O . THR B 1 214 ? -8.089 -60.588 49.886 1.00 23.65 215 THR A O 1
ATOM 4073 N N . GLY B 1 215 ? -10.096 -59.546 49.698 1.00 27.27 216 GLY A N 1
ATOM 4074 C CA . GLY B 1 215 ? -10.861 -60.783 49.469 1.00 21.59 216 GLY A CA 1
ATOM 4075 C C . GLY B 1 215 ? -10.446 -61.513 48.209 1.00 20.66 216 GLY A C 1
ATOM 4076 O O . GLY B 1 215 ? -10.708 -62.724 48.148 1.00 22.03 216 GLY A O 1
ATOM 4077 N N . ALA B 1 216 ? -9.880 -60.837 47.210 1.00 20.84 217 ALA A N 1
ATOM 4078 C CA . ALA B 1 216 ? -9.373 -61.493 45.982 1.00 26.89 217 ALA A CA 1
ATOM 4079 C C . ALA B 1 216 ? -8.426 -62.659 46.359 1.00 27.47 217 ALA A C 1
ATOM 4080 O O . ALA B 1 216 ? -8.503 -63.736 45.722 1.00 28.91 217 ALA A O 1
ATOM 4082 N N . GLY B 1 217 ? -7.656 -62.519 47.445 1.00 27.78 218 GLY A N 1
ATOM 4083 C CA . GLY B 1 217 ? -6.776 -63.582 47.965 1.00 24.98 218 GLY A CA 1
ATOM 4084 C C . GLY B 1 217 ? -7.557 -64.739 48.535 1.00 25.98 218 GLY A C 1
ATOM 4085 O O . GLY B 1 217 ? -7.075 -65.885 48.482 1.00 23.45 218 GLY A O 1
ATOM 4086 N N . VAL B 1 218 ? -8.712 -64.478 49.133 1.00 24.92 219 VAL A N 1
ATOM 4087 C CA . VAL B 1 218 ? -9.509 -65.583 49.724 1.00 26.30 219 VAL A CA 1
ATOM 4088 C C . VAL B 1 218 ? -10.054 -66.426 48.575 1.00 24.92 219 VAL A C 1
ATOM 4089 O O . VAL B 1 218 ? -10.043 -67.666 48.693 1.00 26.43 219 VAL A O 1
ATOM 4093 N N . PHE B 1 219 ? -10.475 -65.791 47.486 1.00 26.66 220 PHE A N 1
ATOM 4094 C CA . PHE B 1 219 ? -10.981 -66.513 46.285 1.00 27.24 220 PHE A CA 1
ATOM 4095 C C . PHE B 1 219 ? -9.839 -67.338 45.690 1.00 28.11 220 PHE A C 1
ATOM 4096 O O . PHE B 1 219 ? -10.074 -68.530 45.364 1.00 22.51 220 PHE A O 1
ATOM 4104 N N . ALA B 1 220 ? -8.647 -66.737 45.584 1.00 29.85 221 ALA A N 1
ATOM 4105 C CA . ALA B 1 220 ? -7.436 -67.386 45.014 1.00 31.84 221 ALA A CA 1
ATOM 4106 C C . ALA B 1 220 ? -7.123 -68.659 45.798 1.00 30.55 221 ALA A C 1
ATOM 4107 O O . ALA B 1 220 ? -6.923 -69.702 45.173 1.00 32.13 221 ALA A O 1
ATOM 4109 N N . GLU B 1 221 ? -7.160 -68.599 47.122 1.00 31.78 222 GLU A N 1
ATOM 4110 C CA . GLU B 1 221 ? -6.842 -69.768 47.981 1.00 33.26 222 GLU A CA 1
ATOM 4111 C C . GLU B 1 221 ? -7.905 -70.855 47.821 1.00 35.67 222 GLU A C 1
ATOM 4112 O O . GLU B 1 221 ? -7.535 -72.007 47.649 1.00 39.16 222 GLU A O 1
ATOM 4118 N N . ALA B 1 222 ? -9.188 -70.516 47.927 1.00 31.85 223 ALA A N 1
ATOM 4119 C CA . ALA B 1 222 ? -10.285 -71.488 47.744 1.00 29.06 223 ALA A CA 1
ATOM 4120 C C . ALA B 1 222 ? -10.178 -72.142 46.360 1.00 26.89 223 ALA A C 1
ATOM 4121 O O . ALA B 1 222 ? -10.395 -73.342 46.270 1.00 25.89 223 ALA A O 1
ATOM 4123 N N . LYS B 1 223 ? -9.901 -71.359 45.323 1.00 27.36 224 LYS A N 1
ATOM 4124 C CA . LYS B 1 223 ? -9.816 -71.876 43.938 1.00 31.48 224 LYS A CA 1
ATOM 4125 C C . LYS B 1 223 ? -8.714 -72.946 43.857 1.00 37.35 224 LYS A C 1
ATOM 4126 O O . LYS B 1 223 ? -9.027 -74.065 43.392 1.00 36.08 224 LYS A O 1
ATOM 4132 N N . SER B 1 224 ? -7.495 -72.621 44.332 1.00 44.70 225 SER A N 1
ATOM 4133 C CA . SER B 1 224 ? -6.313 -73.534 44.427 1.00 45.54 225 SER A CA 1
ATOM 4134 C C . SER B 1 224 ? -6.640 -74.829 45.199 1.00 42.75 225 SER A C 1
ATOM 4135 O O . SER B 1 224 ? -6.391 -75.924 44.656 1.00 48.03 225 SER A O 1
ATOM 4138 N N . LEU B 1 225 ? -7.219 -74.744 46.397 1.00 36.49 226 LEU A N 1
ATOM 4139 C CA . LEU B 1 225 ? -7.642 -75.938 47.171 1.00 40.66 226 LEU A CA 1
ATOM 4140 C C . LEU B 1 225 ? -8.668 -76.763 46.386 1.00 41.97 226 LEU A C 1
ATOM 4141 O O . LEU B 1 225 ? -8.636 -78.005 46.477 1.00 40.43 226 LEU A O 1
ATOM 4146 N N . ASN B 1 226 ? -9.600 -76.102 45.699 1.00 42.00 227 ASN A N 1
ATOM 4147 C CA . ASN B 1 226 ? -10.796 -76.778 45.135 1.00 41.80 227 ASN A CA 1
ATOM 4148 C C . ASN B 1 226 ? -10.400 -77.477 43.827 1.00 38.18 227 ASN A C 1
ATOM 4149 O O . ASN B 1 226 ? -10.962 -78.520 43.554 1.00 30.81 227 ASN A O 1
ATOM 4154 N N . GLU B 1 227 ? -9.446 -76.910 43.096 1.00 37.81 228 GLU A N 1
ATOM 4155 C CA . GLU B 1 227 ? -8.892 -77.470 41.844 1.00 45.01 228 GLU A CA 1
ATOM 4156 C C . GLU B 1 227 ? -8.111 -78.768 42.104 1.00 52.82 228 GLU A C 1
ATOM 4157 O O . GLU B 1 227 ? -8.020 -79.574 41.159 1.00 58.23 228 GLU A O 1
ATOM 4163 N N . SER B 1 228 ? -7.596 -78.977 43.320 1.00 52.50 229 SER A N 1
ATOM 4164 C CA . SER B 1 228 ? -6.760 -80.148 43.703 1.00 53.76 229 SER A CA 1
ATOM 4165 C C . SER B 1 228 ? -7.596 -81.110 44.552 1.00 53.23 229 SER A C 1
ATOM 4166 O O . SER B 1 228 ? -7.012 -81.915 45.279 1.00 53.55 229 SER A O 1
ATOM 4169 N N . ARG B 1 229 ? -8.921 -81.030 44.454 1.00 50.70 230 ARG A N 1
ATOM 4170 C CA . ARG B 1 229 ? -9.843 -81.922 45.190 1.00 56.12 230 ARG A CA 1
ATOM 4171 C C . ARG B 1 229 ? -11.016 -82.280 44.299 1.00 53.82 230 ARG A C 1
ATOM 4172 O O . ARG B 1 229 ? -11.260 -81.600 43.313 1.00 49.63 230 ARG A O 1
ATOM 4180 N N . PRO B 1 230 ? -11.766 -83.349 44.634 1.00 52.96 231 PRO A N 1
ATOM 4181 C CA . PRO B 1 230 ? -13.051 -83.613 43.999 1.00 57.91 231 PRO A CA 1
ATOM 4182 C C . PRO B 1 230 ? -14.115 -82.552 44.322 1.00 57.86 231 PRO A C 1
ATOM 4183 O O . PRO B 1 230 ? -14.084 -81.954 45.387 1.00 52.83 231 PRO A O 1
ATOM 4187 N N . GLU B 1 231 ? -15.078 -82.409 43.411 1.00 50.16 232 GLU A N 1
ATOM 4188 C CA . GLU B 1 231 ? -16.157 -81.396 43.479 1.00 52.38 232 GLU A CA 1
ATOM 4189 C C . GLU B 1 231 ? -16.864 -81.493 44.834 1.00 49.21 232 GLU A C 1
ATOM 4190 O O . GLU B 1 231 ? -17.115 -80.438 45.432 1.00 41.20 232 GLU A O 1
ATOM 4196 N N . ASN B 1 232 ? -17.186 -82.696 45.309 1.00 48.59 233 ASN A N 1
ATOM 4197 C CA . ASN B 1 232 ? -18.062 -82.863 46.504 1.00 51.05 233 ASN A CA 1
ATOM 4198 C C . ASN B 1 232 ? -17.289 -82.584 47.814 1.00 46.07 233 ASN A C 1
ATOM 4199 O O . ASN B 1 232 ? -17.952 -82.574 48.870 1.00 52.97 233 ASN A O 1
ATOM 4204 N N . GLU B 1 233 ? -15.968 -82.352 47.757 1.00 43.05 234 GLU A N 1
ATOM 4205 C CA . GLU B 1 233 ? -15.111 -81.939 48.911 1.00 48.76 234 GLU A CA 1
ATOM 4206 C C . GLU B 1 233 ? -14.646 -80.471 48.762 1.00 45.84 234 GLU A C 1
ATOM 4207 O O . GLU B 1 233 ? -13.607 -80.071 49.361 1.00 41.42 234 GLU A O 1
ATOM 4213 N N . LYS B 1 234 ? -15.385 -79.649 48.014 1.00 40.63 235 LYS A N 1
ATOM 4214 C CA . LYS B 1 234 ? -14.968 -78.247 47.794 1.00 37.54 235 LYS A CA 1
ATOM 4215 C C . LYS B 1 234 ? -15.156 -77.537 49.128 1.00 31.65 235 LYS A C 1
ATOM 4216 O O . LYS B 1 234 ? -15.990 -77.990 49.912 1.00 31.76 235 LYS A O 1
ATOM 4222 N N . VAL B 1 235 ? -14.374 -76.494 49.351 1.00 27.56 236 VAL A N 1
ATOM 4223 C CA . VAL B 1 235 ? -14.609 -75.485 50.410 1.00 27.33 236 VAL A CA 1
ATOM 4224 C C . VAL B 1 235 ? -15.265 -74.272 49.741 1.00 27.31 236 VAL A C 1
ATOM 4225 O O . VAL B 1 235 ? -15.031 -74.043 48.543 1.00 30.01 236 VAL A O 1
ATOM 4229 N N . TRP B 1 236 ? -15.998 -73.504 50.520 1.00 25.90 237 TRP A N 1
ATOM 4230 C CA . TRP B 1 236 ? -16.857 -72.402 50.040 1.00 25.51 237 TRP A CA 1
ATOM 4231 C C . TRP B 1 236 ? -16.255 -71.054 50.436 1.00 23.56 237 TRP A C 1
ATOM 4232 O O . TRP B 1 236 ? -15.551 -70.976 51.450 1.00 22.03 237 TRP A O 1
ATOM 4243 N N . VAL B 1 237 ? -16.529 -70.038 49.626 1.00 21.08 238 VAL A N 1
ATOM 4244 C CA . VAL B 1 237 ? -16.435 -68.599 49.985 1.00 21.82 238 VAL A CA 1
ATOM 4245 C C . VAL B 1 237 ? -17.853 -67.987 49.988 1.00 22.17 238 VAL A C 1
ATOM 4246 O O . VAL B 1 237 ? -18.682 -68.348 49.140 1.00 21.19 238 VAL A O 1
ATOM 4250 N N . ILE B 1 238 ? -18.090 -67.053 50.896 1.00 20.72 239 ILE A N 1
ATOM 4251 C CA . ILE B 1 238 ? -19.248 -66.144 50.864 1.00 19.10 239 ILE A CA 1
ATOM 4252 C C . ILE B 1 238 ? -18.773 -64.788 50.319 1.00 20.67 239 ILE A C 1
ATOM 4253 O O . ILE B 1 238 ? -17.801 -64.222 50.799 1.00 19.75 239 ILE A O 1
ATOM 4258 N N . GLY B 1 239 ? -19.429 -64.325 49.265 1.00 19.58 240 GLY A N 1
ATOM 4259 C CA . GLY B 1 239 ? -19.174 -63.022 48.650 1.00 17.74 240 GLY A CA 1
ATOM 4260 C C . GLY B 1 239 ? -19.702 -61.884 49.479 1.00 16.36 240 GLY A C 1
ATOM 4261 O O . GLY B 1 239 ? -20.465 -62.106 50.472 1.00 16.00 240 GLY A O 1
ATOM 4262 N N . VAL B 1 240 ? -19.281 -60.685 49.114 1.00 16.30 241 VAL A N 1
ATOM 4263 C CA . VAL B 1 240 ? -19.553 -59.471 49.915 1.00 18.80 241 VAL A CA 1
ATOM 4264 C C . VAL B 1 240 ? -19.786 -58.302 48.970 1.00 18.63 241 VAL A C 1
ATOM 4265 O O . VAL B 1 240 ? -19.181 -58.284 47.910 1.00 19.91 241 VAL A O 1
ATOM 4269 N N . ASP B 1 241 ? -20.720 -57.423 49.337 1.00 20.35 242 ASP A N 1
ATOM 4270 C CA . ASP B 1 241 ? -21.064 -56.129 48.692 1.00 20.54 242 ASP A CA 1
ATOM 4271 C C . ASP B 1 241 ? -21.784 -56.364 47.349 1.00 20.09 242 ASP A C 1
ATOM 4272 O O . ASP B 1 241 ? -22.865 -55.788 47.149 1.00 21.40 242 ASP A O 1
ATOM 4277 N N . ARG B 1 242 ? -21.184 -57.122 46.443 1.00 21.10 243 ARG A N 1
ATOM 4278 C CA . ARG B 1 242 ? -21.749 -57.486 45.116 1.00 24.20 243 ARG A CA 1
ATOM 4279 C C . ARG B 1 242 ? -22.079 -58.973 45.140 1.00 22.53 243 ARG A C 1
ATOM 4280 O O . ARG B 1 242 ? -21.544 -59.675 46.004 1.00 23.18 243 ARG A O 1
ATOM 4288 N N . ASP B 1 243 ? -22.919 -59.429 44.219 1.00 22.70 244 ASP A N 1
ATOM 4289 C CA . ASP B 1 243 ? -23.068 -60.873 43.926 1.00 22.55 244 ASP A CA 1
ATOM 4290 C C . ASP B 1 243 ? -21.754 -61.348 43.274 1.00 20.38 244 ASP A C 1
ATOM 4291 O O . ASP B 1 243 ? -21.469 -60.958 42.119 1.00 21.62 244 ASP A O 1
ATOM 4296 N N . GLN B 1 244 ? -20.955 -62.161 43.963 1.00 19.51 245 GLN A N 1
ATOM 4297 C CA . GLN B 1 244 ? -19.605 -62.543 43.463 1.00 19.85 245 GLN A CA 1
ATOM 4298 C C . GLN B 1 244 ? -19.642 -63.964 42.898 1.00 19.78 245 GLN A C 1
ATOM 4299 O O . GLN B 1 244 ? -18.554 -64.538 42.706 1.00 22.64 245 GLN A O 1
ATOM 4305 N N . GLU B 1 245 ? -20.813 -64.487 42.533 1.00 18.66 246 GLU A N 1
ATOM 4306 C CA . GLU B 1 245 ? -20.926 -65.838 41.913 1.00 19.82 246 GLU A CA 1
ATOM 4307 C C . GLU B 1 245 ? -19.880 -66.031 40.800 1.00 17.70 246 GLU A C 1
ATOM 4308 O O . GLU B 1 245 ? -19.316 -67.113 40.704 1.00 20.03 246 GLU A O 1
ATOM 4314 N N . ALA B 1 246 ? -19.708 -65.089 39.888 1.00 17.24 247 ALA A N 1
ATOM 4315 C CA . ALA B 1 246 ? -18.856 -65.292 38.689 1.00 18.55 247 ALA A CA 1
ATOM 4316 C C . ALA B 1 246 ? -17.365 -65.435 39.103 1.00 21.14 247 ALA A C 1
ATOM 4317 O O . ALA B 1 246 ? -16.613 -66.060 38.345 1.00 22.76 247 ALA A O 1
ATOM 4319 N N . GLU B 1 247 ? -16.973 -65.012 40.304 1.00 20.06 248 GLU A N 1
ATOM 4320 C CA . GLU B 1 247 ? -15.580 -65.166 40.802 1.00 24.07 248 GLU A CA 1
ATOM 4321 C C . GLU B 1 247 ? -15.373 -66.578 41.358 1.00 23.90 248 GLU A C 1
ATOM 4322 O O . GLU B 1 247 ? -14.252 -66.866 41.692 1.00 23.34 248 GLU A O 1
ATOM 4328 N N . GLY B 1 248 ? -16.422 -67.408 41.472 1.00 22.78 249 GLY A N 1
ATOM 4329 C CA . GLY B 1 248 ? -16.349 -68.731 42.131 1.00 23.78 249 GLY A CA 1
ATOM 4330 C C . GLY B 1 248 ? -16.236 -69.884 41.149 1.00 24.06 249 GLY A C 1
ATOM 4331 O O . GLY B 1 248 ? -16.326 -71.039 41.588 1.00 25.93 249 GLY A O 1
ATOM 4332 N N . LYS B 1 249 ? -16.104 -69.600 39.856 1.00 23.94 250 LYS A N 1
ATOM 4333 C CA . LYS B 1 249 ? -16.039 -70.640 38.804 1.00 29.73 250 LYS A CA 1
ATOM 4334 C C . LYS B 1 249 ? -14.700 -71.392 38.875 1.00 29.21 250 LYS A C 1
ATOM 4335 O O . LYS B 1 249 ? -13.645 -70.728 38.957 1.00 29.31 250 LYS A O 1
ATOM 4341 N N . TYR B 1 250 ? -14.727 -72.715 38.771 1.00 29.33 251 TYR A N 1
ATOM 4342 C CA . TYR B 1 250 ? -13.495 -73.553 38.727 1.00 32.52 251 TYR A CA 1
ATOM 4343 C C . TYR B 1 250 ? -13.794 -74.939 38.145 1.00 31.29 251 TYR A C 1
ATOM 4344 O O . TYR B 1 250 ? -14.973 -75.315 37.971 1.00 32.87 251 TYR A O 1
ATOM 4353 N N . THR B 1 251 ? -12.728 -75.697 37.899 1.00 37.04 252 THR A N 1
ATOM 4354 C CA . THR B 1 251 ? -12.778 -77.127 37.492 1.00 38.40 252 THR A CA 1
ATOM 4355 C C . THR B 1 251 ? -12.128 -77.965 38.600 1.00 34.77 252 THR A C 1
ATOM 4356 O O . THR B 1 251 ? -10.980 -77.699 38.962 1.00 40.82 252 THR A O 1
ATOM 4360 N N . SER B 1 252 ? -12.840 -78.941 39.135 1.00 35.23 253 SER A N 1
ATOM 4361 C CA . SER B 1 252 ? -12.339 -79.851 40.191 1.00 42.84 253 SER A CA 1
ATOM 4362 C C . SER B 1 252 ? -11.213 -80.764 39.659 1.00 50.05 253 SER A C 1
ATOM 4363 O O . SER B 1 252 ? -10.862 -80.670 38.467 1.00 48.10 253 SER A O 1
ATOM 4366 N N . LYS B 1 253 ? -10.666 -81.615 40.529 1.00 58.84 254 LYS A N 1
ATOM 4367 C CA . LYS B 1 253 ? -9.623 -82.638 40.217 1.00 65.41 254 LYS A CA 1
ATOM 4368 C C . LYS B 1 253 ? -10.203 -83.636 39.209 1.00 60.74 254 LYS A C 1
ATOM 4369 O O . LYS B 1 253 ? -9.527 -83.893 38.201 1.00 62.01 254 LYS A O 1
ATOM 4375 N N . ASP B 1 254 ? -11.427 -84.115 39.469 1.00 57.43 255 ASP A N 1
ATOM 4376 C CA . ASP B 1 254 ? -12.172 -85.137 38.680 1.00 54.40 255 ASP A CA 1
ATOM 4377 C C . ASP B 1 254 ? -12.943 -84.491 37.507 1.00 56.54 255 ASP A C 1
ATOM 4378 O O . ASP B 1 254 ? -13.998 -85.036 37.145 1.00 63.58 255 ASP A O 1
ATOM 4383 N N . GLY B 1 255 ? -12.462 -83.368 36.954 1.00 51.07 256 GLY A N 1
ATOM 4384 C CA . GLY B 1 255 ? -12.934 -82.748 35.695 1.00 53.76 256 GLY A CA 1
ATOM 4385 C C . GLY B 1 255 ? -14.337 -82.121 35.723 1.00 49.21 256 GLY A C 1
ATOM 4386 O O . GLY B 1 255 ? -14.819 -81.783 34.646 1.00 54.78 256 GLY A O 1
ATOM 4387 N N . LYS B 1 256 ? -14.970 -81.898 36.878 1.00 49.27 257 LYS A N 1
ATOM 4388 C CA . LYS B 1 256 ? -16.325 -81.282 36.959 1.00 45.15 257 LYS A CA 1
ATOM 4389 C C . LYS B 1 256 ? -16.212 -79.757 37.064 1.00 43.79 257 LYS A C 1
ATOM 4390 O O . LYS B 1 256 ? -15.476 -79.264 37.931 1.00 40.27 257 LYS A O 1
ATOM 4396 N N . GLU B 1 257 ? -16.891 -79.040 36.168 1.00 40.93 258 GLU A N 1
ATOM 4397 C CA . GLU B 1 257 ? -17.048 -77.565 36.187 1.00 43.59 258 GLU A CA 1
ATOM 4398 C C . GLU B 1 257 ? -18.028 -77.199 37.312 1.00 37.03 258 GLU A C 1
ATOM 4399 O O . GLU B 1 257 ? -19.103 -77.779 37.388 1.00 35.11 258 GLU A O 1
ATOM 4405 N N . SER B 1 258 ? -17.620 -76.330 38.232 1.00 29.68 259 SER A N 1
ATOM 4406 C CA . SER B 1 258 ? -18.413 -76.061 39.454 1.00 29.19 259 SER A CA 1
ATOM 4407 C C . SER B 1 258 ? -18.220 -74.624 39.921 1.00 24.30 259 SER A C 1
ATOM 4408 O O . SER B 1 258 ? -17.591 -73.823 39.195 1.00 26.17 259 SER A O 1
ATOM 4411 N N . ASN B 1 259 ? -18.761 -74.319 41.090 1.00 21.87 260 ASN A N 1
ATOM 4412 C CA . ASN B 1 259 ? -18.741 -72.951 41.647 1.00 23.48 260 ASN A CA 1
ATOM 4413 C C . ASN B 1 259 ? -18.574 -73.085 43.161 1.00 22.42 260 ASN A C 1
ATOM 4414 O O . ASN B 1 259 ? -19.378 -73.825 43.787 1.00 22.33 260 ASN A O 1
ATOM 4419 N N . PHE B 1 260 ? -17.651 -72.329 43.756 1.00 22.42 261 PHE A N 1
ATOM 4420 C CA . PHE B 1 260 ? -17.425 -72.401 45.226 1.00 23.58 261 PHE A CA 1
ATOM 4421 C C . PHE B 1 260 ? -17.995 -71.179 45.955 1.00 23.37 261 PHE A C 1
ATOM 4422 O O . PHE B 1 260 ? -17.761 -71.064 47.170 1.00 25.95 261 PHE A O 1
ATOM 4430 N N . VAL B 1 261 ? -18.740 -70.296 45.294 1.00 21.18 262 VAL A N 1
ATOM 4431 C CA . VAL B 1 261 ? -19.446 -69.215 46.031 1.00 19.95 262 VAL A CA 1
ATOM 4432 C C . VAL B 1 261 ? -20.784 -69.768 46.533 1.00 22.25 262 VAL A C 1
ATOM 4433 O O . VAL B 1 261 ? -21.597 -70.249 45.718 1.00 24.14 262 VAL A O 1
ATOM 4437 N N . LEU B 1 262 ? -20.994 -69.740 47.844 1.00 20.03 263 LEU A N 1
ATOM 4438 C CA . LEU B 1 262 ? -22.193 -70.325 48.489 1.00 20.55 263 LEU A CA 1
ATOM 4439 C C . LEU B 1 262 ? -23.352 -69.333 48.353 1.00 18.90 263 LEU A C 1
ATOM 4440 O O . LEU B 1 262 ? -24.398 -69.714 47.841 1.00 20.70 263 LEU A O 1
ATOM 4445 N N . VAL B 1 263 ? -23.063 -68.068 48.623 1.00 18.30 264 VAL A N 1
ATOM 4446 C CA . VAL B 1 263 ? -24.032 -66.997 48.928 1.00 17.92 264 VAL A CA 1
ATOM 4447 C C . VAL B 1 263 ? -23.228 -65.694 48.885 1.00 18.59 264 VAL A C 1
ATOM 4448 O O . VAL B 1 263 ? -21.994 -65.788 49.011 1.00 16.24 264 VAL A O 1
ATOM 4452 N N . SER B 1 264 ? -23.840 -64.530 48.655 1.00 17.82 265 SER A N 1
ATOM 4453 C CA . SER B 1 264 ? -23.112 -63.239 48.773 1.00 17.94 265 SER A CA 1
ATOM 4454 C C . SER B 1 264 ? -23.971 -62.282 49.573 1.00 19.66 265 SER A C 1
ATOM 4455 O O . SER B 1 264 ? -25.191 -62.285 49.330 1.00 18.64 265 SER A O 1
ATOM 4458 N N . THR B 1 265 ? -23.389 -61.490 50.477 1.00 18.37 266 THR A N 1
ATOM 4459 C CA . THR B 1 265 ? -24.113 -60.356 51.087 1.00 18.45 266 THR A CA 1
ATOM 4460 C C . THR B 1 265 ? -24.076 -59.235 50.049 1.00 19.88 266 THR A C 1
ATOM 4461 O O . THR B 1 265 ? -23.109 -59.167 49.301 1.00 24.83 266 THR A O 1
ATOM 4465 N N . LEU B 1 266 ? -25.151 -58.465 49.930 1.00 21.71 267 LEU A N 1
ATOM 4466 C CA . LEU B 1 266 ? -25.274 -57.349 48.965 1.00 21.74 267 LEU A CA 1
ATOM 4467 C C . LEU B 1 266 ? -25.317 -56.069 49.793 1.00 22.97 267 LEU A C 1
ATOM 4468 O O . LEU B 1 266 ? -25.882 -56.088 50.919 1.00 20.35 267 LEU A O 1
ATOM 4473 N N . LYS B 1 267 ? -24.721 -55.019 49.258 1.00 21.71 268 LYS A N 1
ATOM 4474 C CA . LYS B 1 267 ? -24.676 -53.667 49.863 1.00 23.96 268 LYS A CA 1
ATOM 4475 C C . LYS B 1 267 ? -24.812 -52.698 48.692 1.00 23.45 268 LYS A C 1
ATOM 4476 O O . LYS B 1 267 ? -23.927 -52.718 47.843 1.00 24.44 268 LYS A O 1
ATOM 4482 N N . GLN B 1 268 ? -25.938 -52.008 48.555 1.00 23.82 269 GLN A N 1
ATOM 4483 C CA . GLN B 1 268 ? -26.284 -51.359 47.264 1.00 25.28 269 GLN A CA 1
ATOM 4484 C C . GLN B 1 268 ? -25.642 -49.970 47.233 1.00 24.27 269 GLN A C 1
ATOM 4485 O O . GLN B 1 268 ? -26.360 -48.977 47.168 1.00 25.44 269 GLN A O 1
ATOM 4491 N N . VAL B 1 269 ? -24.320 -49.912 47.279 1.00 22.57 270 VAL A N 1
ATOM 4492 C CA . VAL B 1 269 ? -23.554 -48.634 47.313 1.00 23.97 270 VAL A CA 1
ATOM 4493 C C . VAL B 1 269 ? -23.789 -47.857 46.007 1.00 22.95 270 VAL A C 1
ATOM 4494 O O . VAL B 1 269 ? -23.988 -46.642 46.079 1.00 22.08 270 VAL A O 1
ATOM 4498 N N . GLY B 1 270 ? -23.698 -48.515 44.856 1.00 23.98 271 GLY A N 1
ATOM 4499 C CA . GLY B 1 270 ? -23.929 -47.888 43.543 1.00 23.99 271 GLY A CA 1
ATOM 4500 C C . GLY B 1 270 ? -25.292 -47.233 43.460 1.00 25.83 271 GLY A C 1
ATOM 4501 O O . GLY B 1 270 ? -25.386 -46.077 42.963 1.00 25.72 271 GLY A O 1
ATOM 4502 N N . THR B 1 271 ? -26.323 -47.902 43.947 1.00 23.80 272 THR A N 1
ATOM 4503 C CA . THR B 1 271 ? -27.689 -47.336 43.938 1.00 28.44 272 THR A CA 1
ATOM 4504 C C . THR B 1 271 ? -27.709 -46.018 44.712 1.00 31.51 272 THR A C 1
ATOM 4505 O O . THR B 1 271 ? -28.326 -45.059 44.232 1.00 31.57 272 THR A O 1
ATOM 4509 N N . THR B 1 272 ? -27.087 -45.983 45.891 1.00 31.81 273 THR A N 1
ATOM 4510 C CA A THR B 1 272 ? -27.085 -44.786 46.762 0.50 31.06 273 THR A CA 1
ATOM 4511 C CA B THR B 1 272 ? -27.069 -44.787 46.777 0.50 31.46 273 THR A CA 1
ATOM 4512 C C . THR B 1 272 ? -26.329 -43.663 46.048 1.00 29.42 273 THR A C 1
ATOM 4513 O O . THR B 1 272 ? -26.771 -42.532 46.151 1.00 27.85 273 THR A O 1
ATOM 4520 N N . VAL B 1 273 ? -25.239 -43.987 45.356 1.00 28.43 274 VAL A N 1
ATOM 4521 C CA . VAL B 1 273 ? -24.411 -42.964 44.653 1.00 32.51 274 VAL A CA 1
ATOM 4522 C C . VAL B 1 273 ? -25.250 -42.348 43.523 1.00 35.81 274 VAL A C 1
ATOM 4523 O O . VAL B 1 273 ? -25.263 -41.105 43.393 1.00 35.22 274 VAL A O 1
ATOM 4527 N N . LYS B 1 274 ? -25.947 -43.178 42.753 1.00 35.76 275 LYS A N 1
ATOM 4528 C CA . LYS B 1 274 ? -26.799 -42.714 41.635 1.00 40.17 275 LYS A CA 1
ATOM 4529 C C . LYS B 1 274 ? -27.958 -41.867 42.188 1.00 35.72 275 LYS A C 1
ATOM 4530 O O . LYS B 1 274 ? -28.165 -40.749 41.639 1.00 30.28 275 LYS A O 1
ATOM 4536 N N . ASP B 1 275 ? -28.699 -42.380 43.178 1.00 30.38 276 ASP A N 1
ATOM 4537 C CA . ASP B 1 275 ? -29.893 -41.708 43.757 1.00 31.10 276 ASP A CA 1
ATOM 4538 C C . ASP B 1 275 ? -29.486 -40.366 44.376 1.00 36.75 276 ASP A C 1
ATOM 4539 O O . ASP B 1 275 ? -30.183 -39.372 44.110 1.00 42.01 276 ASP A O 1
ATOM 4544 N N . ILE B 1 276 ? -28.378 -40.298 45.128 1.00 31.22 277 ILE A N 1
ATOM 4545 C CA . ILE B 1 276 ? -27.978 -39.018 45.777 1.00 30.97 277 ILE A CA 1
ATOM 4546 C C . ILE B 1 276 ? -27.474 -38.047 44.709 1.00 29.02 277 ILE A C 1
ATOM 4547 O O . ILE B 1 276 ? -27.702 -36.836 44.876 1.00 27.84 277 ILE A O 1
ATOM 4552 N N . SER B 1 277 ? -26.752 -38.531 43.692 1.00 28.87 278 SER A N 1
ATOM 4553 C CA . SER B 1 277 ? -26.255 -37.675 42.600 1.00 28.82 278 SER A CA 1
ATOM 4554 C C . SER B 1 277 ? -27.455 -37.034 41.890 1.00 31.56 278 SER A C 1
ATOM 4555 O O . SER B 1 277 ? -27.375 -35.839 41.556 1.00 28.65 278 SER A O 1
ATOM 4558 N N . ASN B 1 278 ? -28.537 -37.780 41.704 1.00 29.93 279 ASN A N 1
ATOM 4559 C CA . ASN B 1 278 ? -29.764 -37.245 41.068 1.00 35.21 279 ASN A CA 1
ATOM 4560 C C . ASN B 1 278 ? -30.343 -36.150 41.965 1.00 34.53 279 ASN A C 1
ATOM 4561 O O . ASN B 1 278 ? -30.664 -35.070 41.435 1.00 36.38 279 ASN A O 1
ATOM 4566 N N . LYS B 1 279 ? -30.416 -36.383 43.264 1.00 36.57 280 LYS A N 1
ATOM 4567 C CA . LYS B 1 279 ? -30.970 -35.406 44.240 1.00 36.25 280 LYS A CA 1
ATOM 4568 C C . LYS B 1 279 ? -30.091 -34.159 44.270 1.00 33.33 280 LYS A C 1
ATOM 4569 O O . LYS B 1 279 ? -30.633 -33.066 44.196 1.00 34.10 280 LYS A O 1
ATOM 4575 N N . ALA B 1 280 ? -28.771 -34.316 44.277 1.00 31.86 281 ALA A N 1
ATOM 4576 C CA . ALA B 1 280 ? -27.830 -33.176 44.265 1.00 33.10 281 ALA A CA 1
ATOM 4577 C C . ALA B 1 280 ? -28.038 -32.365 42.986 1.00 34.05 281 ALA A C 1
ATOM 4578 O O . ALA B 1 280 ? -28.066 -31.122 43.069 1.00 33.65 281 ALA A O 1
ATOM 4580 N N . GLU B 1 281 ? -28.128 -33.020 41.830 1.00 34.92 282 GLU A N 1
ATOM 4581 C CA . GLU B 1 281 ? -28.306 -32.287 40.547 1.00 34.31 282 GLU A CA 1
ATOM 4582 C C . GLU B 1 281 ? -29.620 -31.482 40.586 1.00 31.77 282 GLU A C 1
ATOM 4583 O O . GLU B 1 281 ? -29.596 -30.357 40.077 1.00 31.65 282 GLU A O 1
ATOM 4589 N N . ARG B 1 282 ? -30.672 -31.979 41.251 1.00 30.85 283 ARG A N 1
ATOM 4590 C CA . ARG B 1 282 ? -32.007 -31.309 41.324 1.00 34.02 283 ARG A CA 1
ATOM 4591 C C . ARG B 1 282 ? -32.053 -30.214 42.394 1.00 38.86 283 ARG A C 1
ATOM 4592 O O . ARG B 1 282 ? -33.128 -29.606 42.571 1.00 36.97 283 ARG A O 1
ATOM 4600 N N . GLY B 1 283 ? -30.939 -29.966 43.082 1.00 42.23 284 GLY A N 1
ATOM 4601 C CA . GLY B 1 283 ? -30.849 -28.983 44.174 1.00 43.82 284 GLY A CA 1
ATOM 4602 C C . GLY B 1 283 ? -31.645 -29.419 45.386 1.00 43.20 284 GLY A C 1
ATOM 4603 O O . GLY B 1 283 ? -32.113 -28.525 46.088 1.00 48.06 284 GLY A O 1
ATOM 4604 N N . GLU B 1 284 ? -31.762 -30.735 45.622 1.00 42.06 285 GLU A N 1
ATOM 4605 C CA . GLU B 1 284 ? -32.440 -31.349 46.796 1.00 43.40 285 GLU A CA 1
ATOM 4606 C C . GLU B 1 284 ? -31.461 -32.227 47.596 1.00 41.10 285 GLU A C 1
ATOM 4607 O O . GLU B 1 284 ? -31.894 -33.241 48.208 1.00 39.09 285 GLU A O 1
ATOM 4613 N N . PHE B 1 285 ? -30.187 -31.851 47.638 1.00 40.06 286 PHE A N 1
ATOM 4614 C CA . PHE B 1 285 ? -29.148 -32.616 48.374 1.00 40.06 286 PHE A CA 1
ATOM 4615 C C . PHE B 1 285 ? -29.578 -32.787 49.824 1.00 35.71 286 PHE A C 1
ATOM 4616 O O . PHE B 1 285 ? -29.955 -31.813 50.440 1.00 34.80 286 PHE A O 1
ATOM 4624 N N . PRO B 1 286 ? -29.577 -34.014 50.396 1.00 37.66 287 PRO A N 1
ATOM 4625 C CA . PRO B 1 286 ? -29.972 -34.217 51.798 1.00 36.99 287 PRO A CA 1
ATOM 4626 C C . PRO B 1 286 ? -28.838 -33.914 52.809 1.00 37.22 287 PRO A C 1
ATOM 4627 O O . PRO B 1 286 ? -28.422 -34.787 53.554 1.00 35.28 287 PRO A O 1
ATOM 4631 N N . GLY B 1 287 ? -28.375 -32.661 52.828 1.00 37.98 288 GLY A N 1
ATOM 4632 C CA . GLY B 1 287 ? -27.344 -32.125 53.739 1.00 37.85 288 GLY A CA 1
ATOM 4633 C C . GLY B 1 287 ? -27.746 -32.298 55.192 1.00 36.98 288 GLY A C 1
ATOM 4634 O O . GLY B 1 287 ? -28.938 -32.123 55.486 1.00 33.37 288 GLY A O 1
ATOM 4635 N N . GLY B 1 288 ? -26.798 -32.721 56.035 1.00 37.65 289 GLY A N 1
ATOM 4636 C CA . GLY B 1 288 ? -26.953 -32.903 57.493 1.00 37.08 289 GLY A CA 1
ATOM 4637 C C . GLY B 1 288 ? -27.749 -34.143 57.866 1.00 34.30 289 GLY A C 1
ATOM 4638 O O . GLY B 1 288 ? -27.962 -34.346 59.036 1.00 38.67 289 GLY A O 1
ATOM 4639 N N . GLN B 1 289 ? -28.209 -34.946 56.920 1.00 36.32 290 GLN A N 1
ATOM 4640 C CA . GLN B 1 289 ? -29.064 -36.123 57.236 1.00 38.38 290 GLN A CA 1
ATOM 4641 C C . GLN B 1 289 ? -28.211 -37.394 57.228 1.00 37.49 290 GLN A C 1
ATOM 4642 O O . GLN B 1 289 ? -27.140 -37.415 56.598 1.00 30.89 290 GLN A O 1
ATOM 4648 N N . VAL B 1 290 ? -28.708 -38.407 57.914 1.00 36.79 291 VAL A N 1
ATOM 4649 C CA . VAL B 1 290 ? -28.101 -39.748 58.029 1.00 40.96 291 VAL A CA 1
ATOM 4650 C C . VAL B 1 290 ? -29.064 -40.689 57.333 1.00 41.06 291 VAL A C 1
ATOM 4651 O O . VAL B 1 290 ? -30.192 -40.814 57.806 1.00 45.37 291 VAL A O 1
ATOM 4655 N N . ILE B 1 291 ? -28.645 -41.268 56.218 1.00 36.95 292 ILE A N 1
ATOM 4656 C CA . ILE B 1 291 ? -29.505 -42.192 55.440 1.00 37.63 292 ILE A CA 1
ATOM 4657 C C . ILE B 1 291 ? -29.119 -43.616 55.855 1.00 35.48 292 ILE A C 1
ATOM 4658 O O . ILE B 1 291 ? -27.948 -43.953 55.764 1.00 36.29 292 ILE A O 1
ATOM 4663 N N . VAL B 1 292 ? -30.071 -44.375 56.376 1.00 35.07 293 VAL A N 1
ATOM 4664 C CA . VAL B 1 292 ? -29.879 -45.751 56.897 1.00 38.13 293 VAL A CA 1
ATOM 4665 C C . VAL B 1 292 ? -30.528 -46.719 55.917 1.00 40.05 293 VAL A C 1
ATOM 4666 O O . VAL B 1 292 ? -31.728 -46.664 55.755 1.00 41.31 293 VAL A O 1
ATOM 4670 N N . TYR B 1 293 ? -29.740 -47.580 55.289 1.00 38.48 294 TYR A N 1
ATOM 4671 C CA . TYR B 1 293 ? -30.235 -48.711 54.471 1.00 33.63 294 TYR A CA 1
ATOM 4672 C C . TYR B 1 293 ? -30.202 -49.976 55.306 1.00 31.58 294 TYR A C 1
ATOM 4673 O O . TYR B 1 293 ? -29.258 -50.196 56.064 1.00 32.57 294 TYR A O 1
ATOM 4682 N N . SER B 1 294 ? -31.228 -50.802 55.171 1.00 31.66 295 SER A N 1
ATOM 4683 C CA . SER B 1 294 ? -31.370 -52.051 55.948 1.00 28.87 295 SER A CA 1
ATOM 4684 C C . SER B 1 294 ? -31.957 -53.132 55.056 1.00 26.92 295 SER A C 1
ATOM 4685 O O . SER B 1 294 ? -32.085 -52.902 53.841 1.00 29.58 295 SER A O 1
ATOM 4688 N N . LEU B 1 295 ? -32.166 -54.308 55.620 1.00 29.39 296 LEU A N 1
ATOM 4689 C CA . LEU B 1 295 ? -32.886 -55.421 54.962 1.00 35.41 296 LEU A CA 1
ATOM 4690 C C . LEU B 1 295 ? -34.266 -54.930 54.465 1.00 36.91 296 LEU A C 1
ATOM 4691 O O . LEU B 1 295 ? -34.616 -55.266 53.311 1.00 34.78 296 LEU A O 1
ATOM 4696 N N . LYS B 1 296 ? -34.986 -54.111 55.253 1.00 43.41 297 LYS A N 1
ATOM 4697 C CA . LYS B 1 296 ? -36.391 -53.670 54.964 1.00 49.38 297 LYS A CA 1
ATOM 4698 C C . LYS B 1 296 ? -36.461 -53.026 53.578 1.00 48.54 297 LYS A C 1
ATOM 4699 O O . LYS B 1 296 ? -37.358 -53.400 52.833 1.00 56.15 297 LYS A O 1
ATOM 4705 N N . ASP B 1 297 ? -35.530 -52.122 53.242 1.00 50.42 298 ASP A N 1
ATOM 4706 C CA . ASP B 1 297 ? -35.540 -51.330 51.976 1.00 44.90 298 ASP A CA 1
ATOM 4707 C C . ASP B 1 297 ? -34.622 -51.988 50.939 1.00 38.41 298 ASP A C 1
ATOM 4708 O O . ASP B 1 297 ? -34.418 -51.390 49.880 1.00 36.41 298 ASP A O 1
ATOM 4713 N N . LYS B 1 298 ? -34.102 -53.184 51.228 1.00 40.83 299 LYS A N 1
ATOM 4714 C CA . LYS B 1 298 ? -33.175 -53.963 50.346 1.00 40.66 299 LYS A CA 1
ATOM 4715 C C . LYS B 1 298 ? -31.908 -53.158 49.986 1.00 31.78 299 LYS A C 1
ATOM 4716 O O . LYS B 1 298 ? -31.304 -53.428 48.917 1.00 29.08 299 LYS A O 1
ATOM 4722 N N . GLY B 1 299 ? -31.487 -52.239 50.854 1.00 28.25 300 GLY A N 1
ATOM 4723 C CA . GLY B 1 299 ? -30.149 -51.610 50.816 1.00 27.48 300 GLY A CA 1
ATOM 4724 C C . GLY B 1 299 ? -29.067 -52.650 51.108 1.00 24.71 300 GLY A C 1
ATOM 4725 O O . GLY B 1 299 ? -27.964 -52.566 50.538 1.00 24.04 300 GLY A O 1
ATOM 4726 N N . VAL B 1 300 ? -29.398 -53.661 51.897 1.00 23.35 301 VAL A N 1
ATOM 4727 C CA . VAL B 1 300 ? -28.554 -54.880 52.062 1.00 23.69 301 VAL A CA 1
ATOM 4728 C C . VAL B 1 300 ? -29.460 -56.065 51.792 1.00 23.94 301 VAL A C 1
ATOM 4729 O O . VAL B 1 300 ? -30.687 -55.900 51.919 1.00 25.55 301 VAL A O 1
ATOM 4733 N N . ASP B 1 301 ? -28.875 -57.191 51.396 1.00 23.50 302 ASP A N 1
ATOM 4734 C CA . ASP B 1 301 ? -29.619 -58.441 51.105 1.00 25.41 302 ASP A CA 1
ATOM 4735 C C . ASP B 1 301 ? -28.642 -59.618 51.077 1.00 23.71 302 ASP A C 1
ATOM 4736 O O . ASP B 1 301 ? -27.439 -59.413 51.360 1.00 21.47 302 ASP A O 1
ATOM 4741 N N . LEU B 1 302 ? -29.161 -60.824 50.879 1.00 21.71 303 LEU A N 1
ATOM 4742 C CA . LEU B 1 302 ? -28.344 -62.006 50.601 1.00 24.43 303 LEU A CA 1
ATOM 4743 C C . LEU B 1 302 ? -28.761 -62.595 49.254 1.00 27.08 303 LEU A C 1
ATOM 4744 O O . LEU B 1 302 ? -29.929 -62.991 49.127 1.00 30.71 303 LEU A O 1
ATOM 4749 N N . ALA B 1 303 ? -27.812 -62.763 48.333 1.00 22.95 304 ALA A N 1
ATOM 4750 C CA . ALA B 1 303 ? -28.003 -63.542 47.103 1.00 23.48 304 ALA A CA 1
ATOM 4751 C C . ALA B 1 303 ? -27.812 -65.019 47.459 1.00 27.69 304 ALA A C 1
ATOM 4752 O O . ALA B 1 303 ? -26.701 -65.359 47.922 1.00 26.61 304 ALA A O 1
ATOM 4754 N N . VAL B 1 304 ? -28.825 -65.876 47.243 1.00 25.59 305 VAL A N 1
ATOM 4755 C CA . VAL B 1 304 ? -28.827 -67.279 47.765 1.00 29.11 305 VAL A CA 1
ATOM 4756 C C . VAL B 1 304 ? -28.188 -68.275 46.783 1.00 29.92 305 VAL A C 1
ATOM 4757 O O . VAL B 1 304 ? -28.204 -69.464 47.115 1.00 38.19 305 VAL A O 1
ATOM 4761 N N . THR B 1 305 ? -27.635 -67.803 45.666 1.00 27.52 306 THR A N 1
ATOM 4762 C CA . THR B 1 305 ? -26.801 -68.496 44.638 1.00 28.64 306 THR A CA 1
ATOM 4763 C C . THR B 1 305 ? -26.826 -70.030 44.759 1.00 27.72 306 THR A C 1
ATOM 4764 O O . THR B 1 305 ? -27.651 -70.642 44.098 1.00 28.18 306 THR A O 1
ATOM 4768 N N . ASN B 1 306 ? -25.918 -70.657 45.506 1.00 28.48 307 ASN A N 1
ATOM 4769 C CA . ASN B 1 306 ? -25.726 -72.129 45.434 1.00 26.30 307 ASN A CA 1
ATOM 4770 C C . ASN B 1 306 ? -26.150 -72.775 46.751 1.00 24.91 307 ASN A C 1
ATOM 4771 O O . ASN B 1 306 ? -25.723 -73.882 47.024 1.00 28.08 307 ASN A O 1
ATOM 4776 N N . LEU B 1 307 ? -26.941 -72.073 47.541 1.00 24.56 308 LEU A N 1
ATOM 4777 C CA . LEU B 1 307 ? -27.441 -72.557 48.848 1.00 27.70 308 LEU A CA 1
ATOM 4778 C C . LEU B 1 307 ? -28.414 -73.708 48.563 1.00 29.73 308 LEU A C 1
ATOM 4779 O O . LEU B 1 307 ? -29.103 -73.643 47.542 1.00 31.70 308 LEU A O 1
ATOM 4784 N N . SER B 1 308 ? -28.439 -74.730 49.410 1.00 31.81 309 SER A N 1
ATOM 4785 C CA . SER B 1 308 ? -29.488 -75.793 49.419 1.00 35.89 309 SER A CA 1
ATOM 4786 C C . SER B 1 308 ? -30.883 -75.205 49.690 1.00 36.89 309 SER A C 1
ATOM 4787 O O . SER B 1 308 ? -30.992 -74.112 50.359 1.00 30.60 309 SER A O 1
ATOM 4790 N N . GLU B 1 309 ? -31.929 -75.925 49.266 1.00 41.08 310 GLU A N 1
ATOM 4791 C CA . GLU B 1 309 ? -33.345 -75.504 49.478 1.00 42.87 310 GLU A CA 1
ATOM 4792 C C . GLU B 1 309 ? -33.639 -75.359 50.975 1.00 39.02 310 GLU A C 1
ATOM 4793 O O . GLU B 1 309 ? -34.343 -74.404 51.330 1.00 39.45 310 GLU A O 1
ATOM 4799 N N . GLU B 1 310 ? -33.071 -76.209 51.832 1.00 41.17 311 GLU A N 1
ATOM 4800 C CA . GLU B 1 310 ? -33.298 -76.104 53.302 1.00 44.86 311 GLU A CA 1
ATOM 4801 C C . GLU B 1 310 ? -32.544 -74.865 53.805 1.00 38.40 311 GLU A C 1
ATOM 4802 O O . GLU B 1 310 ? -33.098 -74.151 54.665 1.00 38.40 311 GLU A O 1
ATOM 4808 N N . GLY B 1 311 ? -31.361 -74.579 53.247 1.00 37.82 312 GLY A N 1
ATOM 4809 C CA . GLY B 1 311 ? -30.637 -73.319 53.494 1.00 35.57 312 GLY A CA 1
ATOM 4810 C C . GLY B 1 311 ? -31.491 -72.104 53.146 1.00 30.03 312 GLY A C 1
ATOM 4811 O O . GLY B 1 311 ? -31.566 -71.190 53.972 1.00 33.47 312 GLY A O 1
ATOM 4812 N N . LYS B 1 312 ? -32.129 -72.096 51.976 1.00 29.42 313 LYS A N 1
ATOM 4813 C CA . LYS B 1 312 ? -32.924 -70.944 51.469 1.00 34.13 313 LYS A CA 1
ATOM 4814 C C . LYS B 1 312 ? -34.146 -70.702 52.359 1.00 37.63 313 LYS A C 1
ATOM 4815 O O . LYS B 1 312 ? -34.490 -69.522 52.557 1.00 38.23 313 LYS A O 1
ATOM 4821 N N . LYS B 1 313 ? -34.742 -71.777 52.893 1.00 43.83 314 LYS A N 1
ATOM 4822 C CA . LYS B 1 313 ? -35.907 -71.734 53.817 1.00 46.30 314 LYS A CA 1
ATOM 4823 C C . LYS B 1 313 ? -35.473 -71.100 55.139 1.00 36.40 314 LYS A C 1
ATOM 4824 O O . LYS B 1 313 ? -36.166 -70.181 55.593 1.00 37.78 314 LYS A O 1
ATOM 4830 N N . ALA B 1 314 ? -34.357 -71.531 55.716 1.00 35.11 315 ALA A N 1
ATOM 4831 C CA . ALA B 1 314 ? -33.792 -70.930 56.961 1.00 35.90 315 ALA A CA 1
ATOM 4832 C C . ALA B 1 314 ? -33.458 -69.440 56.761 1.00 34.21 315 ALA A C 1
ATOM 4833 O O . ALA B 1 314 ? -33.707 -68.627 57.682 1.00 38.03 315 ALA A O 1
ATOM 4835 N N . VAL B 1 315 ? -32.977 -69.046 55.580 1.00 32.34 316 VAL A N 1
ATOM 4836 C CA . VAL B 1 315 ? -32.649 -67.612 55.328 1.00 31.87 316 VAL A CA 1
ATOM 4837 C C . VAL B 1 315 ? -33.964 -66.836 55.222 1.00 29.30 316 VAL A C 1
ATOM 4838 O O . VAL B 1 315 ? -34.069 -65.776 55.864 1.00 27.97 316 VAL A O 1
ATOM 4842 N N . GLU B 1 316 ? -34.916 -67.312 54.420 1.00 37.49 317 GLU A N 1
ATOM 4843 C CA . GLU B 1 316 ? -36.255 -66.656 54.245 1.00 44.77 317 GLU A CA 1
ATOM 4844 C C . GLU B 1 316 ? -36.907 -66.457 55.618 1.00 41.25 317 GLU A C 1
ATOM 4845 O O . GLU B 1 316 ? -37.440 -65.367 55.844 1.00 36.35 317 GLU A O 1
ATOM 4851 N N . ASP B 1 317 ? -36.802 -67.450 56.509 1.00 42.34 318 ASP A N 1
ATOM 4852 C CA . ASP B 1 317 ? -37.405 -67.416 57.876 1.00 51.08 318 ASP A CA 1
ATOM 4853 C C . ASP B 1 317 ? -36.697 -66.357 58.727 1.00 46.44 318 ASP A C 1
ATOM 4854 O O . ASP B 1 317 ? -37.398 -65.514 59.317 1.00 49.52 318 ASP A O 1
ATOM 4859 N N . ALA B 1 318 ? -35.363 -66.395 58.794 1.00 44.17 319 ALA A N 1
ATOM 4860 C CA . ALA B 1 318 ? -34.558 -65.420 59.564 1.00 36.76 319 ALA A CA 1
ATOM 4861 C C . ALA B 1 318 ? -34.814 -64.015 59.007 1.00 34.77 319 ALA A C 1
ATOM 4862 O O . ALA B 1 318 ? -34.903 -63.041 59.798 1.00 34.97 319 ALA A O 1
ATOM 4864 N N . LYS B 1 319 ? -34.957 -63.876 57.691 1.00 35.70 320 LYS A N 1
ATOM 4865 C CA . LYS B 1 319 ? -35.212 -62.536 57.094 1.00 39.98 320 LYS A CA 1
ATOM 4866 C C . LYS B 1 319 ? -36.534 -61.982 57.655 1.00 43.51 320 LYS A C 1
ATOM 4867 O O . LYS B 1 319 ? -36.560 -60.820 58.147 1.00 41.74 320 LYS A O 1
ATOM 4873 N N . ALA B 1 320 ? -37.593 -62.796 57.620 1.00 44.16 321 ALA A N 1
ATOM 4874 C CA . ALA B 1 320 ? -38.943 -62.450 58.133 1.00 45.77 321 ALA A CA 1
ATOM 4875 C C . ALA B 1 320 ? -38.850 -62.045 59.615 1.00 43.90 321 ALA A C 1
ATOM 4876 O O . ALA B 1 320 ? -39.390 -60.991 59.991 1.00 44.87 321 ALA A O 1
ATOM 4878 N N . LYS B 1 321 ? -38.116 -62.816 60.413 1.00 40.40 322 LYS A N 1
ATOM 4879 C CA . LYS B 1 321 ? -37.929 -62.526 61.855 1.00 42.11 322 LYS A CA 1
ATOM 4880 C C . LYS B 1 321 ? -37.182 -61.200 62.061 1.00 45.34 322 LYS A C 1
ATOM 4881 O O . LYS B 1 321 ? -37.456 -60.546 63.086 1.00 43.09 322 LYS A O 1
ATOM 4887 N N . ILE B 1 322 ? -36.266 -60.808 61.166 1.00 39.16 323 ILE A N 1
ATOM 4888 C CA . ILE B 1 322 ? -35.518 -59.526 61.312 1.00 37.54 323 ILE A CA 1
ATOM 4889 C C . ILE B 1 322 ? -36.479 -58.382 60.967 1.00 37.07 323 ILE A C 1
ATOM 4890 O O . ILE B 1 322 ? -36.483 -57.375 61.701 1.00 33.60 323 ILE A O 1
ATOM 4895 N N . LEU B 1 323 ? -37.224 -58.509 59.866 1.00 41.60 324 LEU A N 1
ATOM 4896 C CA . LEU B 1 323 ? -38.145 -57.453 59.369 1.00 44.74 324 LEU A CA 1
ATOM 4897 C C . LEU B 1 323 ? -39.276 -57.196 60.384 1.00 49.82 324 LEU A C 1
ATOM 4898 O O . LEU B 1 323 ? -39.698 -56.026 60.477 1.00 48.03 324 LEU A O 1
ATOM 4903 N N . ASP B 1 324 ? -39.750 -58.216 61.109 1.00 47.19 325 ASP A N 1
ATOM 4904 C CA . ASP B 1 324 ? -40.927 -58.067 62.015 1.00 56.20 325 ASP A CA 1
ATOM 4905 C C . ASP B 1 324 ? -40.451 -57.551 63.391 1.00 58.09 325 ASP A C 1
ATOM 4906 O O . ASP B 1 324 ? -41.281 -56.964 64.116 1.00 51.63 325 ASP A O 1
ATOM 4911 N N . GLY B 1 325 ? -39.162 -57.732 63.720 1.00 53.85 326 GLY A N 1
ATOM 4912 C CA . GLY B 1 325 ? -38.538 -57.300 64.987 1.00 53.85 326 GLY A CA 1
ATOM 4913 C C . GLY B 1 325 ? -38.427 -58.442 65.984 1.00 54.46 326 GLY A C 1
ATOM 4914 O O . GLY B 1 325 ? -37.945 -58.200 67.109 1.00 51.55 326 GLY A O 1
ATOM 4915 N N . SER B 1 326 ? -38.865 -59.646 65.591 1.00 54.97 327 SER A N 1
ATOM 4916 C CA . SER B 1 326 ? -38.816 -60.903 66.389 1.00 55.45 327 SER A CA 1
ATOM 4917 C C . SER B 1 326 ? -37.376 -61.216 66.818 1.00 59.29 327 SER A C 1
ATOM 4918 O O . SER B 1 326 ? -37.183 -61.678 67.971 1.00 52.69 327 SER A O 1
ATOM 4921 N N . VAL B 1 327 ? -36.420 -61.056 65.888 1.00 59.05 328 VAL A N 1
ATOM 4922 C CA . VAL B 1 327 ? -34.953 -61.180 66.137 1.00 53.56 328 VAL A CA 1
ATOM 4923 C C . VAL B 1 327 ? -34.342 -59.780 66.010 1.00 51.18 328 VAL A C 1
ATOM 4924 O O . VAL B 1 327 ? -34.606 -59.084 64.978 1.00 46.36 328 VAL A O 1
ATOM 4928 N N . LYS B 1 328 ? -33.566 -59.385 67.020 1.00 48.55 329 LYS A N 1
ATOM 4929 C CA . LYS B 1 328 ? -32.742 -58.148 67.008 1.00 57.03 329 LYS A CA 1
ATOM 4930 C C . LYS B 1 328 ? -31.273 -58.558 66.851 1.00 51.89 329 LYS A C 1
ATOM 4931 O O . LYS B 1 328 ? -30.707 -59.202 67.769 1.00 47.01 329 LYS A O 1
ATOM 4937 N N . VAL B 1 329 ? -30.690 -58.217 65.706 1.00 45.43 330 VAL A N 1
ATOM 4938 C CA . VAL B 1 329 ? -29.296 -58.614 65.365 1.00 42.64 330 VAL A CA 1
ATOM 4939 C C . VAL B 1 329 ? -28.378 -57.637 66.080 1.00 37.65 330 VAL A C 1
ATOM 4940 O O . VAL B 1 329 ? -28.567 -56.426 65.943 1.00 38.15 330 VAL A O 1
ATOM 4944 N N . PRO B 1 330 ? -27.381 -58.123 66.857 1.00 32.77 331 PRO A N 1
ATOM 4945 C CA . PRO B 1 330 ? -26.390 -57.238 67.474 1.00 39.08 331 PRO A CA 1
ATOM 4946 C C . PRO B 1 330 ? -25.504 -56.510 66.435 1.00 40.19 331 PRO A C 1
ATOM 4947 O O . PRO B 1 330 ? -25.291 -57.043 65.356 1.00 39.67 331 PRO A O 1
ATOM 4951 N N . GLU B 1 331 ? -25.003 -55.338 66.792 1.00 43.04 332 GLU A N 1
ATOM 4952 C CA . GLU B 1 331 ? -24.137 -54.552 65.893 1.00 45.00 332 GLU A CA 1
ATOM 4953 C C . GLU B 1 331 ? -22.691 -54.713 66.338 1.00 43.86 332 GLU A C 1
ATOM 4954 O O . GLU B 1 331 ? -21.837 -54.316 65.596 1.00 41.09 332 GLU A O 1
ATOM 4960 N N . LYS B 1 332 ? -22.470 -55.280 67.529 1.00 30.00 333 LYS A N 1
ATOM 4961 C CA . LYS B 1 332 ? -21.097 -55.484 68.064 1.00 30.00 333 LYS A CA 1
ATOM 4962 C C . LYS B 1 332 ? -20.915 -56.959 68.440 1.00 30.00 333 LYS A C 1
ATOM 4963 O O . LYS B 1 332 ? -21.858 -57.513 69.039 1.00 30.00 333 LYS A O 1
ATOM 4969 N N . SER C 1 3 ? -21.732 -76.261 91.647 1.00 82.13 4 SER B N 1
ATOM 4970 C CA . SER C 1 3 ? -22.352 -77.305 92.531 1.00 84.04 4 SER B CA 1
ATOM 4971 C C . SER C 1 3 ? -21.461 -77.570 93.747 1.00 75.01 4 SER B C 1
ATOM 4972 O O . SER C 1 3 ? -20.304 -77.084 93.773 1.00 71.74 4 SER B O 1
ATOM 4975 N N . HIS C 1 4 ? -21.977 -78.351 94.701 1.00 62.21 5 HIS B N 1
ATOM 4976 C CA . HIS C 1 4 ? -21.256 -78.721 95.943 1.00 51.82 5 HIS B CA 1
ATOM 4977 C C . HIS C 1 4 ? -20.578 -80.081 95.758 1.00 39.37 5 HIS B C 1
ATOM 4978 O O . HIS C 1 4 ? -21.236 -81.125 95.972 1.00 34.48 5 HIS B O 1
ATOM 4985 N N . HIS C 1 5 ? -19.299 -80.069 95.404 1.00 29.06 6 HIS B N 1
ATOM 4986 C CA . HIS C 1 5 ? -18.448 -81.277 95.389 1.00 30.56 6 HIS B CA 1
ATOM 4987 C C . HIS C 1 5 ? -17.599 -81.241 96.657 1.00 32.13 6 HIS B C 1
ATOM 4988 O O . HIS C 1 5 ? -17.380 -80.147 97.233 1.00 46.80 6 HIS B O 1
ATOM 4995 N N . HIS C 1 6 ? -16.998 -82.359 96.937 1.00 24.20 7 HIS B N 1
ATOM 4996 C CA . HIS C 1 6 ? -16.118 -82.638 98.083 1.00 21.82 7 HIS B CA 1
ATOM 4997 C C . HIS C 1 6 ? -14.712 -82.057 97.876 1.00 20.53 7 HIS B C 1
ATOM 4998 O O . HIS C 1 6 ? -14.408 -81.590 96.797 1.00 19.21 7 HIS B O 1
ATOM 5005 N N . HIS C 1 7 ? -13.875 -82.101 98.906 1.00 18.97 8 HIS B N 1
ATOM 5006 C CA . HIS C 1 7 ? -12.485 -81.615 98.860 1.00 20.12 8 HIS B CA 1
ATOM 5007 C C . HIS C 1 7 ? -11.690 -82.430 99.843 1.00 20.12 8 HIS B C 1
ATOM 5008 O O . HIS C 1 7 ? -12.324 -82.972 100.768 1.00 19.22 8 HIS B O 1
ATOM 5015 N N . HIS C 1 8 ? -10.390 -82.566 99.565 1.00 20.02 9 HIS B N 1
ATOM 5016 C CA . HIS C 1 8 ? -9.389 -83.332 100.359 1.00 21.18 9 HIS B CA 1
ATOM 5017 C C . HIS C 1 8 ? -8.289 -82.379 100.857 1.00 22.76 9 HIS B C 1
ATOM 5018 O O . HIS C 1 8 ? -7.865 -81.497 100.123 1.00 21.95 9 HIS B O 1
ATOM 5025 N N . HIS C 1 9 ? -7.872 -82.522 102.102 1.00 25.42 10 HIS B N 1
ATOM 5026 C CA . HIS C 1 9 ? -6.682 -81.831 102.658 1.00 28.31 10 HIS B CA 1
ATOM 5027 C C . HIS C 1 9 ? -5.559 -82.869 102.692 1.00 30.26 10 HIS B C 1
ATOM 5028 O O . HIS C 1 9 ? -5.890 -84.041 102.687 1.00 34.48 10 HIS B O 1
ATOM 5035 N N . MET C 1 10 ? -4.303 -82.442 102.696 1.00 47.10 11 MET B N 1
ATOM 5036 C CA . MET C 1 10 ? -3.103 -83.313 102.887 1.00 54.80 11 MET B CA 1
ATOM 5037 C C . MET C 1 10 ? -2.332 -82.794 104.108 1.00 51.36 11 MET B C 1
ATOM 5038 O O . MET C 1 10 ? -2.399 -81.595 104.373 1.00 51.18 11 MET B O 1
ATOM 5043 N N . SER C 1 11 ? -1.583 -83.650 104.799 1.00 56.08 12 SER B N 1
ATOM 5044 C CA . SER C 1 11 ? -0.749 -83.236 105.957 1.00 56.59 12 SER B CA 1
ATOM 5045 C C . SER C 1 11 ? 0.577 -82.587 105.488 1.00 54.46 12 SER B C 1
ATOM 5046 O O . SER C 1 11 ? 1.056 -81.699 106.225 1.00 60.42 12 SER B O 1
ATOM 5049 N N . GLY C 1 12 ? 1.101 -82.927 104.293 1.00 46.47 13 GLY B N 1
ATOM 5050 C CA . GLY C 1 12 ? 2.477 -82.594 103.835 1.00 38.51 13 GLY B CA 1
ATOM 5051 C C . GLY C 1 12 ? 2.857 -81.116 103.949 1.00 33.74 13 GLY B C 1
ATOM 5052 O O . GLY C 1 12 ? 2.000 -80.249 103.739 1.00 29.81 13 GLY B O 1
ATOM 5053 N N . GLU C 1 13 ? 4.138 -80.822 104.203 1.00 27.99 14 GLU B N 1
ATOM 5054 C CA . GLU C 1 13 ? 4.634 -79.455 104.462 1.00 26.15 14 GLU B CA 1
ATOM 5055 C C . GLU C 1 13 ? 5.749 -79.068 103.485 1.00 23.95 14 GLU B C 1
ATOM 5056 O O . GLU C 1 13 ? 6.351 -78.004 103.684 1.00 25.15 14 GLU B O 1
ATOM 5062 N N . ASN C 1 14 ? 6.002 -79.843 102.438 1.00 23.21 15 ASN B N 1
ATOM 5063 C CA . ASN C 1 14 ? 7.149 -79.580 101.515 1.00 21.62 15 ASN B CA 1
ATOM 5064 C C . ASN C 1 14 ? 6.622 -79.118 100.151 1.00 23.13 15 ASN B C 1
ATOM 5065 O O . ASN C 1 14 ? 7.407 -79.160 99.210 1.00 21.71 15 ASN B O 1
ATOM 5070 N N . LEU C 1 15 ? 5.382 -78.616 100.054 1.00 22.79 16 LEU B N 1
ATOM 5071 C CA . LEU C 1 15 ? 4.844 -78.058 98.783 1.00 24.29 16 LEU B CA 1
ATOM 5072 C C . LEU C 1 15 ? 5.196 -76.568 98.645 1.00 22.42 16 LEU B C 1
ATOM 5073 O O . LEU C 1 15 ? 5.018 -75.826 99.590 1.00 21.31 16 LEU B O 1
ATOM 5078 N N . TYR C 1 16 ? 5.722 -76.193 97.477 1.00 19.14 17 TYR B N 1
ATOM 5079 C CA . TYR C 1 16 ? 6.151 -74.834 97.082 1.00 19.56 17 TYR B CA 1
ATOM 5080 C C . TYR C 1 16 ? 5.515 -74.534 95.734 1.00 18.33 17 TYR B C 1
ATOM 5081 O O . TYR C 1 16 ? 5.153 -75.466 95.015 1.00 18.49 17 TYR B O 1
ATOM 5090 N N . PHE C 1 17 ? 5.363 -73.263 95.407 1.00 20.96 18 PHE B N 1
ATOM 5091 C CA . PHE C 1 17 ? 4.996 -72.862 94.033 1.00 24.46 18 PHE B CA 1
ATOM 5092 C C . PHE C 1 17 ? 6.021 -71.869 93.508 1.00 23.01 18 PHE B C 1
ATOM 5093 O O . PHE C 1 17 ? 6.555 -71.049 94.263 1.00 22.93 18 PHE B O 1
ATOM 5101 N N . GLN C 1 18 ? 6.334 -72.092 92.242 1.00 23.82 19 GLN B N 1
ATOM 5102 C CA . GLN C 1 18 ? 7.102 -71.215 91.347 1.00 23.53 19 GLN B CA 1
ATOM 5103 C C . GLN C 1 18 ? 6.265 -69.957 91.141 1.00 24.07 19 GLN B C 1
ATOM 5104 O O . GLN C 1 18 ? 5.083 -70.066 90.763 1.00 21.55 19 GLN B O 1
ATOM 5110 N N . GLY C 1 19 ? 6.856 -68.803 91.429 1.00 22.95 20 GLY B N 1
ATOM 5111 C CA . GLY C 1 19 ? 6.242 -67.498 91.149 1.00 25.05 20 GLY B CA 1
ATOM 5112 C C . GLY C 1 19 ? 6.348 -67.144 89.679 1.00 24.39 20 GLY B C 1
ATOM 5113 O O . GLY C 1 19 ? 7.096 -67.801 88.944 1.00 22.78 20 GLY B O 1
ATOM 5114 N N . ALA C 1 20 ? 5.634 -66.119 89.256 1.00 22.24 21 ALA B N 1
ATOM 5115 C CA . ALA C 1 20 ? 5.677 -65.635 87.859 1.00 23.87 21 ALA B CA 1
ATOM 5116 C C . ALA C 1 20 ? 7.048 -64.979 87.583 1.00 21.99 21 ALA B C 1
ATOM 5117 O O . ALA C 1 20 ? 7.708 -64.585 88.529 1.00 21.89 21 ALA B O 1
ATOM 5119 N N . SER C 1 21 ? 7.478 -64.900 86.324 1.00 22.02 22 SER B N 1
ATOM 5120 C CA . SER C 1 21 ? 8.579 -64.012 85.861 1.00 23.67 22 SER B CA 1
ATOM 5121 C C . SER C 1 21 ? 7.987 -63.023 84.863 1.00 20.35 22 SER B C 1
ATOM 5122 O O . SER C 1 21 ? 7.411 -63.472 83.878 1.00 19.65 22 SER B O 1
ATOM 5125 N N . ALA C 1 22 ? 8.074 -61.743 85.140 1.00 21.78 23 ALA B N 1
ATOM 5126 C CA . ALA C 1 22 ? 7.332 -60.712 84.383 1.00 22.74 23 ALA B CA 1
ATOM 5127 C C . ALA C 1 22 ? 8.306 -59.753 83.730 1.00 20.84 23 ALA B C 1
ATOM 5128 O O . ALA C 1 22 ? 9.205 -59.253 84.406 1.00 22.02 23 ALA B O 1
ATOM 5130 N N . ALA C 1 23 ? 8.055 -59.450 82.471 1.00 22.43 24 ALA B N 1
ATOM 5131 C CA . ALA C 1 23 ? 8.825 -58.469 81.668 1.00 23.47 24 ALA B CA 1
ATOM 5132 C C . ALA C 1 23 ? 7.866 -57.473 81.018 1.00 22.90 24 ALA B C 1
ATOM 5133 O O . ALA C 1 23 ? 6.761 -57.874 80.630 1.00 24.86 24 ALA B O 1
ATOM 5135 N N . ILE C 1 24 ? 8.302 -56.233 80.894 1.00 24.45 25 ILE B N 1
ATOM 5136 C CA . ILE C 1 24 ? 7.674 -55.237 80.005 1.00 26.95 25 ILE B CA 1
ATOM 5137 C C . ILE C 1 24 ? 8.528 -55.071 78.735 1.00 28.54 25 ILE B C 1
ATOM 5138 O O . ILE C 1 24 ? 9.745 -54.984 78.821 1.00 28.22 25 ILE B O 1
ATOM 5143 N N . VAL C 1 25 ? 7.853 -55.029 77.594 1.00 29.21 26 VAL B N 1
ATOM 5144 C CA . VAL C 1 25 ? 8.381 -54.603 76.277 1.00 26.73 26 VAL B CA 1
ATOM 5145 C C . VAL C 1 25 ? 7.786 -53.231 75.976 1.00 29.66 26 VAL B C 1
ATOM 5146 O O . VAL C 1 25 ? 6.565 -53.079 75.882 1.00 26.50 26 VAL B O 1
ATOM 5150 N N . THR C 1 26 ? 8.675 -52.278 75.811 1.00 29.39 27 THR B N 1
ATOM 5151 C CA . THR C 1 26 ? 8.424 -50.878 75.416 1.00 33.16 27 THR B CA 1
ATOM 5152 C C . THR C 1 26 ? 8.061 -50.789 73.919 1.00 33.59 27 THR B C 1
ATOM 5153 O O . THR C 1 26 ? 8.503 -51.669 73.152 1.00 31.83 27 THR B O 1
ATOM 5157 N N . ASP C 1 27 ? 7.270 -49.794 73.503 1.00 31.26 28 ASP B N 1
ATOM 5158 C CA . ASP C 1 27 ? 6.934 -49.549 72.076 1.00 33.98 28 ASP B CA 1
ATOM 5159 C C . ASP C 1 27 ? 7.962 -48.577 71.476 1.00 41.08 28 ASP B C 1
ATOM 5160 O O . ASP C 1 27 ? 8.043 -48.493 70.209 1.00 44.22 28 ASP B O 1
ATOM 5165 N N . THR C 1 28 ? 8.660 -47.841 72.341 1.00 37.49 29 THR B N 1
ATOM 5166 C CA . THR C 1 28 ? 9.749 -46.885 72.015 1.00 45.21 29 THR B CA 1
ATOM 5167 C C . THR C 1 28 ? 10.296 -46.342 73.335 1.00 45.20 29 THR B C 1
ATOM 5168 O O . THR C 1 28 ? 9.473 -46.158 74.255 1.00 47.82 29 THR B O 1
ATOM 5172 N N . GLY C 1 29 ? 11.599 -46.078 73.406 1.00 41.56 30 GLY B N 1
ATOM 5173 C CA . GLY C 1 29 ? 12.224 -45.359 74.528 1.00 40.31 30 GLY B CA 1
ATOM 5174 C C . GLY C 1 29 ? 12.528 -46.310 75.676 1.00 44.47 30 GLY B C 1
ATOM 5175 O O . GLY C 1 29 ? 12.104 -47.483 75.632 1.00 44.10 30 GLY B O 1
ATOM 5176 N N . GLY C 1 30 ? 13.252 -45.833 76.681 1.00 41.50 31 GLY B N 1
ATOM 5177 C CA . GLY C 1 30 ? 13.488 -46.574 77.926 1.00 42.61 31 GLY B CA 1
ATOM 5178 C C . GLY C 1 30 ? 12.430 -46.269 78.985 1.00 41.76 31 GLY B C 1
ATOM 5179 O O . GLY C 1 30 ? 11.344 -45.687 78.691 1.00 39.05 31 GLY B O 1
ATOM 5180 N N . VAL C 1 31 ? 12.779 -46.602 80.211 1.00 35.54 32 VAL B N 1
ATOM 5181 C CA . VAL C 1 31 ? 11.867 -46.575 81.375 1.00 37.29 32 VAL B CA 1
ATOM 5182 C C . VAL C 1 31 ? 12.107 -45.270 82.134 1.00 38.02 32 VAL B C 1
ATOM 5183 O O . VAL C 1 31 ? 11.771 -45.196 83.326 1.00 40.25 32 VAL B O 1
ATOM 5187 N N . ASP C 1 32 ? 12.599 -44.246 81.430 1.00 38.47 33 ASP B N 1
ATOM 5188 C CA . ASP C 1 32 ? 12.957 -42.924 82.009 1.00 41.07 33 ASP B CA 1
ATOM 5189 C C . ASP C 1 32 ? 12.300 -41.816 81.170 1.00 38.28 33 ASP B C 1
ATOM 5190 O O . ASP C 1 32 ? 12.825 -40.685 81.172 1.00 40.51 33 ASP B O 1
ATOM 5195 N N . ASP C 1 33 ? 11.165 -42.107 80.526 1.00 36.09 34 ASP B N 1
ATOM 5196 C CA . ASP C 1 33 ? 10.304 -41.119 79.810 1.00 34.29 34 ASP B CA 1
ATOM 5197 C C . ASP C 1 33 ? 9.505 -40.209 80.770 1.00 32.81 34 ASP B C 1
ATOM 5198 O O . ASP C 1 33 ? 8.708 -39.404 80.275 1.00 36.65 34 ASP B O 1
ATOM 5203 N N . LYS C 1 34 ? 9.610 -40.391 82.090 1.00 33.15 35 LYS B N 1
ATOM 5204 C CA . LYS C 1 34 ? 8.918 -39.587 83.131 1.00 33.31 35 LYS B CA 1
ATOM 5205 C C . LYS C 1 34 ? 7.399 -39.742 83.048 1.00 31.47 35 LYS B C 1
ATOM 5206 O O . LYS C 1 34 ? 6.692 -38.941 83.706 1.00 29.41 35 LYS B O 1
ATOM 5212 N N . SER C 1 35 ? 6.893 -40.689 82.259 1.00 31.42 36 SER B N 1
ATOM 5213 C CA . SER C 1 35 ? 5.446 -40.797 81.968 1.00 31.69 36 SER B CA 1
ATOM 5214 C C . SER C 1 35 ? 5.044 -42.275 81.851 1.00 29.19 36 SER B C 1
ATOM 5215 O O . SER C 1 35 ? 5.105 -43.000 82.879 1.00 30.59 36 SER B O 1
ATOM 5218 N N . PHE C 1 36 ? 4.680 -42.719 80.657 1.00 26.73 37 PHE B N 1
ATOM 5219 C CA . PHE C 1 36 ? 3.988 -44.001 80.396 1.00 28.16 37 PHE B CA 1
ATOM 5220 C C . PHE C 1 36 ? 4.881 -45.200 80.717 1.00 27.99 37 PHE B C 1
ATOM 5221 O O . PHE C 1 36 ? 4.447 -46.079 81.489 1.00 28.14 37 PHE B O 1
ATOM 5229 N N . ASN C 1 37 ? 6.061 -45.265 80.119 1.00 26.66 38 ASN B N 1
ATOM 5230 C CA . ASN C 1 37 ? 6.983 -46.408 80.331 1.00 27.35 38 ASN B CA 1
ATOM 5231 C C . ASN C 1 37 ? 7.533 -46.393 81.750 1.00 26.09 38 ASN B C 1
ATOM 5232 O O . ASN C 1 37 ? 7.713 -47.452 82.286 1.00 22.46 38 ASN B O 1
ATOM 5237 N N . GLN C 1 38 ? 7.809 -45.207 82.278 1.00 25.09 39 GLN B N 1
ATOM 5238 C CA . GLN C 1 38 ? 8.342 -45.094 83.655 1.00 25.92 39 GLN B CA 1
ATOM 5239 C C . GLN C 1 38 ? 7.291 -45.583 84.659 1.00 26.24 39 GLN B C 1
ATOM 5240 O O . GLN C 1 38 ? 7.684 -46.271 85.581 1.00 28.22 39 GLN B O 1
ATOM 5246 N N . SER C 1 39 ? 6.003 -45.259 84.470 1.00 27.09 40 SER B N 1
ATOM 5247 C CA . SER C 1 39 ? 4.907 -45.720 85.371 1.00 24.81 40 SER B CA 1
ATOM 5248 C C . SER C 1 39 ? 4.904 -47.256 85.372 1.00 23.00 40 SER B C 1
ATOM 5249 O O . SER C 1 39 ? 4.947 -47.844 86.437 1.00 23.76 40 SER B O 1
ATOM 5252 N N . ALA C 1 40 ? 4.818 -47.866 84.195 1.00 21.00 41 ALA B N 1
ATOM 5253 C CA . ALA C 1 40 ? 4.884 -49.321 83.979 1.00 21.71 41 ALA B CA 1
ATOM 5254 C C . ALA C 1 40 ? 6.087 -49.913 84.730 1.00 21.88 41 ALA B C 1
ATOM 5255 O O . ALA C 1 40 ? 5.940 -50.930 85.437 1.00 21.97 41 ALA B O 1
ATOM 5257 N N . TRP C 1 41 ? 7.258 -49.314 84.578 1.00 21.96 42 TRP B N 1
ATOM 5258 C CA . TRP C 1 41 ? 8.525 -49.888 85.112 1.00 24.33 42 TRP B CA 1
ATOM 5259 C C . TRP C 1 41 ? 8.566 -49.748 86.642 1.00 24.54 42 TRP B C 1
ATOM 5260 O O . TRP C 1 41 ? 8.925 -50.704 87.290 1.00 23.88 42 TRP B O 1
ATOM 5271 N N . GLU C 1 42 ? 8.147 -48.615 87.199 1.00 23.90 43 GLU B N 1
ATOM 5272 C CA . GLU C 1 42 ? 8.061 -48.426 88.665 1.00 26.40 43 GLU B CA 1
ATOM 5273 C C . GLU C 1 42 ? 7.089 -49.459 89.262 1.00 25.61 43 GLU B C 1
ATOM 5274 O O . GLU C 1 42 ? 7.326 -49.941 90.373 1.00 26.48 43 GLU B O 1
ATOM 5280 N N . GLY C 1 43 ? 6.028 -49.769 88.541 1.00 21.20 44 GLY B N 1
ATOM 5281 C CA . GLY C 1 43 ? 5.067 -50.813 88.917 1.00 23.19 44 GLY B CA 1
ATOM 5282 C C . GLY C 1 43 ? 5.720 -52.180 88.952 1.00 21.93 44 GLY B C 1
ATOM 5283 O O . GLY C 1 43 ? 5.494 -52.890 89.919 1.00 18.62 44 GLY B O 1
ATOM 5284 N N . LEU C 1 44 ? 6.470 -52.540 87.905 1.00 20.91 45 LEU B N 1
ATOM 5285 C CA . LEU C 1 44 ? 7.120 -53.862 87.816 1.00 20.70 45 LEU B CA 1
ATOM 5286 C C . LEU C 1 44 ? 8.207 -53.958 88.890 1.00 21.97 45 LEU B C 1
ATOM 5287 O O . LEU C 1 44 ? 8.390 -55.063 89.439 1.00 24.81 45 LEU B O 1
ATOM 5292 N N . GLN C 1 45 ? 8.910 -52.864 89.170 1.00 21.30 46 GLN B N 1
ATOM 5293 C CA . GLN C 1 45 ? 9.960 -52.813 90.217 1.00 23.28 46 GLN B CA 1
ATOM 5294 C C . GLN C 1 45 ? 9.318 -53.005 91.593 1.00 23.30 46 GLN B C 1
ATOM 5295 O O . GLN C 1 45 ? 9.902 -53.696 92.443 1.00 22.58 46 GLN B O 1
ATOM 5301 N N . ALA C 1 46 ? 8.130 -52.448 91.809 1.00 24.43 47 ALA B N 1
ATOM 5302 C CA . ALA C 1 46 ? 7.443 -52.546 93.113 1.00 23.81 47 ALA B CA 1
ATOM 5303 C C . ALA C 1 46 ? 6.973 -53.981 93.270 1.00 21.59 47 ALA B C 1
ATOM 5304 O O . ALA C 1 46 ? 7.089 -54.526 94.387 1.00 22.28 47 ALA B O 1
ATOM 5306 N N . TRP C 1 47 ? 6.519 -54.598 92.182 1.00 20.85 48 TRP B N 1
ATOM 5307 C CA . TRP C 1 47 ? 6.094 -56.016 92.208 1.00 22.25 48 TRP B CA 1
ATOM 5308 C C . TRP C 1 47 ? 7.314 -56.901 92.525 1.00 23.32 48 TRP B C 1
ATOM 5309 O O . TRP C 1 47 ? 7.199 -57.828 93.331 1.00 26.17 48 TRP B O 1
ATOM 5320 N N . GLY C 1 48 ? 8.442 -56.647 91.880 1.00 26.28 49 GLY B N 1
ATOM 5321 C CA . GLY C 1 48 ? 9.705 -57.374 92.104 1.00 26.13 49 GLY B CA 1
ATOM 5322 C C . GLY C 1 48 ? 10.160 -57.278 93.548 1.00 28.44 49 GLY B C 1
ATOM 5323 O O . GLY C 1 48 ? 10.526 -58.323 94.109 1.00 27.90 49 GLY B O 1
ATOM 5324 N N . LYS C 1 49 ? 10.138 -56.081 94.137 1.00 30.16 50 LYS B N 1
ATOM 5325 C CA . LYS C 1 49 ? 10.475 -55.859 95.569 1.00 34.20 50 LYS B CA 1
ATOM 5326 C C . LYS C 1 49 ? 9.556 -56.698 96.470 1.00 30.64 50 LYS B C 1
ATOM 5327 O O . LYS C 1 49 ? 10.029 -57.323 97.404 1.00 28.79 50 LYS B O 1
ATOM 5333 N N . GLU C 1 50 ? 8.261 -56.717 96.190 1.00 29.25 51 GLU B N 1
ATOM 5334 C CA . GLU C 1 50 ? 7.252 -57.470 96.977 1.00 29.04 51 GLU B CA 1
ATOM 5335 C C . GLU C 1 50 ? 7.595 -58.972 96.929 1.00 27.08 51 GLU B C 1
ATOM 5336 O O . GLU C 1 50 ? 7.337 -59.645 97.909 1.00 26.61 51 GLU B O 1
ATOM 5342 N N . HIS C 1 51 ? 8.138 -59.477 95.817 1.00 25.06 52 HIS B N 1
ATOM 5343 C CA . HIS C 1 51 ? 8.484 -60.918 95.625 1.00 25.34 52 HIS B CA 1
ATOM 5344 C C . HIS C 1 51 ? 9.984 -61.217 95.837 1.00 26.72 52 HIS B C 1
ATOM 5345 O O . HIS C 1 51 ? 10.383 -62.354 95.517 1.00 26.78 52 HIS B O 1
ATOM 5352 N N . ASN C 1 52 ? 10.775 -60.273 96.367 1.00 25.98 53 ASN B N 1
ATOM 5353 C CA . ASN C 1 52 ? 12.215 -60.469 96.689 1.00 30.97 53 ASN B CA 1
ATOM 5354 C C . ASN C 1 52 ? 13.012 -60.798 95.420 1.00 26.87 53 ASN B C 1
ATOM 5355 O O . ASN C 1 52 ? 13.835 -61.718 95.428 1.00 26.21 53 ASN B O 1
ATOM 5360 N N . LEU C 1 53 ? 12.734 -60.081 94.348 1.00 22.95 54 LEU B N 1
ATOM 5361 C CA . LEU C 1 53 ? 13.337 -60.308 93.030 1.00 23.99 54 LEU B CA 1
ATOM 5362 C C . LEU C 1 53 ? 14.279 -59.129 92.779 1.00 26.46 54 LEU B C 1
ATOM 5363 O O . LEU C 1 53 ? 14.165 -58.122 93.480 1.00 30.84 54 LEU B O 1
ATOM 5368 N N . SER C 1 54 ? 15.091 -59.191 91.740 1.00 28.33 55 SER B N 1
ATOM 5369 C CA . SER C 1 54 ? 15.827 -57.995 91.234 1.00 31.70 55 SER B CA 1
ATOM 5370 C C . SER C 1 54 ? 15.822 -58.018 89.705 1.00 29.47 55 SER B C 1
ATOM 5371 O O . SER C 1 54 ? 15.378 -59.035 89.151 1.00 33.99 55 SER B O 1
ATOM 5374 N N . LYS C 1 55 ? 16.269 -56.936 89.075 1.00 33.26 56 LYS B N 1
ATOM 5375 C CA . LYS C 1 55 ? 16.308 -56.804 87.600 1.00 37.05 56 LYS B CA 1
ATOM 5376 C C . LYS C 1 55 ? 17.121 -57.970 87.046 1.00 35.59 56 LYS B C 1
ATOM 5377 O O . LYS C 1 55 ? 18.187 -58.228 87.617 1.00 33.45 56 LYS B O 1
ATOM 5383 N N . ASP C 1 56 ? 16.574 -58.664 86.038 1.00 34.35 57 ASP B N 1
ATOM 5384 C CA . ASP C 1 56 ? 17.176 -59.829 85.332 1.00 41.89 57 ASP B CA 1
ATOM 5385 C C . ASP C 1 56 ? 17.217 -61.044 86.267 1.00 42.02 57 ASP B C 1
ATOM 5386 O O . ASP C 1 56 ? 17.800 -62.063 85.865 1.00 38.69 57 ASP B O 1
ATOM 5391 N N . ASN C 1 57 ? 16.573 -60.964 87.439 1.00 39.36 58 ASN B N 1
ATOM 5392 C CA . ASN C 1 57 ? 16.356 -62.129 88.341 1.00 40.94 58 ASN B CA 1
ATOM 5393 C C . ASN C 1 57 ? 14.886 -62.146 88.794 1.00 37.55 58 ASN B C 1
ATOM 5394 O O . ASN C 1 57 ? 14.636 -62.122 90.023 1.00 30.98 58 ASN B O 1
ATOM 5399 N N . GLY C 1 58 ? 13.961 -62.212 87.834 1.00 34.14 59 GLY B N 1
ATOM 5400 C CA . GLY C 1 58 ? 12.510 -62.342 88.078 1.00 32.20 59 GLY B CA 1
ATOM 5401 C C . GLY C 1 58 ? 11.713 -61.301 87.307 1.00 28.55 59 GLY B C 1
ATOM 5402 O O . GLY C 1 58 ? 10.495 -61.517 87.083 1.00 29.94 59 GLY B O 1
ATOM 5403 N N . PHE C 1 59 ? 12.328 -60.175 86.963 1.00 25.14 60 PHE B N 1
ATOM 5404 C CA . PHE C 1 59 ? 11.682 -59.125 86.142 1.00 23.75 60 PHE B CA 1
ATOM 5405 C C . PHE C 1 59 ? 12.724 -58.349 85.340 1.00 24.84 60 PHE B C 1
ATOM 5406 O O . PHE C 1 59 ? 13.865 -58.216 85.823 1.00 25.35 60 PHE B O 1
ATOM 5414 N N . THR C 1 60 ? 12.302 -57.765 84.230 1.00 30.00 61 THR B N 1
ATOM 5415 C CA . THR C 1 60 ? 13.163 -56.891 83.400 1.00 30.00 61 THR B CA 1
ATOM 5416 C C . THR C 1 60 ? 12.313 -56.140 82.380 1.00 30.00 61 THR B C 1
ATOM 5417 O O . THR C 1 60 ? 11.137 -56.391 82.304 1.00 30.00 61 THR B O 1
ATOM 5421 N N . TYR C 1 61 ? 12.943 -55.228 81.662 1.00 24.12 62 TYR B N 1
ATOM 5422 C CA . TYR C 1 61 ? 12.327 -54.524 80.530 1.00 27.07 62 TYR B CA 1
ATOM 5423 C C . TYR C 1 61 ? 13.184 -54.785 79.278 1.00 28.39 62 TYR B C 1
ATOM 5424 O O . TYR C 1 61 ? 14.396 -54.931 79.410 1.00 24.37 62 TYR B O 1
ATOM 5433 N N . PHE C 1 62 ? 12.531 -54.848 78.118 1.00 29.66 63 PHE B N 1
ATOM 5434 C CA . PHE C 1 62 ? 13.132 -54.807 76.767 1.00 29.74 63 PHE B CA 1
ATOM 5435 C C . PHE C 1 62 ? 12.729 -53.488 76.104 1.00 33.54 63 PHE B C 1
ATOM 5436 O O . PHE C 1 62 ? 11.527 -53.234 75.853 1.00 32.13 63 PHE B O 1
ATOM 5444 N N . GLN C 1 63 ? 13.721 -52.633 75.868 1.00 34.83 64 GLN B N 1
ATOM 5445 C CA . GLN C 1 63 ? 13.543 -51.383 75.102 1.00 36.37 64 GLN B CA 1
ATOM 5446 C C . GLN C 1 63 ? 13.445 -51.724 73.604 1.00 35.74 64 GLN B C 1
ATOM 5447 O O . GLN C 1 63 ? 14.303 -52.451 73.094 1.00 39.21 64 GLN B O 1
ATOM 5453 N N . SER C 1 64 ? 12.363 -51.316 72.961 1.00 34.99 65 SER B N 1
ATOM 5454 C CA . SER C 1 64 ? 12.203 -51.307 71.492 1.00 36.37 65 SER B CA 1
ATOM 5455 C C . SER C 1 64 ? 12.663 -49.945 70.970 1.00 37.17 65 SER B C 1
ATOM 5456 O O . SER C 1 64 ? 12.385 -48.952 71.622 1.00 42.57 65 SER B O 1
ATOM 5459 N N . THR C 1 65 ? 13.423 -49.921 69.873 1.00 47.14 66 THR B N 1
ATOM 5460 C CA . THR C 1 65 ? 13.904 -48.679 69.189 1.00 55.38 66 THR B CA 1
ATOM 5461 C C . THR C 1 65 ? 13.083 -48.467 67.903 1.00 55.77 66 THR B C 1
ATOM 5462 O O . THR C 1 65 ? 13.046 -47.321 67.429 1.00 65.77 66 THR B O 1
ATOM 5466 N N . SER C 1 66 ? 12.432 -49.515 67.377 1.00 48.20 67 SER B N 1
ATOM 5467 C CA . SER C 1 66 ? 11.597 -49.471 66.144 1.00 48.10 67 SER B CA 1
ATOM 5468 C C . SER C 1 66 ? 10.575 -50.618 66.138 1.00 43.32 67 SER B C 1
ATOM 5469 O O . SER C 1 66 ? 10.735 -51.552 66.913 1.00 39.12 67 SER B O 1
ATOM 5472 N N . GLU C 1 67 ? 9.633 -50.597 65.200 1.00 43.78 68 GLU B N 1
ATOM 5473 C CA . GLU C 1 67 ? 8.564 -51.615 65.044 1.00 42.93 68 GLU B CA 1
ATOM 5474 C C . GLU C 1 67 ? 9.211 -52.969 64.760 1.00 42.21 68 GLU B C 1
ATOM 5475 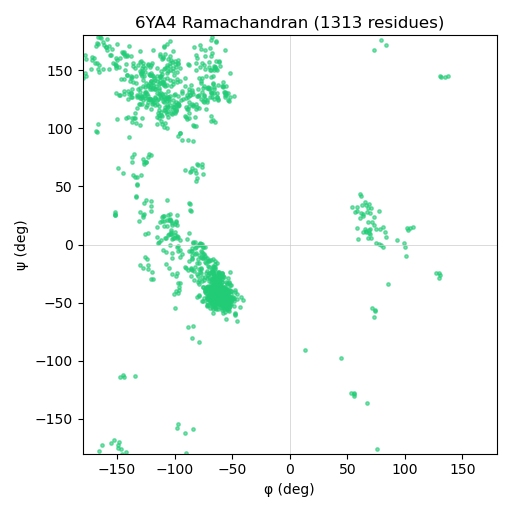O O . GLU C 1 67 ? 8.680 -54.012 65.211 1.00 35.49 68 GLU B O 1
ATOM 5481 N N . ALA C 1 68 ? 10.357 -52.972 64.086 1.00 39.33 69 ALA B N 1
ATOM 5482 C CA . ALA C 1 68 ? 11.095 -54.214 63.768 1.00 41.03 69 ALA B CA 1
ATOM 5483 C C . ALA C 1 68 ? 11.643 -54.860 65.056 1.00 41.37 69 ALA B C 1
ATOM 5484 O O . ALA C 1 68 ? 11.821 -56.093 65.077 1.00 45.89 69 ALA B O 1
ATOM 5486 N N . ASP C 1 69 ? 11.821 -54.104 66.138 1.00 38.45 70 ASP B N 1
ATOM 5487 C CA . ASP C 1 69 ? 12.293 -54.670 67.435 1.00 39.39 70 ASP B CA 1
ATOM 5488 C C . ASP C 1 69 ? 11.160 -55.415 68.174 1.00 39.07 70 ASP B C 1
ATOM 5489 O O . ASP C 1 69 ? 11.473 -56.253 69.048 1.00 33.15 70 ASP B O 1
ATOM 5494 N N . TYR C 1 70 ? 9.886 -55.135 67.876 1.00 35.21 71 TYR B N 1
ATOM 5495 C CA . TYR C 1 70 ? 8.752 -55.597 68.719 1.00 32.13 71 TYR B CA 1
ATOM 5496 C C . TYR C 1 70 ? 8.795 -57.119 68.803 1.00 30.33 71 TYR B C 1
ATOM 5497 O O . TYR C 1 70 ? 8.899 -57.656 69.925 1.00 29.79 71 TYR B O 1
ATOM 5506 N N . ALA C 1 71 ? 8.776 -57.783 67.642 1.00 34.18 72 ALA B N 1
ATOM 5507 C CA . ALA C 1 71 ? 8.709 -59.262 67.534 1.00 32.96 72 ALA B CA 1
ATOM 5508 C C . ALA C 1 71 ? 9.971 -59.872 68.150 1.00 32.39 72 ALA B C 1
ATOM 5509 O O . ALA C 1 71 ? 9.855 -60.921 68.812 1.00 37.17 72 ALA B O 1
ATOM 5511 N N . ASN C 1 72 ? 11.130 -59.246 67.964 1.00 34.56 73 ASN B N 1
ATOM 5512 C CA . ASN C 1 72 ? 12.430 -59.768 68.467 1.00 38.20 73 ASN B CA 1
ATOM 5513 C C . ASN C 1 72 ? 12.452 -59.679 70.006 1.00 38.40 73 ASN B C 1
ATOM 5514 O O . ASN C 1 72 ? 12.820 -60.677 70.674 1.00 38.97 73 ASN B O 1
ATOM 5519 N N . ASN C 1 73 ? 12.063 -58.530 70.555 1.00 33.76 74 ASN B N 1
ATOM 5520 C CA . ASN C 1 73 ? 11.966 -58.296 72.019 1.00 32.31 74 ASN B CA 1
ATOM 5521 C C . ASN C 1 73 ? 10.962 -59.282 72.642 1.00 29.49 74 ASN B C 1
ATOM 5522 O O . ASN C 1 73 ? 11.270 -59.823 73.688 1.00 26.19 74 ASN B O 1
ATOM 5527 N N . LEU C 1 74 ? 9.814 -59.528 72.009 1.00 27.27 75 LEU B N 1
ATOM 5528 C CA . LEU C 1 74 ? 8.813 -60.468 72.561 1.00 29.08 75 LEU B CA 1
ATOM 5529 C C . LEU C 1 74 ? 9.423 -61.867 72.590 1.00 30.94 75 LEU B C 1
ATOM 5530 O O . LEU C 1 74 ? 9.248 -62.537 73.604 1.00 28.91 75 LEU B O 1
ATOM 5535 N N . GLN C 1 75 ? 10.136 -62.279 71.530 1.00 33.02 76 GLN B N 1
ATOM 5536 C CA . GLN C 1 75 ? 10.695 -63.652 71.400 1.00 32.64 76 GLN B CA 1
ATOM 5537 C C . GLN C 1 75 ? 11.814 -63.812 72.442 1.00 32.82 76 GLN B C 1
ATOM 5538 O O . GLN C 1 75 ? 11.878 -64.878 73.067 1.00 31.05 76 GLN B O 1
ATOM 5544 N N . GLN C 1 76 ? 12.638 -62.783 72.653 1.00 34.86 77 GLN B N 1
ATOM 5545 C CA . GLN C 1 76 ? 13.704 -62.780 73.687 1.00 36.06 77 GLN B CA 1
ATOM 5546 C C . GLN C 1 76 ? 13.062 -62.914 75.077 1.00 36.93 77 GLN B C 1
ATOM 5547 O O . GLN C 1 76 ? 13.516 -63.756 75.854 1.00 35.92 77 GLN B O 1
ATOM 5553 N N . ALA C 1 77 ? 12.028 -62.121 75.368 1.00 33.34 78 ALA B N 1
ATOM 5554 C CA . ALA C 1 77 ? 11.245 -62.165 76.627 1.00 29.80 78 ALA B CA 1
ATOM 5555 C C . ALA C 1 77 ? 10.728 -63.581 76.889 1.00 26.46 78 ALA B C 1
ATOM 5556 O O . ALA C 1 77 ? 10.810 -64.008 78.033 1.00 27.52 78 ALA B O 1
ATOM 5558 N N . ALA C 1 78 ? 10.280 -64.301 75.866 1.00 25.82 79 ALA B N 1
ATOM 5559 C CA . ALA C 1 78 ? 9.728 -65.675 75.991 1.00 29.92 79 ALA B CA 1
ATOM 5560 C C . ALA C 1 78 ? 10.807 -66.687 76.413 1.00 32.54 79 ALA B C 1
ATOM 5561 O O . ALA C 1 78 ? 10.425 -67.823 76.752 1.00 29.92 79 ALA B O 1
ATOM 5563 N N . GLY C 1 79 ? 12.088 -66.312 76.376 1.00 33.24 80 GLY B N 1
ATOM 5564 C CA . GLY C 1 79 ? 13.173 -67.182 76.864 1.00 40.24 80 GLY B CA 1
ATOM 5565 C C . GLY C 1 79 ? 13.074 -67.416 78.369 1.00 42.09 80 GLY B C 1
ATOM 5566 O O . GLY C 1 79 ? 13.196 -68.567 78.796 1.00 40.29 80 GLY B O 1
ATOM 5567 N N . SER C 1 80 ? 12.824 -66.361 79.153 1.00 44.16 81 SER B N 1
ATOM 5568 C CA . SER C 1 80 ? 12.944 -66.354 80.639 1.00 43.03 81 SER B CA 1
ATOM 5569 C C . SER C 1 80 ? 11.670 -65.884 81.365 1.00 38.50 81 SER B C 1
ATOM 5570 O O . SER C 1 80 ? 11.664 -66.015 82.580 1.00 38.38 81 SER B O 1
ATOM 5573 N N . TYR C 1 81 ? 10.667 -65.328 80.674 1.00 30.90 82 TYR B N 1
ATOM 5574 C CA . TYR C 1 81 ? 9.509 -64.637 81.296 1.00 28.25 82 TYR B CA 1
ATOM 5575 C C . TYR C 1 81 ? 8.228 -65.335 80.864 1.00 27.87 82 TYR B C 1
ATOM 5576 O O . TYR C 1 81 ? 8.124 -65.742 79.697 1.00 27.49 82 TYR B O 1
ATOM 5585 N N . ASN C 1 82 ? 7.284 -65.512 81.788 1.00 26.48 83 ASN B N 1
ATOM 5586 C CA . ASN C 1 82 ? 6.027 -66.229 81.450 1.00 25.24 83 ASN B CA 1
ATOM 5587 C C . ASN C 1 82 ? 4.859 -65.259 81.548 1.00 21.97 83 ASN B C 1
ATOM 5588 O O . ASN C 1 82 ? 3.726 -65.696 81.304 1.00 22.36 83 ASN B O 1
ATOM 5593 N N . LEU C 1 83 ? 5.138 -63.999 81.863 1.00 21.45 84 LEU B N 1
ATOM 5594 C CA . LEU C 1 83 ? 4.097 -62.946 81.884 1.00 22.26 84 LEU B CA 1
ATOM 5595 C C . LEU C 1 83 ? 4.697 -61.741 81.187 1.00 20.24 84 LEU B C 1
ATOM 5596 O O . LEU C 1 83 ? 5.621 -61.153 81.741 1.00 18.59 84 LEU B O 1
ATOM 5601 N N . ILE C 1 84 ? 4.215 -61.438 79.981 1.00 19.81 85 ILE B N 1
ATOM 5602 C CA . ILE C 1 84 ? 4.880 -60.427 79.125 1.00 21.25 85 ILE B CA 1
ATOM 5603 C C . ILE C 1 84 ? 3.902 -59.291 78.849 1.00 20.00 85 ILE B C 1
ATOM 5604 O O . ILE C 1 84 ? 2.826 -59.566 78.325 1.00 21.61 85 ILE B O 1
ATOM 5609 N N . PHE C 1 85 ? 4.277 -58.077 79.231 1.00 20.28 86 PHE B N 1
ATOM 5610 C CA . PHE C 1 85 ? 3.498 -56.829 79.026 1.00 20.63 86 PHE B CA 1
ATOM 5611 C C . PHE C 1 85 ? 4.022 -56.081 77.793 1.00 23.16 86 PHE B C 1
ATOM 5612 O O . PHE C 1 85 ? 5.204 -55.612 77.780 1.00 25.86 86 PHE B O 1
ATOM 5620 N N . GLY C 1 86 ? 3.180 -55.979 76.773 1.00 22.38 87 GLY B N 1
ATOM 5621 C CA . GLY C 1 86 ? 3.326 -55.020 75.667 1.00 24.16 87 GLY B CA 1
ATOM 5622 C C . GLY C 1 86 ? 2.757 -53.681 76.064 1.00 23.71 87 GLY B C 1
ATOM 5623 O O . GLY C 1 86 ? 1.519 -53.551 76.087 1.00 25.42 87 GLY B O 1
ATOM 5624 N N . VAL C 1 87 ? 3.627 -52.738 76.413 1.00 23.02 88 VAL B N 1
ATOM 5625 C CA . VAL C 1 87 ? 3.253 -51.377 76.887 1.00 26.09 88 VAL B CA 1
ATOM 5626 C C . VAL C 1 87 ? 3.096 -50.418 75.690 1.00 27.54 88 VAL B C 1
ATOM 5627 O O . VAL C 1 87 ? 4.060 -49.759 75.283 1.00 26.85 88 VAL B O 1
ATOM 5631 N N . GLY C 1 88 ? 1.893 -50.331 75.148 1.00 27.44 89 GLY B N 1
ATOM 5632 C CA . GLY C 1 88 ? 1.559 -49.368 74.082 1.00 24.97 89 GLY B CA 1
ATOM 5633 C C . GLY C 1 88 ? 0.720 -50.040 73.037 1.00 24.76 89 GLY B C 1
ATOM 5634 O O . GLY C 1 88 ? 0.949 -51.274 72.787 1.00 23.75 89 GLY B O 1
ATOM 5635 N N . PHE C 1 89 ? -0.219 -49.292 72.456 1.00 25.03 90 PHE B N 1
ATOM 5636 C CA . PHE C 1 89 ? -1.156 -49.795 71.428 1.00 30.37 90 PHE B CA 1
ATOM 5637 C C . PHE C 1 89 ? -0.377 -50.333 70.229 1.00 28.40 90 PHE B C 1
ATOM 5638 O O . PHE C 1 89 ? -0.864 -51.303 69.609 1.00 32.33 90 PHE B O 1
ATOM 5646 N N . ALA C 1 90 ? 0.782 -49.744 69.933 1.00 31.58 91 ALA B N 1
ATOM 5647 C CA . ALA C 1 90 ? 1.623 -50.083 68.757 1.00 29.92 91 ALA B CA 1
ATOM 5648 C C . ALA C 1 90 ? 2.030 -51.569 68.785 1.00 30.85 91 ALA B C 1
ATOM 5649 O O . ALA C 1 90 ? 2.259 -52.158 67.696 1.00 30.65 91 ALA B O 1
ATOM 5651 N N . LEU C 1 91 ? 2.066 -52.195 69.964 1.00 26.71 92 LEU B N 1
ATOM 5652 C CA . LEU C 1 91 ? 2.519 -53.601 70.094 1.00 26.23 92 LEU B CA 1
ATOM 5653 C C . LEU C 1 91 ? 1.393 -54.590 69.803 1.00 24.36 92 LEU B C 1
ATOM 5654 O O . LEU C 1 91 ? 1.662 -55.788 69.854 1.00 25.98 92 LEU B O 1
ATOM 5659 N N . ASN C 1 92 ? 0.187 -54.134 69.451 1.00 26.54 93 ASN B N 1
ATOM 5660 C CA . ASN C 1 92 ? -1.019 -54.994 69.259 1.00 27.40 93 ASN B CA 1
ATOM 5661 C C . ASN C 1 92 ? -0.677 -56.218 68.382 1.00 32.10 93 ASN B C 1
ATOM 5662 O O . ASN C 1 92 ? -0.853 -57.385 68.868 1.00 30.28 93 ASN B O 1
ATOM 5667 N N . ASN C 1 93 ? -0.226 -56.012 67.138 1.00 31.77 94 ASN B N 1
ATOM 5668 C CA . ASN C 1 93 ? -0.044 -57.108 66.145 1.00 31.31 94 ASN B CA 1
ATOM 5669 C C . ASN C 1 93 ? 1.093 -58.024 66.609 1.00 29.12 94 ASN B C 1
ATOM 5670 O O . ASN C 1 93 ? 0.918 -59.261 66.553 1.00 27.15 94 ASN B O 1
ATOM 5675 N N . ALA C 1 94 ? 2.201 -57.462 67.087 1.00 27.34 95 ALA B N 1
ATOM 5676 C CA . ALA C 1 94 ? 3.340 -58.263 67.579 1.00 28.45 95 ALA B CA 1
ATOM 5677 C C . ALA C 1 94 ? 2.915 -59.119 68.785 1.00 28.31 95 ALA B C 1
ATOM 5678 O O . ALA C 1 94 ? 3.303 -60.329 68.844 1.00 26.64 95 ALA B O 1
ATOM 5680 N N . VAL C 1 95 ? 2.139 -58.556 69.721 1.00 27.18 96 VAL B N 1
ATOM 5681 C CA . VAL C 1 95 ? 1.660 -59.335 70.910 1.00 27.27 96 VAL B CA 1
ATOM 5682 C C . VAL C 1 95 ? 0.697 -60.428 70.458 1.00 28.39 96 VAL B C 1
ATOM 5683 O O . VAL C 1 95 ? 0.830 -61.558 70.975 1.00 29.44 96 VAL B O 1
ATOM 5687 N N . LYS C 1 96 ? -0.194 -60.139 69.508 1.00 26.70 97 LYS B N 1
ATOM 5688 C CA . LYS C 1 96 ? -1.105 -61.170 68.947 1.00 28.84 97 LYS B CA 1
ATOM 5689 C C . LYS C 1 96 ? -0.299 -62.354 68.403 1.00 31.63 97 LYS B C 1
ATOM 5690 O O . LYS C 1 96 ? -0.661 -63.529 68.694 1.00 29.57 97 LYS B O 1
ATOM 5696 N N . ASP C 1 97 ? 0.708 -62.085 67.561 1.00 29.75 98 ASP B N 1
ATOM 5697 C CA . ASP C 1 97 ? 1.517 -63.161 66.915 1.00 35.55 98 ASP B CA 1
ATOM 5698 C C . ASP C 1 97 ? 2.311 -63.930 67.986 1.00 30.48 98 ASP B C 1
ATOM 5699 O O . ASP C 1 97 ? 2.380 -65.149 67.867 1.00 30.03 98 ASP B O 1
ATOM 5704 N N . ALA C 1 98 ? 2.903 -63.245 68.968 1.00 27.07 99 ALA B N 1
ATOM 5705 C CA . ALA C 1 98 ? 3.712 -63.888 70.032 1.00 26.36 99 ALA B CA 1
ATOM 5706 C C . ALA C 1 98 ? 2.800 -64.798 70.860 1.00 26.25 99 ALA B C 1
ATOM 5707 O O . ALA C 1 98 ? 3.189 -65.938 71.138 1.00 24.98 99 ALA B O 1
ATOM 5709 N N . ALA C 1 99 ? 1.579 -64.354 71.169 1.00 26.56 100 ALA B N 1
ATOM 5710 C CA . ALA C 1 99 ? 0.628 -65.119 71.999 1.00 27.27 100 ALA B CA 1
ATOM 5711 C C . ALA C 1 99 ? 0.253 -66.421 71.298 1.00 30.96 100 ALA B C 1
ATOM 5712 O O . ALA C 1 99 ? 0.136 -67.459 71.989 1.00 30.84 100 ALA B O 1
ATOM 5714 N N . LYS C 1 100 ? 0.103 -66.375 69.971 1.00 39.74 101 LYS B N 1
ATOM 5715 C CA . LYS C 1 100 ? -0.242 -67.543 69.117 1.00 40.37 101 LYS B CA 1
ATOM 5716 C C . LYS C 1 100 ? 0.924 -68.535 69.026 1.00 38.61 101 LYS B C 1
ATOM 5717 O O . LYS C 1 100 ? 0.628 -69.713 68.995 1.00 37.63 101 LYS B O 1
ATOM 5723 N N . GLU C 1 101 ? 2.173 -68.062 68.964 1.00 41.32 102 GLU B N 1
ATOM 5724 C CA . GLU C 1 101 ? 3.422 -68.886 68.987 1.00 46.38 102 GLU B CA 1
ATOM 5725 C C . GLU C 1 101 ? 3.635 -69.527 70.376 1.00 43.57 102 GLU B C 1
ATOM 5726 O O . GLU C 1 101 ? 4.128 -70.670 70.435 1.00 47.05 102 GLU B O 1
ATOM 5732 N N . HIS C 1 102 ? 3.335 -68.812 71.471 1.00 38.39 103 HIS B N 1
ATOM 5733 C CA . HIS C 1 102 ? 3.599 -69.284 72.858 1.00 32.91 103 HIS B CA 1
ATOM 5734 C C . HIS C 1 102 ? 2.298 -69.307 73.676 1.00 31.36 103 HIS B C 1
ATOM 5735 O O . HIS C 1 102 ? 2.132 -68.463 74.562 1.00 25.39 103 HIS B O 1
ATOM 5742 N N . THR C 1 103 ? 1.444 -70.294 73.433 1.00 29.98 104 THR B N 1
ATOM 5743 C CA . THR C 1 103 ? 0.137 -70.486 74.113 1.00 34.28 104 THR B CA 1
ATOM 5744 C C . THR C 1 103 ? 0.339 -70.819 75.600 1.00 31.45 104 THR B C 1
ATOM 5745 O O . THR C 1 103 ? -0.605 -70.648 76.348 1.00 36.52 104 THR B O 1
ATOM 5749 N N . ASP C 1 104 ? 1.516 -71.280 76.020 1.00 34.67 105 ASP B N 1
ATOM 5750 C CA . ASP C 1 104 ? 1.812 -71.592 77.448 1.00 35.95 105 ASP B CA 1
ATOM 5751 C C . ASP C 1 104 ? 2.248 -70.321 78.201 1.00 32.30 105 ASP B C 1
ATOM 5752 O O . ASP C 1 104 ? 2.371 -70.375 79.433 1.00 35.55 105 ASP B O 1
ATOM 5757 N N . LEU C 1 105 ? 2.533 -69.212 77.522 1.00 27.87 106 LEU B N 1
ATOM 5758 C CA . LEU C 1 105 ? 2.877 -67.945 78.220 1.00 26.02 106 LEU B CA 1
ATOM 5759 C C . LEU C 1 105 ? 1.682 -67.003 78.155 1.00 23.59 106 LEU B C 1
ATOM 5760 O O . LEU C 1 105 ? 0.774 -67.216 77.336 1.00 24.06 106 LEU B O 1
ATOM 5765 N N . ASN C 1 106 ? 1.690 -66.008 79.026 1.00 23.31 107 ASN B N 1
ATOM 5766 C CA . ASN C 1 106 ? 0.570 -65.073 79.251 1.00 23.07 107 ASN B CA 1
ATOM 5767 C C . ASN C 1 106 ? 1.061 -63.693 78.847 1.00 23.33 107 ASN B C 1
ATOM 5768 O O . ASN C 1 106 ? 2.225 -63.359 79.181 1.00 21.37 107 ASN B O 1
ATOM 5773 N N . TYR C 1 107 ? 0.208 -62.954 78.124 1.00 21.71 108 TYR B N 1
ATOM 5774 C CA . TYR C 1 107 ? 0.547 -61.642 77.532 1.00 20.34 108 TYR B CA 1
ATOM 5775 C C . TYR C 1 107 ? -0.486 -60.630 77.975 1.00 19.69 108 TYR B C 1
ATOM 5776 O O . TYR C 1 107 ? -1.646 -60.986 78.103 1.00 21.24 108 TYR B O 1
ATOM 5785 N N . VAL C 1 108 ? -0.055 -59.388 78.187 1.00 20.63 109 VAL B N 1
ATOM 5786 C CA . VAL C 1 108 ? -0.958 -58.258 78.483 1.00 21.98 109 VAL B CA 1
ATOM 5787 C C . VAL C 1 108 ? -0.648 -57.180 77.448 1.00 25.52 109 VAL B C 1
ATOM 5788 O O . VAL C 1 108 ? 0.534 -56.874 77.253 1.00 24.41 109 VAL B O 1
ATOM 5792 N N . LEU C 1 109 ? -1.690 -56.647 76.824 1.00 25.72 110 LEU B N 1
ATOM 5793 C CA . LEU C 1 109 ? -1.564 -55.481 75.936 1.00 23.36 110 LEU B CA 1
ATOM 5794 C C . LEU C 1 109 ? -2.109 -54.275 76.696 1.00 27.16 110 LEU B C 1
ATOM 5795 O O . LEU C 1 109 ? -3.233 -54.313 77.160 1.00 25.11 110 LEU B O 1
ATOM 5800 N N . ILE C 1 110 ? -1.297 -53.250 76.840 1.00 27.82 111 ILE B N 1
ATOM 5801 C CA . ILE C 1 110 ? -1.759 -52.017 77.520 1.00 28.76 111 ILE B CA 1
ATOM 5802 C C . ILE C 1 110 ? -2.128 -50.974 76.471 1.00 30.08 111 ILE B C 1
ATOM 5803 O O . ILE C 1 110 ? -1.349 -50.801 75.539 1.00 32.04 111 ILE B O 1
ATOM 5808 N N . ASP C 1 111 ? -3.333 -50.415 76.626 1.00 30.13 112 ASP B N 1
ATOM 5809 C CA . ASP C 1 111 ? -4.005 -49.355 75.825 1.00 32.39 112 ASP B CA 1
ATOM 5810 C C . ASP C 1 111 ? -4.654 -49.898 74.554 1.00 34.29 112 ASP B C 1
ATOM 5811 O O . ASP C 1 111 ? -4.934 -49.091 73.708 1.00 36.29 112 ASP B O 1
ATOM 5816 N N . ASP C 1 112 ? -4.834 -51.204 74.417 1.00 33.07 113 ASP B N 1
ATOM 5817 C CA . ASP C 1 112 ? -5.509 -51.738 73.210 1.00 33.93 113 ASP B CA 1
ATOM 5818 C C . ASP C 1 112 ? -6.132 -53.092 73.523 1.00 30.80 113 ASP B C 1
ATOM 5819 O O . ASP C 1 112 ? -5.732 -53.688 74.499 1.00 29.46 113 ASP B O 1
ATOM 5824 N N . VAL C 1 113 ? -7.055 -53.526 72.668 1.00 29.29 114 VAL B N 1
ATOM 5825 C CA . VAL C 1 113 ? -7.828 -54.776 72.870 1.00 29.75 114 VAL B CA 1
ATOM 5826 C C . VAL C 1 113 ? -7.427 -55.814 71.831 1.00 30.85 114 VAL B C 1
ATOM 5827 O O . VAL C 1 113 ? -7.470 -55.487 70.633 1.00 38.35 114 VAL B O 1
ATOM 5831 N N . ILE C 1 114 ? -7.060 -57.009 72.299 1.00 28.20 115 ILE B N 1
ATOM 5832 C CA . ILE C 1 114 ? -6.917 -58.247 71.486 1.00 30.05 115 ILE B CA 1
ATOM 5833 C C . ILE C 1 114 ? -8.078 -59.173 71.858 1.00 32.28 115 ILE B C 1
ATOM 5834 O O . ILE C 1 114 ? -8.295 -59.387 73.065 1.00 34.72 115 ILE B O 1
ATOM 5839 N N . LYS C 1 115 ? -8.810 -59.685 70.871 1.00 33.45 116 LYS B N 1
ATOM 5840 C CA . LYS C 1 115 ? -10.020 -60.509 71.133 1.00 39.26 116 LYS B CA 1
ATOM 5841 C C . LYS C 1 115 ? -9.711 -61.975 70.821 1.00 38.47 116 LYS B C 1
ATOM 5842 O O . LYS C 1 115 ? -8.828 -62.235 69.976 1.00 37.15 116 LYS B O 1
ATOM 5848 N N . ASP C 1 116 ? -10.422 -62.892 71.483 1.00 41.55 117 ASP B N 1
ATOM 5849 C CA . ASP C 1 116 ? -10.472 -64.336 71.137 1.00 42.78 117 ASP B CA 1
ATOM 5850 C C . ASP C 1 116 ? -9.095 -64.995 71.381 1.00 39.31 117 ASP B C 1
ATOM 5851 O O . ASP C 1 116 ? -8.772 -65.971 70.693 1.00 41.15 117 ASP B O 1
ATOM 5856 N N . GLN C 1 117 ? -8.281 -64.497 72.312 1.00 38.37 118 GLN B N 1
ATOM 5857 C CA . GLN C 1 117 ? -6.959 -65.117 72.600 1.00 36.40 118 GLN B CA 1
ATOM 5858 C C . GLN C 1 117 ? -6.864 -65.325 74.105 1.00 35.44 118 GLN B C 1
ATOM 5859 O O . GLN C 1 117 ? -6.655 -64.347 74.820 1.00 35.36 118 GLN B O 1
ATOM 5865 N N . LYS C 1 118 ? -7.053 -66.577 74.529 1.00 36.56 119 LYS B N 1
ATOM 5866 C CA . LYS C 1 118 ? -7.191 -67.013 75.935 1.00 39.01 119 LYS B CA 1
ATOM 5867 C C . LYS C 1 118 ? -5.974 -66.601 76.761 1.00 31.52 119 LYS B C 1
ATOM 5868 O O . LYS C 1 118 ? -6.136 -66.488 77.965 1.00 31.22 119 LYS B O 1
ATOM 5874 N N . ASN C 1 119 ? -4.788 -66.462 76.161 1.00 27.18 120 ASN B N 1
ATOM 5875 C CA . ASN C 1 119 ? -3.538 -66.194 76.920 1.00 24.79 120 ASN B CA 1
ATOM 5876 C C . ASN C 1 119 ? -3.168 -64.711 76.798 1.00 23.80 120 ASN B C 1
ATOM 5877 O O . ASN C 1 119 ? -2.012 -64.381 77.092 1.00 22.13 120 ASN B O 1
ATOM 5882 N N . VAL C 1 120 ? -4.116 -63.855 76.417 1.00 21.20 121 VAL B N 1
ATOM 5883 C CA . VAL C 1 120 ? -3.891 -62.382 76.296 1.00 22.68 121 VAL B CA 1
ATOM 5884 C C . VAL C 1 120 ? -4.980 -61.647 77.074 1.00 21.09 121 VAL B C 1
ATOM 5885 O O . VAL C 1 120 ? -6.153 -61.874 76.800 1.00 21.58 121 VAL B O 1
ATOM 5889 N N . ALA C 1 121 ? -4.572 -60.744 77.947 1.00 21.64 122 ALA B N 1
ATOM 5890 C CA . ALA C 1 121 ? -5.447 -59.771 78.623 1.00 20.75 122 ALA B CA 1
ATOM 5891 C C . ALA C 1 121 ? -5.197 -58.411 78.004 1.00 20.90 122 ALA B C 1
ATOM 5892 O O . ALA C 1 121 ? -4.045 -58.141 77.667 1.00 21.05 122 ALA B O 1
ATOM 5894 N N . SER C 1 122 ? -6.227 -57.578 77.942 1.00 19.87 123 SER B N 1
ATOM 5895 C CA . SER C 1 122 ? -6.179 -56.218 77.378 1.00 23.03 123 SER B CA 1
ATOM 5896 C C . SER C 1 122 ? -6.570 -55.237 78.460 1.00 22.91 123 SER B C 1
ATOM 5897 O O . SER C 1 122 ? -7.446 -55.567 79.274 1.00 26.72 123 SER B O 1
ATOM 5900 N N . VAL C 1 123 ? -5.900 -54.103 78.495 1.00 21.85 124 VAL B N 1
ATOM 5901 C CA . VAL C 1 123 ? -6.108 -53.070 79.529 1.00 26.17 124 VAL B CA 1
ATOM 5902 C C . VAL C 1 123 ? -6.321 -51.755 78.812 1.00 29.53 124 VAL B C 1
ATOM 5903 O O . VAL C 1 123 ? -5.522 -51.460 77.949 1.00 31.54 124 VAL B O 1
ATOM 5907 N N . THR C 1 124 ? -7.404 -51.050 79.131 1.00 29.57 125 THR B N 1
ATOM 5908 C CA . THR C 1 124 ? -7.704 -49.720 78.558 1.00 30.54 125 THR B CA 1
ATOM 5909 C C . THR C 1 124 ? -7.986 -48.779 79.708 1.00 26.48 125 THR B C 1
ATOM 5910 O O . THR C 1 124 ? -8.402 -49.263 80.741 1.00 28.15 125 THR B O 1
ATOM 5914 N N . PHE C 1 125 ? -7.709 -47.499 79.500 1.00 25.70 126 PHE B N 1
ATOM 5915 C CA . PHE C 1 125 ? -7.875 -46.404 80.478 1.00 28.53 126 PHE B CA 1
ATOM 5916 C C . PHE C 1 125 ? -8.800 -45.358 79.845 1.00 30.85 126 PHE B C 1
ATOM 5917 O O . PHE C 1 125 ? -8.637 -45.032 78.645 1.00 28.39 126 PHE B O 1
ATOM 5925 N N . ALA C 1 126 ? -9.751 -44.840 80.620 1.00 33.59 127 ALA B N 1
ATOM 5926 C CA . ALA C 1 126 ? -10.678 -43.779 80.161 1.00 31.34 127 ALA B CA 1
ATOM 5927 C C . ALA C 1 126 ? -9.930 -42.439 80.237 1.00 32.12 127 ALA B C 1
ATOM 5928 O O . ALA C 1 126 ? -10.231 -41.610 81.129 1.00 35.57 127 ALA B O 1
ATOM 5930 N N . ASP C 1 127 ? -8.931 -42.269 79.372 1.00 33.10 128 ASP B N 1
ATOM 5931 C CA . ASP C 1 127 ? -8.058 -41.069 79.327 1.00 36.01 128 ASP B CA 1
ATOM 5932 C C . ASP C 1 127 ? -8.890 -39.831 78.931 1.00 36.10 128 ASP B C 1
ATOM 5933 O O . ASP C 1 127 ? -8.459 -38.709 79.254 1.00 38.41 128 ASP B O 1
ATOM 5938 N N . ASN C 1 128 ? -10.044 -40.028 78.290 1.00 33.51 129 ASN B N 1
ATOM 5939 C CA . ASN C 1 128 ? -11.014 -38.942 77.996 1.00 39.54 129 ASN B CA 1
ATOM 5940 C C . ASN C 1 128 ? -11.480 -38.298 79.308 1.00 38.15 129 ASN B C 1
ATOM 5941 O O . ASN C 1 128 ? -11.474 -37.051 79.373 1.00 41.61 129 ASN B O 1
ATOM 5946 N N . GLU C 1 129 ? -11.743 -39.104 80.342 1.00 40.12 130 GLU B N 1
ATOM 5947 C CA . GLU C 1 129 ? -12.258 -38.630 81.658 1.00 37.96 130 GLU B CA 1
ATOM 5948 C C . GLU C 1 129 ? -11.186 -37.803 82.365 1.00 36.85 130 GLU B C 1
ATOM 5949 O O . GLU C 1 129 ? -11.524 -36.715 82.847 1.00 42.36 130 GLU B O 1
ATOM 5955 N N . SER C 1 130 ? -9.932 -38.256 82.394 1.00 35.65 131 SER B N 1
ATOM 5956 C CA . SER C 1 130 ? -8.812 -37.492 83.012 1.00 33.30 131 SER B CA 1
ATOM 5957 C C . SER C 1 130 ? -8.511 -36.242 82.170 1.00 35.21 131 SER B C 1
ATOM 5958 O O . SER C 1 130 ? -8.192 -35.185 82.755 1.00 35.15 131 SER B O 1
ATOM 5961 N N . GLY C 1 131 ? -8.539 -36.375 80.845 1.00 34.80 132 GLY B N 1
ATOM 5962 C CA . GLY C 1 131 ? -8.329 -35.252 79.918 1.00 36.62 132 GLY B CA 1
ATOM 5963 C C . GLY C 1 131 ? -9.368 -34.160 80.151 1.00 37.81 132 GLY B C 1
ATOM 5964 O O . GLY C 1 131 ? -8.972 -32.990 80.214 1.00 36.64 132 GLY B O 1
ATOM 5965 N N . TYR C 1 132 ? -10.642 -34.534 80.318 1.00 39.56 133 TYR B N 1
ATOM 5966 C CA . TYR C 1 132 ? -11.740 -33.597 80.678 1.00 42.35 133 TYR B CA 1
ATOM 5967 C C . TYR C 1 132 ? -11.327 -32.798 81.909 1.00 42.00 133 TYR B C 1
ATOM 5968 O O . TYR C 1 132 ? -11.339 -31.563 81.856 1.00 47.90 133 TYR B O 1
ATOM 5977 N N . LEU C 1 133 ? -10.925 -33.480 82.978 1.00 42.12 134 LEU B N 1
ATOM 5978 C CA . LEU C 1 133 ? -10.559 -32.797 84.240 1.00 39.56 134 LEU B CA 1
ATOM 5979 C C . LEU C 1 133 ? -9.409 -31.841 83.953 1.00 41.85 134 LEU B C 1
ATOM 5980 O O . LEU C 1 133 ? -9.454 -30.717 84.494 1.00 43.94 134 LEU B O 1
ATOM 5985 N N . ALA C 1 134 ? -8.407 -32.248 83.166 1.00 39.20 135 ALA B N 1
ATOM 5986 C CA . ALA C 1 134 ? -7.276 -31.358 82.809 1.00 37.79 135 ALA B CA 1
ATOM 5987 C C . ALA C 1 134 ? -7.802 -30.151 82.004 1.00 38.27 135 ALA B C 1
ATOM 5988 O O . ALA C 1 134 ? -7.263 -29.057 82.160 1.00 34.42 135 ALA B O 1
ATOM 5990 N N . GLY C 1 135 ? -8.809 -30.352 81.152 1.00 40.85 136 GLY B N 1
ATOM 5991 C CA . GLY C 1 135 ? -9.448 -29.254 80.400 1.00 51.16 136 GLY B CA 1
ATOM 5992 C C . GLY C 1 135 ? -10.098 -28.230 81.332 1.00 51.87 136 GLY B C 1
ATOM 5993 O O . GLY C 1 135 ? -9.873 -27.019 81.137 1.00 57.47 136 GLY B O 1
ATOM 5994 N N . VAL C 1 136 ? -10.854 -28.700 82.322 1.00 47.81 137 VAL B N 1
ATOM 5995 C CA . VAL C 1 136 ? -11.531 -27.837 83.331 1.00 51.23 137 VAL B CA 1
ATOM 5996 C C . VAL C 1 136 ? -10.473 -27.014 84.059 1.00 49.96 137 VAL B C 1
ATOM 5997 O O . VAL C 1 136 ? -10.593 -25.786 84.119 1.00 47.47 137 VAL B O 1
ATOM 6001 N N . ALA C 1 137 ? -9.430 -27.676 84.539 1.00 49.82 138 ALA B N 1
ATOM 6002 C CA . ALA C 1 137 ? -8.287 -27.017 85.198 1.00 48.33 138 ALA B CA 1
ATOM 6003 C C . ALA C 1 137 ? -7.694 -25.951 84.269 1.00 54.44 138 ALA B C 1
ATOM 6004 O O . ALA C 1 137 ? -7.452 -24.835 84.751 1.00 52.37 138 ALA B O 1
ATOM 6006 N N . ALA C 1 138 ? -7.435 -26.284 83.001 1.00 53.50 139 ALA B N 1
ATOM 6007 C CA . ALA C 1 138 ? -6.731 -25.385 82.056 1.00 53.12 139 ALA B CA 1
ATOM 6008 C C . ALA C 1 138 ? -7.579 -24.124 81.841 1.00 49.49 139 ALA B C 1
ATOM 6009 O O . ALA C 1 138 ? -7.009 -23.019 81.880 1.00 45.99 139 ALA B O 1
ATOM 6011 N N . ALA C 1 139 ? -8.885 -24.320 81.638 1.00 49.75 140 ALA B N 1
ATOM 6012 C CA . ALA C 1 139 ? -9.904 -23.286 81.354 1.00 55.30 140 ALA B CA 1
ATOM 6013 C C . ALA C 1 139 ? -10.024 -22.328 82.545 1.00 64.03 140 ALA B C 1
ATOM 6014 O O . ALA C 1 139 ? -10.200 -21.130 82.298 1.00 69.17 140 ALA B O 1
ATOM 6016 N N . LYS C 1 140 ? -9.873 -22.831 83.771 1.00 63.60 141 LYS B N 1
ATOM 6017 C CA . LYS C 1 140 ? -10.011 -22.032 85.013 1.00 62.07 141 LYS B CA 1
ATOM 6018 C C . LYS C 1 140 ? -8.700 -21.322 85.355 1.00 58.00 141 LYS B C 1
ATOM 6019 O O . LYS C 1 140 ? -8.699 -20.587 86.345 1.00 59.59 141 LYS B O 1
ATOM 6025 N N . THR C 1 141 ? -7.610 -21.509 84.619 1.00 56.16 142 THR B N 1
ATOM 6026 C CA . THR C 1 141 ? -6.352 -20.779 84.958 1.00 56.57 142 THR B CA 1
ATOM 6027 C C . THR C 1 141 ? -5.844 -19.944 83.768 1.00 59.32 142 THR B C 1
ATOM 6028 O O . THR C 1 141 ? -5.055 -19.020 84.035 1.00 63.25 142 THR B O 1
ATOM 6032 N N . THR C 1 142 ? -6.283 -20.178 82.525 1.00 56.91 143 THR B N 1
ATOM 6033 C CA . THR C 1 142 ? -5.735 -19.445 81.345 1.00 61.46 143 THR B CA 1
ATOM 6034 C C . THR C 1 142 ? -6.172 -17.975 81.422 1.00 62.10 143 THR B C 1
ATOM 6035 O O . THR C 1 142 ? -7.377 -17.719 81.630 1.00 55.31 143 THR B O 1
ATOM 6039 N N . LYS C 1 143 ? -5.211 -17.062 81.264 1.00 67.99 144 LYS B N 1
ATOM 6040 C CA . LYS C 1 143 ? -5.441 -15.594 81.210 1.00 73.31 144 LYS B CA 1
ATOM 6041 C C . LYS C 1 143 ? -5.531 -15.152 79.744 1.00 73.35 144 LYS B C 1
ATOM 6042 O O . LYS C 1 143 ? -6.438 -14.349 79.441 1.00 82.96 144 LYS B O 1
ATOM 6048 N N . THR C 1 144 ? -4.704 -15.720 78.856 1.00 68.65 145 THR B N 1
ATOM 6049 C CA . THR C 1 144 ? -4.707 -15.418 77.395 1.00 63.74 145 THR B CA 1
ATOM 6050 C C . THR C 1 144 ? -5.947 -16.012 76.709 1.00 64.49 145 THR B C 1
ATOM 6051 O O . THR C 1 144 ? -6.165 -15.654 75.538 1.00 66.56 145 THR B O 1
ATOM 6055 N N . LYS C 1 145 ? -6.708 -16.888 77.379 1.00 65.24 146 LYS B N 1
ATOM 6056 C CA . LYS C 1 145 ? -7.871 -17.623 76.797 1.00 70.50 146 LYS B CA 1
ATOM 6057 C C . LYS C 1 145 ? -7.406 -18.457 75.591 1.00 68.68 146 LYS B C 1
ATOM 6058 O O . LYS C 1 145 ? -8.206 -18.700 74.659 1.00 61.94 146 LYS B O 1
ATOM 6064 N N . GLN C 1 146 ? -6.164 -18.943 75.643 1.00 69.42 147 GLN B N 1
ATOM 6065 C CA . GLN C 1 146 ? -5.587 -19.815 74.593 1.00 71.88 147 GLN B CA 1
ATOM 6066 C C . GLN C 1 146 ? -4.738 -20.923 75.235 1.00 60.73 147 GLN B C 1
ATOM 6067 O O . GLN C 1 146 ? -3.778 -20.608 75.973 1.00 53.82 147 GLN B O 1
ATOM 6073 N N . VAL C 1 147 ? -5.049 -22.180 74.916 1.00 59.61 148 VAL B N 1
ATOM 6074 C CA . VAL C 1 147 ? -4.328 -23.368 75.460 1.00 59.27 148 VAL B CA 1
ATOM 6075 C C . VAL C 1 147 ? -3.885 -24.299 74.326 1.00 55.87 148 VAL B C 1
ATOM 6076 O O . VAL C 1 147 ? -4.589 -24.383 73.291 1.00 57.82 148 VAL B O 1
ATOM 6080 N N . GLY C 1 148 ? -2.764 -24.992 74.558 1.00 56.73 149 GLY B N 1
ATOM 6081 C CA . GLY C 1 148 ? -2.122 -25.936 73.621 1.00 54.83 149 GLY B CA 1
ATOM 6082 C C . GLY C 1 148 ? -2.299 -27.391 74.026 1.00 49.79 149 GLY B C 1
ATOM 6083 O O . GLY C 1 148 ? -2.302 -27.707 75.234 1.00 45.12 149 GLY B O 1
ATOM 6084 N N . PHE C 1 149 ? -2.471 -28.251 73.027 1.00 51.84 150 PHE B N 1
ATOM 6085 C CA . PHE C 1 149 ? -2.454 -29.726 73.146 1.00 46.87 150 PHE B CA 1
ATOM 6086 C C . PHE C 1 149 ? -1.397 -30.250 72.176 1.00 46.16 150 PHE B C 1
ATOM 6087 O O . PHE C 1 149 ? -1.502 -29.971 70.979 1.00 45.72 150 PHE B O 1
ATOM 6095 N N . VAL C 1 150 ? -0.393 -30.943 72.701 1.00 43.76 151 VAL B N 1
ATOM 6096 C CA . VAL C 1 150 ? 0.682 -31.623 71.930 1.00 43.89 151 VAL B CA 1
ATOM 6097 C C . VAL C 1 150 ? 0.461 -33.131 72.031 1.00 42.55 151 VAL B C 1
ATOM 6098 O O . VAL C 1 150 ? 0.759 -33.697 73.090 1.00 42.38 151 VAL B O 1
ATOM 6102 N N . GLY C 1 151 ? -0.108 -33.728 70.988 1.00 43.38 152 GLY B N 1
ATOM 6103 C CA . GLY C 1 151 ? -0.334 -35.179 70.870 1.00 39.36 152 GLY B CA 1
ATOM 6104 C C . GLY C 1 151 ? 0.926 -35.870 70.407 1.00 39.73 152 GLY B C 1
ATOM 6105 O O . GLY C 1 151 ? 1.788 -35.188 69.808 1.00 40.04 152 GLY B O 1
ATOM 6106 N N . GLY C 1 152 ? 1.070 -37.167 70.694 1.00 37.42 153 GLY B N 1
ATOM 6107 C CA . GLY C 1 152 ? 2.250 -37.929 70.245 1.00 38.71 153 GLY B CA 1
ATOM 6108 C C . GLY C 1 152 ? 2.012 -38.429 68.835 1.00 40.99 153 GLY B C 1
ATOM 6109 O O . GLY C 1 152 ? 2.436 -37.757 67.896 1.00 39.40 153 GLY B O 1
ATOM 6110 N N . ILE C 1 153 ? 1.268 -39.532 68.718 1.00 41.36 154 ILE B N 1
ATOM 6111 C CA . ILE C 1 153 ? 0.881 -40.177 67.439 1.00 37.79 154 ILE B CA 1
ATOM 6112 C C . ILE C 1 153 ? -0.636 -40.141 67.306 1.00 40.55 154 ILE B C 1
ATOM 6113 O O . ILE C 1 153 ? -1.345 -40.456 68.290 1.00 44.65 154 ILE B O 1
ATOM 6118 N N . GLU C 1 154 ? -1.121 -39.758 66.132 1.00 43.93 155 GLU B N 1
ATOM 6119 C CA . GLU C 1 154 ? -2.577 -39.689 65.848 1.00 50.23 155 GLU B CA 1
ATOM 6120 C C . GLU C 1 154 ? -3.117 -41.119 65.985 1.00 43.10 155 GLU B C 1
ATOM 6121 O O . GLU C 1 154 ? -2.553 -42.015 65.338 1.00 39.07 155 GLU B O 1
ATOM 6127 N N . SER C 1 155 ? -4.129 -41.330 66.829 1.00 40.11 156 SER B N 1
ATOM 6128 C CA . SER C 1 155 ? -4.583 -42.673 67.264 1.00 38.02 156 SER B CA 1
ATOM 6129 C C . SER C 1 155 ? -5.900 -42.571 68.029 1.00 36.39 156 SER B C 1
ATOM 6130 O O . SER C 1 155 ? -6.203 -41.486 68.517 1.00 36.63 156 SER B O 1
ATOM 6133 N N . GLU C 1 156 ? -6.621 -43.684 68.131 1.00 34.93 157 GLU B N 1
ATOM 6134 C CA . GLU C 1 156 ? -7.808 -43.882 69.005 1.00 43.42 157 GLU B CA 1
ATOM 6135 C C . GLU C 1 156 ? -7.462 -43.462 70.439 1.00 40.97 157 GLU B C 1
ATOM 6136 O O . GLU C 1 156 ? -8.320 -42.841 71.083 1.00 43.87 157 GLU B O 1
ATOM 6142 N N . VAL C 1 157 ? -6.252 -43.792 70.912 1.00 38.20 158 VAL B N 1
ATOM 6143 C CA . VAL C 1 157 ? -5.808 -43.568 72.319 1.00 35.52 158 VAL B CA 1
ATOM 6144 C C . VAL C 1 157 ? -5.595 -42.057 72.533 1.00 32.72 158 VAL B C 1
ATOM 6145 O O . VAL C 1 157 ? -6.103 -41.523 73.513 1.00 34.37 158 VAL B O 1
ATOM 6149 N N . ILE C 1 158 ? -4.825 -41.383 71.690 1.00 31.67 159 ILE B N 1
ATOM 6150 C CA . ILE C 1 158 ? -4.532 -39.931 71.893 1.00 33.28 159 ILE B CA 1
ATOM 6151 C C . ILE C 1 158 ? -5.779 -39.101 71.557 1.00 35.06 159 ILE B C 1
ATOM 6152 O O . ILE C 1 158 ? -5.903 -38.046 72.152 1.00 36.48 159 ILE B O 1
ATOM 6157 N N . SER C 1 159 ? -6.694 -39.603 70.717 1.00 35.87 160 SER B N 1
ATOM 6158 C CA . SER C 1 159 ? -7.998 -38.959 70.382 1.00 39.53 160 SER B CA 1
ATOM 6159 C C . SER C 1 159 ? -8.914 -38.935 71.619 1.00 43.35 160 SER B C 1
ATOM 6160 O O . SER C 1 159 ? -9.654 -37.957 71.795 1.00 43.72 160 SER B O 1
ATOM 6163 N N . ARG C 1 160 ? -8.869 -39.971 72.460 1.00 41.28 161 ARG B N 1
ATOM 6164 C CA . ARG C 1 160 ? -9.572 -39.962 73.762 1.00 38.19 161 ARG B CA 1
ATOM 6165 C C . ARG C 1 160 ? -9.090 -38.772 74.588 1.00 40.47 161 ARG B C 1
ATOM 6166 O O . ARG C 1 160 ? -9.947 -38.010 75.068 1.00 44.11 161 ARG B O 1
ATOM 6174 N N . PHE C 1 161 ? -7.782 -38.632 74.788 1.00 33.97 162 PHE B N 1
ATOM 6175 C CA . PHE C 1 161 ? -7.224 -37.539 75.610 1.00 36.15 162 PHE B CA 1
ATOM 6176 C C . PHE C 1 161 ? -7.653 -36.190 75.012 1.00 42.33 162 PHE B C 1
ATOM 6177 O O . PHE C 1 161 ? -7.925 -35.267 75.770 1.00 40.37 162 PHE B O 1
ATOM 6185 N N . GLU C 1 162 ? -7.596 -36.069 73.685 1.00 49.29 163 GLU B N 1
ATOM 6186 C CA . GLU C 1 162 ? -7.815 -34.803 72.943 1.00 49.88 163 GLU B CA 1
ATOM 6187 C C . GLU C 1 162 ? -9.293 -34.432 73.093 1.00 44.65 163 GLU B C 1
ATOM 6188 O O . GLU C 1 162 ? -9.574 -33.294 73.480 1.00 45.81 163 GLU B O 1
ATOM 6194 N N . ALA C 1 163 ? -10.187 -35.381 72.821 1.00 43.35 164 ALA B N 1
ATOM 6195 C CA . ALA C 1 163 ? -11.647 -35.182 72.838 1.00 44.94 164 ALA B CA 1
ATOM 6196 C C . ALA C 1 163 ? -12.069 -34.760 74.245 1.00 47.37 164 ALA B C 1
ATOM 6197 O O . ALA C 1 163 ? -12.902 -33.833 74.382 1.00 49.94 164 ALA B O 1
ATOM 6199 N N . GLY C 1 164 ? -11.542 -35.470 75.241 1.00 42.08 165 GLY B N 1
ATOM 6200 C CA . GLY C 1 164 ? -11.778 -35.195 76.665 1.00 41.56 165 GLY B CA 1
ATOM 6201 C C . GLY C 1 164 ? -11.308 -33.805 77.011 1.00 42.15 165 GLY B C 1
ATOM 6202 O O . GLY C 1 164 ? -12.082 -33.035 77.611 1.00 43.27 165 GLY B O 1
ATOM 6203 N N . PHE C 1 165 ? -10.075 -33.480 76.650 1.00 39.60 166 PHE B N 1
ATOM 6204 C CA . PHE C 1 165 ? -9.468 -32.169 76.965 1.00 40.96 166 PHE B CA 1
ATOM 6205 C C . PHE C 1 165 ? -10.310 -31.036 76.354 1.00 50.33 166 PHE B C 1
ATOM 6206 O O . PHE C 1 165 ? -10.575 -30.045 77.047 1.00 48.82 166 PHE B O 1
ATOM 6214 N N . LYS C 1 166 ? -10.741 -31.189 75.099 1.00 52.48 167 LYS B N 1
ATOM 6215 C CA . LYS C 1 166 ? -11.524 -30.153 74.371 1.00 58.10 167 LYS B CA 1
ATOM 6216 C C . LYS C 1 166 ? -12.871 -29.963 75.062 1.00 52.81 167 LYS B C 1
ATOM 6217 O O . LYS C 1 166 ? -13.212 -28.821 75.338 1.00 60.46 167 LYS B O 1
ATOM 6223 N N . ALA C 1 167 ? -13.577 -31.053 75.349 1.00 53.39 168 ALA B N 1
ATOM 6224 C CA . ALA C 1 167 ? -14.894 -31.023 76.019 1.00 56.59 168 ALA B CA 1
ATOM 6225 C C . ALA C 1 167 ? -14.771 -30.338 77.387 1.00 61.26 168 ALA B C 1
ATOM 6226 O O . ALA C 1 167 ? -15.674 -29.560 77.749 1.00 64.80 168 ALA B O 1
ATOM 6228 N N . GLY C 1 168 ? -13.694 -30.604 78.124 1.00 60.86 169 GLY B N 1
ATOM 6229 C CA . GLY C 1 168 ? -13.485 -30.031 79.465 1.00 55.81 169 GLY B CA 1
ATOM 6230 C C . GLY C 1 168 ? -13.273 -28.536 79.392 1.00 54.69 169 GLY B C 1
ATOM 6231 O O . GLY C 1 168 ? -13.781 -27.823 80.284 1.00 53.00 169 GLY B O 1
ATOM 6232 N N . VAL C 1 169 ? -12.493 -28.076 78.408 1.00 55.51 170 VAL B N 1
ATOM 6233 C CA . VAL C 1 169 ? -12.183 -26.627 78.229 1.00 58.28 170 VAL B CA 1
ATOM 6234 C C . VAL C 1 169 ? -13.489 -25.913 77.846 1.00 58.33 170 VAL B C 1
ATOM 6235 O O . VAL C 1 169 ? -13.763 -24.859 78.422 1.00 60.49 170 VAL B O 1
ATOM 6239 N N . ALA C 1 170 ? -14.280 -26.501 76.948 1.00 53.43 171 ALA B N 1
ATOM 6240 C CA . ALA C 1 170 ? -15.569 -25.952 76.464 1.00 60.18 171 ALA B CA 1
ATOM 6241 C C . ALA C 1 170 ? -16.604 -25.903 77.597 1.00 61.42 171 ALA B C 1
ATOM 6242 O O . ALA C 1 170 ? -17.429 -24.968 77.579 1.00 68.41 171 ALA B O 1
ATOM 6244 N N . SER C 1 171 ? -16.507 -26.826 78.542 1.00 58.30 172 SER B N 1
ATOM 6245 C CA . SER C 1 171 ? -17.482 -26.912 79.648 1.00 57.48 172 SER B CA 1
ATOM 6246 C C . SER C 1 171 ? -17.304 -25.720 80.584 1.00 59.51 172 SER B C 1
ATOM 6247 O O . SER C 1 171 ? -18.191 -25.478 81.384 1.00 57.85 172 SER B O 1
ATOM 6250 N N . VAL C 1 172 ? -16.151 -25.070 80.520 1.00 63.55 173 VAL B N 1
ATOM 6251 C CA . VAL C 1 172 ? -15.895 -23.902 81.398 1.00 65.20 173 VAL B CA 1
ATOM 6252 C C . VAL C 1 172 ? -16.135 -22.638 80.578 1.00 72.35 173 VAL B C 1
ATOM 6253 O O . VAL C 1 172 ? -16.932 -21.814 81.000 1.00 75.16 173 VAL B O 1
ATOM 6257 N N . ASP C 1 173 ? -15.470 -22.523 79.435 1.00 70.70 174 ASP B N 1
ATOM 6258 C CA . ASP C 1 173 ? -15.640 -21.326 78.582 1.00 74.01 174 ASP B CA 1
ATOM 6259 C C . ASP C 1 173 ? -15.421 -21.725 77.130 1.00 66.63 174 ASP B C 1
ATOM 6260 O O . ASP C 1 173 ? -14.278 -21.855 76.730 1.00 64.75 174 ASP B O 1
ATOM 6265 N N . PRO C 1 174 ? -16.469 -21.777 76.293 1.00 65.22 175 PRO B N 1
ATOM 6266 C CA . PRO C 1 174 ? -16.333 -22.143 74.889 1.00 67.61 175 PRO B CA 1
ATOM 6267 C C . PRO C 1 174 ? -15.431 -21.215 74.065 1.00 73.80 175 PRO B C 1
ATOM 6268 O O . PRO C 1 174 ? -14.859 -21.658 73.118 1.00 75.41 175 PRO B O 1
ATOM 6272 N N . SER C 1 175 ? -15.318 -19.950 74.448 1.00 81.41 176 SER B N 1
ATOM 6273 C CA . SER C 1 175 ? -14.474 -18.987 73.702 1.00 86.61 176 SER B CA 1
ATOM 6274 C C . SER C 1 175 ? -13.016 -19.436 73.682 1.00 85.98 176 SER B C 1
ATOM 6275 O O . SER C 1 175 ? -12.372 -19.165 72.667 1.00 89.05 176 SER B O 1
ATOM 6278 N N . ILE C 1 176 ? -12.503 -20.023 74.770 1.00 78.13 177 ILE B N 1
ATOM 6279 C CA . ILE C 1 176 ? -11.077 -20.465 74.823 1.00 70.30 177 ILE B CA 1
ATOM 6280 C C . ILE C 1 176 ? -10.703 -21.279 73.579 1.00 66.21 177 ILE B C 1
ATOM 6281 O O . ILE C 1 176 ? -11.381 -22.249 73.276 1.00 58.99 177 ILE B O 1
ATOM 6286 N N . LYS C 1 177 ? -9.621 -20.882 72.920 1.00 64.90 178 LYS B N 1
ATOM 6287 C CA . LYS C 1 177 ? -9.101 -21.529 71.687 1.00 70.97 178 LYS B CA 1
ATOM 6288 C C . LYS C 1 177 ? -8.123 -22.637 72.083 1.00 63.92 178 LYS B C 1
ATOM 6289 O O . LYS C 1 177 ? -7.187 -22.373 72.874 1.00 60.18 178 LYS B O 1
ATOM 6295 N N . VAL C 1 178 ? -8.333 -23.833 71.543 1.00 58.37 179 VAL B N 1
ATOM 6296 C CA . VAL C 1 178 ? -7.459 -25.007 71.809 1.00 58.32 179 VAL B CA 1
ATOM 6297 C C . VAL C 1 178 ? -6.660 -25.283 70.540 1.00 53.06 179 VAL B C 1
ATOM 6298 O O . VAL C 1 178 ? -7.251 -25.853 69.611 1.00 52.89 179 VAL B O 1
ATOM 6302 N N . GLN C 1 179 ? -5.373 -24.921 70.515 1.00 54.27 180 GLN B N 1
ATOM 6303 C CA . GLN C 1 179 ? -4.471 -25.247 69.380 1.00 55.05 180 GLN B CA 1
ATOM 6304 C C . GLN C 1 179 ? -3.971 -26.689 69.536 1.00 54.27 180 GLN B C 1
ATOM 6305 O O . GLN C 1 179 ? -3.266 -26.956 70.520 1.00 54.84 180 GLN B O 1
ATOM 6311 N N . VAL C 1 180 ? -4.317 -27.570 68.592 1.00 52.83 181 VAL B N 1
ATOM 6312 C CA . VAL C 1 180 ? -3.915 -29.007 68.571 1.00 48.64 181 VAL B CA 1
ATOM 6313 C C . VAL C 1 180 ? -2.830 -29.216 67.508 1.00 52.01 181 VAL B C 1
ATOM 6314 O O . VAL C 1 180 ? -3.072 -28.846 66.339 1.00 52.59 181 VAL B O 1
ATOM 6318 N N . ASP C 1 181 ? -1.700 -29.814 67.907 1.00 50.19 182 ASP B N 1
ATOM 6319 C CA . ASP C 1 181 ? -0.585 -30.244 67.025 1.00 50.23 182 ASP B CA 1
ATOM 6320 C C . ASP C 1 181 ? -0.087 -31.632 67.473 1.00 50.99 182 ASP B C 1
ATOM 6321 O O . ASP C 1 181 ? -0.113 -31.914 68.688 1.00 46.22 182 ASP B O 1
ATOM 6326 N N . TYR C 1 182 ? 0.325 -32.472 66.520 1.00 41.93 183 TYR B N 1
ATOM 6327 C CA . TYR C 1 182 ? 0.843 -33.842 66.750 1.00 44.65 183 TYR B CA 1
ATOM 6328 C C . TYR C 1 182 ? 2.325 -33.888 66.354 1.00 40.82 183 TYR B C 1
ATOM 6329 O O . TYR C 1 182 ? 2.697 -33.387 65.303 1.00 50.27 183 TYR B O 1
ATOM 6338 N N . ALA C 1 183 ? 3.168 -34.463 67.199 1.00 40.12 184 ALA B N 1
ATOM 6339 C CA . ALA C 1 183 ? 4.611 -34.666 66.949 1.00 36.78 184 ALA B CA 1
ATOM 6340 C C . ALA C 1 183 ? 4.861 -35.843 65.987 1.00 39.43 184 ALA B C 1
ATOM 6341 O O . ALA C 1 183 ? 5.959 -35.895 65.408 1.00 44.63 184 ALA B O 1
ATOM 6343 N N . GLY C 1 184 ? 3.897 -36.761 65.829 1.00 39.14 185 GLY B N 1
ATOM 6344 C CA . GLY C 1 184 ? 4.043 -38.017 65.069 1.00 42.61 185 GLY B CA 1
ATOM 6345 C C . GLY C 1 184 ? 4.980 -39.014 65.742 1.00 42.87 185 GLY B C 1
ATOM 6346 O O . GLY C 1 184 ? 5.330 -40.023 65.091 1.00 47.38 185 GLY B O 1
ATOM 6347 N N . SER C 1 185 ? 5.352 -38.787 67.003 1.00 40.70 186 SER B N 1
ATOM 6348 C CA . SER C 1 185 ? 6.276 -39.672 67.762 1.00 41.54 186 SER B CA 1
ATOM 6349 C C . SER C 1 185 ? 6.073 -39.504 69.279 1.00 38.94 186 SER B C 1
ATOM 6350 O O . SER C 1 185 ? 5.719 -38.402 69.706 1.00 39.00 186 SER B O 1
ATOM 6353 N N . PHE C 1 186 ? 6.343 -40.576 70.035 1.00 37.28 187 PHE B N 1
ATOM 6354 C CA . PHE C 1 186 ? 6.435 -40.620 71.519 1.00 38.06 187 PHE B CA 1
ATOM 6355 C C . PHE C 1 186 ? 7.895 -40.539 71.981 1.00 38.84 187 PHE B C 1
ATOM 6356 O O . PHE C 1 186 ? 8.116 -40.510 73.207 1.00 42.38 187 PHE B O 1
ATOM 6364 N N . GLY C 1 187 ? 8.881 -40.487 71.073 1.00 46.51 188 GLY B N 1
ATOM 6365 C CA . GLY C 1 187 ? 10.302 -40.444 71.474 1.00 46.20 188 GLY B CA 1
ATOM 6366 C C . GLY C 1 187 ? 11.134 -39.398 70.743 1.00 56.77 188 GLY B C 1
ATOM 6367 O O . GLY C 1 187 ? 12.285 -39.741 70.416 1.00 54.92 188 GLY B O 1
ATOM 6368 N N . ASP C 1 188 ? 10.639 -38.167 70.515 1.00 60.45 189 ASP B N 1
ATOM 6369 C CA . ASP C 1 188 ? 11.473 -37.071 69.926 1.00 61.92 189 ASP B CA 1
ATOM 6370 C C . ASP C 1 188 ? 11.159 -35.744 70.636 1.00 48.54 189 ASP B C 1
ATOM 6371 O O . ASP C 1 188 ? 10.229 -35.011 70.258 1.00 37.31 189 ASP B O 1
ATOM 6376 N N . ALA C 1 189 ? 11.955 -35.480 71.663 1.00 44.54 190 ALA B N 1
ATOM 6377 C CA . ALA C 1 189 ? 11.884 -34.295 72.543 1.00 53.77 190 ALA B CA 1
ATOM 6378 C C . ALA C 1 189 ? 12.052 -33.011 71.723 1.00 53.94 190 ALA B C 1
ATOM 6379 O O . ALA C 1 189 ? 11.282 -32.051 71.961 1.00 54.90 190 ALA B O 1
ATOM 6381 N N . ALA C 1 190 ? 13.020 -32.996 70.799 1.00 52.67 191 ALA B N 1
ATOM 6382 C CA . ALA C 1 190 ? 13.334 -31.832 69.930 1.00 50.75 191 ALA B CA 1
ATOM 6383 C C . ALA C 1 190 ? 12.044 -31.353 69.249 1.00 46.65 191 ALA B C 1
ATOM 6384 O O . ALA C 1 190 ? 11.792 -30.151 69.283 1.00 42.00 191 ALA B O 1
ATOM 6386 N N . LYS C 1 191 ? 11.225 -32.265 68.704 1.00 47.12 192 LYS B N 1
ATOM 6387 C CA . LYS C 1 191 ? 9.943 -31.923 68.026 1.00 51.71 192 LYS B CA 1
ATOM 6388 C C . LYS C 1 191 ? 8.932 -31.374 69.053 1.00 57.23 192 LYS B C 1
ATOM 6389 O O . LYS C 1 191 ? 8.106 -30.510 68.683 1.00 56.52 192 LYS B O 1
ATOM 6395 N N . GLY C 1 192 ? 8.946 -31.891 70.289 1.00 56.56 193 GLY B N 1
ATOM 6396 C CA . GLY C 1 192 ? 8.065 -31.402 71.366 1.00 51.41 193 GLY B CA 1
ATOM 6397 C C . GLY C 1 192 ? 8.399 -29.962 71.698 1.00 47.48 193 GLY B C 1
ATOM 6398 O O . GLY C 1 192 ? 7.478 -29.151 71.855 1.00 40.21 193 GLY B O 1
ATOM 6399 N N . LYS C 1 193 ? 9.694 -29.658 71.764 1.00 50.64 194 LYS B N 1
ATOM 6400 C CA . LYS C 1 193 ? 10.221 -28.292 72.015 1.00 54.46 194 LYS B CA 1
ATOM 6401 C C . LYS C 1 193 ? 9.738 -27.322 70.929 1.00 55.06 194 LYS B C 1
ATOM 6402 O O . LYS C 1 193 ? 9.227 -26.267 71.317 1.00 58.06 194 LYS B O 1
ATOM 6408 N N . THR C 1 194 ? 9.878 -27.657 69.637 1.00 53.17 195 THR B N 1
ATOM 6409 C CA . THR C 1 194 ? 9.513 -26.735 68.528 1.00 56.70 195 THR B CA 1
ATOM 6410 C C . THR C 1 194 ? 7.990 -26.545 68.521 1.00 55.62 195 THR B C 1
ATOM 6411 O O . THR C 1 194 ? 7.563 -25.384 68.350 1.00 65.37 195 THR B O 1
ATOM 6415 N N . ILE C 1 195 ? 7.188 -27.593 68.738 1.00 52.05 196 ILE B N 1
ATOM 6416 C CA . ILE C 1 195 ? 5.699 -27.448 68.707 1.00 51.20 196 ILE B CA 1
ATOM 6417 C C . ILE C 1 195 ? 5.249 -26.546 69.862 1.00 49.20 196 ILE B C 1
ATOM 6418 O O . ILE C 1 195 ? 4.334 -25.739 69.657 1.00 52.55 196 ILE B O 1
ATOM 6423 N N . ALA C 1 196 ? 5.846 -26.726 71.039 1.00 50.36 197 ALA B N 1
ATOM 6424 C CA . ALA C 1 196 ? 5.542 -25.961 72.262 1.00 52.28 197 ALA B CA 1
ATOM 6425 C C . ALA C 1 196 ? 5.962 -24.507 72.039 1.00 49.38 197 ALA B C 1
ATOM 6426 O O . ALA C 1 196 ? 5.159 -23.621 72.337 1.00 51.15 197 ALA B O 1
ATOM 6428 N N . ALA C 1 197 ? 7.174 -24.275 71.526 1.00 54.99 198 ALA B N 1
ATOM 6429 C CA . ALA C 1 197 ? 7.704 -22.922 71.213 1.00 55.10 198 ALA B CA 1
ATOM 6430 C C . ALA C 1 197 ? 6.672 -22.178 70.355 1.00 54.25 198 ALA B C 1
ATOM 6431 O O . ALA C 1 197 ? 6.320 -21.053 70.702 1.00 53.44 198 ALA B O 1
ATOM 6433 N N . ALA C 1 198 ? 6.149 -22.836 69.317 1.00 61.64 199 ALA B N 1
ATOM 6434 C CA . ALA C 1 198 ? 5.148 -22.277 68.382 1.00 63.66 199 ALA B CA 1
ATOM 6435 C C . ALA C 1 198 ? 3.815 -22.038 69.100 1.00 62.07 199 ALA B C 1
ATOM 6436 O O . ALA C 1 198 ? 3.185 -20.997 68.834 1.00 67.26 199 ALA B O 1
ATOM 6438 N N . GLN C 1 199 ? 3.360 -22.974 69.939 1.00 61.98 200 GLN B N 1
ATOM 6439 C CA . GLN C 1 199 ? 2.026 -22.857 70.596 1.00 56.29 200 GLN B CA 1
ATOM 6440 C C . GLN C 1 199 ? 2.062 -21.691 71.597 1.00 50.45 200 GLN B C 1
ATOM 6441 O O . GLN C 1 199 ? 1.055 -20.954 71.657 1.00 45.23 200 GLN B O 1
ATOM 6447 N N . TYR C 1 200 ? 3.168 -21.537 72.339 1.00 47.99 201 TYR B N 1
ATOM 6448 C CA . TYR C 1 200 ? 3.400 -20.449 73.327 1.00 56.79 201 TYR B CA 1
ATOM 6449 C C . TYR C 1 200 ? 3.524 -19.108 72.572 1.00 65.02 201 TYR B C 1
ATOM 6450 O O . TYR C 1 200 ? 2.741 -18.171 72.888 1.00 61.73 201 TYR B O 1
ATOM 6459 N N . ALA C 1 201 ? 4.421 -19.016 71.572 1.00 67.25 202 ALA B N 1
ATOM 6460 C CA . ALA C 1 201 ? 4.600 -17.817 70.701 1.00 65.34 202 ALA B CA 1
ATOM 6461 C C . ALA C 1 201 ? 3.249 -17.357 70.119 1.00 61.70 202 ALA B C 1
ATOM 6462 O O . ALA C 1 201 ? 3.008 -16.141 70.098 1.00 64.42 202 ALA B O 1
ATOM 6464 N N . ALA C 1 202 ? 2.372 -18.286 69.717 1.00 63.33 203 ALA B N 1
ATOM 6465 C CA . ALA C 1 202 ? 1.022 -17.993 69.176 1.00 61.67 203 ALA B CA 1
ATOM 6466 C C . ALA C 1 202 ? 0.058 -17.579 70.295 1.00 61.04 203 ALA B C 1
ATOM 6467 O O . ALA C 1 202 ? -1.112 -17.315 69.956 1.00 56.79 203 ALA B O 1
ATOM 6469 N N . GLY C 1 203 ? 0.511 -17.571 71.560 1.00 70.03 204 GLY B N 1
ATOM 6470 C CA . GLY C 1 203 ? -0.183 -16.955 72.713 1.00 74.30 204 GLY B CA 1
ATOM 6471 C C . GLY C 1 203 ? -0.864 -17.940 73.659 1.00 74.63 204 GLY B C 1
ATOM 6472 O O . GLY C 1 203 ? -1.681 -17.476 74.478 1.00 76.81 204 GLY B O 1
ATOM 6473 N N . ALA C 1 204 ? -0.565 -19.241 73.581 1.00 71.08 205 ALA B N 1
ATOM 6474 C CA . ALA C 1 204 ? -0.992 -20.226 74.600 1.00 64.04 205 ALA B CA 1
ATOM 6475 C C . ALA C 1 204 ? -0.262 -19.887 75.904 1.00 58.48 205 ALA B C 1
ATOM 6476 O O . ALA C 1 204 ? 0.914 -19.478 75.818 1.00 55.59 205 ALA B O 1
ATOM 6478 N N . ASP C 1 205 ? -0.937 -19.967 77.057 1.00 61.49 206 ASP B N 1
ATOM 6479 C CA . ASP C 1 205 ? -0.266 -19.822 78.387 1.00 65.93 206 ASP B CA 1
ATOM 6480 C C . ASP C 1 205 ? -0.253 -21.175 79.130 1.00 60.68 206 ASP B C 1
ATOM 6481 O O . ASP C 1 205 ? 0.395 -21.246 80.216 1.00 56.72 206 ASP B O 1
ATOM 6486 N N . ILE C 1 206 ? -0.890 -22.207 78.556 1.00 53.91 207 ILE B N 1
ATOM 6487 C CA . ILE C 1 206 ? -0.893 -23.603 79.086 1.00 55.40 207 ILE B CA 1
ATOM 6488 C C . ILE C 1 206 ? -0.769 -24.593 77.922 1.00 52.33 207 ILE B C 1
ATOM 6489 O O . ILE C 1 206 ? -1.596 -24.511 76.988 1.00 68.47 207 ILE B O 1
ATOM 6494 N N . VAL C 1 207 ? 0.166 -25.538 78.001 1.00 48.53 208 VAL B N 1
ATOM 6495 C CA . VAL C 1 207 ? 0.224 -26.689 77.052 1.00 45.82 208 VAL B CA 1
ATOM 6496 C C . VAL C 1 207 ? 0.062 -28.014 77.808 1.00 41.11 208 VAL B C 1
ATOM 6497 O O . VAL C 1 207 ? 0.862 -28.291 78.710 1.00 36.45 208 VAL B O 1
ATOM 6501 N N . TYR C 1 208 ? -0.916 -28.817 77.399 1.00 38.89 209 TYR B N 1
ATOM 6502 C CA . TYR C 1 208 ? -1.079 -30.235 77.799 1.00 38.09 209 TYR B CA 1
ATOM 6503 C C . TYR C 1 208 ? -0.272 -31.094 76.813 1.00 38.41 209 TYR B C 1
ATOM 6504 O O . TYR C 1 208 ? -0.613 -31.122 75.620 1.00 38.85 209 TYR B O 1
ATOM 6513 N N . GLN C 1 209 ? 0.738 -31.774 77.334 1.00 34.03 210 GLN B N 1
ATOM 6514 C CA . GLN C 1 209 ? 1.558 -32.683 76.511 1.00 37.50 210 GLN B CA 1
ATOM 6515 C C . GLN C 1 209 ? 1.122 -34.131 76.745 1.00 36.49 210 GLN B C 1
ATOM 6516 O O . GLN C 1 209 ? 1.235 -34.619 77.848 1.00 40.36 210 GLN B O 1
ATOM 6522 N N . VAL C 1 210 ? 0.657 -34.777 75.695 1.00 30.21 211 VAL B N 1
ATOM 6523 C CA . VAL C 1 210 ? 0.219 -36.190 75.738 1.00 30.10 211 VAL B CA 1
ATOM 6524 C C . VAL C 1 210 ? 1.044 -36.879 74.653 1.00 30.64 211 VAL B C 1
ATOM 6525 O O . VAL C 1 210 ? 0.497 -37.276 73.667 1.00 30.98 211 VAL B O 1
ATOM 6529 N N . ALA C 1 211 ? 2.333 -37.032 74.901 1.00 29.61 212 ALA B N 1
ATOM 6530 C CA . ALA C 1 211 ? 3.237 -37.531 73.853 1.00 33.33 212 ALA B CA 1
ATOM 6531 C C . ALA C 1 211 ? 4.420 -38.269 74.461 1.00 34.13 212 ALA B C 1
ATOM 6532 O O . ALA C 1 211 ? 5.458 -38.280 73.840 1.00 35.62 212 ALA B O 1
ATOM 6534 N N . GLY C 1 212 ? 4.243 -38.826 75.652 1.00 34.07 213 GLY B N 1
ATOM 6535 C CA . GLY C 1 212 ? 5.286 -39.626 76.307 1.00 32.81 213 GLY B CA 1
ATOM 6536 C C . GLY C 1 212 ? 6.575 -38.839 76.434 1.00 38.07 213 GLY B C 1
ATOM 6537 O O . GLY C 1 212 ? 6.518 -37.683 76.913 1.00 38.10 213 GLY B O 1
ATOM 6538 N N . GLY C 1 213 ? 7.698 -39.442 76.027 1.00 40.54 214 GLY B N 1
ATOM 6539 C CA . GLY C 1 213 ? 9.053 -38.845 76.093 1.00 39.52 214 GLY B CA 1
ATOM 6540 C C . GLY C 1 213 ? 9.186 -37.571 75.270 1.00 37.43 214 GLY B C 1
ATOM 6541 O O . GLY C 1 213 ? 9.988 -36.712 75.644 1.00 42.51 214 GLY B O 1
ATOM 6542 N N . THR C 1 214 ? 8.439 -37.451 74.174 1.00 38.19 215 THR B N 1
ATOM 6543 C CA . THR C 1 214 ? 8.383 -36.228 73.333 1.00 39.32 215 THR B CA 1
ATOM 6544 C C . THR C 1 214 ? 8.062 -35.023 74.219 1.00 41.15 215 THR B C 1
ATOM 6545 O O . THR C 1 214 ? 8.523 -33.909 73.883 1.00 40.14 215 THR B O 1
ATOM 6549 N N . GLY C 1 215 ? 7.275 -35.251 75.276 1.00 38.03 216 GLY B N 1
ATOM 6550 C CA . GLY C 1 215 ? 6.850 -34.221 76.232 1.00 36.44 216 GLY B CA 1
ATOM 6551 C C . GLY C 1 215 ? 8.023 -33.582 76.943 1.00 34.88 216 GLY B C 1
ATOM 6552 O O . GLY C 1 215 ? 7.849 -32.446 77.345 1.00 37.83 216 GLY B O 1
ATOM 6553 N N . ALA C 1 216 ? 9.157 -34.279 77.126 1.00 33.07 217 ALA B N 1
ATOM 6554 C CA . ALA C 1 216 ? 10.387 -33.710 77.727 1.00 36.54 217 ALA B CA 1
ATOM 6555 C C . ALA C 1 216 ? 10.709 -32.361 77.072 1.00 44.56 217 ALA B C 1
ATOM 6556 O O . ALA C 1 216 ? 11.179 -31.449 77.784 1.00 53.53 217 ALA B O 1
ATOM 6558 N N . GLY C 1 217 ? 10.514 -32.258 75.756 1.00 45.48 218 GLY B N 1
ATOM 6559 C CA . GLY C 1 217 ? 10.761 -31.030 74.981 1.00 46.85 218 GLY B CA 1
ATOM 6560 C C . GLY C 1 217 ? 9.817 -29.914 75.382 1.00 44.15 218 GLY B C 1
ATOM 6561 O O . GLY C 1 217 ? 10.269 -28.771 75.414 1.00 42.62 218 GLY B O 1
ATOM 6562 N N . VAL C 1 218 ? 8.549 -30.228 75.658 1.00 44.94 219 VAL B N 1
ATOM 6563 C CA . VAL C 1 218 ? 7.528 -29.231 76.090 1.00 40.74 219 VAL B CA 1
ATOM 6564 C C . VAL C 1 218 ? 7.934 -28.648 77.442 1.00 42.88 219 VAL B C 1
ATOM 6565 O O . VAL C 1 218 ? 7.792 -27.412 77.618 1.00 42.43 219 VAL B O 1
ATOM 6569 N N . PHE C 1 219 ? 8.459 -29.486 78.341 1.00 48.27 220 PHE B N 1
ATOM 6570 C CA . PHE C 1 219 ? 9.021 -29.054 79.648 1.00 51.76 220 PHE B CA 1
ATOM 6571 C C . PHE C 1 219 ? 10.236 -28.151 79.389 1.00 53.83 220 PHE B C 1
ATOM 6572 O O . PHE C 1 219 ? 10.346 -27.094 80.042 1.00 55.65 220 PHE B O 1
ATOM 6580 N N . ALA C 1 220 ? 11.109 -28.539 78.455 1.00 52.55 221 ALA B N 1
ATOM 6581 C CA . ALA C 1 220 ? 12.372 -27.823 78.150 1.00 57.08 221 ALA B CA 1
ATOM 6582 C C . ALA C 1 220 ? 12.057 -26.392 77.693 1.00 53.76 221 ALA B C 1
ATOM 6583 O O . ALA C 1 220 ? 12.686 -25.440 78.214 1.00 52.66 221 ALA B O 1
ATOM 6585 N N . GLU C 1 221 ? 11.077 -26.250 76.798 1.00 53.84 222 GLU B N 1
ATOM 6586 C CA . GLU C 1 221 ? 10.656 -24.958 76.207 1.00 53.57 222 GLU B CA 1
ATOM 6587 C C . GLU C 1 221 ? 10.080 -24.041 77.283 1.00 52.42 222 GLU B C 1
ATOM 6588 O O . GLU C 1 221 ? 10.539 -22.895 77.352 1.00 62.49 222 GLU B O 1
ATOM 6594 N N . ALA C 1 222 ? 9.080 -24.500 78.040 1.00 54.03 223 ALA B N 1
ATOM 6595 C CA . ALA C 1 222 ? 8.424 -23.753 79.143 1.00 48.64 223 ALA B CA 1
ATOM 6596 C C . ALA C 1 222 ? 9.457 -23.351 80.211 1.00 50.25 223 ALA B C 1
ATOM 6597 O O . ALA C 1 222 ? 9.382 -22.224 80.707 1.00 47.27 223 ALA B O 1
ATOM 6599 N N . LYS C 1 223 ? 10.403 -24.224 80.551 1.00 51.11 224 LYS B N 1
ATOM 6600 C CA . LYS C 1 223 ? 11.475 -23.884 81.521 1.00 54.39 224 LYS B CA 1
ATOM 6601 C C . LYS C 1 223 ? 12.293 -22.692 80.991 1.00 63.15 224 LYS B C 1
ATOM 6602 O O . LYS C 1 223 ? 12.475 -21.721 81.751 1.00 64.44 224 LYS B O 1
ATOM 6608 N N . SER C 1 224 ? 12.785 -22.778 79.748 1.00 67.73 225 SER B N 1
ATOM 6609 C CA . SER C 1 224 ? 13.573 -21.731 79.033 1.00 66.62 225 SER B CA 1
ATOM 6610 C C . SER C 1 224 ? 12.807 -20.397 79.006 1.00 62.03 225 SER B C 1
ATOM 6611 O O . SER C 1 224 ? 13.398 -19.392 79.417 1.00 65.62 225 SER B O 1
ATOM 6614 N N . LEU C 1 225 ? 11.540 -20.381 78.574 1.00 59.10 226 LEU B N 1
ATOM 6615 C CA . LEU C 1 225 ? 10.672 -19.170 78.606 1.00 57.09 226 LEU B CA 1
ATOM 6616 C C . LEU C 1 225 ? 10.543 -18.614 80.031 1.00 65.18 226 LEU B C 1
ATOM 6617 O O . LEU C 1 225 ? 10.600 -17.377 80.181 1.00 66.71 226 LEU B O 1
ATOM 6622 N N . ASN C 1 226 ? 10.336 -19.478 81.031 1.00 68.60 227 ASN B N 1
ATOM 6623 C CA . ASN C 1 226 ? 9.945 -19.079 82.416 1.00 61.10 227 ASN B CA 1
ATOM 6624 C C . ASN C 1 226 ? 11.177 -18.576 83.187 1.00 56.83 227 ASN B C 1
ATOM 6625 O O . ASN C 1 226 ? 11.006 -17.728 84.067 1.00 50.67 227 ASN B O 1
ATOM 6630 N N . GLU C 1 227 ? 12.366 -19.091 82.872 1.00 56.43 228 GLU B N 1
ATOM 6631 C CA . GLU C 1 227 ? 13.656 -18.690 83.497 1.00 67.98 228 GLU B CA 1
ATOM 6632 C C . GLU C 1 227 ? 14.064 -17.281 83.037 1.00 75.69 228 GLU B C 1
ATOM 6633 O O . GLU C 1 227 ? 14.949 -16.701 83.689 1.00 74.97 228 GLU B O 1
ATOM 6639 N N . SER C 1 228 ? 13.490 -16.792 81.930 1.00 77.44 229 SER B N 1
ATOM 6640 C CA . SER C 1 228 ? 13.782 -15.472 81.314 1.00 80.04 229 SER B CA 1
ATOM 6641 C C . SER C 1 228 ? 12.570 -14.550 81.487 1.00 79.37 229 SER B C 1
ATOM 6642 O O . SER C 1 228 ? 12.427 -13.620 80.680 1.00 82.17 229 SER B O 1
ATOM 6645 N N . ARG C 1 229 ? 11.728 -14.812 82.490 1.00 77.61 230 ARG B N 1
ATOM 6646 C CA . ARG C 1 229 ? 10.562 -13.956 82.833 1.00 84.22 230 ARG B CA 1
ATOM 6647 C C . ARG C 1 229 ? 10.404 -13.860 84.349 1.00 92.71 230 ARG B C 1
ATOM 6648 O O . ARG C 1 229 ? 10.963 -14.676 85.082 1.00 89.95 230 ARG B O 1
ATOM 6656 N N . PRO C 1 230 ? 9.629 -12.874 84.868 1.00 97.26 231 PRO B N 1
ATOM 6657 C CA . PRO C 1 230 ? 9.185 -12.899 86.263 1.00 100.57 231 PRO B CA 1
ATOM 6658 C C . PRO C 1 230 ? 8.231 -14.074 86.556 1.00 101.60 231 PRO B C 1
ATOM 6659 O O . PRO C 1 230 ? 7.553 -14.536 85.661 1.00 109.83 231 PRO B O 1
ATOM 6663 N N . GLU C 1 231 ? 8.216 -14.526 87.811 1.00 99.49 232 GLU B N 1
ATOM 6664 C CA . GLU C 1 231 ? 7.423 -15.685 88.297 1.00 102.53 232 GLU B CA 1
ATOM 6665 C C . GLU C 1 231 ? 5.956 -15.537 87.867 1.00 97.80 232 GLU B C 1
ATOM 6666 O O . GLU C 1 231 ? 5.403 -16.514 87.346 1.00 112.74 232 GLU B O 1
ATOM 6672 N N . ASN C 1 232 ? 5.360 -14.355 88.042 1.00 92.76 233 ASN B N 1
ATOM 6673 C CA . ASN C 1 232 ? 3.891 -14.126 87.914 1.00 87.92 233 ASN B CA 1
ATOM 6674 C C . ASN C 1 232 ? 3.479 -14.050 86.435 1.00 78.95 233 ASN B C 1
ATOM 6675 O O . ASN C 1 232 ? 2.270 -13.853 86.185 1.00 71.05 233 ASN B O 1
ATOM 6680 N N . GLU C 1 233 ? 4.426 -14.184 85.496 1.00 76.24 234 GLU B N 1
ATOM 6681 C CA . GLU C 1 233 ? 4.151 -14.176 84.030 1.00 88.76 234 GLU B CA 1
ATOM 6682 C C . GLU C 1 233 ? 4.488 -15.552 83.428 1.00 84.83 234 GLU B C 1
ATOM 6683 O O . GLU C 1 233 ? 4.566 -15.653 82.173 1.00 73.83 234 GLU B O 1
ATOM 6689 N N . LYS C 1 234 ? 4.645 -16.587 84.269 1.00 80.78 235 LYS B N 1
ATOM 6690 C CA . LYS C 1 234 ? 5.066 -17.947 83.829 1.00 67.83 235 LYS B CA 1
ATOM 6691 C C . LYS C 1 234 ? 3.995 -18.538 82.906 1.00 60.58 235 LYS B C 1
ATOM 6692 O O . LYS C 1 234 ? 2.789 -18.178 83.030 1.00 49.26 235 LYS B O 1
ATOM 6698 N N . VAL C 1 235 ? 4.430 -19.401 81.990 1.00 55.86 236 VAL B N 1
ATOM 6699 C CA . VAL C 1 235 ? 3.503 -20.285 81.224 1.00 60.69 236 VAL B CA 1
ATOM 6700 C C . VAL C 1 235 ? 3.526 -21.669 81.890 1.00 50.64 236 VAL B C 1
ATOM 6701 O O . VAL C 1 235 ? 4.557 -22.025 82.504 1.00 41.91 236 VAL B O 1
ATOM 6705 N N . TRP C 1 236 ? 2.421 -22.394 81.751 1.00 47.97 237 TRP B N 1
ATOM 6706 C CA . TRP C 1 236 ? 2.148 -23.684 82.428 1.00 54.32 237 TRP B CA 1
ATOM 6707 C C . TRP C 1 236 ? 2.280 -24.856 81.448 1.00 52.95 237 TRP B C 1
ATOM 6708 O O . TRP C 1 236 ? 2.008 -24.685 80.236 1.00 52.53 237 TRP B O 1
ATOM 6719 N N . VAL C 1 237 ? 2.688 -26.000 81.993 1.00 48.59 238 VAL B N 1
ATOM 6720 C CA A VAL C 1 237 ? 2.554 -27.345 81.360 0.50 45.00 238 VAL B CA 1
ATOM 6721 C CA B VAL C 1 237 ? 2.559 -27.343 81.361 0.50 42.07 238 VAL B CA 1
ATOM 6722 C C . VAL C 1 237 ? 1.619 -28.187 82.227 1.00 41.10 238 VAL B C 1
ATOM 6723 O O . VAL C 1 237 ? 1.711 -28.094 83.473 1.00 35.50 238 VAL B O 1
ATOM 6730 N N . ILE C 1 238 ? 0.784 -28.990 81.586 1.00 39.11 239 ILE B N 1
ATOM 6731 C CA . ILE C 1 238 ? -0.006 -30.043 82.264 1.00 36.17 239 ILE B CA 1
ATOM 6732 C C . ILE C 1 238 ? 0.695 -31.379 82.024 1.00 37.18 239 ILE B C 1
ATOM 6733 O O . ILE C 1 238 ? 0.910 -31.759 80.845 1.00 36.83 239 ILE B O 1
ATOM 6738 N N . GLY C 1 239 ? 1.076 -32.033 83.122 1.00 34.12 240 GLY B N 1
ATOM 6739 C CA . GLY C 1 239 ? 1.724 -33.355 83.139 1.00 30.74 240 GLY B CA 1
ATOM 6740 C C . GLY C 1 239 ? 0.794 -34.440 82.669 1.00 26.38 240 GLY B C 1
ATOM 6741 O O . GLY C 1 239 ? -0.412 -34.191 82.570 1.00 28.75 240 GLY B O 1
ATOM 6742 N N . VAL C 1 240 ? 1.364 -35.596 82.359 1.00 28.00 241 VAL B N 1
ATOM 6743 C CA . VAL C 1 240 ? 0.618 -36.764 81.839 1.00 27.59 241 VAL B CA 1
ATOM 6744 C C . VAL C 1 240 ? 1.195 -38.040 82.447 1.00 28.52 241 VAL B C 1
ATOM 6745 O O . VAL C 1 240 ? 2.424 -38.055 82.701 1.00 29.21 241 VAL B O 1
ATOM 6749 N N . ASP C 1 241 ? 0.311 -39.024 82.690 1.00 33.17 242 ASP B N 1
ATOM 6750 C CA . ASP C 1 241 ? 0.594 -40.437 83.075 1.00 33.36 242 ASP B CA 1
ATOM 6751 C C . ASP C 1 241 ? 1.055 -40.520 84.546 1.00 33.93 242 ASP B C 1
ATOM 6752 O O . ASP C 1 241 ? 0.466 -41.294 85.331 1.00 33.58 242 ASP B O 1
ATOM 6757 N N . ARG C 1 242 ? 2.103 -39.792 84.898 1.00 29.38 243 ARG B N 1
ATOM 6758 C CA . ARG C 1 242 ? 2.637 -39.686 86.271 1.00 30.40 243 ARG B CA 1
ATOM 6759 C C . ARG C 1 242 ? 2.419 -38.256 86.774 1.00 32.21 243 ARG B C 1
ATOM 6760 O O . ARG C 1 242 ? 2.140 -37.362 85.954 1.00 29.00 243 ARG B O 1
ATOM 6768 N N . ASP C 1 243 ? 2.502 -38.059 88.086 1.00 34.18 244 ASP B N 1
ATOM 6769 C CA . ASP C 1 243 ? 2.579 -36.708 88.689 1.00 37.85 244 ASP B CA 1
ATOM 6770 C C . ASP C 1 243 ? 3.947 -36.138 88.294 1.00 33.29 244 ASP B C 1
ATOM 6771 O O . ASP C 1 243 ? 4.969 -36.595 88.860 1.00 31.46 244 ASP B O 1
ATOM 6776 N N . GLN C 1 244 ? 3.984 -35.179 87.367 1.00 35.75 245 GLN B N 1
ATOM 6777 C CA . GLN C 1 244 ? 5.270 -34.657 86.820 1.00 40.29 245 GLN B CA 1
ATOM 6778 C C . GLN C 1 244 ? 5.682 -33.356 87.526 1.00 43.61 245 GLN B C 1
ATOM 6779 O O . GLN C 1 244 ? 6.576 -32.684 86.987 1.00 42.89 245 GLN B O 1
ATOM 6785 N N . GLU C 1 245 ? 5.104 -33.046 88.698 1.00 46.67 246 GLU B N 1
ATOM 6786 C CA . GLU C 1 245 ? 5.422 -31.838 89.503 1.00 47.46 246 GLU B CA 1
ATOM 6787 C C . GLU C 1 245 ? 6.934 -31.623 89.460 1.00 45.79 246 GLU B C 1
ATOM 6788 O O . GLU C 1 245 ? 7.345 -30.491 89.201 1.00 47.39 246 GLU B O 1
ATOM 6794 N N . ALA C 1 246 ? 7.734 -32.669 89.685 1.00 44.16 247 ALA B N 1
ATOM 6795 C CA . ALA C 1 246 ? 9.182 -32.531 89.952 1.00 46.04 247 ALA B CA 1
ATOM 6796 C C . ALA C 1 246 ? 9.895 -31.974 88.710 1.00 55.69 247 ALA B C 1
ATOM 6797 O O . ALA C 1 246 ? 10.990 -31.392 88.894 1.00 58.17 247 ALA B O 1
ATOM 6799 N N . GLU C 1 247 ? 9.301 -32.127 87.515 1.00 52.87 248 GLU B N 1
ATOM 6800 C CA . GLU C 1 247 ? 9.857 -31.660 86.213 1.00 51.91 248 GLU B CA 1
ATOM 6801 C C . GLU C 1 247 ? 9.549 -30.168 86.003 1.00 52.86 248 GLU B C 1
ATOM 6802 O O . GLU C 1 247 ? 10.065 -29.584 85.026 1.00 48.71 248 GLU B O 1
ATOM 6808 N N . GLY C 1 248 ? 8.726 -29.569 86.864 1.00 45.74 249 GLY B N 1
ATOM 6809 C CA . GLY C 1 248 ? 8.242 -28.191 86.685 1.00 49.55 249 GLY B CA 1
ATOM 6810 C C . GLY C 1 248 ? 9.012 -27.180 87.513 1.00 47.24 249 GLY B C 1
ATOM 6811 O O . GLY C 1 248 ? 8.580 -26.016 87.528 1.00 45.58 249 GLY B O 1
ATOM 6812 N N . LYS C 1 249 ? 10.104 -27.596 88.156 1.00 48.54 250 LYS B N 1
ATOM 6813 C CA . LYS C 1 249 ? 10.886 -26.740 89.083 1.00 58.19 250 LYS B CA 1
ATOM 6814 C C . LYS C 1 249 ? 11.785 -25.812 88.266 1.00 63.42 250 LYS B C 1
ATOM 6815 O O . LYS C 1 249 ? 12.478 -26.284 87.335 1.00 60.66 250 LYS B O 1
ATOM 6821 N N . TYR C 1 250 ? 11.797 -24.536 88.638 1.00 65.40 251 TYR B N 1
ATOM 6822 C CA . TYR C 1 250 ? 12.695 -23.525 88.038 1.00 67.93 251 TYR B CA 1
ATOM 6823 C C . TYR C 1 250 ? 12.853 -22.332 88.980 1.00 74.08 251 TYR B C 1
ATOM 6824 O O . TYR C 1 250 ? 12.068 -22.199 89.947 1.00 68.86 251 TYR B O 1
ATOM 6833 N N . THR C 1 251 ? 13.837 -21.489 88.655 1.00 77.95 252 THR B N 1
ATOM 6834 C CA . THR C 1 251 ? 14.076 -20.147 89.243 1.00 75.73 252 THR B CA 1
ATOM 6835 C C . THR C 1 251 ? 13.749 -19.095 88.173 1.00 72.17 252 THR B C 1
ATOM 6836 O O . THR C 1 251 ? 14.322 -19.168 87.076 1.00 75.66 252 THR B O 1
ATOM 6840 N N . SER C 1 252 ? 12.834 -18.175 88.487 1.00 72.29 253 SER B N 1
ATOM 6841 C CA . SER C 1 252 ? 12.393 -17.038 87.635 1.00 80.36 253 SER B CA 1
ATOM 6842 C C . SER C 1 252 ? 13.558 -16.059 87.379 1.00 84.27 253 SER B C 1
ATOM 6843 O O . SER C 1 252 ? 14.668 -16.277 87.928 1.00 70.62 253 SER B O 1
ATOM 6846 N N . LYS C 1 253 ? 13.326 -15.034 86.546 1.00 93.54 254 LYS B N 1
ATOM 6847 C CA . LYS C 1 253 ? 14.312 -13.960 86.223 1.00 98.43 254 LYS B CA 1
ATOM 6848 C C . LYS C 1 253 ? 14.598 -13.147 87.493 1.00 87.32 254 LYS B C 1
ATOM 6849 O O . LYS C 1 253 ? 15.782 -12.845 87.740 1.00 85.96 254 LYS B O 1
ATOM 6855 N N . ASP C 1 254 ? 13.545 -12.842 88.264 1.00 81.92 255 ASP B N 1
ATOM 6856 C CA . ASP C 1 254 ? 13.582 -12.108 89.559 1.00 79.85 255 ASP B CA 1
ATOM 6857 C C . ASP C 1 254 ? 13.827 -13.073 90.735 1.00 74.75 255 ASP B C 1
ATOM 6858 O O . ASP C 1 254 ? 13.255 -12.821 91.805 1.00 65.11 255 ASP B O 1
ATOM 6863 N N . GLY C 1 255 ? 14.621 -14.136 90.538 1.00 83.59 256 GLY B N 1
ATOM 6864 C CA . GLY C 1 255 ? 15.265 -14.951 91.596 1.00 88.80 256 GLY B CA 1
ATOM 6865 C C . GLY C 1 255 ? 14.321 -15.834 92.418 1.00 92.73 256 GLY B C 1
ATOM 6866 O O . GLY C 1 255 ? 14.839 -16.474 93.363 1.00 88.66 256 GLY B O 1
ATOM 6867 N N . LYS C 1 256 ? 13.023 -15.921 92.077 1.00 82.05 257 LYS B N 1
ATOM 6868 C CA . LYS C 1 256 ? 11.993 -16.662 92.865 1.00 81.99 257 LYS B CA 1
ATOM 6869 C C . LYS C 1 256 ? 11.896 -18.123 92.404 1.00 77.07 257 LYS B C 1
ATOM 6870 O O . LYS C 1 256 ? 11.526 -18.347 91.236 1.00 73.18 257 LYS B O 1
ATOM 6876 N N . GLU C 1 257 ? 12.185 -19.075 93.301 1.00 76.43 258 GLU B N 1
ATOM 6877 C CA . GLU C 1 257 ? 12.030 -20.539 93.058 1.00 71.61 258 GLU B CA 1
ATOM 6878 C C . GLU C 1 257 ? 10.532 -20.855 92.952 1.00 58.48 258 GLU B C 1
ATOM 6879 O O . GLU C 1 257 ? 9.761 -20.360 93.786 1.00 54.69 258 GLU B O 1
ATOM 6885 N N . SER C 1 258 ? 10.126 -21.595 91.918 1.00 49.97 259 SER B N 1
ATOM 6886 C CA . SER C 1 258 ? 8.695 -21.802 91.569 1.00 50.13 259 SER B CA 1
ATOM 6887 C C . SER C 1 258 ? 8.498 -23.112 90.790 1.00 41.80 259 SER B C 1
ATOM 6888 O O . SER C 1 258 ? 9.465 -23.906 90.681 1.00 43.67 259 SER B O 1
ATOM 6891 N N . ASN C 1 259 ? 7.288 -23.306 90.257 1.00 40.11 260 ASN B N 1
ATOM 6892 C CA . ASN C 1 259 ? 6.883 -24.544 89.549 1.00 40.32 260 ASN B CA 1
ATOM 6893 C C . ASN C 1 259 ? 5.888 -24.185 88.450 1.00 38.69 260 ASN B C 1
ATOM 6894 O O . ASN C 1 259 ? 4.898 -23.513 88.770 1.00 45.73 260 ASN B O 1
ATOM 6899 N N . PHE C 1 260 ? 6.136 -24.640 87.215 1.00 38.21 261 PHE B N 1
ATOM 6900 C CA . PHE C 1 260 ? 5.248 -24.371 86.054 1.00 40.81 261 PHE B CA 1
ATOM 6901 C C . PHE C 1 260 ? 4.385 -25.591 85.714 1.00 36.72 261 PHE B C 1
ATOM 6902 O O . PHE C 1 260 ? 3.576 -25.453 84.785 1.00 44.02 261 PHE B O 1
ATOM 6910 N N . VAL C 1 261 ? 4.411 -26.680 86.490 1.00 37.86 262 VAL B N 1
ATOM 6911 C CA . VAL C 1 261 ? 3.381 -27.762 86.317 1.00 36.26 262 VAL B CA 1
ATOM 6912 C C . VAL C 1 261 ? 2.097 -27.334 87.026 1.00 34.10 262 VAL B C 1
ATOM 6913 O O . VAL C 1 261 ? 2.141 -27.183 88.243 1.00 42.06 262 VAL B O 1
ATOM 6917 N N . LEU C 1 262 ? 0.997 -27.178 86.289 1.00 38.88 263 LEU B N 1
ATOM 6918 C CA . LEU C 1 262 ? -0.324 -26.748 86.825 1.00 39.10 263 LEU B CA 1
ATOM 6919 C C . LEU C 1 262 ? -1.015 -27.943 87.495 1.00 43.63 263 LEU B C 1
ATOM 6920 O O . LEU C 1 262 ? -1.596 -27.805 88.595 1.00 45.57 263 LEU B O 1
ATOM 6925 N N . VAL C 1 263 ? -0.967 -29.088 86.829 1.00 44.85 264 VAL B N 1
ATOM 6926 C CA . VAL C 1 263 ? -1.847 -30.253 87.104 1.00 40.15 264 VAL B CA 1
ATOM 6927 C C . VAL C 1 263 ? -1.240 -31.430 86.327 1.00 40.07 264 VAL B C 1
ATOM 6928 O O . VAL C 1 263 ? -0.429 -31.153 85.409 1.00 39.10 264 VAL B O 1
ATOM 6932 N N . SER C 1 264 ? -1.491 -32.687 86.711 1.00 35.71 265 SER B N 1
ATOM 6933 C CA . SER C 1 264 ? -1.034 -33.865 85.919 1.00 33.26 265 SER B CA 1
ATOM 6934 C C . SER C 1 264 ? -2.197 -34.823 85.753 1.00 30.64 265 SER B C 1
ATOM 6935 O O . SER C 1 264 ? -2.853 -35.074 86.759 1.00 29.27 265 SER B O 1
ATOM 6938 N N . THR C 1 265 ? -2.444 -35.348 84.556 1.00 26.93 266 THR B N 1
ATOM 6939 C CA . THR C 1 265 ? -3.363 -36.505 84.415 1.00 26.50 266 THR B CA 1
ATOM 6940 C C . THR C 1 265 ? -2.599 -37.748 84.848 1.00 28.85 266 THR B C 1
ATOM 6941 O O . THR C 1 265 ? -1.369 -37.777 84.646 1.00 31.66 266 THR B O 1
ATOM 6945 N N . LEU C 1 266 ? -3.268 -38.661 85.548 1.00 29.42 267 LEU B N 1
ATOM 6946 C CA . LEU C 1 266 ? -2.620 -39.863 86.117 1.00 30.17 267 LEU B CA 1
ATOM 6947 C C . LEU C 1 266 ? -3.205 -41.030 85.355 1.00 29.77 267 LEU B C 1
ATOM 6948 O O . LEU C 1 266 ? -4.389 -40.982 84.993 1.00 27.54 267 LEU B O 1
ATOM 6953 N N . LYS C 1 267 ? -2.353 -42.001 85.069 1.00 28.41 268 LYS B N 1
ATOM 6954 C CA . LYS C 1 267 ? -2.725 -43.260 84.405 1.00 28.76 268 LYS B CA 1
ATOM 6955 C C . LYS C 1 267 ? -1.901 -44.344 85.106 1.00 28.35 268 LYS B C 1
ATOM 6956 O O . LYS C 1 267 ? -0.654 -44.325 84.990 1.00 26.13 268 LYS B O 1
ATOM 6962 N N . GLN C 1 268 ? -2.564 -45.197 85.888 1.00 28.48 269 GLN B N 1
ATOM 6963 C CA . GLN C 1 268 ? -1.881 -46.053 86.888 1.00 26.74 269 GLN B CA 1
ATOM 6964 C C . GLN C 1 268 ? -1.410 -47.329 86.158 1.00 26.85 269 GLN B C 1
ATOM 6965 O O . GLN C 1 268 ? -1.839 -48.455 86.498 1.00 23.43 269 GLN B O 1
ATOM 6971 N N . VAL C 1 269 ? -0.512 -47.163 85.193 1.00 21.32 270 VAL B N 1
ATOM 6972 C CA . VAL C 1 269 ? 0.036 -48.303 84.408 1.00 23.38 270 VAL B CA 1
ATOM 6973 C C . VAL C 1 269 ? 0.811 -49.211 85.371 1.00 21.29 270 VAL B C 1
ATOM 6974 O O . VAL C 1 269 ? 0.568 -50.411 85.337 1.00 21.45 270 VAL B O 1
ATOM 6978 N N . GLY C 1 270 ? 1.674 -48.646 86.209 1.00 21.47 271 GLY B N 1
ATOM 6979 C CA . GLY C 1 270 ? 2.448 -49.382 87.239 1.00 25.48 271 GLY B CA 1
ATOM 6980 C C . GLY C 1 270 ? 1.556 -50.238 88.135 1.00 23.71 271 GLY B C 1
ATOM 6981 O O . GLY C 1 270 ? 1.845 -51.434 88.327 1.00 24.46 271 GLY B O 1
ATOM 6982 N N . THR C 1 271 ? 0.489 -49.657 88.652 1.00 23.51 272 THR B N 1
ATOM 6983 C CA . THR C 1 271 ? -0.490 -50.358 89.524 1.00 23.54 272 THR B CA 1
ATOM 6984 C C . THR C 1 271 ? -1.077 -51.563 88.791 1.00 22.77 272 THR B C 1
ATOM 6985 O O . THR C 1 271 ? -1.105 -52.668 89.383 1.00 21.86 272 THR B O 1
ATOM 6989 N N . THR C 1 272 ? -1.470 -51.391 87.536 1.00 22.37 273 THR B N 1
ATOM 6990 C CA . THR C 1 272 ? -2.004 -52.497 86.716 1.00 25.28 273 THR B CA 1
ATOM 6991 C C . THR C 1 272 ? -0.937 -53.585 86.551 1.00 24.26 273 THR B C 1
ATOM 6992 O O . THR C 1 272 ? -1.277 -54.796 86.543 1.00 22.88 273 THR B O 1
ATOM 6996 N N . VAL C 1 273 ? 0.304 -53.204 86.289 1.00 23.18 274 VAL B N 1
ATOM 6997 C CA . VAL C 1 273 ? 1.376 -54.219 86.057 1.00 23.67 274 VAL B CA 1
ATOM 6998 C C . VAL C 1 273 ? 1.525 -55.066 87.311 1.00 20.93 274 VAL B C 1
ATOM 6999 O O . VAL C 1 273 ? 1.531 -56.289 87.195 1.00 19.67 274 VAL B O 1
ATOM 7003 N N . LYS C 1 274 ? 1.612 -54.413 88.461 1.00 23.95 275 LYS B N 1
ATOM 7004 C CA . LYS C 1 274 ? 1.773 -55.080 89.778 1.00 26.23 275 LYS B CA 1
ATOM 7005 C C . LYS C 1 274 ? 0.537 -55.938 90.086 1.00 25.21 275 LYS B C 1
ATOM 7006 O O . LYS C 1 274 ? 0.727 -57.115 90.432 1.00 25.05 275 LYS B O 1
ATOM 7012 N N . ASP C 1 275 ? -0.671 -55.400 89.872 1.00 24.28 276 ASP B N 1
ATOM 7013 C CA . ASP C 1 275 ? -1.946 -56.097 90.175 1.00 24.86 276 ASP B CA 1
ATOM 7014 C C . ASP C 1 275 ? -2.047 -57.348 89.302 1.00 22.15 276 ASP B C 1
ATOM 7015 O O . ASP C 1 275 ? -2.374 -58.412 89.842 1.00 20.25 276 ASP B O 1
ATOM 7020 N N . ILE C 1 276 ? -1.766 -57.241 88.007 1.00 20.15 277 ILE B N 1
ATOM 7021 C CA . ILE C 1 276 ? -1.950 -58.391 87.080 1.00 21.50 277 ILE B CA 1
ATOM 7022 C C . ILE C 1 276 ? -0.857 -59.439 87.320 1.00 19.70 277 ILE B C 1
ATOM 7023 O O . ILE C 1 276 ? -1.172 -60.633 87.294 1.00 19.09 277 ILE B O 1
ATOM 7028 N N . SER C 1 277 ? 0.366 -59.017 87.617 1.00 19.25 278 SER B N 1
ATOM 7029 C CA . SER C 1 277 ? 1.462 -59.956 87.972 1.00 19.04 278 SER B CA 1
ATOM 7030 C C . SER C 1 277 ? 1.049 -60.751 89.226 1.00 19.75 278 SER B C 1
ATOM 7031 O O . SER C 1 277 ? 1.191 -61.993 89.219 1.00 20.88 278 SER B O 1
ATOM 7034 N N . ASN C 1 278 ? 0.496 -60.092 90.247 1.00 19.19 279 ASN B N 1
ATOM 7035 C CA . ASN C 1 278 ? -0.023 -60.788 91.462 1.00 20.59 279 ASN B CA 1
ATOM 7036 C C . ASN C 1 278 ? -1.167 -61.750 91.085 1.00 23.78 279 ASN B C 1
ATOM 7037 O O . ASN C 1 278 ? -1.219 -62.870 91.621 1.00 24.29 279 ASN B O 1
ATOM 7042 N N . LYS C 1 279 ? -2.039 -61.388 90.149 1.00 25.49 280 LYS B N 1
ATOM 7043 C CA . LYS C 1 279 ? -3.163 -62.273 89.777 1.00 25.05 280 LYS B CA 1
ATOM 7044 C C . LYS C 1 279 ? -2.593 -63.500 89.087 1.00 24.73 280 LYS B C 1
ATOM 7045 O O . LYS C 1 279 ? -3.056 -64.642 89.396 1.00 21.96 280 LYS B O 1
ATOM 7051 N N . ALA C 1 280 ? -1.631 -63.290 88.184 1.00 24.73 281 ALA B N 1
ATOM 7052 C CA . ALA C 1 280 ? -0.978 -64.393 87.447 1.00 25.05 281 ALA B CA 1
ATOM 7053 C C . ALA C 1 280 ? -0.345 -65.355 88.454 1.00 23.42 281 ALA B C 1
ATOM 7054 O O . ALA C 1 280 ? -0.445 -66.551 88.282 1.00 25.21 281 ALA B O 1
ATOM 7056 N N . GLU C 1 281 ? 0.304 -64.836 89.482 1.00 24.43 282 GLU B N 1
ATOM 7057 C CA . GLU C 1 281 ? 1.063 -65.691 90.412 1.00 26.29 282 GLU B CA 1
ATOM 7058 C C . GLU C 1 281 ? 0.089 -66.530 91.244 1.00 28.10 282 GLU B C 1
ATOM 7059 O O . GLU C 1 281 ? 0.485 -67.659 91.604 1.00 32.28 282 GLU B O 1
ATOM 7065 N N . ARG C 1 282 ? -1.141 -66.058 91.480 1.00 26.95 283 ARG B N 1
ATOM 7066 C CA A ARG C 1 282 ? -2.118 -66.890 92.252 0.50 26.73 283 ARG B CA 1
ATOM 7067 C CA B ARG C 1 282 ? -2.210 -66.769 92.233 0.50 29.17 283 ARG B CA 1
ATOM 7068 C C . ARG C 1 282 ? -3.080 -67.624 91.294 1.00 27.81 283 ARG B C 1
ATOM 7069 O O . ARG C 1 282 ? -4.155 -68.037 91.735 1.00 30.97 283 ARG B O 1
ATOM 7084 N N . GLY C 1 283 ? -2.675 -67.832 90.040 1.00 28.05 284 GLY B N 1
ATOM 7085 C CA . GLY C 1 283 ? -3.389 -68.659 89.042 1.00 25.67 284 GLY B CA 1
ATOM 7086 C C . GLY C 1 283 ? -4.711 -68.042 88.571 1.00 29.43 284 GLY B C 1
ATOM 7087 O O . GLY C 1 283 ? -5.584 -68.794 88.142 1.00 26.65 284 GLY B O 1
ATOM 7088 N N . GLU C 1 284 ? -4.848 -66.710 88.611 1.00 28.29 285 GLU B N 1
ATOM 7089 C CA . GLU C 1 284 ? -6.038 -65.969 88.119 1.00 31.27 285 GLU B CA 1
ATOM 7090 C C . GLU C 1 284 ? -5.664 -64.967 87.014 1.00 29.77 285 GLU B C 1
ATOM 7091 O O . GLU C 1 284 ? -6.235 -63.917 86.991 1.00 29.63 285 GLU B O 1
ATOM 7097 N N . PHE C 1 285 ? -4.737 -65.284 86.116 1.00 30.41 286 PHE B N 1
ATOM 7098 C CA . PHE C 1 285 ? -4.469 -64.450 84.918 1.00 29.45 286 PHE B CA 1
ATOM 7099 C C . PHE C 1 285 ? -5.786 -64.215 84.179 1.00 27.00 286 PHE B C 1
ATOM 7100 O O . PHE C 1 285 ? -6.470 -65.163 83.818 1.00 26.26 286 PHE B O 1
ATOM 7108 N N . PRO C 1 286 ? -6.201 -62.950 83.938 1.00 29.07 287 PRO B N 1
ATOM 7109 C CA . PRO C 1 286 ? -7.474 -62.675 83.256 1.00 28.02 287 PRO B CA 1
ATOM 7110 C C . PRO C 1 286 ? -7.422 -62.794 81.717 1.00 30.55 287 PRO B C 1
ATOM 7111 O O . PRO C 1 286 ? -7.756 -61.857 81.007 1.00 31.62 287 PRO B O 1
ATOM 7115 N N . GLY C 1 287 ? -7.029 -63.967 81.217 1.00 28.94 288 GLY B N 1
ATOM 7116 C CA . GLY C 1 287 ? -6.911 -64.230 79.777 1.00 32.09 288 GLY B CA 1
ATOM 7117 C C . GLY C 1 287 ? -8.241 -64.026 79.068 1.00 32.99 288 GLY B C 1
ATOM 7118 O O . GLY C 1 287 ? -9.264 -64.444 79.602 1.00 36.06 288 GLY B O 1
ATOM 7119 N N . GLY C 1 288 ? -8.224 -63.377 77.908 1.00 32.39 289 GLY B N 1
ATOM 7120 C CA . GLY C 1 288 ? -9.413 -63.175 77.064 1.00 31.29 289 GLY B CA 1
ATOM 7121 C C . GLY C 1 288 ? -10.259 -62.017 77.545 1.00 32.54 289 GLY B C 1
ATOM 7122 O O . GLY C 1 288 ? -11.234 -61.711 76.864 1.00 32.85 289 GLY B O 1
ATOM 7123 N N . GLN C 1 289 ? -9.896 -61.355 78.646 1.00 32.43 290 GLN B N 1
ATOM 7124 C CA . GLN C 1 289 ? -10.748 -60.300 79.244 1.00 31.65 290 GLN B CA 1
ATOM 7125 C C . GLN C 1 289 ? -10.173 -58.937 78.893 1.00 31.07 290 GLN B C 1
ATOM 7126 O O . GLN C 1 289 ? -8.986 -58.860 78.543 1.00 25.42 290 GLN B O 1
ATOM 7132 N N . VAL C 1 290 ? -11.032 -57.927 78.966 1.00 30.67 291 VAL B N 1
ATOM 7133 C CA . VAL C 1 290 ? -10.698 -56.491 78.782 1.00 32.08 291 VAL B CA 1
ATOM 7134 C C . VAL C 1 290 ? -10.915 -55.850 80.136 1.00 32.04 291 VAL B C 1
ATOM 7135 O O . VAL C 1 290 ? -12.039 -55.929 80.629 1.00 40.57 291 VAL B O 1
ATOM 7139 N N . ILE C 1 291 ? -9.869 -55.286 80.707 1.00 30.91 292 ILE B N 1
ATOM 7140 C CA . ILE C 1 291 ? -9.906 -54.561 81.997 1.00 31.39 292 ILE B CA 1
ATOM 7141 C C . ILE C 1 291 ? -9.932 -53.063 81.658 1.00 36.54 292 ILE B C 1
ATOM 7142 O O . ILE C 1 291 ? -8.930 -52.548 81.066 1.00 35.03 292 ILE B O 1
ATOM 7147 N N . VAL C 1 292 ? -11.048 -52.405 81.988 1.00 35.40 293 VAL B N 1
ATOM 7148 C CA . VAL C 1 292 ? -11.293 -50.955 81.777 1.00 39.01 293 VAL B CA 1
ATOM 7149 C C . VAL C 1 292 ? -11.119 -50.218 83.107 1.00 35.96 293 VAL B C 1
ATOM 7150 O O . VAL C 1 292 ? -11.832 -50.514 84.060 1.00 36.36 293 VAL B O 1
ATOM 7154 N N . TYR C 1 293 ? -10.140 -49.328 83.159 1.00 34.09 294 TYR B N 1
ATOM 7155 C CA . TYR C 1 293 ? -9.864 -48.431 84.297 1.00 34.93 294 TYR B CA 1
ATOM 7156 C C . TYR C 1 293 ? -10.431 -47.055 83.930 1.00 35.91 294 TYR B C 1
ATOM 7157 O O . TYR C 1 293 ? -10.334 -46.616 82.770 1.00 35.54 294 TYR B O 1
ATOM 7166 N N . SER C 1 294 ? -11.029 -46.388 84.903 1.00 37.93 295 SER B N 1
ATOM 7167 C CA . SER C 1 294 ? -11.702 -45.090 84.692 1.00 37.35 295 SER B CA 1
ATOM 7168 C C . SER C 1 294 ? -11.526 -44.257 85.949 1.00 35.90 295 SER B C 1
ATOM 7169 O O . SER C 1 294 ? -10.760 -44.667 86.846 1.00 35.40 295 SER B O 1
ATOM 7172 N N . LEU C 1 295 ? -12.133 -43.083 85.969 1.00 36.13 296 LEU B N 1
ATOM 7173 C CA . LEU C 1 295 ? -12.162 -42.203 87.163 1.00 38.03 296 LEU B CA 1
ATOM 7174 C C . LEU C 1 295 ? -12.726 -42.979 88.365 1.00 36.78 296 LEU B C 1
ATOM 7175 O O . LEU C 1 295 ? -12.187 -42.821 89.482 1.00 36.09 296 LEU B O 1
ATOM 7180 N N . LYS C 1 296 ? -13.726 -43.834 88.151 1.00 41.21 297 LYS B N 1
ATOM 7181 C CA . LYS C 1 296 ? -14.501 -44.494 89.243 1.00 48.50 297 LYS B CA 1
ATOM 7182 C C . LYS C 1 296 ? -13.566 -45.365 90.094 1.00 48.57 297 LYS B C 1
ATOM 7183 O O . LYS C 1 296 ? -13.721 -45.357 91.320 1.00 51.74 297 LYS B O 1
ATOM 7189 N N . ASP C 1 297 ? -12.622 -46.083 89.478 1.00 44.20 298 ASP B N 1
ATOM 7190 C CA . ASP C 1 297 ? -11.704 -47.013 90.195 1.00 43.34 298 ASP B CA 1
ATOM 7191 C C . ASP C 1 297 ? -10.337 -46.344 90.381 1.00 39.32 298 ASP B C 1
ATOM 7192 O O . ASP C 1 297 ? -9.397 -47.007 90.858 1.00 41.25 298 ASP B O 1
ATOM 7197 N N . LYS C 1 298 ? -10.224 -45.072 90.013 1.00 39.43 299 LYS B N 1
ATOM 7198 C CA . LYS C 1 298 ? -8.982 -44.267 90.140 1.00 43.94 299 LYS B CA 1
ATOM 7199 C C . LYS C 1 298 ? -7.839 -44.879 89.308 1.00 39.87 299 LYS B C 1
ATOM 7200 O O . LYS C 1 298 ? -6.673 -44.548 89.580 1.00 36.37 299 LYS B O 1
ATOM 7206 N N . GLY C 1 299 ? -8.151 -45.675 88.282 1.00 31.46 300 GLY B N 1
ATOM 7207 C CA . GLY C 1 299 ? -7.184 -46.037 87.240 1.00 32.42 300 GLY B CA 1
ATOM 7208 C C . GLY C 1 299 ? -6.647 -44.808 86.524 1.00 31.00 300 GLY B C 1
ATOM 7209 O O . GLY C 1 299 ? -5.442 -44.811 86.157 1.00 31.44 300 GLY B O 1
ATOM 7210 N N . VAL C 1 300 ? -7.497 -43.796 86.332 1.00 26.03 301 VAL B N 1
ATOM 7211 C CA . VAL C 1 300 ? -7.084 -42.451 85.856 1.00 30.43 301 VAL B CA 1
ATOM 7212 C C . VAL C 1 300 ? -7.481 -41.432 86.927 1.00 32.50 301 VAL B C 1
ATOM 7213 O O . VAL C 1 300 ? -8.386 -41.736 87.711 1.00 33.56 301 VAL B O 1
ATOM 7217 N N . ASP C 1 301 ? -6.796 -40.296 86.987 1.00 32.49 302 ASP B N 1
ATOM 7218 C CA . ASP C 1 301 ? -7.146 -39.228 87.958 1.00 36.44 302 ASP B CA 1
ATOM 7219 C C . ASP C 1 301 ? -6.491 -37.921 87.519 1.00 34.80 302 ASP B C 1
ATOM 7220 O O . ASP C 1 301 ? -5.878 -37.896 86.453 1.00 29.00 302 ASP B O 1
ATOM 7225 N N . LEU C 1 302 ? -6.574 -36.896 88.351 1.00 39.34 303 LEU B N 1
ATOM 7226 C CA . LEU C 1 302 ? -5.874 -35.626 88.127 1.00 39.94 303 LEU B CA 1
ATOM 7227 C C . LEU C 1 302 ? -5.182 -35.243 89.430 1.00 39.38 303 LEU B C 1
ATOM 7228 O O . LEU C 1 302 ? -5.838 -35.255 90.445 1.00 44.44 303 LEU B O 1
ATOM 7233 N N . ALA C 1 303 ? -3.884 -34.980 89.368 1.00 36.92 304 ALA B N 1
ATOM 7234 C CA . ALA C 1 303 ? -3.101 -34.508 90.520 1.00 40.66 304 ALA B CA 1
ATOM 7235 C C . ALA C 1 303 ? -3.146 -32.979 90.487 1.00 45.28 304 ALA B C 1
ATOM 7236 O O . ALA C 1 303 ? -2.583 -32.413 89.592 1.00 46.74 304 ALA B O 1
ATOM 7238 N N . VAL C 1 304 ? -3.834 -32.347 91.430 1.00 48.03 305 VAL B N 1
ATOM 7239 C CA . VAL C 1 304 ? -3.978 -30.864 91.417 1.00 52.88 305 VAL B CA 1
ATOM 7240 C C . VAL C 1 304 ? -2.862 -30.185 92.206 1.00 57.80 305 VAL B C 1
ATOM 7241 O O . VAL C 1 304 ? -3.179 -29.463 93.125 1.00 69.92 305 VAL B O 1
ATOM 7245 N N . THR C 1 305 ? -1.624 -30.310 91.761 1.00 54.30 306 THR B N 1
ATOM 7246 C CA . THR C 1 305 ? -0.438 -29.782 92.470 1.00 59.39 306 THR B CA 1
ATOM 7247 C C . THR C 1 305 ? -0.448 -28.266 92.690 1.00 59.58 306 THR B C 1
ATOM 7248 O O . THR C 1 305 ? -0.143 -27.850 93.796 1.00 54.81 306 THR B O 1
ATOM 7252 N N . ASN C 1 306 ? -0.731 -27.485 91.652 1.00 57.50 307 ASN B N 1
ATOM 7253 C CA . ASN C 1 306 ? -0.592 -26.008 91.745 1.00 49.46 307 ASN B CA 1
ATOM 7254 C C . ASN C 1 306 ? -1.863 -25.350 91.220 1.00 49.14 307 ASN B C 1
ATOM 7255 O O . ASN C 1 306 ? -1.795 -24.174 90.879 1.00 53.08 307 ASN B O 1
ATOM 7260 N N . LEU C 1 307 ? -2.985 -26.066 91.172 1.00 46.64 308 LEU B N 1
ATOM 7261 C CA . LEU C 1 307 ? -4.266 -25.469 90.725 1.00 50.67 308 LEU B CA 1
ATOM 7262 C C . LEU C 1 307 ? -4.773 -24.533 91.825 1.00 59.12 308 LEU B C 1
ATOM 7263 O O . LEU C 1 307 ? -4.551 -24.854 93.011 1.00 59.70 308 LEU B O 1
ATOM 7268 N N . SER C 1 308 ? -5.410 -23.424 91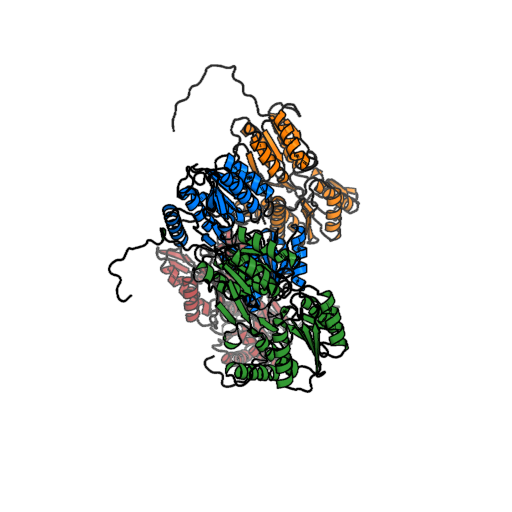.435 1.00 62.28 309 SER B N 1
ATOM 7269 C CA . SER C 1 308 ? -6.120 -22.476 92.337 1.00 66.37 309 SER B CA 1
ATOM 7270 C C . SER C 1 308 ? -7.299 -23.208 92.988 1.00 70.37 309 SER B C 1
ATOM 7271 O O . SER C 1 308 ? -7.783 -24.189 92.384 1.00 67.03 309 SER B O 1
ATOM 7274 N N . GLU C 1 309 ? -7.777 -22.712 94.137 1.00 76.74 310 GLU B N 1
ATOM 7275 C CA . GLU C 1 309 ? -8.910 -23.313 94.893 1.00 73.86 310 GLU B CA 1
ATOM 7276 C C . GLU C 1 309 ? -10.176 -23.323 94.025 1.00 69.49 310 GLU B C 1
ATOM 7277 O O . GLU C 1 309 ? -10.912 -24.325 94.079 1.00 68.24 310 GLU B O 1
ATOM 7283 N N . GLU C 1 310 ? -10.421 -22.265 93.247 1.00 73.38 311 GLU B N 1
ATOM 7284 C CA . GLU C 1 310 ? -11.581 -22.184 92.312 1.00 78.52 311 GLU B CA 1
ATOM 7285 C C . GLU C 1 310 ? -11.456 -23.328 91.290 1.00 63.91 311 GLU B C 1
ATOM 7286 O O . GLU C 1 310 ? -12.467 -24.037 91.043 1.00 57.36 311 GLU B O 1
ATOM 7292 N N . GLY C 1 311 ? -10.249 -23.518 90.746 1.00 57.90 312 GLY B N 1
ATOM 7293 C CA . GLY C 1 311 ? -9.895 -24.641 89.853 1.00 53.83 312 GLY B CA 1
ATOM 7294 C C . GLY C 1 311 ? -10.218 -25.990 90.479 1.00 48.52 312 GLY B C 1
ATOM 7295 O O . GLY C 1 311 ? -10.959 -26.764 89.859 1.00 42.96 312 GLY B O 1
ATOM 7296 N N . LYS C 1 312 ? -9.709 -26.255 91.687 1.00 48.89 313 LYS B N 1
ATOM 7297 C CA . LYS C 1 312 ? -9.936 -27.530 92.421 1.00 49.99 313 LYS B CA 1
ATOM 7298 C C . LYS C 1 312 ? -11.428 -27.782 92.576 1.00 52.86 313 LYS B C 1
ATOM 7299 O O . LYS C 1 312 ? -11.836 -28.955 92.443 1.00 57.50 313 LYS B O 1
ATOM 7305 N N . LYS C 1 313 ? -12.213 -26.737 92.858 1.00 65.03 314 LYS B N 1
ATOM 7306 C CA . LYS C 1 313 ? -13.681 -26.872 93.068 1.00 71.15 314 LYS B CA 1
ATOM 7307 C C . LYS C 1 313 ? -14.328 -27.302 91.748 1.00 59.56 314 LYS B C 1
ATOM 7308 O O . LYS C 1 313 ? -15.065 -28.290 91.767 1.00 58.45 314 LYS B O 1
ATOM 7314 N N . ALA C 1 314 ? -14.052 -26.591 90.651 1.00 57.95 315 ALA B N 1
ATOM 7315 C CA . ALA C 1 314 ? -14.565 -26.918 89.298 1.00 58.97 315 ALA B CA 1
ATOM 7316 C C . ALA C 1 314 ? -14.178 -28.364 88.929 1.00 59.13 315 ALA B C 1
ATOM 7317 O O . ALA C 1 314 ? -15.062 -29.086 88.379 1.00 58.64 315 ALA B O 1
ATOM 7319 N N . VAL C 1 315 ? -12.942 -28.792 89.241 1.00 52.18 316 VAL B N 1
ATOM 7320 C CA . VAL C 1 315 ? -12.465 -30.175 88.924 1.00 51.85 316 VAL B CA 1
ATOM 7321 C C . VAL C 1 315 ? -13.315 -31.165 89.712 1.00 48.24 316 VAL B C 1
ATOM 7322 O O . VAL C 1 315 ? -13.895 -32.066 89.064 1.00 44.59 316 VAL B O 1
ATOM 7326 N N . GLU C 1 316 ? -13.410 -30.988 91.036 1.00 52.77 317 GLU B N 1
ATOM 7327 C CA . GLU C 1 316 ? -14.185 -31.900 91.929 1.00 56.31 317 GLU B CA 1
ATOM 7328 C C . GLU C 1 316 ? -15.634 -31.975 91.437 1.00 52.69 317 GLU B C 1
ATOM 7329 O O . GLU C 1 316 ? -16.203 -33.075 91.456 1.00 53.31 317 GLU B O 1
ATOM 7335 N N . ASP C 1 317 ? -16.205 -30.854 90.985 1.00 59.43 318 ASP B N 1
ATOM 7336 C CA . ASP C 1 317 ? -17.606 -30.783 90.483 1.00 61.42 318 ASP B CA 1
ATOM 7337 C C . ASP C 1 317 ? -17.700 -31.629 89.213 1.00 50.98 318 ASP B C 1
ATOM 7338 O O . ASP C 1 317 ? -18.570 -32.501 89.146 1.00 46.41 318 ASP B O 1
ATOM 7343 N N . ALA C 1 318 ? -16.810 -31.385 88.251 1.00 54.13 319 ALA B N 1
ATOM 7344 C CA . ALA C 1 318 ? -16.730 -32.140 86.973 1.00 54.79 319 ALA B CA 1
ATOM 7345 C C . ALA C 1 318 ? -16.537 -33.635 87.255 1.00 46.11 319 ALA B C 1
ATOM 7346 O O . ALA C 1 318 ? -17.270 -34.448 86.646 1.00 47.40 319 ALA B O 1
ATOM 7348 N N . LYS C 1 319 ? -15.668 -33.989 88.208 1.00 45.05 320 LYS B N 1
ATOM 7349 C CA . LYS C 1 319 ? -15.427 -35.410 88.582 1.00 48.40 320 LYS B CA 1
ATOM 7350 C C . LYS C 1 319 ? -16.750 -36.054 89.008 1.00 49.04 320 LYS B C 1
ATOM 7351 O O . LYS C 1 319 ? -17.131 -37.121 88.428 1.00 41.47 320 LYS B O 1
ATOM 7357 N N . ALA C 1 320 ? -17.440 -35.424 89.964 1.00 50.25 321 ALA B N 1
ATOM 7358 C CA . ALA C 1 320 ? -18.751 -35.881 90.492 1.00 52.08 321 ALA B CA 1
ATOM 7359 C C . ALA C 1 320 ? -19.746 -36.069 89.339 1.00 48.48 321 ALA B C 1
ATOM 7360 O O . ALA C 1 320 ? -20.438 -37.083 89.322 1.00 49.24 321 ALA B O 1
ATOM 7362 N N . LYS C 1 321 ? -19.785 -35.140 88.380 1.00 61.14 322 LYS B N 1
ATOM 7363 C CA . LYS C 1 321 ? -20.710 -35.203 87.209 1.00 65.58 322 LYS B CA 1
ATOM 7364 C C . LYS C 1 321 ? -20.350 -36.393 86.298 1.00 63.34 322 LYS B C 1
ATOM 7365 O O . LYS C 1 321 ? -21.283 -37.000 85.738 1.00 62.12 322 LYS B O 1
ATOM 7371 N N . ILE C 1 322 ? -19.061 -36.735 86.157 1.00 58.15 323 ILE B N 1
ATOM 7372 C CA . ILE C 1 322 ? -18.612 -37.872 85.296 1.00 51.03 323 ILE B CA 1
ATOM 7373 C C . ILE C 1 322 ? -19.009 -39.178 85.981 1.00 45.92 323 ILE B C 1
ATOM 7374 O O . ILE C 1 322 ? -19.594 -40.042 85.306 1.00 40.59 323 ILE B O 1
ATOM 7379 N N . LEU C 1 323 ? -18.738 -39.302 87.282 1.00 48.31 324 LEU B N 1
ATOM 7380 C CA . LEU C 1 323 ? -19.082 -40.525 88.062 1.00 54.00 324 LEU B CA 1
ATOM 7381 C C . LEU C 1 323 ? -20.601 -40.759 88.049 1.00 59.12 324 LEU B C 1
ATOM 7382 O O . LEU C 1 323 ? -20.988 -41.931 87.932 1.00 62.75 324 LEU B O 1
ATOM 7387 N N . ASP C 1 324 ? -21.427 -39.706 88.177 1.00 70.85 325 ASP B N 1
ATOM 7388 C CA . ASP C 1 324 ? -22.908 -39.824 88.351 1.00 84.32 325 ASP B CA 1
ATOM 7389 C C . ASP C 1 324 ? -23.586 -40.125 87.007 1.00 77.12 325 ASP B C 1
ATOM 7390 O O . ASP C 1 324 ? -24.687 -40.684 87.046 1.00 73.20 325 ASP B O 1
ATOM 7395 N N . GLY C 1 325 ? -22.947 -39.778 85.882 1.00 74.20 326 GLY B N 1
ATOM 7396 C CA . GLY C 1 325 ? -23.469 -39.982 84.516 1.00 73.24 326 GLY B CA 1
ATOM 7397 C C . GLY C 1 325 ? -24.062 -38.700 83.945 1.00 74.30 326 GLY B C 1
ATOM 7398 O O . GLY C 1 325 ? -24.494 -38.714 82.779 1.00 69.50 326 GLY B O 1
ATOM 7399 N N . SER C 1 326 ? -24.064 -37.623 84.736 1.00 77.27 327 SER B N 1
ATOM 7400 C CA . SER C 1 326 ? -24.593 -36.272 84.393 1.00 77.82 327 SER B CA 1
ATOM 7401 C C . SER C 1 326 ? -23.871 -35.702 83.160 1.00 77.87 327 SER B C 1
ATOM 7402 O O . SER C 1 326 ? -24.546 -35.106 82.289 1.00 69.51 327 SER B O 1
ATOM 7405 N N . VAL C 1 327 ? -22.556 -35.948 83.107 1.00 79.23 328 VAL B N 1
ATOM 7406 C CA . VAL C 1 327 ? -21.644 -35.563 81.991 1.00 71.97 328 VAL B CA 1
ATOM 7407 C C . VAL C 1 327 ? -21.121 -36.845 81.341 1.00 66.95 328 VAL B C 1
ATOM 7408 O O . VAL C 1 327 ? -20.695 -37.742 82.063 1.00 60.20 328 VAL B O 1
ATOM 7412 N N . LYS C 1 328 ? -21.217 -36.925 80.021 1.00 68.18 329 LYS B N 1
ATOM 7413 C CA . LYS C 1 328 ? -20.693 -38.074 79.251 1.00 73.19 329 LYS B CA 1
ATOM 7414 C C . LYS C 1 328 ? -19.517 -37.548 78.445 1.00 68.48 329 LYS B C 1
ATOM 7415 O O . LYS C 1 328 ? -19.746 -36.797 77.499 1.00 63.90 329 LYS B O 1
ATOM 7421 N N . VAL C 1 329 ? -18.308 -37.905 78.851 1.00 58.63 330 VAL B N 1
ATOM 7422 C CA . VAL C 1 329 ? -17.119 -37.406 78.121 1.00 51.83 330 VAL B CA 1
ATOM 7423 C C . VAL C 1 329 ? -17.004 -38.157 76.799 1.00 50.57 330 VAL B C 1
ATOM 7424 O O . VAL C 1 329 ? -17.105 -39.372 76.794 1.00 41.39 330 VAL B O 1
ATOM 7428 N N . PRO C 1 330 ? -16.895 -37.442 75.668 1.00 50.11 331 PRO B N 1
ATOM 7429 C CA . PRO C 1 330 ? -16.736 -38.072 74.377 1.00 51.00 331 PRO B CA 1
ATOM 7430 C C . PRO C 1 330 ? -15.360 -38.737 74.236 1.00 55.09 331 PRO B C 1
ATOM 7431 O O . PRO C 1 330 ? -14.409 -38.269 74.803 1.00 50.37 331 PRO B O 1
ATOM 7435 N N . GLU C 1 331 ? -15.305 -39.803 73.446 1.00 61.45 332 GLU B N 1
ATOM 7436 C CA . GLU C 1 331 ? -14.039 -40.535 73.192 1.00 68.57 332 GLU B CA 1
ATOM 7437 C C . GLU C 1 331 ? -13.438 -40.061 71.872 1.00 67.41 332 GLU B C 1
ATOM 7438 O O . GLU C 1 331 ? -12.241 -40.225 71.707 1.00 67.21 332 GLU B O 1
ATOM 7444 N N . LYS C 1 332 ? -14.291 -39.536 70.986 1.00 30.00 333 LYS B N 1
ATOM 7445 C CA . LYS C 1 332 ? -13.973 -39.035 69.624 1.00 30.00 333 LYS B CA 1
ATOM 7446 C C . LYS C 1 332 ? -13.596 -40.207 68.715 1.00 30.00 333 LYS B C 1
ATOM 7447 O O . LYS C 1 332 ? -14.538 -40.839 68.190 1.00 30.00 333 LYS B O 1
ATOM 7453 N N . SER D 1 3 ? -15.445 25.524 91.653 1.00 92.63 4 SER D N 1
ATOM 7454 C CA . SER D 1 3 ? -16.870 25.171 91.404 1.00 92.10 4 SER D CA 1
ATOM 7455 C C . SER D 1 3 ? -17.721 25.434 92.661 1.00 88.69 4 SER D C 1
ATOM 7456 O O . SER D 1 3 ? -17.208 26.051 93.621 1.00 76.44 4 SER D O 1
ATOM 7459 N N . HIS D 1 4 ? -19.006 25.056 92.587 1.00 86.83 5 HIS D N 1
ATOM 7460 C CA . HIS D 1 4 ? -20.030 24.949 93.676 1.00 84.02 5 HIS D CA 1
ATOM 7461 C C . HIS D 1 4 ? -20.743 26.276 93.979 1.00 71.46 5 HIS D C 1
ATOM 7462 O O . HIS D 1 4 ? -21.945 26.206 94.322 1.00 69.10 5 HIS D O 1
ATOM 7469 N N . HIS D 1 5 ? -20.068 27.422 93.861 1.00 46.08 6 HIS D N 1
ATOM 7470 C CA . HIS D 1 5 ? -20.717 28.758 93.853 1.00 46.90 6 HIS D CA 1
ATOM 7471 C C . HIS D 1 5 ? -21.340 29.060 95.218 1.00 44.45 6 HIS D C 1
ATOM 7472 O O . HIS D 1 5 ? -20.637 28.863 96.226 1.00 54.22 6 HIS D O 1
ATOM 7479 N N . HIS D 1 6 ? -22.566 29.593 95.211 1.00 41.40 7 HIS D N 1
ATOM 7480 C CA . HIS D 1 6 ? -23.379 30.026 96.378 1.00 35.09 7 HIS D CA 1
ATOM 7481 C C . HIS D 1 6 ? -24.746 29.387 96.192 1.00 31.92 7 HIS D C 1
ATOM 7482 O O . HIS D 1 6 ? -24.943 28.841 95.123 1.00 33.47 7 HIS D O 1
ATOM 7489 N N . HIS D 1 7 ? -25.600 29.373 97.218 1.00 33.95 8 HIS D N 1
ATOM 7490 C CA . HIS D 1 7 ? -27.013 28.914 97.116 1.00 32.68 8 HIS D CA 1
ATOM 7491 C C . HIS D 1 7 ? -27.843 29.690 98.131 1.00 32.68 8 HIS D C 1
ATOM 7492 O O . HIS D 1 7 ? -27.221 30.180 99.077 1.00 35.81 8 HIS D O 1
ATOM 7499 N N . HIS D 1 8 ? -29.158 29.762 97.927 1.00 30.87 9 HIS D N 1
ATOM 7500 C CA . HIS D 1 8 ? -30.165 30.452 98.768 1.00 36.42 9 HIS D CA 1
ATOM 7501 C C . HIS D 1 8 ? -31.234 29.468 99.296 1.00 42.40 9 HIS D C 1
ATOM 7502 O O . HIS D 1 8 ? -31.612 28.532 98.561 1.00 38.47 9 HIS D O 1
ATOM 7509 N N . HIS D 1 9 ? -31.776 29.699 100.497 1.00 39.17 10 HIS D N 1
ATOM 7510 C CA . HIS D 1 9 ? -32.960 28.939 100.980 1.00 42.03 10 HIS D CA 1
ATOM 7511 C C . HIS D 1 9 ? -34.166 29.860 101.082 1.00 44.01 10 HIS D C 1
ATOM 7512 O O . HIS D 1 9 ? -33.976 31.081 101.095 1.00 42.64 10 HIS D O 1
ATOM 7519 N N . MET D 1 10 ? -35.338 29.250 101.179 1.00 52.95 11 MET D N 1
ATOM 7520 C CA . MET D 1 10 ? -36.619 29.897 101.550 1.00 62.92 11 MET D CA 1
ATOM 7521 C C . MET D 1 10 ? -36.969 29.549 103.004 1.00 62.04 11 MET D C 1
ATOM 7522 O O . MET D 1 10 ? -36.497 28.501 103.463 1.00 64.27 11 MET D O 1
ATOM 7527 N N . SER D 1 11 ? -37.783 30.375 103.680 1.00 63.26 12 SER D N 1
ATOM 7528 C CA . SER D 1 11 ? -38.098 30.292 105.138 1.00 64.28 12 SER D CA 1
ATOM 7529 C C . SER D 1 11 ? -39.535 29.794 105.396 1.00 62.96 12 SER D C 1
ATOM 7530 O O . SER D 1 11 ? -39.833 29.366 106.551 1.00 60.83 12 SER D O 1
ATOM 7533 N N . GLY D 1 12 ? -40.404 29.826 104.382 1.00 54.54 13 GLY D N 1
ATOM 7534 C CA . GLY D 1 12 ? -41.837 29.489 104.520 1.00 49.75 13 GLY D CA 1
ATOM 7535 C C . GLY D 1 12 ? -42.062 28.099 105.098 1.00 49.26 13 GLY D C 1
ATOM 7536 O O . GLY D 1 12 ? -41.075 27.349 105.222 1.00 57.29 13 GLY D O 1
ATOM 7537 N N . GLU D 1 13 ? -43.310 27.817 105.491 1.00 41.67 14 GLU D N 1
ATOM 7538 C CA . GLU D 1 13 ? -43.847 26.521 105.981 1.00 40.88 14 GLU D CA 1
ATOM 7539 C C . GLU D 1 13 ? -45.074 26.156 105.133 1.00 42.17 14 GLU D C 1
ATOM 7540 O O . GLU D 1 13 ? -45.797 25.199 105.513 1.00 40.38 14 GLU D O 1
ATOM 7546 N N . ASN D 1 14 ? -45.336 26.894 104.041 1.00 34.36 15 ASN D N 1
ATOM 7547 C CA . ASN D 1 14 ? -46.464 26.584 103.130 1.00 35.05 15 ASN D CA 1
ATOM 7548 C C . ASN D 1 14 ? -45.931 26.069 101.783 1.00 36.62 15 ASN D C 1
ATOM 7549 O O . ASN D 1 14 ? -46.686 26.202 100.789 1.00 35.75 15 ASN D O 1
ATOM 7554 N N . LEU D 1 15 ? -44.722 25.499 101.746 1.00 37.10 16 LEU D N 1
ATOM 7555 C CA . LEU D 1 15 ? -44.119 24.908 100.513 1.00 40.35 16 LEU D CA 1
ATOM 7556 C C . LEU D 1 15 ? -44.603 23.470 100.303 1.00 41.96 16 LEU D C 1
ATOM 7557 O O . LEU D 1 15 ? -44.519 22.670 101.231 1.00 44.66 16 LEU D O 1
ATOM 7562 N N . TYR D 1 16 ? -45.077 23.164 99.101 1.00 41.52 17 TYR D N 1
ATOM 7563 C CA . TYR D 1 16 ? -45.575 21.829 98.691 1.00 39.26 17 TYR D CA 1
ATOM 7564 C C . TYR D 1 16 ? -44.986 21.488 97.314 1.00 41.35 17 TYR D C 1
ATOM 7565 O O . TYR D 1 16 ? -44.665 22.452 96.563 1.00 37.77 17 TYR D O 1
ATOM 7574 N N . PHE D 1 17 ? -44.803 20.199 96.996 1.00 38.84 18 PHE D N 1
ATOM 7575 C CA . PHE D 1 17 ? -44.490 19.779 95.608 1.00 40.72 18 PHE D CA 1
ATOM 7576 C C . PHE D 1 17 ? -45.544 18.803 95.111 1.00 40.13 18 PHE D C 1
ATOM 7577 O O . PHE D 1 17 ? -46.011 17.928 95.860 1.00 43.08 18 PHE D O 1
ATOM 7585 N N . GLN D 1 18 ? -45.950 19.076 93.871 1.00 36.58 19 GLN D N 1
ATOM 7586 C CA . GLN D 1 18 ? -46.827 18.254 93.016 1.00 40.15 19 GLN D CA 1
ATOM 7587 C C . GLN D 1 18 ? -46.025 16.988 92.679 1.00 41.51 19 GLN D C 1
ATOM 7588 O O . GLN D 1 18 ? -44.854 17.086 92.286 1.00 32.32 19 GLN D O 1
ATOM 7594 N N . GLY D 1 19 ? -46.603 15.826 92.937 1.00 43.64 20 GLY D N 1
ATOM 7595 C CA . GLY D 1 19 ? -45.967 14.556 92.576 1.00 45.27 20 GLY D CA 1
ATOM 7596 C C . GLY D 1 19 ? -46.402 14.168 91.189 1.00 50.07 20 GLY D C 1
ATOM 7597 O O . GLY D 1 19 ? -47.215 14.904 90.601 1.00 62.14 20 GLY D O 1
ATOM 7598 N N . ALA D 1 20 ? -45.927 13.031 90.691 1.00 51.69 21 ALA D N 1
ATOM 7599 C CA . ALA D 1 20 ? -46.356 12.486 89.387 1.00 48.79 21 ALA D CA 1
ATOM 7600 C C . ALA D 1 20 ? -47.743 11.868 89.540 1.00 44.83 21 ALA D C 1
ATOM 7601 O O . ALA D 1 20 ? -48.166 11.577 90.665 1.00 44.11 21 ALA D O 1
ATOM 7603 N N . SER D 1 21 ? -48.467 11.784 88.437 1.00 51.83 22 SER D N 1
ATOM 7604 C CA . SER D 1 21 ? -49.670 10.928 88.306 1.00 64.84 22 SER D CA 1
ATOM 7605 C C . SER D 1 21 ? -49.375 9.913 87.192 1.00 59.33 22 SER D C 1
ATOM 7606 O O . SER D 1 21 ? -48.970 10.329 86.085 1.00 57.08 22 SER D O 1
ATOM 7609 N N . ALA D 1 22 ? -49.452 8.622 87.508 1.00 58.47 23 ALA D N 1
ATOM 7610 C CA . ALA D 1 22 ? -48.947 7.546 86.630 1.00 49.93 23 ALA D CA 1
ATOM 7611 C C . ALA D 1 22 ? -50.088 6.598 86.286 1.00 45.30 23 ALA D C 1
ATOM 7612 O O . ALA D 1 22 ? -50.845 6.211 87.183 1.00 48.49 23 ALA D O 1
ATOM 7614 N N . ALA D 1 23 ? -50.192 6.265 85.005 1.00 47.98 24 ALA D N 1
ATOM 7615 C CA . ALA D 1 23 ? -51.180 5.330 84.437 1.00 45.57 24 ALA D CA 1
ATOM 7616 C C . ALA D 1 23 ? -50.449 4.308 83.569 1.00 44.19 24 ALA D C 1
ATOM 7617 O O . ALA D 1 23 ? -49.440 4.666 82.905 1.00 44.11 24 ALA D O 1
ATOM 7619 N N . ILE D 1 24 ? -51.002 3.102 83.514 1.00 47.72 25 ILE D N 1
ATOM 7620 C CA . ILE D 1 24 ? -50.593 2.074 82.516 1.00 55.55 25 ILE D CA 1
ATOM 7621 C C . ILE D 1 24 ? -51.720 1.982 81.482 1.00 52.51 25 ILE D C 1
ATOM 7622 O O . ILE D 1 24 ? -52.909 2.033 81.875 1.00 47.88 25 ILE D O 1
ATOM 7627 N N . VAL D 1 25 ? -51.342 1.902 80.204 1.00 48.70 26 VAL D N 1
ATOM 7628 C CA . VAL D 1 25 ? -52.242 1.458 79.104 1.00 51.89 26 VAL D CA 1
ATOM 7629 C C . VAL D 1 25 ? -51.838 0.045 78.665 1.00 51.70 26 VAL D C 1
ATOM 7630 O O . VAL D 1 25 ? -50.698 -0.109 78.151 1.00 55.05 26 VAL D O 1
ATOM 7634 N N . THR D 1 26 ? -52.751 -0.924 78.810 1.00 50.55 27 THR D N 1
ATOM 7635 C CA . THR D 1 26 ? -52.547 -2.342 78.404 1.00 54.23 27 THR D CA 1
ATOM 7636 C C . THR D 1 26 ? -52.635 -2.430 76.878 1.00 63.13 27 THR D C 1
ATOM 7637 O O . THR D 1 26 ? -53.289 -1.547 76.282 1.00 61.50 27 THR D O 1
ATOM 7641 N N . ASP D 1 27 ? -51.986 -3.440 76.286 1.00 69.60 28 ASP D N 1
ATOM 7642 C CA . ASP D 1 27 ? -52.003 -3.720 74.821 1.00 74.56 28 ASP D CA 1
ATOM 7643 C C . ASP D 1 27 ? -53.164 -4.668 74.501 1.00 71.89 28 ASP D C 1
ATOM 7644 O O . ASP D 1 27 ? -53.558 -4.728 73.323 1.00 70.64 28 ASP D O 1
ATOM 7649 N N . THR D 1 28 ? -53.654 -5.388 75.514 1.00 68.05 29 THR D N 1
ATOM 7650 C CA . THR D 1 28 ? -54.823 -6.306 75.477 1.00 64.42 29 THR D CA 1
ATOM 7651 C C . THR D 1 28 ? -55.081 -6.747 76.914 1.00 60.99 29 THR D C 1
ATOM 7652 O O . THR D 1 28 ? -54.106 -6.796 77.684 1.00 65.53 29 THR D O 1
ATOM 7656 N N . GLY D 1 29 ? -56.328 -7.051 77.253 1.00 59.02 30 GLY D N 1
ATOM 7657 C CA . GLY D 1 29 ? -56.679 -7.695 78.529 1.00 64.55 30 GLY D CA 1
ATOM 7658 C C . GLY D 1 29 ? -56.557 -6.753 79.717 1.00 66.60 30 GLY D C 1
ATOM 7659 O O . GLY D 1 29 ? -55.974 -5.645 79.573 1.00 64.08 30 GLY D O 1
ATOM 7660 N N . GLY D 1 30 ? -57.098 -7.186 80.860 1.00 65.60 31 GLY D N 1
ATOM 7661 C CA . GLY D 1 30 ? -57.091 -6.416 82.111 1.00 67.74 31 GLY D CA 1
ATOM 7662 C C . GLY D 1 30 ? -55.790 -6.620 82.866 1.00 64.89 31 GLY D C 1
ATOM 7663 O O . GLY D 1 30 ? -54.779 -7.035 82.260 1.00 57.17 31 GLY D O 1
ATOM 7664 N N . VAL D 1 31 ? -55.846 -6.357 84.163 1.00 59.51 32 VAL D N 1
ATOM 7665 C CA . VAL D 1 31 ? -54.688 -6.380 85.087 1.00 57.94 32 VAL D CA 1
ATOM 7666 C C . VAL D 1 31 ? -54.793 -7.650 85.943 1.00 59.09 32 VAL D C 1
ATOM 7667 O O . VAL D 1 31 ? -54.218 -7.663 87.067 1.00 56.42 32 VAL D O 1
ATOM 7671 N N . ASP D 1 32 ? -55.479 -8.676 85.409 1.00 58.13 33 ASP D N 1
ATOM 7672 C CA . ASP D 1 32 ? -55.722 -9.998 86.054 1.00 58.19 33 ASP D CA 1
ATOM 7673 C C . ASP D 1 32 ? -55.274 -11.147 85.127 1.00 53.37 33 ASP D C 1
ATOM 7674 O O . ASP D 1 32 ? -55.847 -12.258 85.248 1.00 51.75 33 ASP D O 1
ATOM 7679 N N . ASP D 1 33 ? -54.308 -10.896 84.228 1.00 47.35 34 ASP D N 1
ATOM 7680 C CA . ASP D 1 33 ? -53.683 -11.900 83.314 1.00 43.02 34 ASP D CA 1
ATOM 7681 C C . ASP D 1 33 ? -52.678 -12.811 84.055 1.00 43.37 34 ASP D C 1
ATOM 7682 O O . ASP D 1 33 ? -52.097 -13.698 83.390 1.00 47.24 34 ASP D O 1
ATOM 7687 N N . LYS D 1 34 ? -52.498 -12.616 85.360 1.00 45.13 35 LYS D N 1
ATOM 7688 C CA . LYS D 1 34 ? -51.583 -13.402 86.233 1.00 48.96 35 LYS D CA 1
ATOM 7689 C C . LYS D 1 34 ? -50.144 -13.299 85.741 1.00 45.06 35 LYS D C 1
ATOM 7690 O O . LYS D 1 34 ? -49.293 -13.950 86.311 1.00 47.75 35 LYS D O 1
ATOM 7696 N N . SER D 1 35 ? -49.911 -12.484 84.726 1.00 43.18 36 SER D N 1
ATOM 7697 C CA . SER D 1 35 ? -48.567 -12.388 84.124 1.00 43.26 36 SER D CA 1
ATOM 7698 C C . SER D 1 35 ? -48.124 -10.943 83.889 1.00 38.09 36 SER D C 1
ATOM 7699 O O . SER D 1 35 ? -47.919 -10.239 84.837 1.00 42.98 36 SER D O 1
ATOM 7702 N N . PHE D 1 36 ? -47.986 -10.562 82.632 1.00 33.74 37 PHE D N 1
ATOM 7703 C CA . PHE D 1 36 ? -47.416 -9.260 82.229 1.00 38.97 37 PHE D CA 1
ATOM 7704 C C . PHE D 1 36 ? -48.182 -8.031 82.727 1.00 41.62 37 PHE D C 1
ATOM 7705 O O . PHE D 1 36 ? -47.569 -7.236 83.397 1.00 45.85 37 PHE D O 1
ATOM 7713 N N . ASN D 1 37 ? -49.491 -7.967 82.538 1.00 44.82 38 ASN D N 1
ATOM 7714 C CA . ASN D 1 37 ? -50.264 -6.759 82.906 1.00 45.10 38 ASN D CA 1
ATOM 7715 C C . ASN D 1 37 ? -50.388 -6.696 84.416 1.00 45.41 38 ASN D C 1
ATOM 7716 O O . ASN D 1 37 ? -50.307 -5.612 84.976 1.00 43.94 38 ASN D O 1
ATOM 7721 N N . GLN D 1 38 ? -50.572 -7.856 85.020 1.00 39.36 39 GLN D N 1
ATOM 7722 C CA . GLN D 1 38 ? -50.731 -7.939 86.484 1.00 37.34 39 GLN D CA 1
ATOM 7723 C C . GLN D 1 38 ? -49.436 -7.475 87.158 1.00 40.19 39 GLN D C 1
ATOM 7724 O O . GLN D 1 38 ? -49.544 -6.778 88.181 1.00 40.62 39 GLN D O 1
ATOM 7730 N N . SER D 1 39 ? -48.265 -7.874 86.650 1.00 38.74 40 SER D N 1
ATOM 7731 C CA . SER D 1 39 ? -46.956 -7.440 87.203 1.00 39.24 40 SER D CA 1
ATOM 7732 C C . SER D 1 39 ? -46.872 -5.898 87.171 1.00 38.01 40 SER D C 1
ATOM 7733 O O . SER D 1 39 ? -46.575 -5.290 88.225 1.00 39.14 40 SER D O 1
ATOM 7736 N N . ALA D 1 40 ? -47.128 -5.299 86.006 1.00 35.66 41 ALA D N 1
ATOM 7737 C CA . ALA D 1 40 ? -47.159 -3.833 85.794 1.00 34.98 41 ALA D CA 1
ATOM 7738 C C . ALA D 1 40 ? -48.109 -3.189 86.811 1.00 37.44 41 ALA D C 1
ATOM 7739 O O . ALA D 1 40 ? -47.710 -2.194 87.479 1.00 34.53 41 ALA D O 1
ATOM 7741 N N . TRP D 1 41 ? -49.304 -3.756 86.953 1.00 36.30 42 TRP D N 1
ATOM 7742 C CA . TRP D 1 41 ? -50.389 -3.168 87.768 1.00 40.23 42 TRP D CA 1
ATOM 7743 C C . TRP D 1 41 ? -50.014 -3.252 89.249 1.00 45.26 42 TRP D C 1
ATOM 7744 O O . TRP D 1 41 ? -50.233 -2.255 89.965 1.00 50.06 42 TRP D O 1
ATOM 7755 N N . GLU D 1 42 ? -49.475 -4.388 89.699 1.00 42.21 43 GLU D N 1
ATOM 7756 C CA . GLU D 1 42 ? -49.076 -4.591 91.113 1.00 42.90 43 GLU D CA 1
ATOM 7757 C C . GLU D 1 42 ? -47.998 -3.563 91.444 1.00 39.41 43 GLU D C 1
ATOM 7758 O O . GLU D 1 42 ? -47.986 -3.048 92.582 1.00 44.12 43 GLU D O 1
ATOM 7764 N N . GLY D 1 43 ? -47.148 -3.253 90.470 1.00 33.13 44 GLY D N 1
ATOM 7765 C CA . GLY D 1 43 ? -46.085 -2.252 90.647 1.00 37.90 44 GLY D CA 1
ATOM 7766 C C . GLY D 1 43 ? -46.664 -0.863 90.856 1.00 36.49 44 GLY D C 1
ATOM 7767 O O . GLY D 1 43 ? -46.157 -0.110 91.735 1.00 32.27 44 GLY D O 1
ATOM 7768 N N . LEU D 1 44 ? -47.640 -0.512 90.021 1.00 38.50 45 LEU D N 1
ATOM 7769 C CA . LEU D 1 44 ? -48.248 0.834 90.021 1.00 40.00 45 LEU D CA 1
ATOM 7770 C C . LEU D 1 44 ? -49.043 0.987 91.314 1.00 38.27 45 LEU D C 1
ATOM 7771 O O . LEU D 1 44 ? -48.992 2.077 91.889 1.00 43.62 45 LEU D O 1
ATOM 7776 N N . GLN D 1 45 ? -49.695 -0.084 91.778 1.00 38.48 46 GLN D N 1
ATOM 7777 C CA . GLN D 1 45 ? -50.447 -0.094 93.062 1.00 42.52 46 GLN D CA 1
ATOM 7778 C C . GLN D 1 45 ? -49.462 0.113 94.215 1.00 44.07 46 GLN D C 1
ATOM 7779 O O . GLN D 1 45 ? -49.799 0.889 95.139 1.00 47.86 46 GLN D O 1
ATOM 7785 N N . ALA D 1 46 ? -48.295 -0.540 94.189 1.00 39.17 47 ALA D N 1
ATOM 7786 C CA . ALA D 1 46 ? -47.281 -0.405 95.266 1.00 37.69 47 ALA D CA 1
ATOM 7787 C C . ALA D 1 46 ? -46.724 1.026 95.270 1.00 36.25 47 ALA D C 1
ATOM 7788 O O . ALA D 1 46 ? -46.525 1.583 96.342 1.00 40.47 47 ALA D O 1
ATOM 7790 N N . TRP D 1 47 ? -46.465 1.597 94.101 1.00 37.91 48 TRP D N 1
ATOM 7791 C CA . TRP D 1 47 ? -46.084 3.024 93.963 1.00 40.15 48 TRP D CA 1
ATOM 7792 C C . TRP D 1 47 ? -47.194 3.920 94.549 1.00 42.33 48 TRP D C 1
ATOM 7793 O O . TRP D 1 47 ? -46.856 4.817 95.324 1.00 40.11 48 TRP D O 1
ATOM 7804 N N . GLY D 1 48 ? -48.464 3.649 94.225 1.00 44.92 49 GLY D N 1
ATOM 7805 C CA . GLY D 1 48 ? -49.636 4.421 94.693 1.00 45.64 49 GLY D CA 1
ATOM 7806 C C . GLY D 1 48 ? -49.760 4.387 96.200 1.00 50.52 49 GLY D C 1
ATOM 7807 O O . GLY D 1 48 ? -49.951 5.455 96.803 1.00 59.70 49 GLY D O 1
ATOM 7808 N N . LYS D 1 49 ? -49.631 3.206 96.803 1.00 52.54 50 LYS D N 1
ATOM 7809 C CA . LYS D 1 49 ? -49.633 3.025 98.277 1.00 54.46 50 LYS D CA 1
ATOM 7810 C C . LYS D 1 49 ? -48.517 3.862 98.920 1.00 51.60 50 LYS D C 1
ATOM 7811 O O . LYS D 1 49 ? -48.783 4.481 99.950 1.00 58.65 50 LYS D O 1
ATOM 7817 N N . GLU D 1 50 ? -47.315 3.862 98.343 1.00 47.69 51 GLU D N 1
ATOM 7818 C CA . GLU D 1 50 ? -46.122 4.578 98.870 1.00 49.36 51 GLU D CA 1
ATOM 7819 C C . GLU D 1 50 ? -46.416 6.091 98.887 1.00 48.59 51 GLU D C 1
ATOM 7820 O O . GLU D 1 50 ? -45.908 6.757 99.798 1.00 41.90 51 GLU D O 1
ATOM 7826 N N . HIS D 1 51 ? -47.220 6.585 97.931 1.00 42.59 52 HIS D N 1
ATOM 7827 C CA . HIS D 1 51 ? -47.544 8.019 97.709 1.00 46.83 52 HIS D CA 1
ATOM 7828 C C . HIS D 1 51 ? -48.944 8.382 98.234 1.00 52.38 52 HIS D C 1
ATOM 7829 O O . HIS D 1 51 ? -49.384 9.491 97.940 1.00 54.08 52 HIS D O 1
A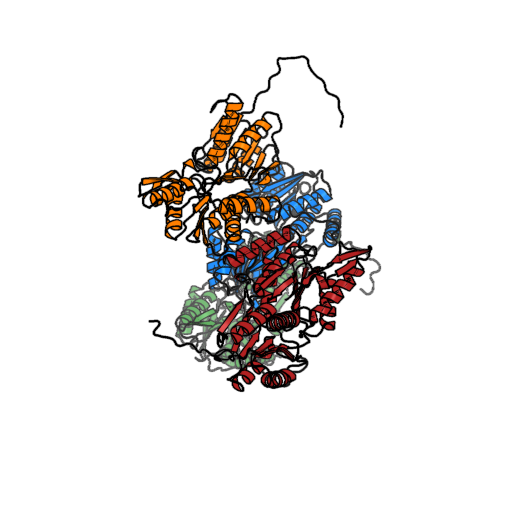TOM 7836 N N . ASN D 1 52 ? -49.612 7.484 98.964 1.00 55.53 53 ASN D N 1
ATOM 7837 C CA . ASN D 1 52 ? -50.903 7.737 99.653 1.00 54.39 53 ASN D CA 1
ATOM 7838 C C . ASN D 1 52 ? -51.956 8.078 98.605 1.00 56.90 53 ASN D C 1
ATOM 7839 O O . ASN D 1 52 ? -52.777 8.971 98.856 1.00 59.35 53 ASN D O 1
ATOM 7844 N N . LEU D 1 53 ? -51.931 7.350 97.489 1.00 57.18 54 LEU D N 1
ATOM 7845 C CA . LEU D 1 53 ? -52.892 7.466 96.362 1.00 56.85 54 LEU D CA 1
ATOM 7846 C C . LEU D 1 53 ? -53.799 6.237 96.339 1.00 55.64 54 LEU D C 1
ATOM 7847 O O . LEU D 1 53 ? -53.485 5.280 97.051 1.00 59.55 54 LEU D O 1
ATOM 7852 N N . SER D 1 54 ? -54.857 6.273 95.527 1.00 54.63 55 SER D N 1
ATOM 7853 C CA . SER D 1 54 ? -55.807 5.152 95.301 1.00 62.09 55 SER D CA 1
ATOM 7854 C C . SER D 1 54 ? -56.265 5.151 93.839 1.00 57.98 55 SER D C 1
ATOM 7855 O O . SER D 1 54 ? -55.998 6.140 93.140 1.00 56.75 55 SER D O 1
ATOM 7858 N N . LYS D 1 55 ? -56.874 4.055 93.386 1.00 61.87 56 LYS D N 1
ATOM 7859 C CA . LYS D 1 55 ? -57.251 3.872 91.961 1.00 69.02 56 LYS D CA 1
ATOM 7860 C C . LYS D 1 55 ? -58.149 5.045 91.541 1.00 72.96 56 LYS D C 1
ATOM 7861 O O . LYS D 1 55 ? -59.079 5.373 92.303 1.00 65.21 56 LYS D O 1
ATOM 7867 N N . ASP D 1 56 ? -57.824 5.669 90.401 1.00 75.30 57 ASP D N 1
ATOM 7868 C CA . ASP D 1 56 ? -58.520 6.840 89.795 1.00 81.00 57 ASP D CA 1
ATOM 7869 C C . ASP D 1 56 ? -58.308 8.101 90.654 1.00 76.14 57 ASP D C 1
ATOM 7870 O O . ASP D 1 56 ? -58.956 9.115 90.349 1.00 72.40 57 ASP D O 1
ATOM 7875 N N . ASN D 1 57 ? -57.411 8.058 91.653 1.00 71.25 58 ASN D N 1
ATOM 7876 C CA . ASN D 1 57 ? -57.002 9.224 92.490 1.00 69.98 58 ASN D CA 1
ATOM 7877 C C . ASN D 1 57 ? -55.470 9.242 92.638 1.00 64.35 58 ASN D C 1
ATOM 7878 O O . ASN D 1 57 ? -54.984 9.254 93.785 1.00 65.60 58 ASN D O 1
ATOM 7883 N N . GLY D 1 58 ? -54.747 9.299 91.514 1.00 59.12 59 GLY D N 1
ATOM 7884 C CA . GLY D 1 58 ? -53.278 9.387 91.465 1.00 58.75 59 GLY D CA 1
ATOM 7885 C C . GLY D 1 58 ? -52.676 8.349 90.531 1.00 58.56 59 GLY D C 1
ATOM 7886 O O . GLY D 1 58 ? -51.586 8.625 89.975 1.00 60.18 59 GLY D O 1
ATOM 7887 N N . PHE D 1 59 ? -53.348 7.205 90.365 1.00 53.40 60 PHE D N 1
ATOM 7888 C CA . PHE D 1 59 ? -52.932 6.123 89.437 1.00 55.48 60 PHE D CA 1
ATOM 7889 C C . PHE D 1 59 ? -54.157 5.355 88.946 1.00 54.24 60 PHE D C 1
ATOM 7890 O O . PHE D 1 59 ? -55.135 5.224 89.685 1.00 52.94 60 PHE D O 1
ATOM 7898 N N . THR D 1 60 ? -54.024 4.768 87.762 1.00 30.00 61 THR D N 1
ATOM 7899 C CA . THR D 1 60 ? -55.078 3.909 87.180 1.00 30.00 61 THR D CA 1
ATOM 7900 C C . THR D 1 60 ? -54.538 3.156 85.961 1.00 30.00 61 THR D C 1
ATOM 7901 O O . THR D 1 60 ? -53.429 3.448 85.533 1.00 30.00 61 THR D O 1
ATOM 7905 N N . TYR D 1 61 ? -55.326 2.209 85.461 1.00 56.63 62 TYR D N 1
ATOM 7906 C CA . TYR D 1 61 ? -55.049 1.459 84.213 1.00 60.14 62 TYR D CA 1
ATOM 7907 C C . TYR D 1 61 ? -56.183 1.722 83.216 1.00 60.16 62 TYR D C 1
ATOM 7908 O O . TYR D 1 61 ? -57.350 1.878 83.634 1.00 54.32 62 TYR D O 1
ATOM 7917 N N . PHE D 1 62 ? -55.826 1.777 81.937 1.00 65.87 63 PHE D N 1
ATOM 7918 C CA . PHE D 1 62 ? -56.768 1.782 80.797 1.00 71.10 63 PHE D CA 1
ATOM 7919 C C . PHE D 1 62 ? -56.605 0.462 80.057 1.00 71.20 63 PHE D C 1
ATOM 7920 O O . PHE D 1 62 ? -55.532 0.252 79.462 1.00 76.16 63 PHE D O 1
ATOM 7928 N N . GLN D 1 63 ? -57.629 -0.391 80.132 1.00 73.13 64 GLN D N 1
ATOM 7929 C CA . GLN D 1 63 ? -57.709 -1.673 79.392 1.00 70.09 64 GLN D CA 1
ATOM 7930 C C . GLN D 1 63 ? -57.972 -1.405 77.908 1.00 73.43 64 GLN D C 1
ATOM 7931 O O . GLN D 1 63 ? -59.036 -0.855 77.605 1.00 84.95 64 GLN D O 1
ATOM 7937 N N . SER D 1 64 ? -57.041 -1.775 77.024 1.00 75.93 65 SER D N 1
ATOM 7938 C CA . SER D 1 64 ? -57.259 -1.853 75.556 1.00 79.57 65 SER D CA 1
ATOM 7939 C C . SER D 1 64 ? -57.857 -3.233 75.250 1.00 88.26 65 SER D C 1
ATOM 7940 O O . SER D 1 64 ? -57.411 -4.212 75.883 1.00 92.48 65 SER D O 1
ATOM 7943 N N . THR D 1 65 ? -58.873 -3.305 74.379 1.00 102.24 66 THR D N 1
ATOM 7944 C CA . THR D 1 65 ? -59.445 -4.577 73.849 1.00 102.47 66 THR D CA 1
ATOM 7945 C C . THR D 1 65 ? -58.856 -4.868 72.460 1.00 101.28 66 THR D C 1
ATOM 7946 O O . THR D 1 65 ? -58.769 -6.061 72.101 1.00 103.83 66 THR D O 1
ATOM 7950 N N . SER D 1 66 ? -58.451 -3.828 71.721 1.00 97.28 67 SER D N 1
ATOM 7951 C CA . SER D 1 66 ? -57.941 -3.923 70.328 1.00 92.23 67 SER D CA 1
ATOM 7952 C C . SER D 1 66 ? -56.935 -2.800 70.058 1.00 90.90 67 SER D C 1
ATOM 7953 O O . SER D 1 66 ? -56.805 -1.910 70.914 1.00 92.33 67 SER D O 1
ATOM 7956 N N . GLU D 1 67 ? -56.270 -2.841 68.902 1.00 84.82 68 GLU D N 1
ATOM 7957 C CA . GLU D 1 67 ? -55.311 -1.799 68.438 1.00 88.83 68 GLU D CA 1
ATOM 7958 C C . GLU D 1 67 ? -56.022 -0.446 68.246 1.00 95.01 68 GLU D C 1
ATOM 7959 O O . GLU D 1 67 ? -55.362 0.603 68.387 1.00 98.55 68 GLU D O 1
ATOM 7965 N N . ALA D 1 68 ? -57.319 -0.458 67.925 1.00 97.89 69 ALA D N 1
ATOM 7966 C CA . ALA D 1 68 ? -58.156 0.751 67.734 1.00 99.53 69 ALA D CA 1
ATOM 7967 C C . ALA D 1 68 ? -58.358 1.500 69.061 1.00 95.98 69 ALA D C 1
ATOM 7968 O O . ALA D 1 68 ? -58.669 2.702 69.003 1.00 101.21 69 ALA D O 1
ATOM 7970 N N . ASP D 1 69 ? -58.211 0.828 70.208 1.00 96.65 70 ASP D N 1
ATOM 7971 C CA . ASP D 1 69 ? -58.410 1.433 71.558 1.00 93.03 70 ASP D CA 1
ATOM 7972 C C . ASP D 1 69 ? -57.150 2.189 72.016 1.00 87.91 70 ASP D C 1
ATOM 7973 O O . ASP D 1 69 ? -57.287 3.022 72.931 1.00 91.45 70 ASP D O 1
ATOM 7978 N N . TYR D 1 70 ? -55.973 1.917 71.435 1.00 83.35 71 TYR D N 1
ATOM 7979 C CA . TYR D 1 70 ? -54.662 2.410 71.943 1.00 89.19 71 TYR D CA 1
ATOM 7980 C C . TYR D 1 70 ? -54.654 3.946 72.008 1.00 95.85 71 TYR D C 1
ATOM 7981 O O . TYR D 1 70 ? -54.436 4.515 73.117 1.00 85.17 71 TYR D O 1
ATOM 7990 N N . ALA D 1 71 ? -54.872 4.593 70.857 1.00 98.27 72 ALA D N 1
ATOM 7991 C CA . ALA D 1 71 ? -54.885 6.067 70.691 1.00 89.07 72 ALA D CA 1
ATOM 7992 C C . ALA D 1 71 ? -55.928 6.700 71.627 1.00 81.27 72 ALA D C 1
ATOM 7993 O O . ALA D 1 71 ? -55.612 7.746 72.224 1.00 78.02 72 ALA D O 1
ATOM 7995 N N . ASN D 1 72 ? -57.113 6.093 71.767 1.00 78.23 73 ASN D N 1
ATOM 7996 C CA . ASN D 1 72 ? -58.212 6.610 72.632 1.00 83.71 73 ASN D CA 1
ATOM 7997 C C . ASN D 1 72 ? -57.803 6.517 74.108 1.00 86.28 73 ASN D C 1
ATOM 7998 O O . ASN D 1 72 ? -58.040 7.494 74.855 1.00 96.95 73 ASN D O 1
ATOM 8003 N N . ASN D 1 73 ? -57.213 5.392 74.514 1.00 82.24 74 ASN D N 1
ATOM 8004 C CA . ASN D 1 73 ? -56.746 5.161 75.904 1.00 70.10 74 ASN D CA 1
ATOM 8005 C C . ASN D 1 73 ? -55.584 6.112 76.225 1.00 69.34 74 ASN D C 1
ATOM 8006 O O . ASN D 1 73 ? -55.599 6.678 77.334 1.00 75.82 74 ASN D O 1
ATOM 8011 N N . LEU D 1 74 ? -54.635 6.306 75.306 1.00 60.19 75 LEU D N 1
ATOM 8012 C CA . LEU D 1 74 ? -53.488 7.225 75.517 1.00 70.14 75 LEU D CA 1
ATOM 8013 C C . LEU D 1 74 ? -53.966 8.680 75.623 1.00 78.69 75 LEU D C 1
ATOM 8014 O O . LEU D 1 74 ? -53.388 9.426 76.440 1.00 83.50 75 LEU D O 1
ATOM 8019 N N . GLN D 1 75 ? -54.960 9.083 74.826 1.00 91.22 76 GLN D N 1
ATOM 8020 C CA . GLN D 1 75 ? -55.506 10.466 74.849 1.00 90.34 76 GLN D CA 1
ATOM 8021 C C . GLN D 1 75 ? -56.241 10.684 76.177 1.00 86.94 76 GLN D C 1
ATOM 8022 O O . GLN D 1 75 ? -56.016 11.730 76.803 1.00 95.22 76 GLN D O 1
ATOM 8028 N N . GLN D 1 76 ? -57.057 9.726 76.616 1.00 80.60 77 GLN D N 1
ATOM 8029 C CA . GLN D 1 76 ? -57.741 9.790 77.938 1.00 84.01 77 GLN D CA 1
ATOM 8030 C C . GLN D 1 76 ? -56.712 9.944 79.072 1.00 83.07 77 GLN D C 1
ATOM 8031 O O . GLN D 1 76 ? -56.913 10.803 79.954 1.00 70.22 77 GLN D O 1
ATOM 8037 N N . ALA D 1 77 ? -55.651 9.132 79.062 1.00 81.30 78 ALA D N 1
ATOM 8038 C CA . ALA D 1 77 ? -54.580 9.127 80.089 1.00 78.91 78 ALA D CA 1
ATOM 8039 C C . ALA D 1 77 ? -53.921 10.512 80.187 1.00 74.74 78 ALA D C 1
ATOM 8040 O O . ALA D 1 77 ? -53.676 10.946 81.322 1.00 72.94 78 ALA D O 1
ATOM 8042 N N . ALA D 1 78 ? -53.659 11.185 79.056 1.00 76.13 79 ALA D N 1
ATOM 8043 C CA . ALA D 1 78 ? -52.997 12.515 78.990 1.00 75.43 79 ALA D CA 1
ATOM 8044 C C . ALA D 1 78 ? -53.860 13.599 79.652 1.00 80.13 79 ALA D C 1
ATOM 8045 O O . ALA D 1 78 ? -53.284 14.668 79.961 1.00 80.42 79 ALA D O 1
ATOM 8047 N N . GLY D 1 79 ? -55.159 13.336 79.875 1.00 75.08 80 GLY D N 1
ATOM 8048 C CA . GLY D 1 79 ? -56.077 14.230 80.606 1.00 76.55 80 GLY D CA 1
ATOM 8049 C C . GLY D 1 79 ? -55.636 14.458 82.044 1.00 76.03 80 GLY D C 1
ATOM 8050 O O . GLY D 1 79 ? -55.645 15.624 82.477 1.00 81.80 80 GLY D O 1
ATOM 8051 N N . SER D 1 80 ? -55.269 13.390 82.763 1.00 76.94 81 SER D N 1
ATOM 8052 C CA . SER D 1 80 ? -55.061 13.390 84.241 1.00 72.35 81 SER D CA 1
ATOM 8053 C C . SER D 1 80 ? -53.661 12.897 84.672 1.00 68.21 81 SER D C 1
ATOM 8054 O O . SER D 1 80 ? -53.312 13.085 85.869 1.00 62.82 81 SER D O 1
ATOM 8057 N N . TYR D 1 81 ? -52.876 12.292 83.772 1.00 58.27 82 TYR D N 1
ATOM 8058 C CA . TYR D 1 81 ? -51.621 11.568 84.117 1.00 49.63 82 TYR D CA 1
ATOM 8059 C C . TYR D 1 81 ? -50.466 12.233 83.368 1.00 44.34 82 TYR D C 1
ATOM 8060 O O . TYR D 1 81 ? -50.669 12.613 82.214 1.00 41.82 82 TYR D O 1
ATOM 8069 N N . ASN D 1 82 ? -49.325 12.444 84.026 1.00 43.60 83 ASN D N 1
ATOM 8070 C CA . ASN D 1 82 ? -48.131 13.046 83.374 1.00 50.66 83 ASN D CA 1
ATOM 8071 C C . ASN D 1 82 ? -47.008 12.008 83.257 1.00 53.76 83 ASN D C 1
ATOM 8072 O O . ASN D 1 82 ? -45.907 12.370 82.786 1.00 49.44 83 ASN D O 1
ATOM 8077 N N . LEU D 1 83 ? -47.271 10.759 83.652 1.00 56.99 84 LEU D N 1
ATOM 8078 C CA . LEU D 1 83 ? -46.355 9.621 83.384 1.00 53.95 84 LEU D CA 1
ATOM 8079 C C . LEU D 1 83 ? -47.171 8.442 82.868 1.00 48.05 84 LEU D C 1
ATOM 8080 O O . LEU D 1 83 ? -48.009 7.928 83.628 1.00 45.51 84 LEU D O 1
ATOM 8085 N N . ILE D 1 84 ? -46.973 8.068 81.605 1.00 46.28 85 ILE D N 1
ATOM 8086 C CA . ILE D 1 84 ? -47.876 7.086 80.944 1.00 51.65 85 ILE D CA 1
ATOM 8087 C C . ILE D 1 84 ? -47.015 5.927 80.442 1.00 51.30 85 ILE D C 1
ATOM 8088 O O . ILE D 1 84 ? -46.024 6.169 79.719 1.00 47.20 85 ILE D O 1
ATOM 8093 N N . PHE D 1 85 ? -47.349 4.720 80.911 1.00 54.35 86 PHE D N 1
ATOM 8094 C CA . PHE D 1 85 ? -46.670 3.446 80.559 1.00 47.94 86 PHE D CA 1
ATOM 8095 C C . PHE D 1 85 ? -47.493 2.723 79.487 1.00 45.50 86 PHE D C 1
ATOM 8096 O O . PHE D 1 85 ? -48.657 2.330 79.772 1.00 47.52 86 PHE D O 1
ATOM 8104 N N . GLY D 1 86 ? -46.916 2.610 78.286 1.00 43.53 87 GLY D N 1
ATOM 8105 C CA . GLY D 1 86 ? -47.367 1.675 77.236 1.00 49.13 87 GLY D CA 1
ATOM 8106 C C . GLY D 1 86 ? -46.811 0.286 77.516 1.00 44.82 87 GLY D C 1
ATOM 8107 O O . GLY D 1 86 ? -45.616 0.095 77.329 1.00 39.98 87 GLY D O 1
ATOM 8108 N N . VAL D 1 87 ? -47.633 -0.613 78.051 1.00 45.91 88 VAL D N 1
ATOM 8109 C CA . VAL D 1 87 ? -47.201 -1.954 78.529 1.00 48.11 88 VAL D CA 1
ATOM 8110 C C . VAL D 1 87 ? -47.411 -2.948 77.387 1.00 47.23 88 VAL D C 1
ATOM 8111 O O . VAL D 1 87 ? -48.524 -3.499 77.281 1.00 47.93 88 VAL D O 1
ATOM 8115 N N . GLY D 1 88 ? -46.383 -3.114 76.551 1.00 52.90 89 GLY D N 1
ATOM 8116 C CA . GLY D 1 88 ? -46.343 -4.076 75.434 1.00 57.79 89 GLY D CA 1
ATOM 8117 C C . GLY D 1 88 ? -45.791 -3.429 74.178 1.00 60.20 89 GLY D C 1
ATOM 8118 O O . GLY D 1 88 ? -46.082 -2.234 73.962 1.00 60.00 89 GLY D O 1
ATOM 8119 N N . PHE D 1 89 ? -45.030 -4.190 73.381 1.00 57.57 90 PHE D N 1
ATOM 8120 C CA . PHE D 1 89 ? -44.397 -3.763 72.102 1.00 58.80 90 PHE D CA 1
ATOM 8121 C C . PHE D 1 89 ? -45.447 -3.282 71.079 1.00 60.34 90 PHE D C 1
ATOM 8122 O O . PHE D 1 89 ? -45.042 -2.529 70.162 1.00 58.09 90 PHE D O 1
ATOM 8130 N N . ALA D 1 90 ? -46.712 -3.733 71.189 1.00 59.34 91 ALA D N 1
ATOM 8131 C CA . ALA D 1 90 ? -47.826 -3.412 70.255 1.00 61.51 91 ALA D CA 1
ATOM 8132 C C . ALA D 1 90 ? -48.199 -1.921 70.346 1.00 66.46 91 ALA D C 1
ATOM 8133 O O . ALA D 1 90 ? -48.732 -1.381 69.358 1.00 65.69 91 ALA D O 1
ATOM 8135 N N . LEU D 1 91 ? -47.910 -1.276 71.480 1.00 66.78 92 LEU D N 1
ATOM 8136 C CA . LEU D 1 91 ? -48.230 0.151 71.749 1.00 61.69 92 LEU D CA 1
ATOM 8137 C C . LEU D 1 91 ? -47.172 1.081 71.132 1.00 67.32 92 LEU D C 1
ATOM 8138 O O . LEU D 1 91 ? -47.392 2.295 71.193 1.00 82.41 92 LEU D O 1
ATOM 8143 N N . ASN D 1 92 ? -46.110 0.558 70.506 1.00 64.27 93 ASN D N 1
ATOM 8144 C CA . ASN D 1 92 ? -44.971 1.369 69.997 1.00 64.73 93 ASN D CA 1
ATOM 8145 C C . ASN D 1 92 ? -45.466 2.584 69.196 1.00 68.79 93 ASN D C 1
ATOM 8146 O O . ASN D 1 92 ? -45.092 3.714 69.576 1.00 76.95 93 ASN D O 1
ATOM 8151 N N . ASN D 1 93 ? -46.228 2.376 68.117 1.00 71.74 94 ASN D N 1
ATOM 8152 C CA . ASN D 1 93 ? -46.641 3.459 67.178 1.00 79.21 94 ASN D CA 1
ATOM 8153 C C . ASN D 1 93 ? -47.491 4.491 67.928 1.00 78.17 94 ASN D C 1
ATOM 8154 O O . ASN D 1 93 ? -47.144 5.691 67.850 1.00 73.76 94 ASN D O 1
ATOM 8159 N N . ALA D 1 94 ? -48.528 4.031 68.645 1.00 76.13 95 ALA D N 1
ATOM 8160 C CA . ALA D 1 94 ? -49.484 4.875 69.410 1.00 75.59 95 ALA D CA 1
ATOM 8161 C C . ALA D 1 94 ? -48.759 5.700 70.493 1.00 76.25 95 ALA D C 1
ATOM 8162 O O . ALA D 1 94 ? -49.160 6.849 70.721 1.00 69.65 95 ALA D O 1
ATOM 8164 N N . VAL D 1 95 ? -47.738 5.147 71.149 1.00 74.69 96 VAL D N 1
ATOM 8165 C CA . VAL D 1 95 ? -46.947 5.876 72.184 1.00 78.40 96 VAL D CA 1
ATOM 8166 C C . VAL D 1 95 ? -46.088 6.936 71.482 1.00 82.49 96 VAL D C 1
ATOM 8167 O O . VAL D 1 95 ? -45.971 8.048 72.031 1.00 87.39 96 VAL D O 1
ATOM 8171 N N . LYS D 1 96 ? -45.513 6.608 70.324 1.00 80.66 97 LYS D N 1
ATOM 8172 C CA . LYS D 1 96 ? -44.654 7.528 69.530 1.00 81.89 97 LYS D CA 1
ATOM 8173 C C . LYS D 1 96 ? -45.447 8.783 69.152 1.00 79.39 97 LYS D C 1
ATOM 8174 O O . LYS D 1 96 ? -44.868 9.871 69.263 1.00 76.52 97 LYS D O 1
ATOM 8180 N N . ASP D 1 97 ? -46.711 8.624 68.730 1.00 85.67 98 ASP D N 1
ATOM 8181 C CA . ASP D 1 97 ? -47.579 9.736 68.243 1.00 91.43 98 ASP D CA 1
ATOM 8182 C C . ASP D 1 97 ? -48.140 10.526 69.439 1.00 89.38 98 ASP D C 1
ATOM 8183 O O . ASP D 1 97 ? -48.309 11.755 69.300 1.00 97.93 98 ASP D O 1
ATOM 8188 N N . ALA D 1 98 ? -48.425 9.867 70.567 1.00 79.13 99 ALA D N 1
ATOM 8189 C CA . ALA D 1 98 ? -48.902 10.526 71.808 1.00 71.44 99 ALA D CA 1
ATOM 8190 C C . ALA D 1 98 ? -47.780 11.388 72.402 1.00 68.53 99 ALA D C 1
ATOM 8191 O O . ALA D 1 98 ? -48.092 12.486 72.857 1.00 72.77 99 ALA D O 1
ATOM 8193 N N . ALA D 1 99 ? -46.530 10.912 72.388 1.00 71.96 100 ALA D N 1
ATOM 8194 C CA . ALA D 1 99 ? -45.339 11.629 72.908 1.00 75.08 100 ALA D CA 1
ATOM 8195 C C . ALA D 1 99 ? -45.084 12.903 72.091 1.00 75.67 100 ALA D C 1
ATOM 8196 O O . ALA D 1 99 ? -44.621 13.888 72.687 1.00 77.56 100 ALA D O 1
ATOM 8198 N N . LYS D 1 100 ? -45.362 12.877 70.783 1.00 80.61 101 LYS D N 1
ATOM 8199 C CA . LYS D 1 100 ? -45.164 14.030 69.857 1.00 87.49 101 LYS D CA 1
ATOM 8200 C C . LYS D 1 100 ? -46.265 15.083 70.066 1.00 85.38 101 LYS D C 1
ATOM 8201 O O . LYS D 1 100 ? -45.942 16.287 69.961 1.00 81.06 101 LYS D O 1
ATOM 8207 N N . GLU D 1 101 ? -47.504 14.651 70.347 1.00 86.55 102 GLU D N 1
ATOM 8208 C CA . GLU D 1 101 ? -48.667 15.532 70.660 1.00 88.58 102 GLU D CA 1
ATOM 8209 C C . GLU D 1 101 ? -48.465 16.225 72.022 1.00 91.44 102 GLU D C 1
ATOM 8210 O O . GLU D 1 101 ? -48.803 17.425 72.133 1.00 104.82 102 GLU D O 1
ATOM 8216 N N . HIS D 1 102 ? -47.932 15.516 73.022 1.00 84.54 103 HIS D N 1
ATOM 8217 C CA . HIS D 1 102 ? -47.819 15.979 74.430 1.00 70.56 103 HIS D CA 1
ATOM 8218 C C . HIS D 1 102 ? -46.353 15.949 74.866 1.00 71.73 103 HIS D C 1
ATOM 8219 O O . HIS D 1 102 ? -45.978 15.024 75.597 1.00 77.61 103 HIS D O 1
ATOM 8226 N N . THR D 1 103 ? -45.557 16.935 74.446 1.00 74.65 104 THR D N 1
ATOM 8227 C CA . THR D 1 103 ? -44.091 17.003 74.708 1.00 75.16 104 THR D CA 1
ATOM 8228 C C . THR D 1 103 ? -43.826 17.371 76.175 1.00 73.74 104 THR D C 1
ATOM 8229 O O . THR D 1 103 ? -42.654 17.277 76.599 1.00 65.41 104 THR D O 1
ATOM 8233 N N . ASP D 1 104 ? -44.869 17.795 76.897 1.00 80.11 105 ASP D N 1
ATOM 8234 C CA . ASP D 1 104 ? -44.820 18.198 78.331 1.00 81.70 105 ASP D CA 1
ATOM 8235 C C . ASP D 1 104 ? -44.956 16.954 79.230 1.00 74.59 105 ASP D C 1
ATOM 8236 O O . ASP D 1 104 ? -44.551 17.037 80.409 1.00 65.89 105 ASP D O 1
ATOM 8241 N N . LEU D 1 105 ? -45.523 15.858 78.709 1.00 73.02 106 LEU D N 1
ATOM 8242 C CA . LEU D 1 105 ? -45.770 14.603 79.473 1.00 71.18 106 LEU D CA 1
ATOM 8243 C C . LEU D 1 105 ? -44.628 13.622 79.189 1.00 68.73 106 LEU D C 1
ATOM 8244 O O . LEU D 1 105 ? -43.915 13.794 78.166 1.00 67.43 106 LEU D O 1
ATOM 8249 N N . ASN D 1 106 ? -44.451 12.651 80.088 1.00 64.60 107 ASN D N 1
ATOM 8250 C CA . ASN D 1 106 ? -43.414 11.593 79.979 1.00 57.58 107 ASN D CA 1
ATOM 8251 C C . ASN D 1 106 ? -44.093 10.251 79.672 1.00 52.54 107 ASN D C 1
ATOM 8252 O O . ASN D 1 106 ? -45.186 9.974 80.221 1.00 53.11 107 ASN D O 1
ATOM 8257 N N . TYR D 1 107 ? -43.487 9.476 78.771 1.00 52.08 108 TYR D N 1
ATOM 8258 C CA . TYR D 1 107 ? -44.016 8.170 78.294 1.00 52.59 108 TYR D CA 1
ATOM 8259 C C . TYR D 1 107 ? -42.938 7.109 78.439 1.00 51.23 108 TYR D C 1
ATOM 8260 O O . TYR D 1 107 ? -41.727 7.390 78.202 1.00 49.13 108 TYR D O 1
ATOM 8269 N N . VAL D 1 108 ? -43.374 5.919 78.836 1.00 49.24 109 VAL D N 1
ATOM 8270 C CA . VAL D 1 108 ? -42.489 4.724 78.932 1.00 52.12 109 VAL D CA 1
ATOM 8271 C C . VAL D 1 108 ? -43.085 3.642 78.034 1.00 52.24 109 VAL D C 1
ATOM 8272 O O . VAL D 1 108 ? -44.292 3.358 78.169 1.00 47.29 109 VAL D O 1
ATOM 8276 N N . LEU D 1 109 ? -42.282 3.122 77.105 1.00 54.94 110 LEU D N 1
ATOM 8277 C CA . LEU D 1 109 ? -42.643 1.918 76.316 1.00 56.74 110 LEU D CA 1
ATOM 8278 C C . LEU D 1 109 ? -41.953 0.707 76.948 1.00 50.69 110 LEU D C 1
ATOM 8279 O O . LEU D 1 109 ? -40.702 0.700 77.085 1.00 50.79 110 LEU D O 1
ATOM 8284 N N . ILE D 1 110 ? -42.761 -0.268 77.319 1.00 52.37 111 ILE D N 1
ATOM 8285 C CA . ILE D 1 110 ? -42.231 -1.544 77.869 1.00 51.98 111 ILE D CA 1
ATOM 8286 C C . ILE D 1 110 ? -42.179 -2.571 76.740 1.00 49.68 111 ILE D C 1
ATOM 8287 O O . ILE D 1 110 ? -43.190 -2.737 76.077 1.00 45.82 111 ILE D O 1
ATOM 8292 N N . ASP D 1 111 ? -41.007 -3.178 76.568 1.00 54.64 112 ASP D N 1
ATOM 8293 C CA . ASP D 1 111 ? -40.654 -4.257 75.602 1.00 61.97 112 ASP D CA 1
ATOM 8294 C C . ASP D 1 111 ? -40.288 -3.736 74.215 1.00 68.13 112 ASP D C 1
ATOM 8295 O O . ASP D 1 111 ? -40.077 -4.568 73.347 1.00 66.26 112 ASP D O 1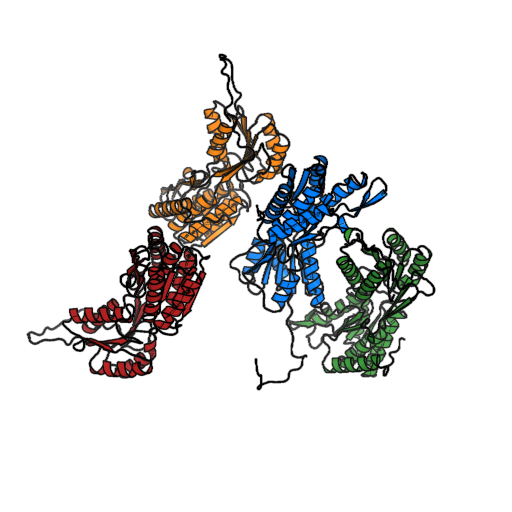
ATOM 8300 N N . ASP D 1 112 ? -40.193 -2.425 74.024 1.00 71.26 113 ASP D N 1
ATOM 8301 C CA . ASP D 1 112 ? -39.783 -1.924 72.688 1.00 72.89 113 ASP D CA 1
ATOM 8302 C C . ASP D 1 112 ? -38.984 -0.626 72.823 1.00 73.70 113 ASP D C 1
ATOM 8303 O O . ASP D 1 112 ? -39.051 0.002 73.867 1.00 70.44 113 ASP D O 1
ATOM 8308 N N . VAL D 1 113 ? -38.232 -0.277 71.786 1.00 70.32 114 VAL D N 1
ATOM 8309 C CA . VAL D 1 113 ? -37.429 0.976 71.770 1.00 69.15 114 VAL D CA 1
ATOM 8310 C C . VAL D 1 113 ? -38.117 1.997 70.852 1.00 72.21 114 VAL D C 1
ATOM 8311 O O . VAL D 1 113 ? -38.569 1.614 69.755 1.00 85.11 114 VAL D O 1
ATOM 8315 N N . ILE D 1 114 ? -38.266 3.233 71.344 1.00 76.96 115 ILE D N 1
ATOM 8316 C CA . ILE D 1 114 ? -38.526 4.465 70.541 1.00 71.83 115 ILE D CA 1
ATOM 8317 C C . ILE D 1 114 ? -37.266 5.335 70.640 1.00 75.53 115 ILE D C 1
ATOM 8318 O O . ILE D 1 114 ? -36.756 5.508 71.756 1.00 76.00 115 ILE D O 1
ATOM 8323 N N . LYS D 1 115 ? -36.748 5.815 69.510 1.00 85.99 116 LYS D N 1
ATOM 8324 C CA . LYS D 1 115 ? -35.484 6.595 69.458 1.00 88.81 116 LYS D CA 1
ATOM 8325 C C . LYS D 1 115 ? -35.811 8.060 69.166 1.00 92.61 116 LYS D C 1
ATOM 8326 O O . LYS D 1 115 ? -36.865 8.324 68.531 1.00 82.40 116 LYS D O 1
ATOM 8332 N N . ASP D 1 116 ? -34.938 8.960 69.636 1.00 96.21 117 ASP D N 1
ATOM 8333 C CA . ASP D 1 116 ? -34.920 10.407 69.287 1.00 104.93 117 ASP D CA 1
ATOM 8334 C C . ASP D 1 116 ? -36.195 11.101 69.799 1.00 104.25 117 ASP D C 1
ATOM 8335 O O . ASP D 1 116 ? -36.695 12.007 69.093 1.00 103.50 117 ASP D O 1
ATOM 8340 N N . GLN D 1 117 ? -36.705 10.699 70.972 1.00 96.57 118 GLN D N 1
ATOM 8341 C CA . GLN D 1 117 ? -37.883 11.317 71.643 1.00 91.00 118 GLN D CA 1
ATOM 8342 C C . GLN D 1 117 ? -37.545 11.524 73.124 1.00 91.91 118 GLN D C 1
ATOM 8343 O O . GLN D 1 117 ? -37.552 10.529 73.880 1.00 94.54 118 GLN D O 1
ATOM 8349 N N . LYS D 1 118 ? -37.266 12.773 73.516 1.00 88.15 119 LYS D N 1
ATOM 8350 C CA . LYS D 1 118 ? -36.659 13.121 74.831 1.00 82.40 119 LYS D CA 1
ATOM 8351 C C . LYS D 1 118 ? -37.693 13.000 75.960 1.00 68.14 119 LYS D C 1
ATOM 8352 O O . LYS D 1 118 ? -37.274 12.998 77.135 1.00 67.02 119 LYS D O 1
ATOM 8358 N N . ASN D 1 119 ? -38.979 12.858 75.638 1.00 56.74 120 ASN D N 1
ATOM 8359 C CA . ASN D 1 119 ? -40.022 12.557 76.653 1.00 53.75 120 ASN D CA 1
ATOM 8360 C C . ASN D 1 119 ? -40.445 11.069 76.575 1.00 55.68 120 ASN D C 1
ATOM 8361 O O . ASN D 1 119 ? -41.569 10.721 77.052 1.00 59.12 120 ASN D O 1
ATOM 8366 N N . VAL D 1 120 ? -39.608 10.191 76.016 1.00 52.19 121 VAL D N 1
ATOM 8367 C CA . VAL D 1 120 ? -39.916 8.729 75.979 1.00 57.36 121 VAL D CA 1
ATOM 8368 C C . VAL D 1 120 ? -38.707 7.965 76.514 1.00 53.40 121 VAL D C 1
ATOM 8369 O O . VAL D 1 120 ? -37.579 8.193 76.018 1.00 53.31 121 VAL D O 1
ATOM 8373 N N . ALA D 1 121 ? -38.947 7.117 77.514 1.00 49.91 122 ALA D N 1
ATOM 8374 C CA . ALA D 1 121 ? -38.008 6.061 77.947 1.00 45.69 122 ALA D CA 1
ATOM 8375 C C . ALA D 1 121 ? -38.479 4.730 77.354 1.00 47.90 122 ALA D C 1
ATOM 8376 O O . ALA D 1 121 ? -39.706 4.515 77.183 1.00 45.52 122 ALA D O 1
ATOM 8378 N N . SER D 1 122 ? -37.514 3.878 77.025 1.00 56.59 123 SER D N 1
ATOM 8379 C CA . SER D 1 122 ? -37.733 2.519 76.483 1.00 54.18 123 SER D CA 1
ATOM 8380 C C . SER D 1 122 ? -37.108 1.512 77.439 1.00 52.66 123 SER D C 1
ATOM 8381 O O . SER D 1 122 ? -35.977 1.758 77.934 1.00 47.30 123 SER D O 1
ATOM 8384 N N . VAL D 1 123 ? -37.861 0.457 77.735 1.00 54.72 124 VAL D N 1
ATOM 8385 C CA . VAL D 1 123 ? -37.454 -0.594 78.704 1.00 53.86 124 VAL D CA 1
ATOM 8386 C C . VAL D 1 123 ? -37.489 -1.930 77.981 1.00 54.03 124 VAL D C 1
ATOM 8387 O O . VAL D 1 123 ? -38.527 -2.258 77.374 1.00 52.28 124 VAL D O 1
ATOM 8391 N N . THR D 1 124 ? -36.373 -2.647 78.022 1.00 56.34 125 THR D N 1
ATOM 8392 C CA . THR D 1 124 ? -36.265 -4.008 77.453 1.00 60.27 125 THR D CA 1
ATOM 8393 C C . THR D 1 124 ? -35.760 -4.933 78.555 1.00 53.89 125 THR D C 1
ATOM 8394 O O . THR D 1 124 ? -35.049 -4.464 79.482 1.00 55.15 125 THR D O 1
ATOM 8398 N N . PHE D 1 125 ? -36.145 -6.193 78.430 1.00 46.41 126 PHE D N 1
ATOM 8399 C CA . PHE D 1 125 ? -35.734 -7.299 79.316 1.00 47.48 126 PHE D CA 1
ATOM 8400 C C . PHE D 1 125 ? -35.015 -8.352 78.470 1.00 43.46 126 PHE D C 1
ATOM 8401 O O . PHE D 1 125 ? -35.428 -8.591 77.319 1.00 43.18 126 PHE D O 1
ATOM 8409 N N . ALA D 1 126 ? -33.947 -8.935 79.020 1.00 46.40 127 ALA D N 1
ATOM 8410 C CA . ALA D 1 126 ? -33.216 -10.066 78.403 1.00 48.04 127 ALA D CA 1
ATOM 8411 C C . ALA D 1 126 ? -33.992 -11.352 78.717 1.00 44.30 127 ALA D C 1
ATOM 8412 O O . ALA D 1 126 ? -33.521 -12.136 79.542 1.00 42.74 127 ALA D O 1
ATOM 8414 N N . ASP D 1 127 ? -35.171 -11.503 78.107 1.00 39.37 128 ASP D N 1
ATOM 8415 C CA . ASP D 1 127 ? -36.095 -12.643 78.319 1.00 46.77 128 ASP D CA 1
ATOM 8416 C C . ASP D 1 127 ? -35.451 -13.914 77.749 1.00 45.34 128 ASP D C 1
ATOM 8417 O O . ASP D 1 127 ? -35.817 -15.009 78.212 1.00 45.84 128 ASP D O 1
ATOM 8422 N N . ASN D 1 128 ? -34.533 -13.759 76.795 1.00 41.12 129 ASN D N 1
ATOM 8423 C CA . ASN D 1 128 ? -33.692 -14.864 76.264 1.00 50.25 129 ASN D CA 1
ATOM 8424 C C . ASN D 1 128 ? -32.929 -15.504 77.426 1.00 45.62 129 ASN D C 1
ATOM 8425 O O . ASN D 1 128 ? -32.898 -16.729 77.467 1.00 50.91 129 ASN D O 1
ATOM 8430 N N . GLU D 1 129 ? -32.415 -14.704 78.368 1.00 50.04 130 GLU D N 1
ATOM 8431 C CA . GLU D 1 129 ? -31.578 -15.179 79.504 1.00 45.91 130 GLU D CA 1
ATOM 8432 C C . GLU D 1 129 ? -32.436 -15.945 80.509 1.00 50.57 130 GLU D C 1
ATOM 8433 O O . GLU D 1 129 ? -31.983 -17.015 80.970 1.00 49.45 130 GLU D O 1
ATOM 8439 N N . SER D 1 130 ? -33.608 -15.418 80.872 1.00 48.09 131 SER D N 1
ATOM 8440 C CA . SER D 1 130 ? -34.554 -16.125 81.778 1.00 49.44 131 SER D CA 1
ATOM 8441 C C . SER D 1 130 ? -35.101 -17.385 81.083 1.00 44.58 131 SER D C 1
ATOM 8442 O O . SER D 1 130 ? -35.253 -18.406 81.792 1.00 43.08 131 SER D O 1
ATOM 8445 N N . GLY D 1 131 ? -35.407 -17.299 79.782 1.00 39.40 132 GLY D N 1
ATOM 8446 C CA . GLY D 1 131 ? -35.870 -18.425 78.941 1.00 43.63 132 GLY D CA 1
ATOM 8447 C C . GLY D 1 131 ? -34.852 -19.561 78.898 1.00 40.52 132 GLY D C 1
ATOM 8448 O O . GLY D 1 131 ? -35.252 -20.722 79.029 1.00 42.05 132 GLY D O 1
ATOM 8449 N N . TYR D 1 132 ? -33.569 -19.233 78.750 1.00 44.17 133 TYR D N 1
ATOM 8450 C CA . TYR D 1 132 ? -32.434 -20.193 78.833 1.00 45.91 133 TYR D CA 1
ATOM 8451 C C . TYR D 1 132 ? -32.542 -20.977 80.142 1.00 43.87 133 TYR D C 1
ATOM 8452 O O . TYR D 1 132 ? -32.559 -22.226 80.133 1.00 42.45 133 TYR D O 1
ATOM 8461 N N . LEU D 1 133 ? -32.631 -20.269 81.256 1.00 38.78 134 LEU D N 1
ATOM 8462 C CA . LEU D 1 133 ? -32.719 -20.927 82.576 1.00 41.58 134 LEU D CA 1
ATOM 8463 C C . LEU D 1 133 ? -33.953 -21.835 82.621 1.00 40.92 134 LEU D C 1
ATOM 8464 O O . LEU D 1 133 ? -33.824 -22.920 83.207 1.00 38.76 134 LEU D O 1
ATOM 8469 N N . ALA D 1 134 ? -35.100 -21.410 82.056 1.00 39.69 135 ALA D N 1
ATOM 8470 C CA . ALA D 1 134 ? -36.334 -22.237 81.995 1.00 39.68 135 ALA D CA 1
ATOM 8471 C C . ALA D 1 134 ? -36.072 -23.501 81.156 1.00 39.46 135 ALA D C 1
ATOM 8472 O O . ALA D 1 134 ? -36.563 -24.568 81.556 1.00 38.15 135 ALA D O 1
ATOM 8474 N N . GLY D 1 135 ? -35.383 -23.370 80.020 1.00 39.65 136 GLY D N 1
ATOM 8475 C CA . GLY D 1 135 ? -34.964 -24.497 79.160 1.00 45.14 136 GLY D CA 1
ATOM 8476 C C . GLY D 1 135 ? -34.110 -25.513 79.910 1.00 45.26 136 GLY D C 1
ATOM 8477 O O . GLY D 1 135 ? -34.441 -26.700 79.854 1.00 51.33 136 GLY D O 1
ATOM 8478 N N . VAL D 1 136 ? -33.068 -25.055 80.615 1.00 45.58 137 VAL D N 1
ATOM 8479 C CA . VAL D 1 136 ? -32.178 -25.906 81.449 1.00 45.65 137 VAL D CA 1
ATOM 8480 C C . VAL D 1 136 ? -33.071 -26.702 82.389 1.00 49.55 137 VAL D C 1
ATOM 8481 O O . VAL D 1 136 ? -32.960 -27.933 82.383 1.00 57.64 137 VAL D O 1
ATOM 8485 N N . ALA D 1 137 ? -33.927 -26.011 83.144 1.00 49.31 138 ALA D N 1
ATOM 8486 C CA . ALA D 1 137 ? -34.858 -26.617 84.121 1.00 48.54 138 ALA D CA 1
ATOM 8487 C C . ALA D 1 137 ? -35.734 -27.662 83.424 1.00 48.32 138 ALA D C 1
ATOM 8488 O O . ALA D 1 137 ? -35.859 -28.758 83.968 1.00 47.16 138 ALA D O 1
ATOM 8490 N N . ALA D 1 138 ? -36.306 -27.332 82.263 1.00 48.80 139 ALA D N 1
ATOM 8491 C CA . ALA D 1 138 ? -37.221 -28.219 81.510 1.00 52.26 139 ALA D CA 1
ATOM 8492 C C . ALA D 1 138 ? -36.469 -29.493 81.127 1.00 54.38 139 ALA D C 1
ATOM 8493 O O . ALA D 1 138 ? -37.006 -30.589 81.387 1.00 51.19 139 ALA D O 1
ATOM 8495 N N . ALA D 1 139 ? -35.291 -29.324 80.519 1.00 49.61 140 ALA D N 1
ATOM 8496 C CA . ALA D 1 139 ? -34.413 -30.412 80.040 1.00 55.23 140 ALA D CA 1
ATOM 8497 C C . ALA D 1 139 ? -34.088 -31.376 81.195 1.00 57.41 140 ALA D C 1
ATOM 8498 O O . ALA D 1 139 ? -34.105 -32.603 80.953 1.00 60.36 140 ALA D O 1
ATOM 8500 N N . LYS D 1 140 ? -33.867 -30.854 82.405 1.00 55.29 141 LYS D N 1
ATOM 8501 C CA . LYS D 1 140 ? -33.447 -31.643 83.592 1.00 55.77 141 LYS D CA 1
ATOM 8502 C C . LYS D 1 140 ? -34.649 -32.285 84.293 1.00 52.62 141 LYS D C 1
ATOM 8503 O O . LYS D 1 140 ? -34.435 -32.945 85.312 1.00 49.75 141 LYS D O 1
ATOM 8509 N N . THR D 1 141 ? -35.876 -32.138 83.802 1.00 52.81 142 THR D N 1
ATOM 8510 C CA . THR D 1 141 ? -37.026 -32.808 84.468 1.00 55.14 142 THR D CA 1
ATOM 8511 C C . THR D 1 141 ? -37.842 -33.638 83.475 1.00 54.63 142 THR D C 1
ATOM 8512 O O . THR D 1 141 ? -38.573 -34.530 83.971 1.00 53.35 142 THR D O 1
ATOM 8516 N N . THR D 1 142 ? -37.753 -33.386 82.161 1.00 57.39 143 THR D N 1
ATOM 8517 C CA . THR D 1 142 ? -38.622 -34.067 81.157 1.00 64.77 143 THR D CA 1
ATOM 8518 C C . THR D 1 142 ? -38.251 -35.556 81.148 1.00 66.36 143 THR D C 1
ATOM 8519 O O . THR D 1 142 ? -37.039 -35.850 81.095 1.00 62.22 143 THR D O 1
ATOM 8523 N N . LYS D 1 143 ? -39.250 -36.444 81.248 1.00 73.78 144 LYS D N 1
ATOM 8524 C CA . LYS D 1 143 ? -39.078 -37.922 81.138 1.00 72.68 144 LYS D CA 1
ATOM 8525 C C . LYS D 1 143 ? -39.377 -38.367 79.701 1.00 68.63 144 LYS D C 1
ATOM 8526 O O . LYS D 1 143 ? -38.655 -39.250 79.214 1.00 69.03 144 LYS D O 1
ATOM 8532 N N . THR D 1 144 ? -40.354 -37.737 79.032 1.00 67.09 145 THR D N 1
ATOM 8533 C CA . THR D 1 144 ? -40.736 -38.024 77.622 1.00 64.88 145 THR D CA 1
ATOM 8534 C C . THR D 1 144 ? -39.703 -37.459 76.640 1.00 61.83 145 THR D C 1
ATOM 8535 O O . THR D 1 144 ? -39.843 -37.759 75.443 1.00 58.77 145 THR D O 1
ATOM 8539 N N . LYS D 1 145 ? -38.730 -36.664 77.105 1.00 68.91 146 LYS D N 1
ATOM 8540 C CA . LYS D 1 145 ? -37.731 -35.958 76.246 1.00 73.22 146 LYS D CA 1
ATOM 8541 C C . LYS D 1 145 ? -38.459 -35.130 75.176 1.00 68.40 146 LYS D C 1
ATOM 8542 O O . LYS D 1 145 ? -37.916 -34.947 74.064 1.00 60.77 146 LYS D O 1
ATOM 8548 N N . GLN D 1 146 ? -39.646 -34.623 75.514 1.00 68.18 147 GLN D N 1
ATOM 8549 C CA . GLN D 1 146 ? -40.453 -33.743 74.628 1.00 72.42 147 GLN D CA 1
ATOM 8550 C C . GLN D 1 146 ? -41.057 -32.597 75.457 1.00 63.67 147 GLN D C 1
ATOM 8551 O O . GLN D 1 146 ? -41.718 -32.864 76.504 1.00 48.90 147 GLN D O 1
ATOM 8557 N N . VAL D 1 147 ? -40.838 -31.355 75.013 1.00 65.36 148 VAL D N 1
ATOM 8558 C CA . VAL D 1 147 ? -41.341 -30.137 75.718 1.00 61.43 148 VAL D CA 1
ATOM 8559 C C . VAL D 1 147 ? -42.020 -29.203 74.709 1.00 59.01 148 VAL D C 1
ATOM 8560 O O . VAL D 1 147 ? -41.661 -29.232 73.498 1.00 54.00 148 VAL D O 1
ATOM 8564 N N . GLY D 1 148 ? -42.949 -28.394 75.220 1.00 53.14 149 GLY D N 1
ATOM 8565 C CA . GLY D 1 148 ? -43.798 -27.472 74.440 1.00 55.41 149 GLY D CA 1
ATOM 8566 C C . GLY D 1 148 ? -43.520 -26.012 74.777 1.00 56.89 149 GLY D C 1
ATOM 8567 O O . GLY D 1 148 ? -43.297 -25.697 75.976 1.00 50.41 149 GLY D O 1
ATOM 8568 N N . PHE D 1 149 ? -43.521 -25.160 73.750 1.00 55.28 150 PHE D N 1
ATOM 8569 C CA . PHE D 1 149 ? -43.465 -23.683 73.851 1.00 57.20 150 PHE D CA 1
ATOM 8570 C C . PHE D 1 149 ? -44.707 -23.089 73.185 1.00 54.73 150 PHE D C 1
ATOM 8571 O O . PHE D 1 149 ? -44.829 -23.242 71.973 1.00 61.27 150 PHE D O 1
ATOM 8579 N N . VAL D 1 150 ? -45.562 -22.406 73.951 1.00 51.87 151 VAL D N 1
ATOM 8580 C CA . VAL D 1 150 ? -46.785 -21.718 73.445 1.00 50.84 151 VAL D CA 1
ATOM 8581 C C . VAL D 1 150 ? -46.526 -20.205 73.449 1.00 52.39 151 VAL D C 1
ATOM 8582 O O . VAL D 1 150 ? -46.602 -19.582 74.522 1.00 49.49 151 VAL D O 1
ATOM 8586 N N . GLY D 1 151 ? -46.205 -19.636 72.295 1.00 49.70 152 GLY D N 1
ATOM 8587 C CA . GLY D 1 151 ? -46.031 -18.185 72.152 1.00 51.08 152 GLY D CA 1
ATOM 8588 C C . GLY D 1 151 ? -47.383 -17.520 72.016 1.00 55.26 152 GLY D C 1
ATOM 8589 O O . GLY D 1 151 ? -48.341 -18.227 71.704 1.00 52.31 152 GLY D O 1
ATOM 8590 N N . GLY D 1 152 ? -47.464 -16.214 72.271 1.00 61.49 153 GLY D N 1
ATOM 8591 C CA . GLY D 1 152 ? -48.687 -15.425 72.032 1.00 60.50 153 GLY D CA 1
ATOM 8592 C C . GLY D 1 152 ? -48.704 -14.886 70.616 1.00 57.27 153 GLY D C 1
ATOM 8593 O O . GLY D 1 152 ? -49.485 -15.386 69.812 1.00 60.53 153 GLY D O 1
ATOM 8594 N N . ILE D 1 153 ? -47.844 -13.914 70.313 1.00 58.45 154 ILE D N 1
ATOM 8595 C CA . ILE D 1 153 ? -47.793 -13.247 68.981 1.00 61.41 154 ILE D CA 1
ATOM 8596 C C . ILE D 1 153 ? -46.369 -13.297 68.443 1.00 60.54 154 ILE D C 1
ATOM 8597 O O . ILE D 1 153 ? -45.472 -12.819 69.130 1.00 71.55 154 ILE D O 1
ATOM 8602 N N . GLU D 1 154 ? -46.183 -13.848 67.246 1.00 65.50 155 GLU D N 1
ATOM 8603 C CA . GLU D 1 154 ? -44.850 -13.927 66.598 1.00 67.61 155 GLU D CA 1
ATOM 8604 C C . GLU D 1 154 ? -44.277 -12.516 66.563 1.00 65.52 155 GLU D C 1
ATOM 8605 O O . GLU D 1 154 ? -44.974 -11.632 66.031 1.00 66.24 155 GLU D O 1
ATOM 8611 N N . SER D 1 155 ? -43.075 -12.326 67.115 1.00 65.84 156 SER D N 1
ATOM 8612 C CA . SER D 1 155 ? -42.450 -10.998 67.350 1.00 70.05 156 SER D CA 1
ATOM 8613 C C . SER D 1 155 ? -41.003 -11.169 67.814 1.00 68.47 156 SER D C 1
ATOM 8614 O O . SER D 1 155 ? -40.689 -12.255 68.358 1.00 63.29 156 SER D O 1
ATOM 8617 N N . GLU D 1 156 ? -40.195 -10.112 67.650 1.00 61.58 157 GLU D N 1
ATOM 8618 C CA . GLU D 1 156 ? -38.824 -9.971 68.221 1.00 68.81 157 GLU D CA 1
ATOM 8619 C C . GLU D 1 156 ? -38.850 -10.348 69.715 1.00 60.99 157 GLU D C 1
ATOM 8620 O O . GLU D 1 156 ? -37.916 -11.029 70.177 1.00 59.75 157 GLU D O 1
ATOM 8626 N N . VAL D 1 157 ? -39.888 -9.924 70.445 1.00 58.38 158 VAL D N 1
ATOM 8627 C CA . VAL D 1 157 ? -39.986 -10.057 71.930 1.00 56.49 158 VAL D CA 1
ATOM 8628 C C . VAL D 1 157 ? -40.191 -11.532 72.285 1.00 52.47 158 VAL D C 1
ATOM 8629 O O . VAL D 1 157 ? -39.443 -12.048 73.133 1.00 49.67 158 VAL D O 1
ATOM 8633 N N . ILE D 1 158 ? -41.169 -12.189 71.673 1.00 47.16 159 ILE D N 1
ATOM 8634 C CA . ILE D 1 158 ? -41.453 -13.617 71.983 1.00 47.67 159 ILE D CA 1
ATOM 8635 C C . ILE D 1 158 ? -40.341 -14.492 71.393 1.00 48.47 159 ILE D C 1
ATOM 8636 O O . ILE D 1 158 ? -40.051 -15.517 72.013 1.00 51.23 159 ILE D O 1
ATOM 8641 N N . SER D 1 159 ? -39.702 -14.071 70.296 1.00 49.93 160 SER D N 1
ATOM 8642 C CA . SER D 1 159 ? -38.544 -14.765 69.665 1.00 54.21 160 SER D CA 1
ATOM 8643 C C . SER D 1 159 ? -37.345 -14.802 70.617 1.00 53.34 160 SER D C 1
ATOM 8644 O O . SER D 1 159 ? -36.559 -15.763 70.526 1.00 55.81 160 SER D O 1
ATOM 8647 N N . ARG D 1 160 ? -37.175 -13.779 71.458 1.00 51.55 161 ARG D N 1
ATOM 8648 C CA . ARG D 1 160 ? -36.122 -13.775 72.510 1.00 51.72 161 ARG D CA 1
ATOM 8649 C C . ARG D 1 160 ? -36.368 -14.921 73.491 1.00 42.78 161 ARG D C 1
ATOM 8650 O O . ARG D 1 160 ? -35.397 -15.613 73.816 1.00 46.06 161 ARG D O 1
ATOM 8658 N N . PHE D 1 161 ? -37.594 -15.038 74.004 1.00 42.10 162 PHE D N 1
ATOM 8659 C CA . PHE D 1 161 ? -38.002 -16.102 74.957 1.00 46.32 162 PHE D CA 1
ATOM 8660 C C . PHE D 1 161 ? -37.779 -17.471 74.297 1.00 45.61 162 PHE D C 1
ATOM 8661 O O . PHE D 1 161 ? -37.219 -18.363 74.939 1.00 43.23 162 PHE D O 1
ATOM 8669 N N . GLU D 1 162 ? -38.235 -17.621 73.049 1.00 52.85 163 GLU D N 1
ATOM 8670 C CA . GLU D 1 162 ? -38.221 -18.893 72.269 1.00 56.65 163 GLU D CA 1
ATOM 8671 C C . GLU D 1 162 ? -36.764 -19.307 72.006 1.00 54.02 163 GLU D C 1
ATOM 8672 O O . GLU D 1 162 ? -36.432 -20.454 72.308 1.00 49.70 163 GLU D O 1
ATOM 8678 N N . ALA D 1 163 ? -35.939 -18.398 71.472 1.00 49.85 164 ALA D N 1
ATOM 8679 C CA . ALA D 1 163 ? -34.515 -18.639 71.152 1.00 51.14 164 ALA D CA 1
ATOM 8680 C C . ALA D 1 163 ? -33.792 -19.081 72.422 1.00 48.75 164 ALA D C 1
ATOM 8681 O O . ALA D 1 163 ? -33.084 -20.092 72.381 1.00 53.13 164 ALA D O 1
ATOM 8683 N N . GLY D 1 164 ? -33.974 -18.337 73.507 1.00 49.93 165 GLY D N 1
ATOM 8684 C CA . GLY D 1 164 ? -33.360 -18.643 74.811 1.00 50.67 165 GLY D CA 1
ATOM 8685 C C . GLY D 1 164 ? -33.814 -19.994 75.317 1.00 48.08 165 GLY D C 1
ATOM 8686 O O . GLY D 1 164 ? -32.976 -20.762 75.788 1.00 55.28 165 GLY D O 1
ATOM 8687 N N . PHE D 1 165 ? -35.111 -20.274 75.239 1.00 47.43 166 PHE D N 1
ATOM 8688 C CA . PHE D 1 165 ? -35.691 -21.531 75.758 1.00 47.65 166 PHE D CA 1
ATOM 8689 C C . PHE D 1 165 ? -35.034 -22.708 75.032 1.00 53.75 166 PHE D C 1
ATOM 8690 O O . PHE D 1 165 ? -34.528 -23.622 75.715 1.00 53.25 166 PHE D O 1
ATOM 8698 N N . LYS D 1 166 ? -34.992 -22.641 73.698 1.00 55.07 167 LYS D N 1
ATOM 8699 C CA . LYS D 1 166 ? -34.416 -23.692 72.822 1.00 54.96 167 LYS D CA 1
ATOM 8700 C C . LYS D 1 166 ? -32.946 -23.904 73.177 1.00 54.90 167 LYS D C 1
ATOM 8701 O O . LYS D 1 166 ? -32.568 -25.065 73.358 1.00 58.60 167 LYS D O 1
ATOM 8707 N N . ALA D 1 167 ? -32.155 -22.830 73.264 1.00 58.26 168 ALA D N 1
ATOM 8708 C CA . ALA D 1 167 ? -30.705 -22.891 73.561 1.00 51.53 168 ALA D CA 1
ATOM 8709 C C . ALA D 1 167 ? -30.484 -23.522 74.938 1.00 55.07 168 ALA D C 1
ATOM 8710 O O . ALA D 1 167 ? -29.509 -24.269 75.096 1.00 66.59 168 ALA D O 1
ATOM 8712 N N . GLY D 1 168 ? -31.364 -23.248 75.898 1.00 56.23 169 GLY D N 1
ATOM 8713 C CA . GLY D 1 168 ? -31.252 -23.795 77.263 1.00 57.57 169 GLY D CA 1
ATOM 8714 C C . GLY D 1 168 ? -31.510 -25.291 77.286 1.00 61.92 169 GLY D C 1
ATOM 8715 O O . GLY D 1 168 ? -30.786 -26.006 78.006 1.00 58.29 169 GLY D O 1
ATOM 8716 N N . VAL D 1 169 ? -32.526 -25.751 76.547 1.00 62.95 170 VAL D N 1
ATOM 8717 C CA . VAL D 1 169 ? -32.889 -27.194 76.452 1.00 59.05 170 VAL D CA 1
ATOM 8718 C C . VAL D 1 169 ? -31.720 -27.939 75.784 1.00 63.13 170 VAL D C 1
ATOM 8719 O O . VAL D 1 169 ? -31.326 -28.999 76.322 1.00 52.12 170 VAL D O 1
ATOM 8723 N N . ALA D 1 170 ? -31.185 -27.390 74.684 1.00 57.54 171 ALA D N 1
ATOM 8724 C CA . ALA D 1 170 ? -30.077 -27.956 73.877 1.00 64.39 171 ALA D CA 1
ATOM 8725 C C . ALA D 1 170 ? -28.771 -27.994 74.682 1.00 66.99 171 ALA D C 1
ATOM 8726 O O . ALA D 1 170 ? -27.995 -28.945 74.484 1.00 75.27 171 ALA D O 1
ATOM 8728 N N . SER D 1 171 ? -28.523 -27.011 75.552 1.00 69.35 172 SER D N 1
ATOM 8729 C CA . SER D 1 171 ? -27.301 -26.941 76.404 1.00 68.73 172 SER D CA 1
ATOM 8730 C C . SER D 1 171 ? -27.183 -28.191 77.297 1.00 62.42 172 SER D C 1
ATOM 8731 O O . SER D 1 171 ? -26.046 -28.518 77.670 1.00 66.24 172 SER D O 1
ATOM 8734 N N . VAL D 1 172 ? -28.313 -28.824 77.651 1.00 58.98 173 VAL D N 1
ATOM 8735 C CA . VAL D 1 172 ? -28.416 -29.995 78.573 1.00 68.32 173 VAL D CA 1
ATOM 8736 C C . VAL D 1 172 ? -28.514 -31.304 77.761 1.00 75.30 173 VAL D C 1
ATOM 8737 O O . VAL D 1 172 ? -27.921 -32.302 78.196 1.00 75.93 173 VAL D O 1
ATOM 8741 N N . ASP D 1 173 ? -29.267 -31.320 76.654 1.00 79.88 174 ASP D N 1
ATOM 8742 C CA . ASP D 1 173 ? -29.559 -32.543 75.854 1.00 77.96 174 ASP D CA 1
ATOM 8743 C C . ASP D 1 173 ? -30.189 -32.150 74.514 1.00 75.98 174 ASP D C 1
ATOM 8744 O O . ASP D 1 173 ? -31.402 -31.937 74.435 1.00 77.38 174 ASP D O 1
ATOM 8749 N N . PRO D 1 174 ? -29.404 -32.062 73.410 1.00 71.74 175 PRO D N 1
ATOM 8750 C CA . PRO D 1 174 ? -29.954 -31.711 72.095 1.00 71.88 175 PRO D CA 1
ATOM 8751 C C . PRO D 1 174 ? -30.971 -32.706 71.502 1.00 72.00 175 PRO D C 1
ATOM 8752 O O . PRO D 1 174 ? -31.675 -32.329 70.583 1.00 71.81 175 PRO D O 1
ATOM 8756 N N . SER D 1 175 ? -31.048 -33.931 72.032 1.00 82.37 176 SER D N 1
ATOM 8757 C CA . SER D 1 175 ? -32.018 -34.987 71.614 1.00 91.05 176 SER D CA 1
ATOM 8758 C C . SER D 1 175 ? -33.462 -34.555 71.916 1.00 90.18 176 SER D C 1
ATOM 8759 O O . SER D 1 175 ? -34.381 -35.020 71.197 1.00 85.61 176 SER D O 1
ATOM 8762 N N . ILE D 1 176 ? -33.658 -33.723 72.950 1.00 82.98 177 ILE D N 1
ATOM 8763 C CA . ILE D 1 176 ? -35.001 -33.277 73.421 1.00 71.65 177 ILE D CA 1
ATOM 8764 C C . ILE D 1 176 ? -35.648 -32.471 72.295 1.00 63.45 177 ILE D C 1
ATOM 8765 O O . ILE D 1 176 ? -34.985 -31.579 71.756 1.00 55.67 177 ILE D O 1
ATOM 8770 N N . LYS D 1 177 ? -36.867 -32.853 71.919 1.00 63.35 178 LYS D N 1
ATOM 8771 C CA . LYS D 1 177 ? -37.685 -32.168 70.887 1.00 75.18 178 LYS D CA 1
ATOM 8772 C C . LYS D 1 177 ? -38.435 -31.019 71.571 1.00 72.32 178 LYS D C 1
ATOM 8773 O O . LYS D 1 177 ? -39.010 -31.251 72.668 1.00 70.30 178 LYS D O 1
ATOM 8779 N N . VAL D 1 178 ? -38.404 -29.830 70.963 1.00 71.52 179 VAL D N 1
ATOM 8780 C CA . VAL D 1 178 ? -39.153 -28.626 71.430 1.00 66.45 179 VAL D CA 1
ATOM 8781 C C . VAL D 1 178 ? -40.221 -28.294 70.387 1.00 61.22 179 VAL D C 1
ATOM 8782 O O . VAL D 1 178 ? -39.863 -27.825 69.287 1.00 64.00 179 VAL D O 1
ATOM 8786 N N . GLN D 1 179 ? -41.486 -28.523 70.719 1.00 58.29 180 GLN D N 1
ATOM 8787 C CA . GLN D 1 179 ? -42.612 -28.190 69.814 1.00 64.14 180 GLN D CA 1
ATOM 8788 C C . GLN D 1 179 ? -43.019 -26.726 70.070 1.00 62.13 180 GLN D C 1
ATOM 8789 O O . GLN D 1 179 ? -43.439 -26.387 71.215 1.00 50.76 180 GLN D O 1
ATOM 8795 N N . VAL D 1 180 ? -42.915 -25.889 69.035 1.00 58.68 181 VAL D N 1
ATOM 8796 C CA . VAL D 1 180 ? -43.246 -24.436 69.091 1.00 62.49 181 VAL D CA 1
ATOM 8797 C C . VAL D 1 180 ? -44.558 -24.160 68.348 1.00 59.03 181 VAL D C 1
ATOM 8798 O O . VAL D 1 180 ? -44.627 -24.447 67.147 1.00 70.77 181 VAL D O 1
ATOM 8802 N N . ASP D 1 181 ? -45.530 -23.564 69.034 1.00 55.60 182 ASP D N 1
ATOM 8803 C CA . ASP D 1 181 ? -46.820 -23.122 68.447 1.00 59.69 182 ASP D CA 1
ATOM 8804 C C . ASP D 1 181 ? -47.164 -21.731 68.985 1.00 60.87 182 ASP D C 1
ATOM 8805 O O . ASP D 1 181 ? -46.876 -21.456 70.159 1.00 58.38 182 ASP D O 1
ATOM 8810 N N . TYR D 1 182 ? -47.771 -20.898 68.144 1.00 62.27 183 TYR D N 1
ATOM 8811 C CA . TYR D 1 182 ? -48.189 -19.512 68.468 1.00 62.31 183 TYR D CA 1
ATOM 8812 C C . TYR D 1 182 ? -49.712 -19.415 68.365 1.00 60.16 183 TYR D C 1
ATOM 8813 O O . TYR D 1 182 ? -50.288 -19.906 67.387 1.00 62.35 183 TYR D O 1
ATOM 8822 N N . ALA D 1 183 ? -50.331 -18.789 69.363 1.00 57.44 184 ALA D N 1
ATOM 8823 C CA . ALA D 1 183 ? -51.790 -18.589 69.475 1.00 55.51 184 ALA D CA 1
ATOM 8824 C C . ALA D 1 183 ? -52.234 -17.448 68.548 1.00 56.99 184 ALA D C 1
ATOM 8825 O O . ALA D 1 183 ? -53.416 -17.434 68.166 1.00 59.23 184 ALA D O 1
ATOM 8827 N N . GLY D 1 184 ? -51.328 -16.524 68.211 1.00 60.42 185 GLY D N 1
ATOM 8828 C CA . GLY D 1 184 ? -51.642 -15.256 67.517 1.00 61.47 185 GLY D CA 1
ATOM 8829 C C . GLY D 1 184 ? -52.381 -14.246 68.398 1.00 65.15 185 GLY D C 1
ATOM 8830 O O . GLY D 1 184 ? -53.007 -13.327 67.822 1.00 65.29 185 GLY D O 1
ATOM 8831 N N . SER D 1 185 ? -52.333 -14.379 69.733 1.00 64.78 186 SER D N 1
ATOM 8832 C CA . SER D 1 185 ? -53.019 -13.465 70.694 1.00 62.34 186 SER D CA 1
ATOM 8833 C C . SER D 1 185 ? -52.509 -13.654 72.137 1.00 58.80 186 SER D C 1
ATOM 8834 O O . SER D 1 185 ? -52.164 -14.795 72.534 1.00 54.95 186 SER D O 1
ATOM 8837 N N . PHE D 1 186 ? -52.516 -12.560 72.907 1.00 49.77 187 PHE D N 1
ATOM 8838 C CA . PHE D 1 186 ? -52.181 -12.524 74.347 1.00 46.66 187 PHE D CA 1
ATOM 8839 C C . PHE D 1 186 ? -53.461 -12.572 75.188 1.00 47.28 187 PHE D C 1
ATOM 8840 O O . PHE D 1 186 ? -53.345 -12.607 76.424 1.00 53.96 187 PHE D O 1
ATOM 8848 N N . GLY D 1 187 ? -54.646 -12.610 74.578 1.00 54.02 188 GLY D N 1
ATOM 8849 C CA . GLY D 1 187 ? -55.905 -12.578 75.353 1.00 64.89 188 GLY D CA 1
ATOM 8850 C C . GLY D 1 187 ? -56.920 -13.621 74.915 1.00 71.48 188 GLY D C 1
ATOM 8851 O O . GLY D 1 187 ? -58.128 -13.287 74.922 1.00 67.66 188 GLY D O 1
ATOM 8852 N N . ASP D 1 188 ? -56.471 -14.850 74.610 1.00 77.34 189 ASP D N 1
ATOM 8853 C CA . ASP D 1 188 ? -57.300 -15.936 74.008 1.00 70.29 189 ASP D CA 1
ATOM 8854 C C . ASP D 1 188 ? -57.032 -17.273 74.722 1.00 63.17 189 ASP D C 1
ATOM 8855 O O . ASP D 1 188 ? -56.322 -18.125 74.142 1.00 55.48 189 ASP D O 1
ATOM 8860 N N . ALA D 1 189 ? -57.617 -17.458 75.915 1.00 65.40 190 ALA D N 1
ATOM 8861 C CA . ALA D 1 189 ? -57.424 -18.632 76.809 1.00 69.37 190 ALA D CA 1
ATOM 8862 C C . ALA D 1 189 ? -57.887 -19.930 76.129 1.00 70.42 190 ALA D C 1
ATOM 8863 O O . ALA D 1 189 ? -57.223 -20.968 76.327 1.00 66.92 190 ALA D O 1
ATOM 8865 N N . ALA D 1 190 ? -58.993 -19.882 75.378 1.00 70.28 191 ALA D N 1
ATOM 8866 C CA . ALA D 1 190 ? -59.567 -21.035 74.645 1.00 66.06 191 ALA D CA 1
ATOM 8867 C C . ALA D 1 190 ? -58.523 -21.595 73.672 1.00 64.49 191 ALA D C 1
ATOM 8868 O O . ALA D 1 190 ? -58.399 -22.822 73.592 1.00 64.73 191 ALA D O 1
ATOM 8870 N N . LYS D 1 191 ? -57.790 -20.720 72.981 1.00 63.11 192 LYS D N 1
ATOM 8871 C CA . LYS D 1 191 ? -56.716 -21.085 72.019 1.00 65.49 192 LYS D CA 1
ATOM 8872 C C . LYS D 1 191 ? -55.488 -21.652 72.756 1.00 66.44 192 LYS D C 1
ATOM 8873 O O . LYS D 1 191 ? -54.787 -22.538 72.196 1.00 64.40 192 LYS D O 1
ATOM 8879 N N . GLY D 1 192 ? -55.186 -21.126 73.945 1.00 59.93 193 GLY D N 1
ATOM 8880 C CA . GLY D 1 192 ? -54.093 -21.640 74.787 1.00 59.42 193 GLY D CA 1
ATOM 8881 C C . GLY D 1 192 ? -54.381 -23.069 75.215 1.00 62.37 193 GLY D C 1
ATOM 8882 O O . GLY D 1 192 ? -53.443 -23.897 75.205 1.00 48.72 193 GLY D O 1
ATOM 8883 N N . LYS D 1 193 ? -55.647 -23.345 75.554 1.00 60.14 194 LYS D N 1
ATOM 8884 C CA . LYS D 1 193 ? -56.142 -24.679 75.984 1.00 60.51 194 LYS D CA 1
ATOM 8885 C C . LYS D 1 193 ? -55.989 -25.688 74.833 1.00 63.17 194 LYS D C 1
ATOM 8886 O O . LYS D 1 193 ? -55.415 -26.783 75.094 1.00 57.99 194 LYS D O 1
ATOM 8892 N N . THR D 1 194 ? -56.424 -25.344 73.609 1.00 62.10 195 THR D N 1
ATOM 8893 C CA . THR D 1 194 ? -56.381 -26.289 72.455 1.00 64.08 195 THR D CA 1
ATOM 8894 C C . THR D 1 194 ? -54.914 -26.542 72.079 1.00 55.52 195 THR D C 1
ATOM 8895 O O . THR D 1 194 ? -54.589 -27.711 71.838 1.00 57.33 195 THR D O 1
ATOM 8899 N N . ILE D 1 195 ? -54.049 -25.524 72.087 1.00 53.53 196 ILE D N 1
ATOM 8900 C CA . ILE D 1 195 ? -52.611 -25.708 71.728 1.00 52.71 196 ILE D CA 1
ATOM 8901 C C . ILE D 1 195 ? -51.931 -26.580 72.787 1.00 51.79 196 ILE D C 1
ATOM 8902 O O . ILE D 1 195 ? -51.046 -27.402 72.417 1.00 54.87 196 ILE D O 1
ATOM 8907 N N . ALA D 1 196 ? -52.275 -26.388 74.061 1.00 51.11 197 ALA D N 1
ATOM 8908 C CA . ALA D 1 196 ? -51.655 -27.141 75.177 1.00 56.72 197 ALA D CA 1
ATOM 8909 C C . ALA D 1 196 ? -52.117 -28.601 75.110 1.00 61.53 197 ALA D C 1
ATOM 8910 O O . ALA D 1 196 ? -51.249 -29.484 75.247 1.00 57.02 197 ALA D O 1
ATOM 8912 N N . ALA D 1 197 ? -53.424 -28.829 74.902 1.00 64.92 198 ALA D N 1
ATOM 8913 C CA . ALA D 1 197 ? -54.037 -30.169 74.706 1.00 62.79 198 ALA D CA 1
ATOM 8914 C C . ALA D 1 197 ? -53.263 -30.932 73.625 1.00 58.47 198 ALA D C 1
ATOM 8915 O O . ALA D 1 197 ? -52.866 -32.089 73.887 1.00 66.45 198 ALA D O 1
ATOM 8917 N N . ALA D 1 198 ? -53.007 -30.294 72.481 1.00 54.70 199 ALA D N 1
ATOM 8918 C CA . ALA D 1 198 ? -52.291 -30.900 71.328 1.00 58.85 199 ALA D CA 1
ATOM 8919 C C . ALA D 1 198 ? -50.821 -31.184 71.668 1.00 58.16 199 ALA D C 1
ATOM 8920 O O . ALA D 1 198 ? -50.346 -32.283 71.309 1.00 66.04 199 ALA D O 1
ATOM 8922 N N . GLN D 1 199 ? -50.122 -30.234 72.304 1.00 57.22 200 GLN D N 1
ATOM 8923 C CA . GLN D 1 199 ? -48.683 -30.382 72.647 1.00 55.73 200 GLN D CA 1
ATOM 8924 C C . GLN D 1 199 ? -48.518 -31.551 73.626 1.00 51.51 200 GLN D C 1
ATOM 8925 O O . GLN D 1 199 ? -47.581 -32.330 73.400 1.00 49.40 200 GLN D O 1
ATOM 8931 N N . TYR D 1 200 ? -49.382 -31.651 74.648 1.00 53.37 201 TYR D N 1
ATOM 8932 C CA . TYR D 1 200 ? -49.394 -32.735 75.673 1.00 64.13 201 TYR D CA 1
ATOM 8933 C C . TYR D 1 200 ? -49.766 -34.076 75.012 1.00 63.92 201 TYR D C 1
ATOM 8934 O O . TYR D 1 200 ? -49.009 -35.060 75.222 1.00 58.55 201 TYR D O 1
ATOM 8943 N N . ALA D 1 201 ? -50.862 -34.120 74.236 1.00 67.94 202 ALA D N 1
ATOM 8944 C CA . ALA D 1 201 ? -51.337 -35.322 73.495 1.00 64.88 202 ALA D CA 1
ATOM 8945 C C . ALA D 1 201 ? -50.242 -35.858 72.552 1.00 63.88 202 ALA D C 1
ATOM 8946 O O . ALA D 1 201 ? -50.144 -37.097 72.425 1.00 66.33 202 ALA D O 1
ATOM 8948 N N . ALA D 1 202 ? -49.447 -34.975 71.928 1.00 61.68 203 ALA D N 1
ATOM 8949 C CA . ALA D 1 202 ? -48.287 -35.324 71.070 1.00 58.34 203 ALA D CA 1
ATOM 8950 C C . ALA D 1 202 ? -47.081 -35.735 71.930 1.00 58.19 203 ALA D C 1
ATOM 8951 O O . ALA D 1 202 ? -46.016 -36.004 71.325 1.00 52.38 203 ALA D O 1
ATOM 8953 N N . GLY D 1 203 ? -47.221 -35.744 73.268 1.00 58.13 204 GLY D N 1
ATOM 8954 C CA . GLY D 1 203 ? -46.282 -36.389 74.214 1.00 65.12 204 GLY D CA 1
ATOM 8955 C C . GLY D 1 203 ? -45.342 -35.431 74.949 1.00 64.41 204 GLY D C 1
ATOM 8956 O O . GLY D 1 203 ? -44.387 -35.933 75.567 1.00 59.05 204 GLY D O 1
ATOM 8957 N N . ALA D 1 204 ? -45.569 -34.112 74.903 1.00 60.94 205 ALA D N 1
ATOM 8958 C CA . ALA D 1 204 ? -44.829 -33.140 75.742 1.00 60.36 205 ALA D CA 1
ATOM 8959 C C . ALA D 1 204 ? -45.225 -33.415 77.190 1.00 55.95 205 ALA D C 1
ATOM 8960 O O . ALA D 1 204 ? -46.422 -33.669 77.395 1.00 65.75 205 ALA D O 1
ATOM 8962 N N . ASP D 1 205 ? -44.286 -33.402 78.142 1.00 60.55 206 ASP D N 1
ATOM 8963 C CA . ASP D 1 205 ? -44.617 -33.500 79.597 1.00 66.78 206 ASP D CA 1
ATOM 8964 C C . ASP D 1 205 ? -44.415 -32.135 80.288 1.00 61.29 206 ASP D C 1
ATOM 8965 O O . ASP D 1 205 ? -44.777 -32.011 81.499 1.00 55.38 206 ASP D O 1
ATOM 8970 N N . ILE D 1 206 ? -43.876 -31.145 79.564 1.00 55.73 207 ILE D N 1
ATOM 8971 C CA . ILE D 1 206 ? -43.686 -29.754 80.080 1.00 56.17 207 ILE D CA 1
ATOM 8972 C C . ILE D 1 206 ? -44.071 -28.739 78.994 1.00 48.46 207 ILE D C 1
ATOM 8973 O O . ILE D 1 206 ? -43.568 -28.844 77.866 1.00 50.05 207 ILE D O 1
ATOM 8978 N N . VAL D 1 207 ? -44.892 -27.756 79.343 1.00 45.84 208 VAL D N 1
ATOM 8979 C CA . VAL D 1 207 ? -45.194 -26.610 78.439 1.00 49.20 208 VAL D CA 1
ATOM 8980 C C . VAL D 1 207 ? -44.795 -25.286 79.125 1.00 44.31 208 VAL D C 1
ATOM 8981 O O . VAL D 1 207 ? -45.242 -25.014 80.258 1.00 41.58 208 VAL D O 1
ATOM 8985 N N . TYR D 1 208 ? -43.955 -24.515 78.433 1.00 43.10 209 TYR D N 1
ATOM 8986 C CA . TYR D 1 208 ? -43.622 -23.097 78.701 1.00 44.26 209 TYR D CA 1
ATOM 8987 C C . TYR D 1 208 ? -44.602 -22.213 77.935 1.00 43.39 209 TYR D C 1
ATOM 8988 O O . TYR D 1 208 ? -44.531 -22.164 76.699 1.00 43.47 209 TYR D O 1
ATOM 8997 N N . GLN D 1 209 ? -45.481 -21.551 78.672 1.00 43.10 210 GLN D N 1
ATOM 8998 C CA . GLN D 1 209 ? -46.460 -20.634 78.056 1.00 44.30 210 GLN D CA 1
ATOM 8999 C C . GLN D 1 209 ? -45.941 -19.205 78.192 1.00 39.40 210 GLN D C 1
ATOM 9000 O O . GLN D 1 209 ? -45.751 -18.770 79.302 1.00 40.03 210 GLN D O 1
ATOM 9006 N N . VAL D 1 210 ? -45.741 -18.548 77.061 1.00 39.26 211 VAL D N 1
ATOM 9007 C CA . VAL D 1 210 ? -45.268 -17.143 76.939 1.00 39.48 211 VAL D CA 1
ATOM 9008 C C . VAL D 1 210 ? -46.294 -16.443 76.045 1.00 42.59 211 VAL D C 1
ATOM 9009 O O . VAL D 1 210 ? -45.983 -16.103 74.911 1.00 38.96 211 VAL D O 1
ATOM 9013 N N . ALA D 1 211 ? -47.482 -16.229 76.591 1.00 41.72 212 ALA D N 1
ATOM 9014 C CA . ALA D 1 211 ? -48.592 -15.669 75.805 1.00 46.34 212 ALA D CA 1
ATOM 9015 C C . ALA D 1 211 ? -49.546 -14.884 76.705 1.00 44.76 212 ALA D C 1
ATOM 9016 O O . ALA D 1 211 ? -50.706 -14.799 76.388 1.00 53.19 212 ALA D O 1
ATOM 9018 N N . GLY D 1 212 ? -49.046 -14.342 77.797 1.00 46.03 213 GLY D N 1
ATOM 9019 C CA . GLY D 1 212 ? -49.856 -13.545 78.729 1.00 50.38 213 GLY D CA 1
ATOM 9020 C C . GLY D 1 212 ? -51.056 -14.328 79.212 1.00 48.42 213 GLY D C 1
ATOM 9021 O O . GLY D 1 212 ? -50.858 -15.465 79.676 1.00 44.39 213 GLY D O 1
ATOM 9022 N N . GLY D 1 213 ? -52.240 -13.719 79.086 1.00 53.28 214 GLY D N 1
ATOM 9023 C CA . GLY D 1 213 ? -53.547 -14.248 79.519 1.00 54.14 214 GLY D CA 1
ATOM 9024 C C . GLY D 1 213 ? -53.992 -15.466 78.722 1.00 53.27 214 GLY D C 1
ATOM 9025 O O . GLY D 1 213 ? -54.770 -16.272 79.281 1.00 55.16 214 GLY D O 1
ATOM 9026 N N . THR D 1 214 ? -53.538 -15.606 77.469 1.00 52.56 215 THR D N 1
ATOM 9027 C CA . THR D 1 214 ? -53.701 -16.848 76.659 1.00 50.45 215 THR D CA 1
ATOM 9028 C C . THR D 1 214 ? -53.224 -18.061 77.481 1.00 51.23 215 THR D C 1
ATOM 9029 O O . THR D 1 214 ? -53.810 -19.159 77.345 1.00 47.01 215 THR D O 1
ATOM 9033 N N . GLY D 1 215 ? -52.188 -17.872 78.304 1.00 49.05 216 GLY D N 1
ATOM 9034 C CA . GLY D 1 215 ? -51.610 -18.908 79.176 1.00 46.50 216 GLY D CA 1
ATOM 9035 C C . GLY D 1 215 ? -52.626 -19.505 80.141 1.00 50.67 216 GLY D C 1
ATOM 9036 O O . GLY D 1 215 ? -52.417 -20.662 80.534 1.00 49.97 216 GLY D O 1
ATOM 9037 N N . ALA D 1 216 ? -53.680 -18.770 80.534 1.00 47.71 217 ALA D N 1
ATOM 9038 C CA . ALA D 1 216 ? -54.714 -19.256 81.479 1.00 51.27 217 ALA D CA 1
ATOM 9039 C C . ALA D 1 216 ? -55.295 -20.579 80.953 1.00 57.68 217 ALA D C 1
ATOM 9040 O O . ALA D 1 216 ? -55.687 -21.455 81.772 1.00 56.01 217 ALA D O 1
ATOM 9042 N N . GLY D 1 217 ? -55.362 -20.711 79.629 1.00 52.87 218 GLY D N 1
ATOM 9043 C CA . GLY D 1 217 ? -55.791 -21.945 78.955 1.00 56.91 218 GLY D CA 1
ATOM 9044 C C . GLY D 1 217 ? -54.818 -23.088 79.189 1.00 56.46 218 GLY D C 1
ATOM 9045 O O . GLY D 1 217 ? -55.284 -24.224 79.435 1.00 54.81 218 GLY D O 1
ATOM 9046 N N . VAL D 1 218 ? -53.513 -22.816 79.117 1.00 53.22 219 VAL D N 1
ATOM 9047 C CA . VAL D 1 218 ? -52.468 -23.859 79.303 1.00 47.49 219 VAL D CA 1
ATOM 9048 C C . VAL D 1 218 ? -52.568 -24.395 80.735 1.00 50.85 219 VAL D C 1
ATOM 9049 O O . VAL D 1 218 ? -52.478 -25.621 80.923 1.00 49.88 219 VAL D O 1
ATOM 9053 N N . PHE D 1 219 ? -52.794 -23.524 81.713 1.00 51.97 220 PHE D N 1
ATOM 9054 C CA . PHE D 1 219 ? -52.989 -23.927 83.134 1.00 58.85 220 PHE D CA 1
ATOM 9055 C C . PHE D 1 219 ? -54.254 -24.787 83.269 1.00 61.70 220 PHE D C 1
ATOM 9056 O O . PHE D 1 219 ? -54.213 -25.778 84.026 1.00 57.05 220 PHE D O 1
ATOM 9064 N N . ALA D 1 220 ? -55.337 -24.389 82.587 1.00 69.53 221 ALA D N 1
ATOM 9065 C CA . ALA D 1 220 ? -56.657 -25.072 82.573 1.00 73.13 221 ALA D CA 1
ATOM 9066 C C . ALA D 1 220 ? -56.495 -26.498 82.023 1.00 71.13 221 ALA D C 1
ATOM 9067 O O . ALA D 1 220 ? -57.020 -27.445 82.656 1.00 68.67 221 ALA D O 1
ATOM 9069 N N . GLU D 1 221 ? -55.771 -26.648 80.909 1.00 63.79 222 GLU D N 1
ATOM 9070 C CA . GLU D 1 221 ? -55.550 -27.961 80.255 1.00 63.34 222 GLU D CA 1
ATOM 9071 C C . GLU D 1 221 ? -54.787 -28.880 81.213 1.00 61.98 222 GLU D C 1
ATOM 9072 O O . GLU D 1 221 ? -55.285 -29.995 81.480 1.00 58.94 222 GLU D O 1
ATOM 9078 N N . ALA D 1 222 ? -53.624 -28.434 81.698 1.00 55.81 223 ALA D N 1
ATOM 9079 C CA . ALA D 1 222 ? -52.730 -29.210 82.586 1.00 51.43 223 ALA D CA 1
ATOM 9080 C C . ALA D 1 222 ? -53.476 -29.574 83.873 1.00 49.12 223 ALA D C 1
ATOM 9081 O O . ALA D 1 222 ? -53.308 -30.695 84.339 1.00 45.42 223 ALA D O 1
ATOM 9083 N N . LYS D 1 223 ? -54.271 -28.662 84.434 1.00 47.39 224 LYS D N 1
ATOM 9084 C CA . LYS D 1 223 ? -55.082 -28.958 85.645 1.00 56.11 224 LYS D CA 1
ATOM 9085 C C . LYS D 1 223 ? -56.042 -30.132 85.359 1.00 62.59 224 LYS D C 1
ATOM 9086 O O . LYS D 1 223 ? -56.037 -31.088 86.158 1.00 56.67 224 LYS D O 1
ATOM 9092 N N . SER D 1 224 ? -56.817 -30.055 84.263 1.00 66.71 225 SER D N 1
ATOM 9093 C CA . SER D 1 224 ? -57.763 -31.097 83.765 1.00 69.77 225 SER D CA 1
ATOM 9094 C C . SER D 1 224 ? -57.041 -32.451 83.624 1.00 71.29 225 SER D C 1
ATOM 9095 O O . SER D 1 224 ? -57.474 -33.416 84.287 1.00 72.21 225 SER D O 1
ATOM 9098 N N . LEU D 1 225 ? -55.957 -32.517 82.842 1.00 63.78 226 LEU D N 1
ATOM 9099 C CA . LEU D 1 225 ? -55.154 -33.754 82.672 1.00 63.29 226 LEU D CA 1
ATOM 9100 C C . LEU D 1 225 ? -54.756 -34.297 84.049 1.00 67.85 226 LEU D C 1
ATOM 9101 O O . LEU D 1 225 ? -54.937 -35.510 84.282 1.00 73.96 226 LEU D O 1
ATOM 9106 N N . ASN D 1 226 ? -54.246 -33.432 84.931 1.00 63.83 227 ASN D N 1
ATOM 9107 C CA . ASN D 1 226 ? -53.525 -33.848 86.162 1.00 64.63 227 ASN D CA 1
ATOM 9108 C C . ASN D 1 226 ? -54.539 -34.319 87.206 1.00 65.99 227 ASN D C 1
ATOM 9109 O O . ASN D 1 226 ? -54.199 -35.235 87.974 1.00 66.25 227 ASN D O 1
ATOM 9114 N N . GLU D 1 227 ? -55.743 -33.744 87.207 1.00 67.78 228 GLU D N 1
ATOM 9115 C CA . GLU D 1 227 ? -56.848 -34.114 88.130 1.00 71.28 228 GLU D CA 1
ATOM 9116 C C . GLU D 1 227 ? -57.349 -35.534 87.829 1.00 78.98 228 GLU D C 1
ATOM 9117 O O . GLU D 1 227 ? -57.897 -36.161 88.758 1.00 82.92 228 GLU D O 1
ATOM 9123 N N . SER D 1 228 ? -57.165 -36.024 86.598 1.00 77.95 229 SER D N 1
ATOM 9124 C CA . SER D 1 228 ? -57.615 -37.365 86.141 1.00 82.91 229 SER D CA 1
ATOM 9125 C C . SER D 1 228 ? -56.425 -38.336 86.068 1.00 83.45 229 SER D C 1
ATOM 9126 O O . SER D 1 228 ? -56.542 -39.342 85.349 1.00 84.58 229 SER D O 1
ATOM 9129 N N . ARG D 1 229 ? -55.323 -38.057 86.778 1.00 81.82 230 ARG D N 1
ATOM 9130 C CA . ARG D 1 229 ? -54.117 -38.936 86.827 1.00 80.64 230 ARG D CA 1
ATOM 9131 C C . ARG D 1 229 ? -53.573 -39.019 88.251 1.00 82.15 230 ARG D C 1
ATOM 9132 O O . ARG D 1 229 ? -53.913 -38.198 89.099 1.00 76.44 230 ARG D O 1
ATOM 9140 N N . PRO D 1 230 ? -52.722 -40.023 88.569 1.00 91.54 231 PRO D N 1
ATOM 9141 C CA . PRO D 1 230 ? -51.961 -40.020 89.819 1.00 93.97 231 PRO D CA 1
ATOM 9142 C C . PRO D 1 230 ? -50.884 -38.924 89.850 1.00 92.14 231 PRO D C 1
ATOM 9143 O O . PRO D 1 230 ? -50.351 -38.597 88.803 1.00 94.90 231 PRO D O 1
ATOM 9147 N N . GLU D 1 231 ? -50.582 -38.425 91.053 1.00 85.58 232 GLU D N 1
ATOM 9148 C CA . GLU D 1 231 ? -49.667 -37.282 91.328 1.00 84.46 232 GLU D CA 1
ATOM 9149 C C . GLU D 1 231 ? -48.343 -37.447 90.567 1.00 81.19 232 GLU D C 1
ATOM 9150 O O . GLU D 1 231 ? -47.890 -36.455 89.955 1.00 87.46 232 GLU D O 1
ATOM 9156 N N . ASN D 1 232 ? -47.753 -38.646 90.601 1.00 69.83 233 ASN D N 1
ATOM 9157 C CA . ASN D 1 232 ? -46.385 -38.947 90.092 1.00 68.61 233 ASN D CA 1
ATOM 9158 C C . ASN D 1 232 ? -46.352 -38.963 88.553 1.00 68.52 233 ASN D C 1
ATOM 9159 O O . ASN D 1 232 ? -45.226 -39.032 88.005 1.00 70.87 233 ASN D O 1
ATOM 9164 N N . GLU D 1 233 ? -47.511 -38.929 87.879 1.00 70.24 234 GLU D N 1
ATOM 9165 C CA . GLU D 1 233 ? -47.616 -38.931 86.391 1.00 81.55 234 GLU D CA 1
ATOM 9166 C C . GLU D 1 233 ? -48.086 -37.563 85.878 1.00 73.63 234 GLU D C 1
ATOM 9167 O O . GLU D 1 233 ? -48.484 -37.502 84.708 1.00 66.92 234 GLU D O 1
ATOM 9173 N N . LYS D 1 234 ? -48.018 -36.505 86.698 1.00 74.96 235 LYS D N 1
ATOM 9174 C CA . LYS D 1 234 ? -48.490 -35.144 86.313 1.00 69.27 235 LYS D CA 1
ATOM 9175 C C . LYS D 1 234 ? -47.650 -34.646 85.137 1.00 57.23 235 LYS D C 1
ATOM 9176 O O . LYS D 1 234 ? -46.474 -35.059 85.022 1.00 52.65 235 LYS D O 1
ATOM 9182 N N . VAL D 1 235 ? -48.249 -33.807 84.290 1.00 56.86 236 VAL D N 1
ATOM 9183 C CA . VAL D 1 235 ? -47.515 -32.954 83.307 1.00 59.42 236 VAL D CA 1
ATOM 9184 C C . VAL D 1 235 ? -47.294 -31.565 83.927 1.00 57.58 236 VAL D C 1
ATOM 9185 O O . VAL D 1 235 ? -48.114 -31.153 84.787 1.00 53.04 236 VAL D O 1
ATOM 9189 N N . TRP D 1 236 ? -46.222 -30.883 83.506 1.00 52.36 237 TRP D N 1
ATOM 9190 C CA . TRP D 1 236 ? -45.762 -29.592 84.086 1.00 55.40 237 TRP D CA 1
ATOM 9191 C C . TRP D 1 236 ? -46.120 -28.411 83.182 1.00 49.27 237 TRP D C 1
ATOM 9192 O O . TRP D 1 236 ? -46.141 -28.586 81.938 1.00 45.01 237 TRP D O 1
ATOM 9203 N N . VAL D 1 237 ? -46.343 -27.250 83.802 1.00 47.24 238 VAL D N 1
ATOM 9204 C CA . VAL D 1 237 ? -46.359 -25.917 83.131 1.00 43.88 238 VAL D CA 1
ATOM 9205 C C . VAL D 1 237 ? -45.196 -25.104 83.689 1.00 41.26 238 VAL D C 1
ATOM 9206 O O . VAL D 1 237 ? -44.918 -25.237 84.893 1.00 40.18 238 VAL D O 1
ATOM 9210 N N . ILE D 1 238 ? -44.580 -24.276 82.847 1.00 41.14 239 ILE D N 1
ATOM 9211 C CA . ILE D 1 238 ? -43.584 -23.262 83.293 1.00 43.13 239 ILE D CA 1
ATOM 9212 C C . ILE D 1 238 ? -44.264 -21.893 83.256 1.00 42.45 239 ILE D C 1
ATOM 9213 O O . ILE D 1 238 ? -44.894 -21.543 82.228 1.00 38.56 239 ILE D O 1
ATOM 9218 N N . GLY D 1 239 ? -44.233 -21.202 84.391 1.00 39.68 240 GLY D N 1
ATOM 9219 C CA . GLY D 1 239 ? -44.826 -19.863 84.541 1.00 42.58 240 GLY D CA 1
ATOM 9220 C C . GLY D 1 239 ? -44.051 -18.816 83.756 1.00 39.88 240 GLY D C 1
ATOM 9221 O O . GLY D 1 239 ? -42.918 -19.085 83.279 1.00 40.14 240 GLY D O 1
ATOM 9222 N N . VAL D 1 240 ? -44.626 -17.633 83.644 1.00 37.74 241 VAL D N 1
ATOM 9223 C CA . VAL D 1 240 ? -43.993 -16.504 82.908 1.00 38.08 241 VAL D CA 1
ATOM 9224 C C . VAL D 1 240 ? -44.364 -15.176 83.592 1.00 37.73 241 VAL D C 1
ATOM 9225 O O . VAL D 1 240 ? -45.485 -15.070 84.159 1.00 34.45 241 VAL D O 1
ATOM 9229 N N . ASP D 1 241 ? -43.399 -14.253 83.620 1.00 38.59 242 ASP D N 1
ATOM 9230 C CA . ASP D 1 241 ? -43.509 -12.844 84.088 1.00 39.08 242 ASP D CA 1
ATOM 9231 C C . ASP D 1 241 ? -43.583 -12.798 85.619 1.00 36.04 242 ASP D C 1
ATOM 9232 O O . ASP D 1 241 ? -42.759 -12.100 86.223 1.00 34.04 242 ASP D O 1
ATOM 9237 N N . ARG D 1 242 ? -44.559 -13.473 86.221 1.00 35.83 243 ARG D N 1
ATOM 9238 C CA . ARG D 1 242 ? -44.737 -13.582 87.688 1.00 34.93 243 ARG D CA 1
ATOM 9239 C C . ARG D 1 242 ? -44.434 -15.020 88.123 1.00 37.71 243 ARG D C 1
ATOM 9240 O O . ARG D 1 242 ? -44.448 -15.914 87.277 1.00 37.12 243 ARG D O 1
ATOM 9248 N N . ASP D 1 243 ? -44.131 -15.212 89.406 1.00 36.66 244 ASP D N 1
ATOM 9249 C CA . ASP D 1 243 ? -44.122 -16.538 90.056 1.00 40.20 244 ASP D CA 1
ATOM 9250 C C . ASP D 1 243 ? -45.574 -17.028 90.038 1.00 41.03 244 ASP D C 1
ATOM 9251 O O . ASP D 1 243 ? -46.382 -16.503 90.839 1.00 40.53 244 ASP D O 1
ATOM 9256 N N . GLN D 1 244 ? -45.905 -17.984 89.161 1.00 43.00 245 GLN D N 1
ATOM 9257 C CA . GLN D 1 244 ? -47.308 -18.451 88.964 1.00 44.90 245 GLN D CA 1
ATOM 9258 C C . GLN D 1 244 ? -47.565 -19.749 89.746 1.00 47.21 245 GLN D C 1
ATOM 9259 O O . GLN D 1 244 ? -48.531 -20.444 89.407 1.00 49.03 245 GLN D O 1
ATOM 9265 N N . GLU D 1 245 ? -46.749 -20.055 90.759 1.00 49.61 246 GLU D N 1
ATOM 9266 C CA . GLU D 1 245 ? -46.895 -21.252 91.630 1.00 54.47 246 GLU D CA 1
ATOM 9267 C C . GLU D 1 245 ? -48.363 -21.401 92.054 1.00 53.97 246 GLU D C 1
ATOM 9268 O O . GLU D 1 245 ? -48.868 -22.534 92.050 1.00 50.62 246 GLU D O 1
ATOM 9274 N N . ALA D 1 246 ? -49.036 -20.311 92.419 1.00 54.85 247 ALA D N 1
ATOM 9275 C CA . ALA D 1 246 ? -50.385 -20.371 93.031 1.00 58.35 247 ALA D CA 1
ATOM 9276 C C . ALA D 1 246 ? -51.400 -20.914 92.011 1.00 57.44 247 ALA D C 1
ATOM 9277 O O . ALA D 1 246 ? -52.385 -21.541 92.434 1.00 63.39 247 ALA D O 1
ATOM 9279 N N . GLU D 1 247 ? -51.145 -20.749 90.714 1.00 52.92 248 GLU D N 1
ATOM 9280 C CA . GLU D 1 247 ? -52.086 -21.167 89.640 1.00 53.70 248 GLU D CA 1
ATOM 9281 C C . GLU D 1 247 ? -51.972 -22.677 89.407 1.00 50.89 248 GLU D C 1
ATOM 9282 O O . GLU D 1 247 ? -52.853 -23.226 88.722 1.00 54.40 248 GLU D O 1
ATOM 9288 N N . GLY D 1 248 ? -50.942 -23.325 89.952 1.00 49.85 249 GLY D N 1
ATOM 9289 C CA . GLY D 1 248 ? -50.615 -24.733 89.655 1.00 50.95 249 GLY D CA 1
ATOM 9290 C C . GLY D 1 248 ? -51.196 -25.702 90.664 1.00 48.22 249 GLY D C 1
ATOM 9291 O O . GLY D 1 248 ? -50.892 -26.888 90.549 1.00 48.94 249 GLY D O 1
ATOM 9292 N N . LYS D 1 249 ? -51.978 -25.215 91.629 1.00 54.35 250 LYS D N 1
ATOM 9293 C CA . LYS D 1 249 ? -52.544 -26.036 92.729 1.00 60.99 250 LYS D CA 1
ATOM 9294 C C . LYS D 1 249 ? -53.643 -26.932 92.160 1.00 64.98 250 LYS D C 1
ATOM 9295 O O . LYS D 1 249 ? -54.460 -26.439 91.362 1.00 63.13 250 LYS D O 1
ATOM 9301 N N . TYR D 1 250 ? -53.634 -28.205 92.550 1.00 70.17 251 TYR D N 1
ATOM 9302 C CA . TYR D 1 250 ? -54.662 -29.201 92.165 1.00 74.26 251 TYR D CA 1
ATOM 9303 C C . TYR D 1 250 ? -54.655 -30.378 93.143 1.00 79.03 251 TYR D C 1
ATOM 9304 O O . TYR D 1 250 ? -53.734 -30.500 93.989 1.00 80.77 251 TYR D O 1
ATOM 9313 N N . THR D 1 251 ? -55.681 -31.217 93.007 1.00 81.07 252 THR D N 1
ATOM 9314 C CA . THR D 1 251 ? -55.824 -32.523 93.693 1.00 83.04 252 THR D CA 1
ATOM 9315 C C . THR D 1 251 ? -55.778 -33.613 92.614 1.00 75.40 252 THR D C 1
ATOM 9316 O O . THR D 1 251 ? -56.551 -33.514 91.627 1.00 67.90 252 THR D O 1
ATOM 9320 N N . SER D 1 252 ? -54.866 -34.577 92.769 1.00 69.93 253 SER D N 1
ATOM 9321 C CA . SER D 1 252 ? -54.666 -35.718 91.835 1.00 76.72 253 SER D CA 1
ATOM 9322 C C . SER D 1 252 ? -55.871 -36.670 91.892 1.00 80.66 253 SER D C 1
ATOM 9323 O O . SER D 1 252 ? -56.781 -36.440 92.724 1.00 73.01 253 SER D O 1
ATOM 9326 N N . LYS D 1 253 ? -55.872 -37.705 91.043 1.00 87.57 254 LYS D N 1
ATOM 9327 C CA . LYS D 1 253 ? -56.921 -38.761 91.026 1.00 93.87 254 LYS D CA 1
ATOM 9328 C C . LYS D 1 253 ? -56.897 -39.502 92.369 1.00 92.15 254 LYS D C 1
ATOM 9329 O O . LYS D 1 253 ? -57.984 -39.731 92.937 1.00 82.67 254 LYS D O 1
ATOM 9335 N N . ASP D 1 254 ? -55.690 -39.820 92.860 1.00 97.14 255 ASP D N 1
ATOM 9336 C CA . ASP D 1 254 ? -55.440 -40.582 94.116 1.00 98.29 255 ASP D CA 1
ATOM 9337 C C . ASP D 1 254 ? -55.413 -39.631 95.330 1.00 97.84 255 ASP D C 1
ATOM 9338 O O . ASP D 1 254 ? -54.708 -39.958 96.307 1.00 106.45 255 ASP D O 1
ATOM 9343 N N . GLY D 1 255 ? -56.151 -38.511 95.282 1.00 95.45 256 GLY D N 1
ATOM 9344 C CA . GLY D 1 255 ? -56.517 -37.672 96.447 1.00 95.11 256 GLY D CA 1
ATOM 9345 C C . GLY D 1 255 ? -55.354 -36.924 97.103 1.00 96.53 256 GLY D C 1
ATOM 9346 O O . GLY D 1 255 ? -55.533 -36.509 98.277 1.00 90.74 256 GLY D O 1
ATOM 9347 N N . LYS D 1 256 ? -54.220 -36.744 96.403 1.00 96.78 257 LYS D N 1
ATOM 9348 C CA . LYS D 1 256 ? -53.019 -36.001 96.894 1.00 94.03 257 LYS D CA 1
ATOM 9349 C C . LYS D 1 256 ? -53.047 -34.554 96.370 1.00 90.43 257 LYS D C 1
ATOM 9350 O O . LYS D 1 256 ? -53.053 -34.355 95.132 1.00 89.56 257 LYS D O 1
ATOM 9356 N N . GLU D 1 257 ? -53.067 -33.581 97.286 1.00 83.22 258 GLU D N 1
ATOM 9357 C CA . GLU D 1 257 ? -52.923 -32.132 96.983 1.00 81.97 258 GLU D CA 1
ATOM 9358 C C . GLU D 1 257 ? -51.493 -31.902 96.486 1.00 72.41 258 GLU D C 1
ATOM 9359 O O . GLU D 1 257 ? -50.567 -32.436 97.117 1.00 77.75 258 GLU D O 1
ATOM 9365 N N . SER D 1 258 ? -51.332 -31.218 95.351 1.00 62.18 259 SER D N 1
ATOM 9366 C CA . SER D 1 258 ? -50.021 -31.056 94.670 1.00 62.71 259 SER D CA 1
ATOM 9367 C C . SER D 1 258 ? -49.979 -29.759 93.856 1.00 52.84 259 SER D C 1
ATOM 9368 O O . SER D 1 258 ? -50.889 -28.907 94.030 1.00 45.64 259 SER D O 1
ATOM 9371 N N . ASN D 1 259 ? -48.944 -29.631 93.019 1.00 46.91 260 ASN D N 1
ATOM 9372 C CA . ASN D 1 259 ? -48.653 -28.418 92.208 1.00 49.17 260 ASN D CA 1
ATOM 9373 C C . ASN D 1 259 ? -47.923 -28.842 90.921 1.00 45.10 260 ASN D C 1
ATOM 9374 O O . ASN D 1 259 ? -46.919 -29.589 91.033 1.00 42.93 260 ASN D O 1
ATOM 9379 N N . PHE D 1 260 ? -48.390 -28.367 89.753 1.00 44.63 261 PHE D N 1
ATOM 9380 C CA . PHE D 1 260 ? -47.834 -28.711 88.413 1.00 42.71 261 PHE D CA 1
ATOM 9381 C C . PHE D 1 260 ? -47.051 -27.541 87.801 1.00 41.75 261 PHE D C 1
ATOM 9382 O O . PHE D 1 260 ? -46.586 -27.667 86.632 1.00 39.18 261 PHE D O 1
ATOM 9390 N N . VAL D 1 261 ? -46.856 -26.445 88.535 1.00 40.27 262 VAL D N 1
ATOM 9391 C CA . VAL D 1 261 ? -45.880 -25.404 88.087 1.00 45.92 262 VAL D CA 1
ATOM 9392 C C . VAL D 1 261 ? -44.468 -25.894 88.440 1.00 41.29 262 VAL D C 1
ATOM 9393 O O . VAL D 1 261 ? -44.187 -26.087 89.631 1.00 41.17 262 VAL D O 1
ATOM 9397 N N . LEU D 1 262 ? -43.617 -26.113 87.438 1.00 38.52 263 LEU D N 1
ATOM 9398 C CA . LEU D 1 262 ? -42.221 -26.587 87.662 1.00 41.90 263 LEU D CA 1
ATOM 9399 C C . LEU D 1 262 ? -41.378 -25.419 88.174 1.00 43.84 263 LEU D C 1
ATOM 9400 O O . LEU D 1 262 ? -40.718 -25.545 89.209 1.00 50.01 263 LEU D O 1
ATOM 9405 N N . VAL D 1 263 ? -41.491 -24.294 87.481 1.00 46.73 264 VAL D N 1
ATOM 9406 C CA . VAL D 1 263 ? -40.545 -23.148 87.516 1.00 45.29 264 VAL D CA 1
ATOM 9407 C C . VAL D 1 263 ? -41.290 -21.964 86.855 1.00 45.20 264 VAL D C 1
ATOM 9408 O O . VAL D 1 263 ? -42.241 -22.238 86.125 1.00 44.38 264 VAL D O 1
ATOM 9412 N N . SER D 1 264 ? -40.958 -20.704 87.160 1.00 42.32 265 SER D N 1
ATOM 9413 C CA . SER D 1 264 ? -41.504 -19.512 86.452 1.00 38.47 265 SER D CA 1
ATOM 9414 C C . SER D 1 264 ? -40.353 -18.601 86.030 1.00 34.54 265 SER D C 1
ATOM 9415 O O . SER D 1 264 ? -39.505 -18.301 86.864 1.00 36.08 265 SER D O 1
ATOM 9418 N N . THR D 1 265 ? -40.351 -18.111 84.803 1.00 33.53 266 THR D N 1
ATOM 9419 C CA . THR D 1 265 ? -39.485 -16.962 84.456 1.00 37.82 266 THR D CA 1
ATOM 9420 C C . THR D 1 265 ? -40.110 -15.697 85.063 1.00 41.53 266 THR D C 1
ATOM 9421 O O . THR D 1 265 ? -41.340 -15.559 85.040 1.00 43.85 266 THR D O 1
ATOM 9425 N N . LEU D 1 266 ? -39.279 -14.853 85.661 1.00 44.12 267 LEU D N 1
ATOM 9426 C CA . LEU D 1 266 ? -39.691 -13.578 86.275 1.00 38.45 267 LEU D CA 1
ATOM 9427 C C . LEU D 1 266 ? -39.272 -12.467 85.322 1.00 42.22 267 LEU D C 1
ATOM 9428 O O . LEU D 1 266 ? -38.214 -12.597 84.655 1.00 40.21 267 LEU D O 1
ATOM 9433 N N . LYS D 1 267 ? -40.129 -11.460 85.217 1.00 38.59 268 LYS D N 1
ATOM 9434 C CA . LYS D 1 267 ? -39.898 -10.198 84.468 1.00 41.14 268 LYS D CA 1
ATOM 9435 C C . LYS D 1 267 ? -40.422 -9.059 85.357 1.00 36.89 268 LYS D C 1
ATOM 9436 O O . LYS D 1 267 ? -41.652 -8.992 85.603 1.00 35.39 268 LYS D O 1
ATOM 9442 N N . GLN D 1 268 ? -39.527 -8.258 85.922 1.00 37.01 269 GLN D N 1
ATOM 9443 C CA . GLN D 1 268 ? -39.877 -7.381 87.062 1.00 39.04 269 GLN D CA 1
ATOM 9444 C C . GLN D 1 268 ? -40.484 -6.087 86.492 1.00 38.17 269 GLN D C 1
ATOM 9445 O O . GLN D 1 268 ? -39.879 -5.016 86.676 1.00 37.28 269 GLN D O 1
ATOM 9451 N N . VAL D 1 269 ? -41.652 -6.195 85.848 1.00 36.28 270 VAL D N 1
ATOM 9452 C CA . VAL D 1 269 ? -42.349 -5.061 85.171 1.00 39.85 270 VAL D CA 1
ATOM 9453 C C . VAL D 1 269 ? -42.835 -4.090 86.252 1.00 37.93 270 VAL D C 1
ATOM 9454 O O . VAL D 1 269 ? -42.542 -2.898 86.128 1.00 39.91 270 VAL D O 1
ATOM 9458 N N . GLY D 1 270 ? -43.494 -4.602 87.288 1.00 36.88 271 GLY D N 1
ATOM 9459 C CA . GLY D 1 270 ? -43.959 -3.827 88.448 1.00 40.51 271 GLY D CA 1
ATOM 9460 C C . GLY D 1 270 ? -42.851 -2.977 89.043 1.00 44.16 271 GLY D C 1
ATOM 9461 O O . GLY D 1 270 ? -43.050 -1.745 89.234 1.00 39.64 271 GLY D O 1
ATOM 9462 N N . THR D 1 271 ? -41.707 -3.592 89.328 1.00 42.17 272 THR D N 1
ATOM 9463 C CA . THR D 1 271 ? -40.527 -2.915 89.925 1.00 40.61 272 THR D CA 1
ATOM 9464 C C . THR D 1 271 ? -40.084 -1.771 89.007 1.00 43.36 272 THR D C 1
ATOM 9465 O O . THR D 1 271 ? -39.827 -0.666 89.517 1.00 41.24 272 THR D O 1
ATOM 9469 N N . THR D 1 272 ? -40.005 -1.996 87.697 1.00 39.66 273 THR D N 1
ATOM 9470 C CA . THR D 1 272 ? -39.640 -0.919 86.746 1.00 45.65 273 THR D CA 1
ATOM 9471 C C . THR D 1 272 ? -40.658 0.230 86.820 1.00 44.61 273 THR D C 1
ATOM 9472 O O . THR D 1 272 ? -40.236 1.413 86.788 1.00 41.85 273 THR D O 1
ATOM 9476 N N . VAL D 1 273 ? -41.944 -0.099 86.860 1.00 38.96 274 VAL D N 1
ATOM 9477 C CA . VAL D 1 273 ? -43.028 0.919 86.891 1.00 41.51 274 VAL D CA 1
ATOM 9478 C C . VAL D 1 273 ? -42.809 1.770 88.145 1.00 40.94 274 VAL D C 1
ATOM 9479 O O . VAL D 1 273 ? -42.735 2.982 88.003 1.00 41.88 274 VAL D O 1
ATOM 9483 N N . LYS D 1 274 ? -42.607 1.139 89.297 1.00 38.94 275 LYS D N 1
ATOM 9484 C CA . LYS D 1 274 ? -42.416 1.818 90.603 1.00 41.24 275 LYS D CA 1
ATOM 9485 C C . LYS D 1 274 ? -41.120 2.644 90.585 1.00 40.09 275 LYS D C 1
ATOM 9486 O O . LYS D 1 274 ? -41.132 3.810 91.041 1.00 37.89 275 LYS D O 1
ATOM 9492 N N . ASP D 1 275 ? -40.024 2.082 90.074 1.00 40.85 276 ASP D N 1
ATOM 9493 C CA . ASP D 1 275 ? -38.705 2.760 90.071 1.00 40.09 276 ASP D CA 1
ATOM 9494 C C . ASP D 1 275 ? -38.772 4.007 89.184 1.00 42.82 276 ASP D C 1
ATOM 9495 O O . ASP D 1 275 ? -38.247 5.055 89.624 1.00 41.88 276 ASP D O 1
ATOM 9500 N N . ILE D 1 276 ? -39.367 3.911 87.992 1.00 39.26 277 ILE D N 1
ATOM 9501 C CA . ILE D 1 276 ? -39.391 5.035 87.015 1.00 43.86 277 ILE D CA 1
ATOM 9502 C C . ILE D 1 276 ? -40.371 6.113 87.509 1.00 47.55 277 ILE D C 1
ATOM 9503 O O . ILE D 1 276 ? -40.077 7.304 87.349 1.00 49.20 277 ILE D O 1
ATOM 9508 N N . SER D 1 277 ? -41.498 5.711 88.080 1.00 43.43 278 SER D N 1
ATOM 9509 C CA . SER D 1 277 ? -42.484 6.642 88.663 1.00 39.77 278 SER D CA 1
ATOM 9510 C C . SER D 1 277 ? -41.798 7.490 89.740 1.00 40.74 278 SER D C 1
ATOM 9511 O O . SER D 1 277 ? -41.975 8.712 89.729 1.00 43.30 278 SER D O 1
ATOM 9514 N N . ASN D 1 278 ? -41.015 6.865 90.612 1.00 39.39 279 ASN D N 1
ATOM 9515 C CA . ASN D 1 278 ? -40.281 7.565 91.685 1.00 40.27 279 ASN D CA 1
ATOM 9516 C C . ASN D 1 278 ? -39.255 8.500 91.041 1.00 43.33 279 ASN D C 1
ATOM 9517 O O . ASN D 1 278 ? -39.161 9.642 91.484 1.00 37.40 279 ASN D O 1
ATOM 9522 N N . LYS D 1 279 ? -38.534 8.051 90.018 1.00 47.95 280 LYS D N 1
ATOM 9523 C CA . LYS D 1 279 ? -37.510 8.895 89.360 1.00 49.74 280 LYS D CA 1
ATOM 9524 C C . LYS D 1 279 ? -38.209 10.112 88.757 1.00 52.27 280 LYS D C 1
ATOM 9525 O O . LYS D 1 279 ? -37.671 11.208 88.955 1.00 54.35 280 LYS D O 1
ATOM 9531 N N . ALA D 1 280 ? -39.355 9.919 88.084 1.00 49.08 281 ALA D N 1
ATOM 9532 C CA . ALA D 1 280 ? -40.149 11.003 87.463 1.00 47.09 281 ALA D CA 1
ATOM 9533 C C . ALA D 1 280 ? -40.490 12.039 88.542 1.00 51.07 281 ALA D C 1
ATOM 9534 O O . ALA D 1 280 ? -40.272 13.235 88.308 1.00 46.07 281 ALA D O 1
ATOM 9536 N N . GLU D 1 281 ? -40.967 11.589 89.702 1.00 49.02 282 GLU D N 1
ATOM 9537 C CA . GLU D 1 281 ? -41.484 12.493 90.760 1.00 47.14 282 GLU D CA 1
ATOM 9538 C C . GLU D 1 281 ? -40.314 13.345 91.274 1.00 45.82 282 GLU D C 1
ATOM 9539 O O . GLU D 1 281 ? -40.544 14.505 91.566 1.00 48.16 282 GLU D O 1
ATOM 9545 N N . ARG D 1 282 ? -39.095 12.810 91.283 1.00 46.36 283 ARG D N 1
ATOM 9546 C CA . ARG D 1 282 ? -37.855 13.463 91.784 1.00 46.74 283 ARG D CA 1
ATOM 9547 C C . ARG D 1 282 ? -37.151 14.311 90.708 1.00 48.78 283 ARG D C 1
ATOM 9548 O O . ARG D 1 282 ? -35.987 14.724 90.948 1.00 50.89 283 ARG D O 1
ATOM 9556 N N . GLY D 1 283 ? -37.790 14.545 89.562 1.00 49.36 284 GLY D N 1
ATOM 9557 C CA . GLY D 1 283 ? -37.247 15.352 88.454 1.00 48.60 284 GLY D CA 1
ATOM 9558 C C . GLY D 1 283 ? -36.130 14.667 87.673 1.00 55.45 284 GLY D C 1
ATOM 9559 O O . GLY D 1 283 ? -35.377 15.418 86.998 1.00 53.87 284 GLY D O 1
ATOM 9560 N N . GLU D 1 284 ? -36.042 13.320 87.682 1.00 51.69 285 GLU D N 1
ATOM 9561 C CA . GLU D 1 284 ? -34.974 12.543 86.987 1.00 53.82 285 GLU D CA 1
ATOM 9562 C C . GLU D 1 284 ? -35.563 11.503 86.016 1.00 52.74 285 GLU D C 1
ATOM 9563 O O . GLU D 1 284 ? -34.962 10.407 85.910 1.00 51.90 285 GLU D O 1
ATOM 9569 N N . PHE D 1 285 ? -36.651 11.810 85.299 1.00 46.75 286 PHE D N 1
ATOM 9570 C CA . PHE D 1 285 ? -37.205 10.907 84.258 1.00 49.37 286 PHE D CA 1
ATOM 9571 C C . PHE D 1 285 ? -36.113 10.596 83.237 1.00 57.14 286 PHE D C 1
ATOM 9572 O O . PHE D 1 285 ? -35.475 11.517 82.737 1.00 54.87 286 PHE D O 1
ATOM 9580 N N . PRO D 1 286 ? -35.818 9.303 82.940 1.00 66.82 287 PRO D N 1
ATOM 9581 C CA . PRO D 1 286 ? -34.771 8.944 81.972 1.00 69.56 287 PRO D CA 1
ATOM 9582 C C . PRO D 1 286 ? -35.187 9.011 80.487 1.00 71.46 287 PRO D C 1
ATOM 9583 O O . PRO D 1 286 ? -34.987 8.038 79.758 1.00 66.91 287 PRO D O 1
ATOM 9587 N N . GLY D 1 287 ? -35.694 10.179 80.067 1.00 69.07 288 GLY D N 1
ATOM 9588 C CA . GLY D 1 287 ? -36.133 10.475 78.691 1.00 61.62 288 GLY D CA 1
ATOM 9589 C C . GLY D 1 287 ? -35.025 10.219 77.685 1.00 63.71 288 GLY D C 1
ATOM 9590 O O . GLY D 1 287 ? -33.856 10.585 77.968 1.00 52.73 288 GLY D O 1
ATOM 9591 N N . GLY D 1 288 ? -35.375 9.576 76.565 1.00 67.83 289 GLY D N 1
ATOM 9592 C CA . GLY D 1 288 ? -34.468 9.325 75.433 1.00 68.41 289 GLY D CA 1
ATOM 9593 C C . GLY D 1 288 ? -33.515 8.183 75.716 1.00 69.16 289 GLY D C 1
ATOM 9594 O O . GLY D 1 288 ? -32.692 7.892 74.830 1.00 70.84 289 GLY D O 1
ATOM 9595 N N . GLN D 1 289 ? -33.612 7.556 76.893 1.00 66.44 290 GLN D N 1
ATOM 9596 C CA . GLN D 1 289 ? -32.716 6.437 77.282 1.00 65.66 290 GLN D CA 1
ATOM 9597 C C . GLN D 1 289 ? -33.409 5.101 77.004 1.00 61.10 290 GLN D C 1
ATOM 9598 O O . GLN D 1 289 ? -34.663 5.054 76.916 1.00 57.67 290 GLN D O 1
ATOM 9604 N N . VAL D 1 290 ? -32.588 4.069 76.820 1.00 64.82 291 VAL D N 1
ATOM 9605 C CA . VAL D 1 290 ? -32.992 2.641 76.738 1.00 58.80 291 VAL D CA 1
ATOM 9606 C C . VAL D 1 290 ? -32.506 2.016 78.038 1.00 57.93 291 VAL D C 1
ATOM 9607 O O . VAL D 1 290 ? -31.295 2.085 78.303 1.00 53.59 291 VAL D O 1
ATOM 9611 N N . ILE D 1 291 ? -33.426 1.499 78.846 1.00 58.26 292 ILE D N 1
ATOM 9612 C CA . ILE D 1 291 ? -33.082 0.771 80.099 1.00 60.28 292 ILE D CA 1
ATOM 9613 C C . ILE D 1 291 ? -33.141 -0.733 79.803 1.00 58.97 292 ILE D C 1
ATOM 9614 O O . ILE D 1 291 ? -34.230 -1.230 79.455 1.00 49.41 292 ILE D O 1
ATOM 9619 N N . VAL D 1 292 ? -32.000 -1.414 79.926 1.00 57.22 293 VAL D N 1
ATOM 9620 C CA . VAL D 1 292 ? -31.876 -2.878 79.687 1.00 60.52 293 VAL D CA 1
ATOM 9621 C C . VAL D 1 292 ? -31.744 -3.579 81.037 1.00 53.02 293 VAL D C 1
ATOM 9622 O O . VAL D 1 292 ? -30.733 -3.375 81.750 1.00 50.57 293 VAL D O 1
ATOM 9626 N N . TYR D 1 293 ? -32.750 -4.380 81.360 1.00 51.87 294 TYR D N 1
ATOM 9627 C CA . TYR D 1 293 ? -32.756 -5.282 82.530 1.00 51.24 294 TYR D CA 1
ATOM 9628 C C . TYR D 1 293 ? -32.370 -6.670 82.042 1.00 53.47 294 TYR D C 1
ATOM 9629 O O . TYR D 1 293 ? -32.792 -7.072 80.942 1.00 51.76 294 TYR D O 1
ATOM 9638 N N . SER D 1 294 ? -31.609 -7.385 82.856 1.00 54.61 295 SER D N 1
ATOM 9639 C CA . SER D 1 294 ? -31.038 -8.700 82.506 1.00 53.81 295 SER D CA 1
ATOM 9640 C C . SER D 1 294 ? -30.927 -9.523 83.781 1.00 49.66 295 SER D C 1
ATOM 9641 O O . SER D 1 294 ? -31.405 -9.059 84.827 1.00 43.05 295 SER D O 1
ATOM 9644 N N . LEU D 1 295 ? -30.335 -10.705 83.679 1.00 47.59 296 LEU D N 1
ATOM 9645 C CA . LEU D 1 295 ? -30.068 -11.594 84.839 1.00 49.73 296 LEU D CA 1
ATOM 9646 C C . LEU D 1 295 ? -29.170 -10.859 85.848 1.00 47.77 296 LEU D C 1
ATOM 9647 O O . LEU D 1 295 ? -29.383 -11.051 87.067 1.00 40.52 296 LEU D O 1
ATOM 9652 N N . LYS D 1 296 ? -28.219 -10.041 85.369 1.00 54.02 297 LYS D N 1
ATOM 9653 C CA . LYS D 1 296 ? -27.169 -9.375 86.206 1.00 58.92 297 LYS D CA 1
ATOM 9654 C C . LYS D 1 296 ? -27.828 -8.506 87.291 1.00 54.37 297 LYS D C 1
ATOM 9655 O O . LYS D 1 296 ? -27.449 -8.614 88.468 1.00 48.26 297 LYS D O 1
ATOM 9661 N N . ASP D 1 297 ? -28.795 -7.678 86.905 1.00 53.88 298 ASP D N 1
ATOM 9662 C CA . ASP D 1 297 ? -29.487 -6.729 87.817 1.00 56.18 298 ASP D CA 1
ATOM 9663 C C . ASP D 1 297 ? -30.808 -7.336 88.316 1.00 53.19 298 ASP D C 1
ATOM 9664 O O . ASP D 1 297 ? -31.554 -6.610 89.010 1.00 52.72 298 ASP D O 1
ATOM 9669 N N . LYS D 1 298 ? -31.084 -8.613 87.997 1.00 47.44 299 LYS D N 1
ATOM 9670 C CA . LYS D 1 298 ? -32.255 -9.384 88.502 1.00 47.36 299 LYS D CA 1
ATOM 9671 C C . LYS D 1 298 ? -33.574 -8.767 88.014 1.00 43.84 299 LYS D C 1
ATOM 9672 O O . LYS D 1 298 ? -34.590 -9.012 88.681 1.00 37.98 299 LYS D O 1
ATOM 9678 N N . GLY D 1 299 ? -33.544 -8.044 86.889 1.00 41.21 300 GLY D N 1
ATOM 9679 C CA . GLY D 1 299 ? -34.723 -7.600 86.126 1.00 43.19 300 GLY D CA 1
ATOM 9680 C C . GLY D 1 299 ? -35.471 -8.796 85.558 1.00 45.31 300 GLY D C 1
ATOM 9681 O O . GLY D 1 299 ? -36.710 -8.745 85.477 1.00 37.12 300 GLY D O 1
ATOM 9682 N N . VAL D 1 300 ? -34.740 -9.835 85.149 1.00 47.48 301 VAL D N 1
ATOM 9683 C CA . VAL D 1 300 ? -35.312 -11.178 84.831 1.00 43.17 301 VAL D CA 1
ATOM 9684 C C . VAL D 1 300 ? -34.659 -12.178 85.776 1.00 41.70 301 VAL D C 1
ATOM 9685 O O . VAL D 1 300 ? -33.573 -11.862 86.307 1.00 37.00 301 VAL D O 1
ATOM 9689 N N . ASP D 1 301 ? -35.333 -13.299 86.021 1.00 39.78 302 ASP D N 1
ATOM 9690 C CA . ASP D 1 301 ? -34.847 -14.371 86.914 1.00 40.81 302 ASP D CA 1
ATOM 9691 C C . ASP D 1 301 ? -35.685 -15.636 86.690 1.00 44.08 302 ASP D C 1
ATOM 9692 O O . ASP D 1 301 ? -36.540 -15.647 85.754 1.00 39.81 302 ASP D O 1
ATOM 9697 N N . LEU D 1 302 ? -35.391 -16.687 87.460 1.00 43.94 303 LEU D N 1
ATOM 9698 C CA . LEU D 1 302 ? -36.181 -17.932 87.490 1.00 45.28 303 LEU D CA 1
ATOM 9699 C C . LEU D 1 302 ? -36.560 -18.227 88.934 1.00 44.66 303 LEU D C 1
ATOM 9700 O O . LEU D 1 302 ? -35.667 -18.279 89.756 1.00 45.89 303 LEU D O 1
ATOM 9705 N N . ALA D 1 303 ? -37.848 -18.444 89.171 1.00 42.14 304 ALA D N 1
ATOM 9706 C CA . ALA D 1 303 ? -38.331 -18.958 90.461 1.00 43.42 304 ALA D CA 1
ATOM 9707 C C . ALA D 1 303 ? -38.226 -20.475 90.292 1.00 48.84 304 ALA D C 1
ATOM 9708 O O . ALA D 1 303 ? -38.738 -20.956 89.304 1.00 48.18 304 ALA D O 1
ATOM 9710 N N . VAL D 1 304 ? -37.588 -21.171 91.224 1.00 46.26 305 VAL D N 1
ATOM 9711 C CA . VAL D 1 304 ? -37.271 -22.624 91.104 1.00 52.48 305 VAL D CA 1
ATOM 9712 C C . VAL D 1 304 ? -38.181 -23.433 92.030 1.00 52.54 305 VAL D C 1
ATOM 9713 O O . VAL D 1 304 ? -37.719 -24.386 92.635 1.00 58.57 305 VAL D O 1
ATOM 9717 N N . THR D 1 305 ? -39.436 -23.017 92.118 1.00 49.80 306 THR D N 1
ATOM 9718 C CA . THR D 1 305 ? -40.479 -23.554 93.025 1.00 51.88 306 THR D CA 1
ATOM 9719 C C . THR D 1 305 ? -40.541 -25.086 93.147 1.00 47.87 306 THR D C 1
ATOM 9720 O O . THR D 1 305 ? -40.502 -25.556 94.259 1.00 50.58 306 THR D O 1
ATOM 9724 N N . ASN D 1 306 ? -40.644 -25.841 92.064 1.00 44.66 307 ASN D N 1
ATOM 9725 C CA . ASN D 1 306 ? -40.848 -27.299 92.258 1.00 50.21 307 ASN D CA 1
ATOM 9726 C C . ASN D 1 306 ? -39.805 -28.064 91.465 1.00 49.79 307 ASN D C 1
ATOM 9727 O O . ASN D 1 306 ? -40.068 -29.178 91.083 1.00 48.78 307 ASN D O 1
ATOM 9732 N N . LEU D 1 307 ? -38.679 -27.420 91.219 1.00 52.93 308 LEU D N 1
ATOM 9733 C CA . LEU D 1 307 ? -37.547 -28.042 90.484 1.00 57.29 308 LEU D CA 1
ATOM 9734 C C . LEU D 1 307 ? -36.804 -29.011 91.422 1.00 62.22 308 LEU D C 1
ATOM 9735 O O . LEU D 1 307 ? -36.690 -28.716 92.640 1.00 57.53 308 LEU D O 1
ATOM 9740 N N . SER D 1 308 ? -36.339 -30.136 90.867 1.00 67.46 309 SER D N 1
ATOM 9741 C CA . SER D 1 308 ? -35.434 -31.114 91.528 1.00 64.35 309 SER D CA 1
ATOM 9742 C C . SER D 1 308 ? -34.111 -30.423 91.877 1.00 63.93 309 SER D C 1
ATOM 9743 O O . SER D 1 308 ? -33.769 -29.429 91.196 1.00 59.04 309 SER D O 1
ATOM 9746 N N . GLU D 1 309 ? -33.381 -30.977 92.851 1.00 62.02 310 GLU D N 1
ATOM 9747 C CA . GLU D 1 309 ? -32.041 -30.505 93.309 1.00 70.37 310 GLU D CA 1
ATOM 9748 C C . GLU D 1 309 ? -31.040 -30.551 92.140 1.00 64.35 310 GLU D C 1
ATOM 9749 O O . GLU D 1 309 ? -30.251 -29.613 91.992 1.00 55.13 310 GLU D O 1
ATOM 9755 N N . GLU D 1 310 ? -31.074 -31.594 91.311 1.00 73.40 311 GLU D N 1
ATOM 9756 C CA . GLU D 1 310 ? -30.188 -31.689 90.117 1.00 83.44 311 GLU D CA 1
ATOM 9757 C C . GLU D 1 310 ? -30.559 -30.568 89.136 1.00 80.66 311 GLU D C 1
ATOM 9758 O O . GLU D 1 310 ? -29.632 -29.977 88.540 1.00 81.92 311 GLU D O 1
ATOM 9764 N N . GLY D 1 311 ? -31.860 -30.283 88.981 1.00 70.61 312 GLY D N 1
ATOM 9765 C CA . GLY D 1 311 ? -32.364 -29.130 88.209 1.00 63.30 312 GLY D CA 1
ATOM 9766 C C . GLY D 1 311 ? -31.828 -27.805 88.745 1.00 53.20 312 GLY D C 1
ATOM 9767 O O . GLY D 1 311 ? -31.302 -27.016 87.941 1.00 46.89 312 GLY D O 1
ATOM 9768 N N . LYS D 1 312 ? -31.943 -27.565 90.055 1.00 47.44 313 LYS D N 1
ATOM 9769 C CA . LYS D 1 312 ? -31.498 -26.297 90.699 1.00 51.09 313 LYS D CA 1
ATOM 9770 C C . LYS D 1 312 ? -30.002 -26.082 90.455 1.00 54.27 313 LYS D C 1
ATOM 9771 O O . LYS D 1 312 ? -29.617 -24.926 90.180 1.00 48.79 313 LYS D O 1
ATOM 9777 N N . LYS D 1 313 ? -29.195 -27.149 90.558 1.00 62.64 314 LYS D N 1
ATOM 9778 C CA . LYS D 1 313 ? -27.720 -27.083 90.358 1.00 63.54 314 LYS D CA 1
ATOM 9779 C C . LYS D 1 313 ? -27.456 -26.657 88.915 1.00 50.55 314 LYS D C 1
ATOM 9780 O O . LYS D 1 313 ? -26.699 -25.701 88.723 1.00 52.24 314 LYS D O 1
ATOM 9786 N N . ALA D 1 314 ? -28.097 -27.299 87.937 1.00 50.17 315 ALA D N 1
ATOM 9787 C CA . ALA D 1 314 ? -27.918 -26.972 86.499 1.00 52.39 315 ALA D CA 1
ATOM 9788 C C . ALA D 1 314 ? -28.341 -25.521 86.225 1.00 51.11 315 ALA D C 1
ATOM 9789 O O . ALA D 1 314 ? -27.696 -24.873 85.395 1.00 53.47 315 ALA D O 1
ATOM 9791 N N . VAL D 1 315 ? -29.376 -25.014 86.906 1.00 51.18 316 VAL D N 1
ATOM 9792 C CA . VAL D 1 315 ? -29.849 -23.605 86.722 1.00 50.07 316 VAL D CA 1
ATOM 9793 C C . VAL D 1 315 ? -28.788 -22.668 87.296 1.00 43.98 316 VAL D C 1
ATOM 9794 O O . VAL D 1 315 ? -28.344 -21.781 86.545 1.00 51.47 316 VAL D O 1
ATOM 9798 N N . GLU D 1 316 ? -28.403 -22.860 88.563 1.00 49.63 317 GLU D N 1
ATOM 9799 C CA . GLU D 1 316 ? -27.316 -22.076 89.233 1.00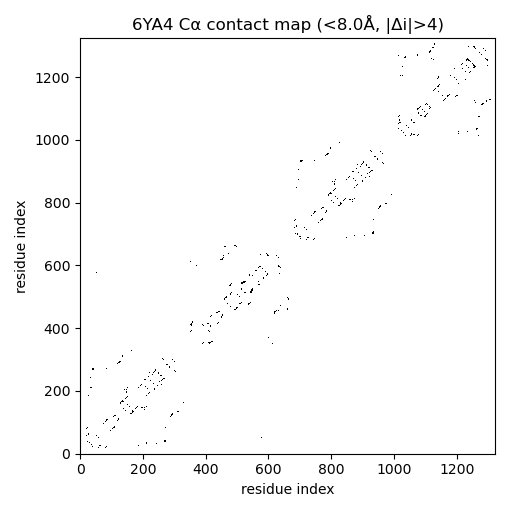 57.19 317 GLU D CA 1
ATOM 9800 C C . GLU D 1 316 ? -26.061 -22.038 88.343 1.00 57.25 317 GLU D C 1
ATOM 9801 O O . GLU D 1 316 ? -25.514 -20.932 88.138 1.00 56.35 317 GLU D O 1
ATOM 9807 N N . ASP D 1 317 ? -25.637 -23.188 87.802 1.00 56.18 318 ASP D N 1
ATOM 9808 C CA . ASP D 1 317 ? -24.419 -23.306 86.948 1.00 63.35 318 ASP D CA 1
ATOM 9809 C C . ASP D 1 317 ? -24.563 -22.480 85.668 1.00 55.91 318 ASP D C 1
ATOM 9810 O O . ASP D 1 317 ? -23.590 -21.791 85.309 1.00 50.95 318 ASP D O 1
ATOM 9815 N N . ALA D 1 318 ? -25.705 -22.606 84.980 1.00 59.29 319 ALA D N 1
ATOM 9816 C CA . ALA D 1 318 ? -26.029 -21.866 83.736 1.00 56.78 319 ALA D CA 1
ATOM 9817 C C . ALA D 1 318 ? -26.103 -20.364 84.045 1.00 56.01 319 ALA D C 1
ATOM 9818 O O . ALA D 1 318 ? -25.598 -19.567 83.228 1.00 48.77 319 ALA D O 1
ATOM 9820 N N . LYS D 1 319 ? -26.688 -19.987 85.190 1.00 55.29 320 LYS D N 1
ATOM 9821 C CA . LYS D 1 319 ? -26.817 -18.552 85.585 1.00 55.48 320 LYS D CA 1
ATOM 9822 C C . LYS D 1 319 ? -25.407 -17.967 85.695 1.00 57.70 320 LYS D C 1
ATOM 9823 O O . LYS D 1 319 ? -25.134 -16.948 85.004 1.00 48.55 320 LYS D O 1
ATOM 9829 N N . ALA D 1 320 ? -24.533 -18.613 86.485 1.00 61.52 321 ALA D N 1
ATOM 9830 C CA . ALA D 1 320 ? -23.101 -18.236 86.643 1.00 60.73 321 ALA D CA 1
ATOM 9831 C C . ALA D 1 320 ? -22.438 -18.056 85.263 1.00 58.41 321 ALA D C 1
ATOM 9832 O O . ALA D 1 320 ? -21.744 -17.027 85.046 1.00 55.02 321 ALA D O 1
ATOM 9834 N N . LYS D 1 321 ? -22.671 -18.982 84.328 1.00 58.85 322 LYS D N 1
ATOM 9835 C CA . LYS D 1 321 ? -22.005 -18.952 82.993 1.00 61.49 322 LYS D CA 1
ATOM 9836 C C . LYS D 1 321 ? -22.549 -17.782 82.158 1.00 62.22 322 LYS D C 1
ATOM 9837 O O . LYS D 1 321 ? -21.775 -17.244 81.338 1.00 57.77 322 LYS D O 1
ATOM 9843 N N . ILE D 1 322 ? -23.821 -17.397 82.344 1.00 61.53 323 ILE D N 1
ATOM 9844 C CA . ILE D 1 322 ? -24.443 -16.250 81.606 1.00 58.86 323 ILE D CA 1
ATOM 9845 C C . ILE D 1 322 ? -23.808 -14.959 82.137 1.00 51.78 323 ILE D C 1
ATOM 9846 O O . ILE D 1 322 ? -23.458 -14.117 81.303 1.00 49.10 323 ILE D O 1
ATOM 9851 N N . LEU D 1 323 ? -23.668 -14.837 83.463 1.00 49.94 324 LEU D N 1
ATOM 9852 C CA . LEU D 1 323 ? -23.174 -13.607 84.140 1.00 58.93 324 LEU D CA 1
ATOM 9853 C C . LEU D 1 323 ? -21.696 -13.394 83.801 1.00 65.27 324 LEU D C 1
ATOM 9854 O O . LEU D 1 323 ? -21.317 -12.226 83.593 1.00 67.21 324 LEU D O 1
ATOM 9859 N N . ASP D 1 324 ? -20.910 -14.476 83.716 1.00 75.19 325 ASP D N 1
ATOM 9860 C CA . ASP D 1 324 ? -19.436 -14.427 83.487 1.00 80.75 325 ASP D CA 1
ATOM 9861 C C . ASP D 1 324 ? -19.131 -14.181 82.000 1.00 73.20 325 ASP D C 1
ATOM 9862 O O . ASP D 1 324 ? -18.026 -13.712 81.712 1.00 73.67 325 ASP D O 1
ATOM 9867 N N . GLY D 1 325 ? -20.069 -14.471 81.097 1.00 71.04 326 GLY D N 1
ATOM 9868 C CA . GLY D 1 325 ? -19.899 -14.281 79.644 1.00 71.23 326 GLY D CA 1
ATOM 9869 C C . GLY D 1 325 ? -19.578 -15.595 78.961 1.00 70.96 326 GLY D C 1
ATOM 9870 O O . GLY D 1 325 ? -19.623 -15.620 77.728 1.00 66.90 326 GLY D O 1
ATOM 9871 N N . SER D 1 326 ? -19.304 -16.648 79.749 1.00 79.48 327 SER D N 1
ATOM 9872 C CA . SER D 1 326 ? -18.945 -18.024 79.299 1.00 79.27 327 SER D CA 1
ATOM 9873 C C . SER D 1 326 ? -19.980 -18.539 78.290 1.00 82.15 327 SER D C 1
ATOM 9874 O O . SER D 1 326 ? -19.560 -19.100 77.275 1.00 90.72 327 SER D O 1
ATOM 9877 N N . VAL D 1 327 ? -21.280 -18.375 78.570 1.00 88.76 328 VAL D N 1
ATOM 9878 C CA . VAL D 1 327 ? -22.400 -18.710 77.632 1.00 85.05 328 VAL D CA 1
ATOM 9879 C C . VAL D 1 327 ? -23.030 -17.405 77.134 1.00 83.10 328 VAL D C 1
ATOM 9880 O O . VAL D 1 327 ? -23.401 -16.563 77.976 1.00 92.84 328 VAL D O 1
ATOM 9884 N N . LYS D 1 328 ? -23.136 -17.245 75.815 1.00 78.88 329 LYS D N 1
ATOM 9885 C CA . LYS D 1 328 ? -23.862 -16.118 75.178 1.00 83.17 329 LYS D CA 1
ATOM 9886 C C . LYS D 1 328 ? -25.177 -16.662 74.617 1.00 77.74 329 LYS D C 1
ATOM 9887 O O . LYS D 1 328 ? -25.144 -17.434 73.645 1.00 72.05 329 LYS D O 1
ATOM 9893 N N . VAL D 1 329 ? -26.289 -16.276 75.244 1.00 70.71 330 VAL D N 1
ATOM 9894 C CA . VAL D 1 329 ? -27.660 -16.725 74.876 1.00 67.73 330 VAL D CA 1
ATOM 9895 C C . VAL D 1 329 ? -28.049 -16.000 73.588 1.00 69.97 330 VAL D C 1
ATOM 9896 O O . VAL D 1 329 ? -27.874 -14.788 73.481 1.00 66.87 330 VAL D O 1
ATOM 9900 N N . PRO D 1 330 ? -28.505 -16.725 72.540 1.00 73.43 331 PRO D N 1
ATOM 9901 C CA . PRO D 1 330 ? -28.984 -16.084 71.316 1.00 73.01 331 PRO D CA 1
ATOM 9902 C C . PRO D 1 330 ? -30.288 -15.330 71.604 1.00 69.71 331 PRO D C 1
ATOM 9903 O O . PRO D 1 330 ? -30.932 -15.670 72.571 1.00 64.08 331 PRO D O 1
ATOM 9907 N N . GLU D 1 331 ? -30.658 -14.410 70.722 1.00 71.08 332 GLU D N 1
ATOM 9908 C CA . GLU D 1 331 ? -31.889 -13.619 70.899 1.00 81.46 332 GLU D CA 1
ATOM 9909 C C . GLU D 1 331 ? -32.826 -13.889 69.727 1.00 89.85 332 GLU D C 1
ATOM 9910 O O . GLU D 1 331 ? -34.042 -13.781 69.907 1.00 93.58 332 GLU D O 1
ATOM 9916 N N . LYS D 1 332 ? -32.260 -14.199 68.564 1.00 30.00 333 LYS D N 1
ATOM 9917 C CA . LYS D 1 332 ? -33.069 -14.458 67.355 1.00 30.00 333 LYS D CA 1
ATOM 9918 C C . LYS D 1 332 ? -32.742 -15.851 66.815 1.00 30.00 333 LYS D C 1
ATOM 9919 O O . LYS D 1 332 ? -33.654 -16.693 66.843 1.00 30.00 333 LYS D O 1
#

Foldseek 3Di:
DVDDPPDDDDDPVPDDFFAFAEEEEEQADALPLLFQSVLQVVLQVVLCVVVVADDVGRYHYHHAHHLVCLLVSLVVCVVGGQEYEYRDPSSVVSQVVSCVVCVSGAYEYEQDDDADRQRYEYEHEQLLLLLLLVLLLLLQPWPLLEAEEEAEADDLRSLSSVLSNLNNVVVNPNSRHYHYHYQNALAQLVSLQVVLLVSVVVPHLEYEYHRRSVCNNNLVNQQVVQQAADVVSRRAYEAEQDFCQVSQWHAGVVGDTDGRHQKYKHANSSNVSSVQSVCVSVVNRRGRYYHYHYLQNPNIHMGRPNGDPVSVVSSVVSSVCCVVVVDDRDSD/DVDDPPDDDDDPVVDDFFAFAEEEEEQADALPLLFQSVLQVVLQVVLCVVVVHDDVGRYHYHHAHHLVCLLVSLVVCVVGGQEYEYRDPSSQVSQLVSCVVCVSGAYEYEQDDDADRQSYEYEHEQLLLLLLLVLLLLLQPWPLLEAEEEAAADDLRSLSSVLSNLNNVVVNPNSRHYHYDYQPALAQLVSLLVVLLVSVVVPHLEYEYHRRSVCLNNLVNQQVVQQAADVVSGRAYEAEQDFCQVSQWHAGVVGDTDGRHQKYKHANNSNVSSVQSVCVSVVNRRGRYYHYHYLQNPNIHMGRVNGDPVSVVSSVVSSVCVNVVVDDRDSD/DDDDDDDDPDDPDDDDAFQEEEEEQADALPLLFQSVLQVVLQCVLCVVVVADDVGRYHYHHDHHLVCLLVRLVVCVVPGQEYEYRDPSSQVSQVVSCVVCVSGAYEYEQDDDADRQRYEYEHEQLLLLLLLVLLLLLVPWPLLEEEEEAEADDLRSLSSVLSNLNNVVVRPVSRHYHYDYLNHLAALCSLLVRLLVSVVVPHLEYEYHRRSVCLNNLVNQQVVFQAAAVVSGRAYEAEQDPSQVSQWHAGVVGDTDGRHQKYKHANSSNVSSVQSVCVRVVNNRGRYYHYHYLVNPNIHMGRPHGDPVSVVSSVVSSVCCVVVVDDRDSD/DCDDDDDDDDPPDDADFFQEEEEEQADDLPLLFQSVLQVVLQVVLQVVVVADDVGRYHYHHDHHLVCLLVRLVVCVVPGQEYEHRDPSSVVSQLVSCVVCVSGAYEYEQDDDADRQRYEYEHEQLLLLLLLVLLLLLVPWPLLEEEEEAEADDLRSLSSVLSNLNNVVVNPVSRHYHYDYLNALAALVSLQVRLLVSVVVPHLEYEYHRRSVCLNNLVNQQVVFQAADVVSGRAYEAEQDPSQVSQWHAGVVGDTDGRHQKYKHANSSNVSSVQSVCVRVVRRRGNYYHYHYLQNPNIHMGRVNGDPVSVVSSVVSSVCCNVVVDDRDSD

Organism: Streptococcus pneumoniae serotype 4 (strain ATCC BAA-334 / TIGR4) (NCBI:txid170187)

B-factor: mean 44.86, std 19.15, range [13.13, 135.43]

Solvent-accessible surface area: 59778 Å² total; per-residue (Å²): 94,133,89,118,173,161,131,148,167,130,40,61,109,112,86,177,195,132,38,16,23,0,0,2,0,1,14,48,30,14,20,115,27,68,0,24,5,24,13,0,20,52,5,0,48,27,0,0,106,98,50,50,40,7,85,92,35,5,12,5,64,32,88,3,120,58,133,92,29,14,66,79,8,1,96,106,0,20,70,87,19,67,1,0,0,0,1,2,40,42,0,31,112,16,0,66,86,9,0,112,125,40,102,121,18,42,0,0,0,0,8,34,52,7,152,143,30,192,12,0,0,0,0,16,2,15,1,9,29,1,0,13,0,0,0,2,0,0,6,70,30,9,161,74,104,38,0,0,0,0,0,0,62,132,25,92,8,7,31,25,5,30,12,0,0,87,26,0,2,47,64,48,31,111,88,10,149,35,57,45,46,41,11,55,32,34,52,51,44,74,86,0,94,87,14,0,35,57,0,12,92,57,26,3,14,0,0,0,1,4,1,11,17,0,0,59,3,0,23,44,20,0,85,60,46,0,76,74,76,40,39,102,95,28,8,42,0,0,0,2,12,35,35,6,63,10,30,0,98,12,58,6,154,76,59,113,153,24,25,2,0,2,0,0,2,31,7,64,0,7,72,2,0,60,61,0,0,30,72,15,37,145,69,105,32,10,26,44,103,69,32,92,38,18,8,139,84,138,4,0,23,12,14,50,37,58,6,51,98,103,0,47,133,19,5,111,90,11,52,56,100,11,69,110,33,78,37,178,19,63,94,169,96,132,63,119,162,159,135,152,182,115,46,63,81,116,99,172,178,134,38,14,31,0,0,1,0,1,14,44,27,12,21,109,24,58,0,27,6,23,12,0,21,42,7,0,64,35,0,0,131,105,50,54,41,10,91,87,26,9,12,4,58,29,86,2,120,59,138,90,25,15,64,84,8,1,96,110,0,17,71,84,18,66,1,0,0,0,1,2,44,43,0,23,102,15,0,62,89,12,1,132,132,37,107,121,20,40,0,0,0,0,9,42,46,6,160,147,19,185,13,1,0,0,0,20,3,14,1,7,32,1,0,13,0,0,0,2,0,0,9,78,26,7,181,76,100,29,0,0,0,0,0,0,64,87,25,113,9,6,23,30,5,17,10,0,0,72,25,0,3,46,65,51,34,113,95,11,112,28,45,27,26,46,11,57,32,34,50,51,46,73,86,0,80,85,15,0,35,59,0,12,93,62,25,2,17,0,0,0,1,5,1,12,17,0,0,57,3,0,19,46,16,0,88,59,41,0,73,68,73,41,45,125,98,30,7,44,0,0,0,2,12,39,36,5,62,8,31,0,104,12,67,7,139,74,56,121,158,24,26,0,0,2,0,0,1,33,5,65,0,7,72,2,0,62,66,4,0,40,107,15,40,171,70,90,32,13,24,46,104,72,40,92,43,17,8,144,81,150,4,0,29,11,18,52,39,58,8,58,73,116,0,52,143,21,2,112,85,10,58,56,90,13,69,109,32,79,38,177,20,62,100,184,146,189,138,145,136,155,161,138,110,37,165,130,148,195,156,161,22,15,24,0,0,1,0,1,14,39,28,12,20,109,25,85,0,25,6,27,10,0,22,76,8,0,77,41,0,0,169,95,50,140,53,59,94,90,102,15,10,6,61,27,81,0,108,54,134,78,40,14,63,102,17,2,97,123,0,19,70,85,20,62,2,0,0,0,1,2,43,36,0,21,106,17,0,38,86,11,0,113,132,41,106,117,18,45,0,0,0,0,8,38,43,4,124,98,20,193,17,0,0,0,0,19,3,15,0,9,34,1,0,17,0,0,0,3,0,0,7,86,28,8,190,77,95,37,0,0,0,0,0,0,64,124,19,129,9,7,24,26,5,13,4,0,0,81,27,0,1,47,41,22,20,78,72,10,150,37,62,44,49,45,10,54,32,34,50,56,43,78,84,0,89,86,19,0,34,57,0,12,94,57,27,4,16,0,0,0,0,5,0,11,16,0,0,56,2,0,16,42,19,0,86,60,43,0,79,72,80,42,46,122,101,29,6,47,0,0,0,2,11,53,71,4,64,64,49,0,130,11,72,8,157,78,53,129,144,24,22,0,0,2,0,0,2,32,6,62,0,6,72,2,0,64,67,1,0,15,87,22,36,169,72,115,35,7,23,42,102,69,32,92,39,17,8,165,75,146,4,0,25,12,19,39,52,56,9,59,124,129,0,64,139,22,3,108,92,10,60,52,63,19,93,113,30,50,34,172,20,60,104,144,146,174,170,138,140,151,160,152,106,35,170,124,108,202,164,162,20,12,25,0,0,1,0,1,11,42,24,14,20,109,23,83,0,25,5,27,10,0,20,77,7,0,78,42,0,0,169,96,46,142,54,58,98,93,104,15,12,3,60,33,89,0,105,53,132,82,48,14,59,102,15,2,93,123,0,18,68,84,20,64,0,0,0,0,1,2,45,38,0,29,118,11,0,74,71,6,0,122,125,43,105,121,19,41,1,0,0,0,7,40,48,10,152,142,26,188,14,0,0,0,0,18,3,12,1,8,34,1,0,12,0,0,0,2,0,0,11,59,29,12,178,76,111,46,0,0,1,0,0,0,65,135,26,102,10,6,36,28,6,33,12,0,0,89,25,0,2,48,65,50,30,112,84,11,151,37,60,45,46,49,6,54,31,40,49,44,45,73,91,0,88,88,25,0,35,57,0,13,94,57,27,3,16,0,0,0,1,4,0,12,17,0,0,56,2,0,17,41,17,0,86,56,41,1,73,78,82,41,42,106,98,30,8,46,0,0,0,1,11,55,68,5,69,57,55,0,125,9,59,6,158,84,62,115,148,24,22,0,0,1,0,0,2,31,6,61,0,7,71,1,0,68,58,2,0,17,91,20,38,158,72,114,34,14,23,44,103,71,41,95,39,21,8,139,81,145,4,0,24,12,16,34,52,56,10,48,134,100,0,91,140,9,1,98,66,9,43,52,66,18,60,120,23,20,26,173,21,67,93,191